Protein 9NL4 (pdb70)

Structure (mmCIF, N/CA/C/O backbone):
data_9NL4
#
_entry.id   9NL4
#
_cell.length_a   1.00
_cell.length_b   1.00
_cell.length_c   1.00
_cell.angle_alpha   90.00
_cell.angle_beta   90.00
_cell.angle_gamma   90.00
#
_symmetry.space_group_name_H-M   'P 1'
#
loop_
_entity.id
_entity.type
_entity.pdbx_description
1 polymer 'R2 retrotransposon protein'
2 polymer 'Bottom strand of target rDNA'
3 polymer 'complementary DNA'
4 polymer "3'UTR RNA"
5 polymer 'Top strand for target rDNA'
6 non-polymer 'ZINC ION'
#
loop_
_atom_site.group_PDB
_atom_site.id
_atom_site.type_symbol
_atom_site.label_atom_id
_atom_site.label_alt_id
_atom_site.label_comp_id
_atom_site.label_asym_id
_atom_site.label_entity_id
_atom_site.label_seq_id
_atom_site.pdbx_PDB_ins_code
_atom_site.Cartn_x
_atom_site.Cartn_y
_atom_site.Cartn_z
_atom_site.occupancy
_atom_site.B_iso_or_equiv
_atom_site.auth_seq_id
_atom_site.auth_comp_id
_atom_site.auth_asym_id
_atom_site.auth_atom_id
_atom_site.pdbx_PDB_model_num
ATOM 1 N N . GLN A 1 1 ? 127.999 148.298 100.294 1.00 312.60 1 GLN A N 1
ATOM 2 C CA . GLN A 1 1 ? 129.411 147.843 100.159 1.00 312.60 1 GLN A CA 1
ATOM 3 C C . GLN A 1 1 ? 130.274 148.340 101.303 1.00 312.60 1 GLN A C 1
ATOM 4 O O . GLN A 1 1 ? 130.076 149.439 101.820 1.00 312.60 1 GLN A O 1
ATOM 10 N N . LYS A 1 2 ? 131.251 147.522 101.683 1.00 320.02 2 LYS A N 1
ATOM 11 C CA . LYS A 1 2 ? 132.203 147.913 102.710 1.00 320.02 2 LYS A CA 1
ATOM 12 C C . LYS A 1 2 ? 133.116 148.987 102.138 1.00 320.02 2 LYS A C 1
ATOM 13 O O . LYS A 1 2 ? 134.142 148.672 101.525 1.00 320.02 2 LYS A O 1
ATOM 19 N N . THR A 1 3 ? 132.742 150.254 102.315 1.00 311.57 3 THR A N 1
ATOM 20 C CA . THR A 1 3 ? 133.485 151.364 101.733 1.00 311.57 3 THR A CA 1
ATOM 21 C C . THR A 1 3 ? 134.981 151.164 101.913 1.00 311.57 3 THR A C 1
ATOM 22 O O . THR A 1 3 ? 135.468 150.997 103.035 1.00 311.57 3 THR A O 1
ATOM 26 N N . ILE A 1 4 ? 135.711 151.172 100.801 1.00 297.76 4 ILE A N 1
ATOM 27 C CA . ILE A 1 4 ? 137.132 150.859 100.834 1.00 297.76 4 ILE A CA 1
ATOM 28 C C . ILE A 1 4 ? 137.894 152.065 101.354 1.00 297.76 4 ILE A C 1
ATOM 29 O O . ILE A 1 4 ? 137.961 153.108 100.694 1.00 297.76 4 ILE A O 1
ATOM 34 N N . ILE A 1 5 ? 138.478 151.927 102.539 1.00 290.35 5 ILE A N 1
ATOM 35 C CA . ILE A 1 5 ? 139.284 152.995 103.108 1.00 290.35 5 ILE A CA 1
ATOM 36 C C . ILE A 1 5 ? 140.737 152.557 103.051 1.00 290.35 5 ILE A C 1
ATOM 37 O O . ILE A 1 5 ? 141.253 151.933 103.984 1.00 290.35 5 ILE A O 1
ATOM 42 N N . GLN A 1 6 ? 141.400 152.885 101.950 1.00 287.75 6 GLN A N 1
ATOM 43 C CA . GLN A 1 6 ? 142.762 152.438 101.702 1.00 287.75 6 GLN A CA 1
ATOM 44 C C . GLN A 1 6 ? 143.751 153.219 102.556 1.00 287.75 6 GLN A C 1
ATOM 45 O O . GLN A 1 6 ? 144.299 154.238 102.125 1.00 287.75 6 GLN A O 1
ATOM 51 N N . LEU A 1 7 ? 143.983 152.749 103.771 1.00 283.97 7 LEU A N 1
ATOM 52 C CA . LEU A 1 7 ? 144.910 153.438 104.654 1.00 283.97 7 LEU A CA 1
ATOM 53 C C . LEU A 1 7 ? 146.300 153.427 104.028 1.00 283.97 7 LEU A C 1
ATOM 54 O O . LEU A 1 7 ? 146.656 152.463 103.342 1.00 283.97 7 LEU A O 1
ATOM 59 N N . PRO A 1 8 ? 147.108 154.470 104.231 1.00 284.75 8 PRO A N 1
ATOM 60 C CA . PRO A 1 8 ? 146.866 155.637 105.085 1.00 284.75 8 PRO A CA 1
ATOM 61 C C . PRO A 1 8 ? 145.822 156.568 104.494 1.00 284.75 8 PRO A C 1
ATOM 62 O O . PRO A 1 8 ? 145.751 156.733 103.282 1.00 284.75 8 PRO A O 1
ATOM 66 N N . ASN A 1 9 ? 144.985 157.179 105.336 1.00 285.87 9 ASN A N 1
ATOM 67 C CA . ASN A 1 9 ? 143.976 158.099 104.826 1.00 285.87 9 ASN A CA 1
ATOM 68 C C . ASN A 1 9 ? 143.815 159.333 105.711 1.00 285.87 9 ASN A C 1
ATOM 69 O O . ASN A 1 9 ? 142.765 159.982 105.640 1.00 285.87 9 ASN A O 1
ATOM 74 N N . ASP A 1 10 ? 144.809 159.671 106.538 1.00 259.98 10 ASP A N 1
ATOM 75 C CA . ASP A 1 10 ? 144.813 160.842 107.416 1.00 259.98 10 ASP A CA 1
ATOM 76 C C . ASP A 1 10 ? 143.410 161.224 107.881 1.00 259.98 10 ASP A C 1
ATOM 77 O O . ASP A 1 10 ? 142.738 160.420 108.533 1.00 259.98 10 ASP A O 1
ATOM 82 N N . ASN A 1 11 ? 142.967 162.448 107.588 1.00 273.99 11 ASN A N 1
ATOM 83 C CA . ASN A 1 11 ? 141.580 162.826 107.799 1.00 273.99 11 ASN A CA 1
ATOM 84 C C . ASN A 1 11 ? 140.840 162.722 106.479 1.00 273.99 11 ASN A C 1
ATOM 85 O O . ASN A 1 11 ? 140.934 163.645 105.657 1.00 273.99 11 ASN A O 1
ATOM 90 N N . PRO A 1 12 ? 140.096 161.654 106.227 1.00 289.92 12 PRO A N 1
ATOM 91 C CA . PRO A 1 12 ? 139.332 161.580 104.981 1.00 289.92 12 PRO A CA 1
ATOM 92 C C . PRO A 1 12 ? 137.923 162.115 105.166 1.00 289.92 12 PRO A C 1
ATOM 93 O O . PRO A 1 12 ? 137.471 162.298 106.300 1.00 289.92 12 PRO A O 1
ATOM 97 N N . ALA A 1 13 ? 137.224 162.370 104.064 1.00 311.71 13 ALA A N 1
ATOM 98 C CA . ALA A 1 13 ? 135.833 162.820 104.103 1.00 311.71 13 ALA A CA 1
ATOM 99 C C . ALA A 1 13 ? 134.930 161.599 104.218 1.00 311.71 13 ALA A C 1
ATOM 100 O O . ALA A 1 13 ? 134.840 160.778 103.305 1.00 311.71 13 ALA A O 1
ATOM 102 N N . CYS A 1 14 ? 134.252 161.472 105.361 1.00 311.12 14 CYS A N 1
ATOM 103 C CA . CYS A 1 14 ? 133.409 160.307 105.595 1.00 311.12 14 CYS A CA 1
ATOM 104 C C . CYS A 1 14 ? 132.411 160.147 104.457 1.00 311.12 14 CYS A C 1
ATOM 105 O O . CYS A 1 14 ? 131.437 160.903 104.386 1.00 311.12 14 CYS A O 1
ATOM 108 N N . PRO A 1 15 ? 132.577 159.147 103.589 1.00 290.89 15 PRO A N 1
ATOM 109 C CA . PRO A 1 15 ? 131.735 159.080 102.385 1.00 290.89 15 PRO A CA 1
ATOM 110 C C . PRO A 1 15 ? 130.256 159.018 102.683 1.00 290.89 15 PRO A C 1
ATOM 111 O O . PRO A 1 15 ? 129.455 159.444 101.843 1.00 290.89 15 PRO A O 1
ATOM 115 N N . PHE A 1 16 ? 129.863 158.507 103.833 1.00 303.36 16 PHE A N 1
ATOM 116 C CA . PHE A 1 16 ? 128.448 158.507 104.170 1.00 303.36 16 PHE A CA 1
ATOM 117 C C . PHE A 1 16 ? 127.895 159.877 104.260 1.00 303.36 16 PHE A C 1
ATOM 118 O O . PHE A 1 16 ? 126.681 160.068 104.139 1.00 303.36 16 PHE A O 1
ATOM 126 N N . CYS A 1 17 ? 128.773 160.847 104.487 1.00 309.26 17 CYS A N 1
ATOM 127 C CA . CYS A 1 17 ? 128.392 162.250 104.449 1.00 309.26 17 CYS A CA 1
ATOM 128 C C . CYS A 1 17 ? 129.437 163.090 103.731 1.00 309.26 17 CYS A C 1
ATOM 129 O O . CYS A 1 17 ? 129.228 164.286 103.505 1.00 309.26 17 CYS A O 1
ATOM 132 N N . GLY A 1 18 ? 130.556 162.478 103.358 1.00 309.58 18 GLY A N 1
ATOM 133 C CA . GLY A 1 18 ? 131.658 163.231 102.801 1.00 309.58 18 GLY A CA 1
ATOM 134 C C . GLY A 1 18 ? 132.238 164.259 103.739 1.00 309.58 18 GLY A C 1
ATOM 135 O O . GLY A 1 18 ? 132.721 165.297 103.278 1.00 309.58 18 GLY A O 1
ATOM 136 N N . ASP A 1 19 ? 132.210 164.008 105.043 1.00 314.40 19 ASP A N 1
ATOM 137 C CA . ASP A 1 19 ? 132.657 164.976 106.034 1.00 314.40 19 ASP A CA 1
ATOM 138 C C . ASP A 1 19 ? 134.052 164.609 106.521 1.00 314.40 19 ASP A C 1
ATOM 139 O O . ASP A 1 19 ? 134.289 163.470 106.938 1.00 314.40 19 ASP A O 1
ATOM 144 N N . HIS A 1 20 ? 134.969 165.572 106.460 1.00 306.37 20 HIS A N 1
ATOM 145 C CA . HIS A 1 20 ? 136.310 165.390 106.997 1.00 306.37 20 HIS A CA 1
ATOM 146 C C . HIS A 1 20 ? 136.273 165.432 108.517 1.00 306.37 20 HIS A C 1
ATOM 147 O O . HIS A 1 20 ? 136.334 166.508 109.120 1.00 306.37 20 HIS A O 1
ATOM 154 N N . VAL A 1 21 ? 136.175 164.264 109.141 1.00 289.65 21 VAL A N 1
ATOM 155 C CA . VAL A 1 21 ? 136.043 164.174 110.588 1.00 289.65 21 VAL A CA 1
ATOM 156 C C . VAL A 1 21 ? 137.422 164.264 111.223 1.00 289.65 21 VAL A C 1
ATOM 157 O O . VAL A 1 21 ? 137.668 165.125 112.075 1.00 289.65 21 VAL A O 1
ATOM 161 N N . GLY A 1 22 ? 138.330 163.384 110.815 1.00 280.83 22 GLY A N 1
ATOM 162 C CA . GLY A 1 22 ? 139.668 163.396 111.384 1.00 280.83 22 GLY A CA 1
ATOM 163 C C . GLY A 1 22 ? 140.386 162.088 111.149 1.00 280.83 22 GLY A C 1
ATOM 164 O O . GLY A 1 22 ? 140.069 161.344 110.213 1.00 280.83 22 GLY A O 1
ATOM 165 N N . LYS A 1 23 ? 141.340 161.808 112.027 1.00 249.21 23 LYS A N 1
ATOM 166 C CA . LYS A 1 23 ? 142.153 160.605 111.953 1.00 249.21 23 LYS A CA 1
ATOM 167 C C . LYS A 1 23 ? 141.255 159.392 111.761 1.00 249.21 23 LYS A C 1
ATOM 168 O O . LYS A 1 23 ? 140.071 159.430 112.119 1.00 249.21 23 LYS A O 1
ATOM 174 N N . PRO A 1 24 ? 141.774 158.309 111.201 1.00 268.96 24 PRO A N 1
ATOM 175 C CA . PRO A 1 24 ? 140.925 157.144 110.923 1.00 268.96 24 PRO A CA 1
ATOM 176 C C . PRO A 1 24 ? 140.110 156.736 112.134 1.00 268.96 24 PRO A C 1
ATOM 177 O O . PRO A 1 24 ? 138.974 156.281 111.999 1.00 268.96 24 PRO A O 1
ATOM 181 N N . SER A 1 25 ? 140.685 156.887 113.326 1.00 261.55 25 SER A N 1
ATOM 182 C CA . SER A 1 25 ? 139.909 156.666 114.538 1.00 261.55 25 SER A CA 1
ATOM 183 C C . SER A 1 25 ? 138.735 157.632 114.598 1.00 261.55 25 SER A C 1
ATOM 184 O O . SER A 1 25 ? 137.628 157.265 115.010 1.00 261.55 25 SER A O 1
ATOM 187 N N . ALA A 1 26 ? 138.962 158.880 114.190 1.00 275.73 26 ALA A N 1
ATOM 188 C CA . ALA A 1 26 ? 137.870 159.843 114.134 1.00 275.73 26 ALA A CA 1
ATOM 189 C C . ALA A 1 26 ? 136.825 159.418 113.113 1.00 275.73 26 ALA A C 1
ATOM 190 O O . ALA A 1 26 ? 135.619 159.556 113.349 1.00 275.73 26 ALA A O 1
ATOM 192 N N . LEU A 1 27 ? 137.271 158.907 111.965 1.00 286.41 27 LEU A N 1
ATOM 193 C CA . LEU A 1 27 ? 136.333 158.381 110.981 1.00 286.41 27 LEU A CA 1
ATOM 194 C C . LEU A 1 27 ? 135.499 157.261 111.582 1.00 286.41 27 LEU A C 1
ATOM 195 O O . LEU A 1 27 ? 134.286 157.165 111.347 1.00 286.41 27 LEU A O 1
ATOM 200 N N . ASN A 1 28 ? 136.146 156.385 112.346 1.00 275.21 28 ASN A N 1
ATOM 201 C CA . ASN A 1 28 ? 135.413 155.363 113.069 1.00 275.21 28 ASN A CA 1
ATOM 202 C C . ASN A 1 28 ? 134.343 156.012 113.927 1.00 275.21 28 ASN A C 1
ATOM 203 O O . ASN A 1 28 ? 133.151 155.837 113.682 1.00 275.21 28 ASN A O 1
ATOM 208 N N . VAL A 1 29 ? 134.756 156.864 114.856 1.00 283.75 29 VAL A N 1
ATOM 209 C CA . VAL A 1 29 ? 133.830 157.560 115.743 1.00 283.75 29 VAL A CA 1
ATOM 210 C C . VAL A 1 29 ? 132.623 158.029 114.943 1.00 283.75 29 VAL A C 1
ATOM 211 O O . VAL A 1 29 ? 131.473 157.767 115.316 1.00 283.75 29 VAL A O 1
ATOM 215 N N . HIS A 1 30 ? 132.884 158.708 113.826 1.00 299.02 30 HIS A N 1
ATOM 216 C CA . HIS A 1 30 ? 131.818 159.170 112.947 1.00 299.02 30 HIS A CA 1
ATOM 217 C C . HIS A 1 30 ? 130.859 158.050 112.583 1.00 299.02 30 HIS A C 1
ATOM 218 O O . HIS A 1 30 ? 129.669 158.082 112.918 1.00 299.02 30 HIS A O 1
ATOM 225 N N . LEU A 1 31 ? 131.378 157.044 111.888 1.00 297.23 31 LEU A N 1
ATOM 226 C CA . LEU A 1 31 ? 130.511 156.013 111.335 1.00 297.23 31 LEU A CA 1
ATOM 227 C C . LEU A 1 31 ? 129.788 155.268 112.450 1.00 297.23 31 LEU A C 1
ATOM 228 O O . LEU A 1 31 ? 128.595 154.960 112.349 1.00 297.23 31 LEU A O 1
ATOM 233 N N . LYS A 1 32 ? 130.500 154.987 113.532 1.00 279.07 32 LYS A N 1
ATOM 234 C CA . LYS A 1 32 ? 129.961 154.289 114.684 1.00 279.07 32 LYS A CA 1
ATOM 235 C C . LYS A 1 32 ? 128.763 155.040 115.240 1.00 279.07 32 LYS A C 1
ATOM 236 O O . LYS A 1 32 ? 127.689 154.459 115.421 1.00 279.07 32 LYS A O 1
ATOM 242 N N . ARG A 1 33 ? 128.930 156.338 115.489 1.00 273.15 33 ARG A N 1
ATOM 243 C CA . ARG A 1 33 ? 127.894 157.092 116.178 1.00 273.15 33 ARG A CA 1
ATOM 244 C C . ARG A 1 33 ? 126.770 157.471 115.231 1.00 273.15 33 ARG A C 1
ATOM 245 O O . ARG A 1 33 ? 125.639 157.003 115.389 1.00 273.15 33 ARG A O 1
ATOM 253 N N . ASN A 1 34 ? 127.066 158.301 114.231 1.00 278.17 34 ASN A N 1
ATOM 254 C CA . ASN A 1 34 ? 125.982 158.857 113.432 1.00 278.17 34 ASN A CA 1
ATOM 255 C C . ASN A 1 34 ? 125.696 157.995 112.211 1.00 278.17 34 ASN A C 1
ATOM 256 O O . ASN A 1 34 ? 124.568 157.526 112.024 1.00 278.17 34 ASN A O 1
ATOM 261 N N . HIS A 1 35 ? 126.701 157.762 111.381 1.00 302.53 35 HIS A N 1
ATOM 262 C CA . HIS A 1 35 ? 126.512 157.052 110.121 1.00 302.53 35 HIS A CA 1
ATOM 263 C C . HIS A 1 35 ? 126.923 155.590 110.264 1.00 302.53 35 HIS A C 1
ATOM 264 O O . HIS A 1 35 ? 127.845 155.096 109.620 1.00 302.53 35 HIS A O 1
ATOM 271 N N . GLY A 1 36 ? 126.202 154.904 111.147 1.00 283.54 36 GLY A N 1
ATOM 272 C CA . GLY A 1 36 ? 126.377 153.478 111.294 1.00 283.54 36 GLY A CA 1
ATOM 273 C C . GLY A 1 36 ? 125.525 152.699 110.313 1.00 283.54 36 GLY A C 1
ATOM 274 O O . GLY A 1 36 ? 124.896 153.251 109.410 1.00 283.54 36 GLY A O 1
ATOM 275 N N . GLY A 1 37 ? 125.515 151.382 110.491 1.00 283.01 37 GLY A N 1
ATOM 276 C CA . GLY A 1 37 ? 124.733 150.520 109.630 1.00 283.01 37 GLY A CA 1
ATOM 277 C C . GLY A 1 37 ? 125.370 150.331 108.270 1.00 283.01 37 GLY A C 1
ATOM 278 O O . GLY A 1 37 ? 125.565 149.199 107.821 1.00 283.01 37 GLY A O 1
ATOM 279 N N . ARG A 1 38 ? 125.704 151.433 107.607 1.00 301.58 38 ARG A N 1
ATOM 280 C CA . ARG A 1 38 ? 126.334 151.370 106.298 1.00 301.58 38 ARG A CA 1
ATOM 281 C C . ARG A 1 38 ? 127.641 150.596 106.356 1.00 301.58 38 ARG A C 1
ATOM 282 O O . ARG A 1 38 ? 128.373 150.654 107.350 1.00 301.58 38 ARG A O 1
ATOM 290 N N . GLU A 1 39 ? 127.923 149.861 105.287 1.00 337.20 39 GLU A N 1
ATOM 291 C CA . GLU A 1 39 ? 129.082 148.984 105.246 1.00 337.20 39 GLU A CA 1
ATOM 292 C C . GLU A 1 39 ? 130.361 149.779 105.013 1.00 337.20 39 GLU A C 1
ATOM 293 O O . GLU A 1 39 ? 130.396 150.733 104.231 1.00 337.20 39 GLU A O 1
ATOM 299 N N . VAL A 1 40 ? 131.424 149.367 105.697 1.00 325.69 40 VAL A N 1
ATOM 300 C CA . VAL A 1 40 ? 132.703 150.066 105.637 1.00 325.69 40 VAL A CA 1
ATOM 301 C C . VAL A 1 40 ? 133.794 149.113 106.093 1.00 325.69 40 VAL A C 1
ATOM 302 O O . VAL A 1 40 ? 133.683 148.482 107.146 1.00 325.69 40 VAL A O 1
ATOM 306 N N . GLU A 1 41 ? 134.863 149.031 105.306 1.00 309.13 41 GLU A N 1
ATOM 307 C CA . GLU A 1 41 ? 136.020 148.217 105.663 1.00 309.13 41 GLU A CA 1
ATOM 308 C C . GLU A 1 41 ? 137.275 149.001 105.318 1.00 309.13 41 GLU A C 1
ATOM 309 O O . GLU A 1 41 ? 137.441 149.447 104.179 1.00 309.13 41 GLU A O 1
ATOM 315 N N . PHE A 1 42 ? 138.150 149.172 106.301 1.00 295.31 42 PHE A N 1
ATOM 316 C CA . PHE A 1 42 ? 139.444 149.782 106.046 1.00 295.31 42 PHE A CA 1
ATOM 317 C C . PHE A 1 42 ? 140.293 148.839 105.202 1.00 295.31 42 PHE A C 1
ATOM 318 O O . PHE A 1 42 ? 140.361 147.639 105.476 1.00 295.31 42 PHE A O 1
ATOM 326 N N . GLN A 1 43 ? 140.928 149.380 104.168 1.00 295.75 43 GLN A N 1
ATOM 327 C CA . GLN A 1 43 ? 141.726 148.608 103.232 1.00 295.75 43 GLN A CA 1
ATOM 328 C C . GLN A 1 43 ? 143.214 148.865 103.450 1.00 295.75 43 GLN A C 1
ATOM 329 O O . GLN A 1 43 ? 143.630 149.969 103.809 1.00 295.75 43 GLN A O 1
ATOM 335 N N . CYS A 1 44 ? 144.016 147.822 103.241 1.00 310.09 44 CYS A N 1
ATOM 336 C CA . CYS A 1 44 ? 145.473 147.918 103.346 1.00 310.09 44 CYS A CA 1
ATOM 337 C C . CYS A 1 44 ? 146.068 148.094 101.953 1.00 310.09 44 CYS A C 1
ATOM 338 O O . CYS A 1 44 ? 146.522 147.147 101.318 1.00 310.09 44 CYS A O 1
ATOM 341 N N . SER A 1 45 ? 146.065 149.350 101.504 1.00 276.91 45 SER A N 1
ATOM 342 C CA . SER A 1 45 ? 146.339 149.690 100.116 1.00 276.91 45 SER A CA 1
ATOM 343 C C . SER A 1 45 ? 147.446 148.803 99.566 1.00 276.91 45 SER A C 1
ATOM 344 O O . SER A 1 45 ? 147.252 148.131 98.550 1.00 276.91 45 SER A O 1
ATOM 347 N N . MET A 1 46 ? 148.579 148.729 100.263 1.00 281.29 46 MET A N 1
ATOM 348 C CA . MET A 1 46 ? 149.721 147.997 99.731 1.00 281.29 46 MET A CA 1
ATOM 349 C C . MET A 1 46 ? 149.342 146.560 99.381 1.00 281.29 46 MET A C 1
ATOM 350 O O . MET A 1 46 ? 149.389 146.186 98.206 1.00 281.29 46 MET A O 1
ATOM 355 N N . CYS A 1 47 ? 148.932 145.756 100.369 1.00 303.90 47 CYS A N 1
ATOM 356 C CA . CYS A 1 47 ? 148.383 144.430 100.098 1.00 303.90 47 CYS A CA 1
ATOM 357 C C . CYS A 1 47 ? 146.886 144.477 99.817 1.00 303.90 47 CYS A C 1
ATOM 358 O O . CYS A 1 47 ? 146.291 143.437 99.517 1.00 303.90 47 CYS A O 1
ATOM 361 N N . ASN A 1 48 ? 146.264 145.654 99.891 1.00 294.81 48 ASN A N 1
ATOM 362 C CA . ASN A 1 48 ? 144.830 145.815 99.683 1.00 294.81 48 ASN A CA 1
ATOM 363 C C . ASN A 1 48 ? 144.004 144.964 100.635 1.00 294.81 48 ASN A C 1
ATOM 364 O O . ASN A 1 48 ? 142.791 144.834 100.453 1.00 294.81 48 ASN A O 1
ATOM 369 N N . LYS A 1 49 ? 144.627 144.382 101.656 1.00 300.20 49 LYS A N 1
ATOM 370 C CA . LYS A 1 49 ? 143.869 143.625 102.639 1.00 300.20 49 LYS A CA 1
ATOM 371 C C . LYS A 1 49 ? 142.911 144.586 103.324 1.00 300.20 49 LYS A C 1
ATOM 372 O O . LYS A 1 49 ? 143.268 145.733 103.600 1.00 300.20 49 LYS A O 1
ATOM 378 N N . ALA A 1 50 ? 141.689 144.138 103.572 1.00 310.00 50 ALA A N 1
ATOM 379 C CA . ALA A 1 50 ? 140.677 144.981 104.182 1.00 310.00 50 ALA A CA 1
ATOM 380 C C . ALA A 1 50 ? 140.243 144.402 105.522 1.00 310.00 50 ALA A C 1
ATOM 381 O O . ALA A 1 50 ? 140.246 143.185 105.722 1.00 310.00 50 ALA A O 1
ATOM 383 N N . ASP A 1 51 ? 139.878 145.294 106.445 1.00 300.68 51 ASP A N 1
ATOM 384 C CA . ASP A 1 51 ? 139.427 144.894 107.771 1.00 300.68 51 ASP A CA 1
ATOM 385 C C . ASP A 1 51 ? 138.497 145.955 108.328 1.00 300.68 51 ASP A C 1
ATOM 386 O O . ASP A 1 51 ? 138.838 147.143 108.262 1.00 300.68 51 ASP A O 1
ATOM 391 N N . PRO A 1 52 ? 137.337 145.586 108.882 1.00 282.67 52 PRO A N 1
ATOM 392 C CA . PRO A 1 52 ? 136.521 146.579 109.590 1.00 282.67 52 PRO A CA 1
ATOM 393 C C . PRO A 1 52 ? 137.206 147.176 110.807 1.00 282.67 52 PRO A C 1
ATOM 394 O O . PRO A 1 52 ? 136.684 148.140 111.377 1.00 282.67 52 PRO A O 1
ATOM 398 N N . LYS A 1 53 ? 138.347 146.638 111.227 1.00 260.03 53 LYS A N 1
ATOM 399 C CA . LYS A 1 53 ? 139.090 147.136 112.378 1.00 260.03 53 LYS A CA 1
ATOM 400 C C . LYS A 1 53 ? 140.225 148.012 111.869 1.00 260.03 53 LYS A C 1
ATOM 401 O O . LYS A 1 53 ? 141.200 147.508 111.304 1.00 260.03 53 LYS A O 1
ATOM 407 N N . ALA A 1 54 ? 140.101 149.322 112.079 1.00 251.47 54 ALA A N 1
ATOM 408 C CA . ALA A 1 54 ? 141.154 150.241 111.667 1.00 251.47 54 ALA A CA 1
ATOM 409 C C . ALA A 1 54 ? 142.487 149.840 112.280 1.00 251.47 54 ALA A C 1
ATOM 410 O O . ALA A 1 54 ? 143.493 149.681 111.581 1.00 251.47 54 ALA A O 1
ATOM 412 N N . HIS A 1 55 ? 142.496 149.659 113.599 1.00 216.92 55 HIS A N 1
ATOM 413 C CA . HIS A 1 55 ? 143.692 149.239 114.317 1.00 216.92 55 HIS A CA 1
ATOM 414 C C . HIS A 1 55 ? 144.473 148.183 113.545 1.00 216.92 55 HIS A C 1
ATOM 415 O O . HIS A 1 55 ? 145.686 148.300 113.352 1.00 216.92 55 HIS A O 1
ATOM 422 N N . SER A 1 56 ? 143.780 147.155 113.065 1.00 255.66 56 SER A N 1
ATOM 423 C CA . SER A 1 56 ? 144.450 146.081 112.343 1.00 255.66 56 SER A CA 1
ATOM 424 C C . SER A 1 56 ? 145.154 146.601 111.094 1.00 255.66 56 SER A C 1
ATOM 425 O O . SER A 1 56 ? 146.280 146.193 110.772 1.00 255.66 56 SER A O 1
ATOM 428 N N . ILE A 1 57 ? 144.491 147.484 110.356 1.00 283.24 57 ILE A N 1
ATOM 429 C CA . ILE A 1 57 ? 145.111 148.016 109.152 1.00 283.24 57 ILE A CA 1
ATOM 430 C C . ILE A 1 57 ? 146.316 148.862 109.516 1.00 283.24 57 ILE A C 1
ATOM 431 O O . ILE A 1 57 ? 147.348 148.838 108.836 1.00 283.24 57 ILE A O 1
ATOM 436 N N . LEU A 1 58 ? 146.200 149.635 110.591 1.00 251.72 58 LEU A N 1
ATOM 437 C CA . LEU A 1 58 ? 147.355 150.347 111.106 1.00 251.72 58 LEU A CA 1
ATOM 438 C C . LEU A 1 58 ? 148.473 149.376 111.416 1.00 251.72 58 LEU A C 1
ATOM 439 O O . LEU A 1 58 ? 149.648 149.739 111.329 1.00 251.72 58 LEU A O 1
ATOM 444 N N . CYS A 1 59 ? 148.122 148.149 111.789 1.00 250.19 59 CYS A N 1
ATOM 445 C CA . CYS A 1 59 ? 149.137 147.169 112.157 1.00 250.19 59 CYS A CA 1
ATOM 446 C C . CYS A 1 59 ? 149.864 146.610 110.941 1.00 250.19 59 CYS A C 1
ATOM 447 O O . CYS A 1 59 ? 151.099 146.533 110.945 1.00 250.19 59 CYS A O 1
ATOM 450 N N . HIS A 1 60 ? 149.130 146.244 109.884 1.00 283.67 60 HIS A N 1
ATOM 451 C CA . HIS A 1 60 ? 149.754 146.267 108.564 1.00 283.67 60 HIS A CA 1
ATOM 452 C C . HIS A 1 60 ? 150.737 147.418 108.414 1.00 283.67 60 HIS A C 1
ATOM 453 O O . HIS A 1 60 ? 151.935 147.181 108.213 1.00 283.67 60 HIS A O 1
ATOM 460 N N . ILE A 1 61 ? 150.262 148.659 108.517 1.00 264.23 61 ILE A N 1
ATOM 461 C CA . ILE A 1 61 ? 150.993 149.794 107.950 1.00 264.23 61 ILE A CA 1
ATOM 462 C C . ILE A 1 61 ? 152.497 149.598 108.122 1.00 264.23 61 ILE A C 1
ATOM 463 O O . ILE A 1 61 ? 153.227 149.637 107.120 1.00 264.23 61 ILE A O 1
ATOM 468 N N . PRO A 1 62 ? 153.025 149.374 109.326 1.00 242.51 62 PRO A N 1
ATOM 469 C CA . PRO A 1 62 ? 154.433 148.968 109.413 1.00 242.51 62 PRO A CA 1
ATOM 470 C C . PRO A 1 62 ? 154.648 147.543 108.940 1.00 242.51 62 PRO A C 1
ATOM 471 O O . PRO A 1 62 ? 155.494 147.277 108.082 1.00 242.51 62 PRO A O 1
ATOM 475 N N . LYS A 1 63 ? 153.866 146.622 109.505 1.00 237.26 63 LYS A N 1
ATOM 476 C CA . LYS A 1 63 ? 154.105 145.198 109.307 1.00 237.26 63 LYS A CA 1
ATOM 477 C C . LYS A 1 63 ? 154.058 144.835 107.830 1.00 237.26 63 LYS A C 1
ATOM 478 O O . LYS A 1 63 ? 154.966 144.181 107.307 1.00 237.26 63 LYS A O 1
ATOM 484 N N . CYS A 1 64 ? 153.006 145.274 107.138 1.00 266.14 64 CYS A N 1
ATOM 485 C CA . CYS A 1 64 ? 152.721 144.829 105.777 1.00 266.14 64 CYS A CA 1
ATOM 486 C C . CYS A 1 64 ? 153.898 145.051 104.827 1.00 266.14 64 CYS A C 1
ATOM 487 O O . CYS A 1 64 ? 154.439 146.157 104.715 1.00 266.14 64 CYS A O 1
ATOM 490 N N . LYS A 1 65 ? 154.259 143.993 104.109 1.00 257.80 65 LYS A N 1
ATOM 491 C CA . LYS A 1 65 ? 155.462 143.904 103.286 1.00 257.80 65 LYS A CA 1
ATOM 492 C C . LYS A 1 65 ? 155.135 144.025 101.805 1.00 257.80 65 LYS A C 1
ATOM 493 O O . LYS A 1 65 ? 155.655 143.265 100.982 1.00 257.80 65 LYS A O 1
ATOM 499 N N . GLY A 1 66 ? 154.227 144.919 101.447 1.00 287.75 66 GLY A N 1
ATOM 500 C CA . GLY A 1 66 ? 153.879 145.143 100.063 1.00 287.75 66 GLY A CA 1
ATOM 501 C C . GLY A 1 66 ? 152.585 144.465 99.665 1.00 287.75 66 GLY A C 1
ATOM 502 O O . GLY A 1 66 ? 151.614 144.396 100.423 1.00 287.75 66 GLY A O 1
ATOM 503 N N . LYS A 1 67 ? 152.572 143.979 98.423 1.00 306.11 67 LYS A N 1
ATOM 504 C CA . LYS A 1 67 ? 151.436 143.228 97.894 1.00 306.11 67 LYS A CA 1
ATOM 505 C C . LYS A 1 67 ? 151.636 141.733 98.148 1.00 306.11 67 LYS A C 1
ATOM 506 O O . LYS A 1 67 ? 152.045 140.964 97.279 1.00 306.11 67 LYS A O 1
ATOM 512 N N . VAL A 1 68 ? 151.325 141.329 99.375 1.00 330.17 68 VAL A N 1
ATOM 513 C CA . VAL A 1 68 ? 151.498 139.943 99.787 1.00 330.17 68 VAL A CA 1
ATOM 514 C C . VAL A 1 68 ? 150.246 139.169 99.408 1.00 330.17 68 VAL A C 1
ATOM 515 O O . VAL A 1 68 ? 149.365 138.941 100.244 1.00 330.17 68 VAL A O 1
ATOM 519 N N . THR A 1 69 ? 150.160 138.759 98.145 1.00 332.20 69 THR A N 1
ATOM 520 C CA . THR A 1 69 ? 148.999 138.019 97.669 1.00 332.20 69 THR A CA 1
ATOM 521 C C . THR A 1 69 ? 149.412 136.843 96.795 1.00 332.20 69 THR A C 1
ATOM 522 O O . THR A 1 69 ? 148.660 135.874 96.651 1.00 332.20 69 THR A O 1
ATOM 526 N N . GLU A 1 70 ? 150.603 136.923 96.208 1.00 324.93 70 GLU A N 1
ATOM 527 C CA . GLU A 1 70 ? 151.091 135.877 95.320 1.00 324.93 70 GLU A CA 1
ATOM 528 C C . GLU A 1 70 ? 151.070 134.519 96.010 1.00 324.93 70 GLU A C 1
ATOM 529 O O . GLU A 1 70 ? 151.500 134.380 97.157 1.00 324.93 70 GLU A O 1
ATOM 535 N N . GLU A 1 71 ? 150.551 133.512 95.294 1.00 305.70 71 GLU A N 1
ATOM 536 C CA . GLU A 1 71 ? 150.355 132.168 95.824 1.00 305.70 71 GLU A CA 1
ATOM 537 C C . GLU A 1 71 ? 151.484 131.255 95.372 1.00 305.70 71 GLU A C 1
ATOM 538 O O . GLU A 1 71 ? 151.804 131.233 94.175 1.00 305.70 71 GLU A O 1
ATOM 544 N N . PRO A 1 72 ? 152.112 130.488 96.265 1.00 301.36 72 PRO A N 1
ATOM 545 C CA . PRO A 1 72 ? 153.235 129.643 95.843 1.00 301.36 72 PRO A CA 1
ATOM 546 C C . PRO A 1 72 ? 152.814 128.599 94.818 1.00 301.36 72 PRO A C 1
ATOM 547 O O . PRO A 1 72 ? 151.682 128.113 94.807 1.00 301.36 72 PRO A O 1
ATOM 551 N N . THR A 1 73 ? 153.762 128.247 93.950 1.00 248.20 73 THR A N 1
ATOM 552 C CA . THR A 1 73 ? 153.512 127.278 92.890 1.00 248.20 73 THR A CA 1
ATOM 553 C C . THR A 1 73 ? 153.863 125.860 93.324 1.00 248.20 73 THR A C 1
ATOM 554 O O . THR A 1 73 ? 154.110 125.605 94.506 1.00 248.20 73 THR A O 1
ATOM 558 N N . GLY A 1 74 ? 153.891 124.937 92.366 1.00 233.32 74 GLY A N 1
ATOM 559 C CA . GLY A 1 74 ? 154.154 123.538 92.637 1.00 233.32 74 GLY A CA 1
ATOM 560 C C . GLY A 1 74 ? 153.662 122.682 91.489 1.00 233.32 74 GLY A C 1
ATOM 561 O O . GLY A 1 74 ? 153.414 123.203 90.398 1.00 233.32 74 GLY A O 1
ATOM 562 N N . ASP A 1 75 ? 153.526 121.376 91.701 1.00 224.31 75 ASP A N 1
ATOM 563 C CA . ASP A 1 75 ? 153.000 120.486 90.678 1.00 224.31 75 ASP A CA 1
ATOM 564 C C . ASP A 1 75 ? 152.022 119.455 91.236 1.00 224.31 75 ASP A C 1
ATOM 565 O O . ASP A 1 75 ? 151.960 118.331 90.727 1.00 224.31 75 ASP A O 1
ATOM 570 N N . TRP A 1 76 ? 151.265 119.811 92.277 1.00 227.97 76 TRP A N 1
ATOM 571 C CA . TRP A 1 76 ? 150.136 119.012 92.765 1.00 227.97 76 TRP A CA 1
ATOM 572 C C . TRP A 1 76 ? 149.077 120.006 93.246 1.00 227.97 76 TRP A C 1
ATOM 573 O O . TRP A 1 76 ? 149.120 120.478 94.384 1.00 227.97 76 TRP A O 1
ATOM 584 N N . ALA A 1 77 ? 148.128 120.329 92.369 1.00 244.41 77 ALA A N 1
ATOM 585 C CA . ALA A 1 77 ? 147.021 121.201 92.743 1.00 244.41 77 ALA A CA 1
ATOM 586 C C . ALA A 1 77 ? 145.823 120.365 93.171 1.00 244.41 77 ALA A C 1
ATOM 587 O O . ALA A 1 77 ? 145.215 119.673 92.350 1.00 244.41 77 ALA A O 1
ATOM 589 N N . CYS A 1 78 ? 145.467 120.444 94.454 1.00 259.28 78 CYS A N 1
ATOM 590 C CA . CYS A 1 78 ? 144.451 119.543 94.984 1.00 259.28 78 CYS A CA 1
ATOM 591 C C . CYS A 1 78 ? 143.130 119.776 94.270 1.00 259.28 78 CYS A C 1
ATOM 592 O O . CYS A 1 78 ? 142.593 120.889 94.270 1.00 259.28 78 CYS A O 1
ATOM 595 N N . GLU A 1 79 ? 142.597 118.703 93.688 1.00 248.84 79 GLU A N 1
ATOM 596 C CA . GLU A 1 79 ? 141.559 118.773 92.671 1.00 248.84 79 GLU A CA 1
ATOM 597 C C . GLU A 1 79 ? 140.507 119.830 92.962 1.00 248.84 79 GLU A C 1
ATOM 598 O O . GLU A 1 79 ? 140.288 120.737 92.155 1.00 248.84 79 GLU A O 1
ATOM 604 N N . THR A 1 80 ? 139.855 119.720 94.113 1.00 240.13 80 THR A N 1
ATOM 605 C CA . THR A 1 80 ? 138.703 120.556 94.417 1.00 240.13 80 THR A CA 1
ATOM 606 C C . THR A 1 80 ? 139.024 122.041 94.319 1.00 240.13 80 THR A C 1
ATOM 607 O O . THR A 1 80 ? 138.469 122.739 93.465 1.00 240.13 80 THR A O 1
ATOM 611 N N . CYS A 1 81 ? 139.907 122.540 95.179 1.00 256.46 81 CYS A N 1
ATOM 612 C CA . CYS A 1 81 ? 140.292 123.944 95.116 1.00 256.46 81 CYS A CA 1
ATOM 613 C C . CYS A 1 81 ? 141.626 124.156 94.417 1.00 256.46 81 CYS A C 1
ATOM 614 O O . CYS A 1 81 ? 142.142 125.278 94.429 1.00 256.46 81 CYS A O 1
ATOM 617 N N . ASN A 1 82 ? 142.193 123.113 93.815 1.00 246.30 82 ASN A N 1
ATOM 618 C CA . ASN A 1 82 ? 143.367 123.250 92.957 1.00 246.30 82 ASN A CA 1
ATOM 619 C C . ASN A 1 82 ? 144.511 123.943 93.687 1.00 246.30 82 ASN A C 1
ATOM 620 O O . ASN A 1 82 ? 145.272 124.712 93.099 1.00 246.30 82 ASN A O 1
ATOM 625 N N . LYS A 1 83 ? 144.640 123.668 94.980 1.00 264.22 83 LYS A N 1
ATOM 626 C CA . LYS A 1 83 ? 145.725 124.260 95.745 1.00 264.22 83 LYS A CA 1
ATOM 627 C C . LYS A 1 83 ? 147.049 123.622 95.353 1.00 264.22 83 LYS A C 1
ATOM 628 O O . LYS A 1 83 ? 147.338 122.489 95.746 1.00 264.22 83 LYS A O 1
ATOM 634 N N . GLN A 1 84 ? 147.854 124.337 94.574 1.00 247.55 84 GLN A N 1
ATOM 635 C CA . GLN A 1 84 ? 149.115 123.785 94.104 1.00 247.55 84 GLN A CA 1
ATOM 636 C C . GLN A 1 84 ? 150.029 123.456 95.277 1.00 247.55 84 GLN A C 1
ATOM 637 O O . GLN A 1 84 ? 150.071 124.179 96.275 1.00 247.55 84 GLN A O 1
ATOM 643 N N . PHE A 1 85 ? 150.757 122.347 95.156 1.00 243.01 85 PHE A N 1
ATOM 644 C CA . PHE A 1 85 ? 151.614 121.850 96.222 1.00 243.01 85 PHE A CA 1
ATOM 645 C C . PHE A 1 85 ? 152.939 121.373 95.655 1.00 243.01 85 PHE A C 1
ATOM 646 O O . PHE A 1 85 ? 153.038 121.039 94.471 1.00 243.01 85 PHE A O 1
ATOM 654 N N . ASN A 1 86 ? 153.953 121.340 96.516 1.00 215.53 86 ASN A N 1
ATOM 655 C CA . ASN A 1 86 ? 155.285 120.899 96.128 1.00 215.53 86 ASN A CA 1
ATOM 656 C C . ASN A 1 86 ? 155.263 119.454 95.656 1.00 215.53 86 ASN A C 1
ATOM 657 O O . ASN A 1 86 ? 155.847 119.118 94.622 1.00 215.53 86 ASN A O 1
ATOM 662 N N . THR A 1 87 ? 154.590 118.593 96.412 1.00 219.34 87 THR A N 1
ATOM 663 C CA . THR A 1 87 ? 154.668 117.156 96.212 1.00 219.34 87 THR A CA 1
ATOM 664 C C . THR A 1 87 ? 153.318 116.554 96.574 1.00 219.34 87 THR A C 1
ATOM 665 O O . THR A 1 87 ? 152.426 117.241 97.080 1.00 219.34 87 THR A O 1
ATOM 669 N N . LYS A 1 88 ? 153.168 115.255 96.310 1.00 205.64 88 LYS A N 1
ATOM 670 C CA . LYS A 1 88 ? 152.006 114.535 96.813 1.00 205.64 88 LYS A CA 1
ATOM 671 C C . LYS A 1 88 ? 151.799 114.825 98.290 1.00 205.64 88 LYS A C 1
ATOM 672 O O . LYS A 1 88 ? 150.664 114.837 98.780 1.00 205.64 88 LYS A O 1
ATOM 678 N N . SER A 1 89 ? 152.892 115.034 99.019 1.00 226.14 89 SER A N 1
ATOM 679 C CA . SER A 1 89 ? 152.816 115.374 100.429 1.00 226.14 89 SER A CA 1
ATOM 680 C C . SER A 1 89 ? 151.755 116.440 100.657 1.00 226.14 89 SER A C 1
ATOM 681 O O . SER A 1 89 ? 150.750 116.188 101.327 1.00 226.14 89 SER A O 1
ATOM 684 N N . GLY A 1 90 ? 151.949 117.621 100.077 1.00 232.31 90 GLY A N 1
ATOM 685 C CA . GLY A 1 90 ? 150.988 118.685 100.258 1.00 232.31 90 GLY A CA 1
ATOM 686 C C . GLY A 1 90 ? 149.621 118.290 99.746 1.00 232.31 90 GLY A C 1
ATOM 687 O O . GLY A 1 90 ? 148.599 118.613 100.355 1.00 232.31 90 GLY A O 1
ATOM 688 N N . LEU A 1 91 ? 149.597 117.563 98.633 1.00 243.16 91 LEU A N 1
ATOM 689 C CA . LEU A 1 91 ? 148.349 117.261 97.949 1.00 243.16 91 LEU A CA 1
ATOM 690 C C . LEU A 1 91 ? 147.408 116.424 98.804 1.00 243.16 91 LEU A C 1
ATOM 691 O O . LEU A 1 91 ? 146.326 116.877 99.202 1.00 243.16 91 LEU A O 1
ATOM 696 N N . SER A 1 92 ? 147.804 115.189 99.096 1.00 214.90 92 SER A N 1
ATOM 697 C CA . SER A 1 92 ? 146.873 114.343 99.817 1.00 214.90 92 SER A CA 1
ATOM 698 C C . SER A 1 92 ? 146.796 114.725 101.284 1.00 214.90 92 SER A C 1
ATOM 699 O O . SER A 1 92 ? 145.902 114.254 101.981 1.00 214.90 92 SER A O 1
ATOM 702 N N . GLN A 1 93 ? 147.674 115.606 101.757 1.00 206.99 93 GLN A N 1
ATOM 703 C CA . GLN A 1 93 ? 147.476 116.225 103.062 1.00 206.99 93 GLN A CA 1
ATOM 704 C C . GLN A 1 93 ? 146.334 117.235 103.007 1.00 206.99 93 GLN A C 1
ATOM 705 O O . GLN A 1 93 ? 145.515 117.328 103.932 1.00 206.99 93 GLN A O 1
ATOM 711 N N . HIS A 1 94 ? 146.271 118.005 101.920 1.00 235.27 94 HIS A N 1
ATOM 712 C CA . HIS A 1 94 ? 145.126 118.872 101.688 1.00 235.27 94 HIS A CA 1
ATOM 713 C C . HIS A 1 94 ? 143.857 118.044 101.625 1.00 235.27 94 HIS A C 1
ATOM 714 O O . HIS A 1 94 ? 142.809 118.435 102.145 1.00 235.27 94 HIS A O 1
ATOM 721 N N . LYS A 1 95 ? 143.939 116.891 100.980 1.00 233.94 95 LYS A N 1
ATOM 722 C CA . LYS A 1 95 ? 142.846 115.931 101.062 1.00 233.94 95 LYS A CA 1
ATOM 723 C C . LYS A 1 95 ? 142.552 115.617 102.523 1.00 233.94 95 LYS A C 1
ATOM 724 O O . LYS A 1 95 ? 141.460 115.895 103.024 1.00 233.94 95 LYS A O 1
ATOM 730 N N . ARG A 1 96 ? 143.546 115.067 103.212 1.00 202.99 96 ARG A N 1
ATOM 731 C CA . ARG A 1 96 ? 143.456 114.675 104.608 1.00 202.99 96 ARG A CA 1
ATOM 732 C C . ARG A 1 96 ? 142.608 115.635 105.416 1.00 202.99 96 ARG A C 1
ATOM 733 O O . ARG A 1 96 ? 141.677 115.219 106.110 1.00 202.99 96 ARG A O 1
ATOM 741 N N . ILE A 1 97 ? 142.921 116.920 105.334 1.00 211.71 97 ILE A N 1
ATOM 742 C CA . ILE A 1 97 ? 142.286 117.871 106.236 1.00 211.71 97 ILE A CA 1
ATOM 743 C C . ILE A 1 97 ? 141.237 118.687 105.499 1.00 211.71 97 ILE A C 1
ATOM 744 O O . ILE A 1 97 ? 140.041 118.586 105.787 1.00 211.71 97 ILE A O 1
ATOM 749 N N . ALA A 1 98 ? 141.677 119.481 104.527 1.00 223.32 98 ALA A N 1
ATOM 750 C CA . ALA A 1 98 ? 140.774 120.409 103.861 1.00 223.32 98 ALA A CA 1
ATOM 751 C C . ALA A 1 98 ? 139.677 119.672 103.108 1.00 223.32 98 ALA A C 1
ATOM 752 O O . ALA A 1 98 ? 138.509 120.076 103.132 1.00 223.32 98 ALA A O 1
ATOM 754 N N . HIS A 1 99 ? 140.033 118.585 102.428 1.00 233.24 99 HIS A N 1
ATOM 755 C CA . HIS A 1 99 ? 139.128 117.886 101.522 1.00 233.24 99 HIS A CA 1
ATOM 756 C C . HIS A 1 99 ? 139.118 116.406 101.889 1.00 233.24 99 HIS A C 1
ATOM 757 O O . HIS A 1 99 ? 139.638 115.562 101.147 1.00 233.24 99 HIS A O 1
ATOM 764 N N . PRO A 1 100 ? 138.523 116.058 103.034 1.00 214.65 100 PRO A N 1
ATOM 765 C CA . PRO A 1 100 ? 138.696 114.714 103.591 1.00 214.65 100 PRO A CA 1
ATOM 766 C C . PRO A 1 100 ? 137.695 113.671 103.128 1.00 214.65 100 PRO A C 1
ATOM 767 O O . PRO A 1 100 ? 137.939 112.480 103.350 1.00 214.65 100 PRO A O 1
ATOM 771 N N . ALA A 1 101 ? 136.581 114.062 102.514 1.00 206.41 101 ALA A N 1
ATOM 772 C CA . ALA A 1 101 ? 135.649 113.069 101.996 1.00 206.41 101 ALA A CA 1
ATOM 773 C C . ALA A 1 101 ? 136.281 112.300 100.844 1.00 206.41 101 ALA A C 1
ATOM 774 O O . ALA A 1 101 ? 136.430 111.071 100.891 1.00 206.41 101 ALA A O 1
ATOM 776 N N . ILE A 1 102 ? 136.664 113.023 99.793 1.00 218.81 102 ILE A N 1
ATOM 777 C CA . ILE A 1 102 ? 137.411 112.403 98.708 1.00 218.81 102 ILE A CA 1
ATOM 778 C C . ILE A 1 102 ? 138.628 111.687 99.263 1.00 218.81 102 ILE A C 1
ATOM 779 O O . ILE A 1 102 ? 139.087 110.687 98.705 1.00 218.81 102 ILE A O 1
ATOM 784 N N . ARG A 1 103 ? 139.182 112.194 100.362 1.00 215.94 103 ARG A N 1
ATOM 785 C CA . ARG A 1 103 ? 140.342 111.541 100.948 1.00 215.94 103 ARG A CA 1
ATOM 786 C C . ARG A 1 103 ? 139.984 110.164 101.470 1.00 215.94 103 ARG A C 1
ATOM 787 O O . ARG A 1 103 ? 140.733 109.205 101.283 1.00 215.94 103 ARG A O 1
ATOM 795 N N . ASN A 1 104 ? 138.850 110.051 102.155 1.00 224.70 104 ASN A N 1
ATOM 796 C CA . ASN A 1 104 ? 138.394 108.738 102.585 1.00 224.70 104 ASN A CA 1
ATOM 797 C C . ASN A 1 104 ? 138.160 107.851 101.379 1.00 224.70 104 ASN A C 1
ATOM 798 O O . ASN A 1 104 ? 138.449 106.651 101.402 1.00 224.70 104 ASN A O 1
ATOM 803 N N . GLN A 1 105 ? 137.621 108.432 100.312 1.00 221.94 105 GLN A N 1
ATOM 804 C CA . GLN A 1 105 ? 137.364 107.644 99.115 1.00 221.94 105 GLN A CA 1
ATOM 805 C C . GLN A 1 105 ? 138.663 107.077 98.564 1.00 221.94 105 GLN A C 1
ATOM 806 O O . GLN A 1 105 ? 138.744 105.898 98.211 1.00 221.94 105 GLN A O 1
ATOM 812 N N . GLU A 1 106 ? 139.699 107.909 98.502 1.00 218.21 106 GLU A N 1
ATOM 813 C CA . GLU A 1 106 ? 141.007 107.455 98.047 1.00 218.21 106 GLU A CA 1
ATOM 814 C C . GLU A 1 106 ? 141.579 106.417 98.997 1.00 218.21 106 GLU A C 1
ATOM 815 O O . GLU A 1 106 ? 142.165 105.415 98.574 1.00 218.21 106 GLU A O 1
ATOM 821 N N . ARG A 1 107 ? 141.452 106.670 100.297 1.00 209.81 107 ARG A N 1
ATOM 822 C CA . ARG A 1 107 ? 141.947 105.734 101.291 1.00 209.81 107 ARG A CA 1
ATOM 823 C C . ARG A 1 107 ? 141.360 104.364 101.028 1.00 209.81 107 ARG A C 1
ATOM 824 O O . ARG A 1 107 ? 142.077 103.365 100.961 1.00 209.81 107 ARG A O 1
ATOM 832 N N . ILE A 1 108 ? 140.043 104.314 100.856 1.00 223.83 108 ILE A N 1
ATOM 833 C CA . ILE A 1 108 ? 139.376 103.040 100.620 1.00 223.83 108 ILE A CA 1
ATOM 834 C C . ILE A 1 108 ? 139.843 102.445 99.301 1.00 223.83 108 ILE A C 1
ATOM 835 O O . ILE A 1 108 ? 140.207 101.267 99.223 1.00 223.83 108 ILE A O 1
ATOM 840 N N . ALA A 1 109 ? 139.857 103.259 98.246 1.00 210.93 109 ALA A N 1
ATOM 841 C CA . ALA A 1 109 ? 140.195 102.754 96.923 1.00 210.93 109 ALA A CA 1
ATOM 842 C C . ALA A 1 109 ? 141.557 102.082 96.934 1.00 210.93 109 ALA A C 1
ATOM 843 O O . ALA A 1 109 ? 141.703 100.922 96.538 1.00 210.93 109 ALA A O 1
ATOM 845 N N . ALA A 1 110 ? 142.568 102.799 97.414 1.00 204.93 110 ALA A N 1
ATOM 846 C CA . ALA A 1 110 ? 143.887 102.197 97.543 1.00 204.93 110 ALA A CA 1
ATOM 847 C C . ALA A 1 110 ? 143.862 101.058 98.549 1.00 204.93 110 ALA A C 1
ATOM 848 O O . ALA A 1 110 ? 144.683 100.137 98.478 1.00 204.93 110 ALA A O 1
ATOM 850 N N . SER A 1 111 ? 142.917 101.099 99.489 1.00 228.56 111 SER A N 1
ATOM 851 C CA . SER A 1 111 ? 142.861 100.097 100.541 1.00 228.56 111 SER A CA 1
ATOM 852 C C . SER A 1 111 ? 142.689 98.713 99.946 1.00 228.56 111 SER A C 1
ATOM 853 O O . SER A 1 111 ? 143.358 97.762 100.361 1.00 228.56 111 SER A O 1
ATOM 856 N N . GLN A 1 112 ? 141.794 98.586 98.967 1.00 237.58 112 GLN A N 1
ATOM 857 C CA . GLN A 1 112 ? 141.580 97.288 98.351 1.00 237.58 112 GLN A CA 1
ATOM 858 C C . GLN A 1 112 ? 142.935 96.827 97.851 1.00 237.58 112 GLN A C 1
ATOM 859 O O . GLN A 1 112 ? 143.435 97.349 96.848 1.00 237.58 112 GLN A O 1
ATOM 865 N N . PRO A 1 113 ? 143.571 95.871 98.523 1.00 249.43 113 PRO A N 1
ATOM 866 C CA . PRO A 1 113 ? 144.965 95.585 98.169 1.00 249.43 113 PRO A CA 1
ATOM 867 C C . PRO A 1 113 ? 145.090 95.044 96.759 1.00 249.43 113 PRO A C 1
ATOM 868 O O . PRO A 1 113 ? 145.871 95.572 95.957 1.00 249.43 113 PRO A O 1
ATOM 872 N N . LYS A 1 114 ? 144.329 93.994 96.437 1.00 258.39 114 LYS A N 1
ATOM 873 C CA . LYS A 1 114 ? 144.372 93.307 95.152 1.00 258.39 114 LYS A CA 1
ATOM 874 C C . LYS A 1 114 ? 145.794 93.288 94.587 1.00 258.39 114 LYS A C 1
ATOM 875 O O . LYS A 1 114 ? 146.001 93.684 93.434 1.00 258.39 114 LYS A O 1
ATOM 881 N N . PRO A 1 115 ? 146.815 92.863 95.364 1.00 281.03 115 PRO A N 1
ATOM 882 C CA . PRO A 1 115 ? 148.187 93.000 94.868 1.00 281.03 115 PRO A CA 1
ATOM 883 C C . PRO A 1 115 ? 148.633 91.792 94.071 1.00 281.03 115 PRO A C 1
ATOM 884 O O . PRO A 1 115 ? 149.506 91.874 93.200 1.00 281.03 115 PRO A O 1
ATOM 888 N N . ASN A 1 116 ? 147.986 90.663 94.333 1.00 284.60 116 ASN A N 1
ATOM 889 C CA . ASN A 1 116 ? 148.697 89.399 94.523 1.00 284.60 116 ASN A CA 1
ATOM 890 C C . ASN A 1 116 ? 149.376 88.989 93.223 1.00 284.60 116 ASN A C 1
ATOM 891 O O . ASN A 1 116 ? 148.796 88.342 92.351 1.00 284.60 116 ASN A O 1
ATOM 896 N N . SER A 1 117 ? 150.634 89.402 93.107 1.00 268.03 117 SER A N 1
ATOM 897 C CA . SER A 1 117 ? 151.630 88.742 92.283 1.00 268.03 117 SER A CA 1
ATOM 898 C C . SER A 1 117 ? 152.732 88.120 93.137 1.00 268.03 117 SER A C 1
ATOM 899 O O . SER A 1 117 ? 153.851 87.915 92.657 1.00 268.03 117 SER A O 1
ATOM 902 N N . GLN A 1 118 ? 152.424 87.835 94.405 1.00 229.96 118 GLN A N 1
ATOM 903 C CA . GLN A 1 118 ? 153.317 87.058 95.256 1.00 229.96 118 GLN A CA 1
ATOM 904 C C . GLN A 1 118 ? 153.680 85.738 94.598 1.00 229.96 118 GLN A C 1
ATOM 905 O O . GLN A 1 118 ? 154.775 85.204 94.813 1.00 229.96 118 GLN A O 1
ATOM 911 N N . ARG A 1 119 ? 152.769 85.200 93.786 1.00 252.43 119 ARG A N 1
ATOM 912 C CA . ARG A 1 119 ? 152.988 83.944 93.080 1.00 252.43 119 ARG A CA 1
ATOM 913 C C . ARG A 1 119 ? 154.319 83.983 92.339 1.00 252.43 119 ARG A C 1
ATOM 914 O O . ARG A 1 119 ? 154.909 82.936 92.052 1.00 252.43 119 ARG A O 1
ATOM 922 N N . GLY A 1 120 ? 154.799 85.185 92.028 1.00 298.05 120 GLY A N 1
ATOM 923 C CA . GLY A 1 120 ? 156.082 85.358 91.386 1.00 298.05 120 GLY A CA 1
ATOM 924 C C . GLY A 1 120 ? 156.060 85.248 89.881 1.00 298.05 120 GLY A C 1
ATOM 925 O O . GLY A 1 120 ? 157.123 85.059 89.280 1.00 298.05 120 GLY A O 1
ATOM 926 N N . LYS A 1 121 ? 154.885 85.348 89.255 1.00 315.86 121 LYS A N 1
ATOM 927 C CA . LYS A 1 121 ? 154.694 85.269 87.809 1.00 315.86 121 LYS A CA 1
ATOM 928 C C . LYS A 1 121 ? 154.953 83.871 87.268 1.00 315.86 121 LYS A C 1
ATOM 929 O O . LYS A 1 121 ? 154.846 83.652 86.054 1.00 315.86 121 LYS A O 1
ATOM 935 N N . HIS A 1 122 ? 155.277 82.914 88.137 1.00 307.94 122 HIS A N 1
ATOM 936 C CA . HIS A 1 122 ? 155.467 81.536 87.712 1.00 307.94 122 HIS A CA 1
ATOM 937 C C . HIS A 1 122 ? 154.169 80.896 87.245 1.00 307.94 122 HIS A C 1
ATOM 938 O O . HIS A 1 122 ? 154.214 79.818 86.641 1.00 307.94 122 HIS A O 1
ATOM 945 N N . ASN A 1 123 ? 153.027 81.534 87.500 1.00 374.94 123 ASN A N 1
ATOM 946 C CA . ASN A 1 123 ? 151.746 80.979 87.091 1.00 374.94 123 ASN A CA 1
ATOM 947 C C . ASN A 1 123 ? 151.781 80.584 85.621 1.00 374.94 123 ASN A C 1
ATOM 948 O O . ASN A 1 123 ? 152.524 81.155 84.818 1.00 374.94 123 ASN A O 1
ATOM 953 N N . SER A 1 124 ? 150.969 79.588 85.275 1.00 623.40 124 SER A N 1
ATOM 954 C CA . SER A 1 124 ? 150.875 79.108 83.902 1.00 623.40 124 SER A CA 1
ATOM 955 C C . SER A 1 124 ? 149.408 78.940 83.518 1.00 623.40 124 SER A C 1
ATOM 956 O O . SER A 1 124 ? 148.530 79.545 84.141 1.00 623.40 124 SER A O 1
ATOM 959 N N . CYS A 1 125 ? 149.131 78.133 82.492 1.00 782.67 125 CYS A N 1
ATOM 960 C CA . CYS A 1 125 ? 147.818 78.076 81.861 1.00 782.67 125 CYS A CA 1
ATOM 961 C C . CYS A 1 125 ? 146.969 76.896 82.335 1.00 782.67 125 CYS A C 1
ATOM 962 O O . CYS A 1 125 ? 146.166 76.372 81.555 1.00 782.67 125 CYS A O 1
ATOM 965 N N . TRP A 1 126 ? 147.115 76.470 83.586 1.00 902.05 126 TRP A N 1
ATOM 966 C CA . TRP A 1 126 ? 146.329 75.345 84.075 1.00 902.05 126 TRP A CA 1
ATOM 967 C C . TRP A 1 126 ? 144.865 75.732 84.252 1.00 902.05 126 TRP A C 1
ATOM 968 O O . TRP A 1 126 ? 144.525 76.897 84.472 1.00 902.05 126 TRP A O 1
ATOM 979 N N . THR A 1 127 ? 143.995 74.728 84.152 1.00 970.33 127 THR A N 1
ATOM 980 C CA . THR A 1 127 ? 142.560 74.896 84.321 1.00 970.33 127 THR A CA 1
ATOM 981 C C . THR A 1 127 ? 142.105 74.163 85.576 1.00 970.33 127 THR A C 1
ATOM 982 O O . THR A 1 127 ? 142.501 73.018 85.816 1.00 970.33 127 THR A O 1
ATOM 986 N N . VAL A 1 128 ? 141.265 74.831 86.370 1.00 991.87 128 VAL A N 1
ATOM 987 C CA . VAL A 1 128 ? 140.835 74.262 87.645 1.00 991.87 128 VAL A CA 1
ATOM 988 C C . VAL A 1 128 ? 140.105 72.944 87.424 1.00 991.87 128 VAL A C 1
ATOM 989 O O . VAL A 1 128 ? 140.217 72.015 88.232 1.00 991.87 128 VAL A O 1
ATOM 993 N N . GLU A 1 129 ? 139.331 72.846 86.341 1.00 1003.1 129 GLU A N 1
ATOM 994 C CA . GLU A 1 129 ? 138.633 71.597 86.053 1.00 1003.1 129 GLU A CA 1
ATOM 995 C C . GLU A 1 129 ? 139.621 70.457 85.831 1.00 1003.1 129 GLU A C 1
ATOM 996 O O . GLU A 1 129 ? 139.445 69.357 86.372 1.00 1003.1 129 GLU A O 1
ATOM 1002 N N . GLU A 1 130 ? 140.673 70.704 85.048 1.00 970.72 130 GLU A N 1
ATOM 1003 C CA . GLU A 1 130 ? 141.694 69.681 84.854 1.00 970.72 130 GLU A CA 1
ATOM 1004 C C . GLU A 1 130 ? 142.379 69.343 86.168 1.00 970.72 130 GLU A C 1
ATOM 1005 O O . GLU A 1 130 ? 142.686 68.177 86.432 1.00 970.72 130 GLU A O 1
ATOM 1011 N N . GLU A 1 131 ? 142.633 70.350 87.004 1.00 976.58 131 GLU A N 1
ATOM 1012 C CA . GLU A 1 131 ? 143.270 70.100 88.292 1.00 976.58 131 GLU A CA 1
ATOM 1013 C C . GLU A 1 131 ? 142.412 69.183 89.155 1.00 976.58 131 GLU A C 1
ATOM 1014 O O . GLU A 1 131 ? 142.911 68.220 89.748 1.00 976.58 131 GLU A O 1
ATOM 1020 N N . GLN A 1 132 ? 141.111 69.468 89.232 1.00 1001.8 132 GLN A N 1
ATOM 1021 C CA . GLN A 1 132 ? 140.217 68.655 90.048 1.00 1001.8 132 GLN A CA 1
ATOM 1022 C C . GLN A 1 132 ? 140.096 67.240 89.496 1.00 1001.8 132 GLN A C 1
ATOM 1023 O O . GLN A 1 132 ? 140.101 66.267 90.261 1.00 1001.8 132 GLN A O 1
ATOM 1029 N N . LEU A 1 133 ? 139.969 67.103 88.173 1.00 983.64 133 LEU A N 1
ATOM 1030 C CA . LEU A 1 133 ? 139.892 65.769 87.584 1.00 983.64 133 LEU A CA 1
ATOM 1031 C C . LEU A 1 133 ? 141.178 64.989 87.820 1.00 983.64 133 LEU A C 1
ATOM 1032 O O . LEU A 1 133 ? 141.140 63.786 88.099 1.00 983.64 133 LEU A O 1
ATOM 1037 N N . LEU A 1 134 ? 142.328 65.657 87.709 1.00 957.86 134 LEU A N 1
ATOM 1038 C CA . LEU A 1 134 ? 143.597 65.001 87.995 1.00 957.86 134 LEU A CA 1
ATOM 1039 C C . LEU A 1 134 ? 143.663 64.559 89.449 1.00 957.86 134 LEU A C 1
ATOM 1040 O O . LEU A 1 134 ? 144.124 63.452 89.747 1.00 957.86 134 LEU A O 1
ATOM 1045 N N . ALA A 1 135 ? 143.210 65.410 90.369 1.00 985.48 135 ALA A N 1
ATOM 1046 C CA . ALA A 1 135 ? 143.203 65.040 91.779 1.00 985.48 135 ALA A CA 1
ATOM 1047 C C . ALA A 1 135 ? 142.333 63.811 92.013 1.00 985.48 135 ALA A C 1
ATOM 1048 O O . ALA A 1 135 ? 142.741 62.862 92.697 1.00 985.48 135 ALA A O 1
ATOM 1050 N N . ALA A 1 136 ? 141.131 63.805 91.434 1.00 979.17 136 ALA A N 1
ATOM 1051 C CA . ALA A 1 136 ? 140.229 62.673 91.615 1.00 979.17 136 ALA A CA 1
ATOM 1052 C C . ALA A 1 136 ? 140.821 61.397 91.030 1.00 979.17 136 ALA A C 1
ATOM 1053 O O . ALA A 1 136 ? 140.787 60.337 91.666 1.00 979.17 136 ALA A O 1
ATOM 1055 N N . PHE A 1 137 ? 141.377 61.478 89.820 1.00 948.95 137 PHE A N 1
ATOM 1056 C CA . PHE A 1 137 ? 141.951 60.293 89.195 1.00 948.95 137 PHE A CA 1
ATOM 1057 C C . PHE A 1 137 ? 143.146 59.779 89.987 1.00 948.95 137 PHE A C 1
ATOM 1058 O O . PHE A 1 137 ? 143.306 58.565 90.159 1.00 948.95 137 PHE A O 1
ATOM 1066 N N . ASN A 1 138 ? 143.996 60.683 90.478 1.00 960.44 138 ASN A N 1
ATOM 1067 C CA . ASN A 1 138 ? 145.138 60.258 91.278 1.00 960.44 138 ASN A CA 1
ATOM 1068 C C . ASN A 1 138 ? 144.674 59.581 92.559 1.00 960.44 138 ASN A C 1
ATOM 1069 O O . ASN A 1 138 ? 145.269 58.589 92.996 1.00 960.44 138 ASN A O 1
ATOM 1074 N N . ASN A 1 139 ? 143.614 60.106 93.180 1.00 974.90 139 ASN A N 1
ATOM 1075 C CA . ASN A 1 139 ? 142.985 59.382 94.278 1.00 974.90 139 ASN A CA 1
ATOM 1076 C C . ASN A 1 139 ? 142.555 57.993 93.822 1.00 974.90 139 ASN A C 1
ATOM 1077 O O . ASN A 1 139 ? 142.678 57.016 94.569 1.00 974.90 139 ASN A O 1
ATOM 1082 N N . MET A 1 140 ? 142.046 57.891 92.593 1.00 952.34 140 MET A N 1
ATOM 1083 C CA . MET A 1 140 ? 141.724 56.594 92.010 1.00 952.34 140 MET A CA 1
ATOM 1084 C C . MET A 1 140 ? 142.969 55.844 91.548 1.00 952.34 140 MET A C 1
ATOM 1085 O O . MET A 1 140 ? 142.952 54.610 91.484 1.00 952.34 140 MET A O 1
ATOM 1090 N N . PHE A 1 141 ? 144.043 56.560 91.222 1.00 920.53 141 PHE A N 1
ATOM 1091 C CA . PHE A 1 141 ? 145.240 55.976 90.618 1.00 920.53 141 PHE A CA 1
ATOM 1092 C C . PHE A 1 141 ? 146.424 55.996 91.574 1.00 920.53 141 PHE A C 1
ATOM 1093 O O . PHE A 1 141 ? 147.559 56.265 91.170 1.00 920.53 141 PHE A O 1
ATOM 1101 N N . TRP A 1 142 ? 146.185 55.720 92.852 1.00 904.07 142 TRP A N 1
ATOM 1102 C CA . TRP A 1 142 ? 147.238 55.725 93.863 1.00 904.07 142 TRP A CA 1
ATOM 1103 C C . TRP A 1 142 ? 148.192 54.564 93.613 1.00 904.07 142 TRP A C 1
ATOM 1104 O O . TRP A 1 142 ? 147.963 53.445 94.076 1.00 904.07 142 TRP A O 1
ATOM 1115 N N . GLY A 1 143 ? 149.273 54.832 92.880 1.00 860.00 143 GLY A N 1
ATOM 1116 C CA . GLY A 1 143 ? 150.339 53.868 92.667 1.00 860.00 143 GLY A CA 1
ATOM 1117 C C . GLY A 1 143 ? 149.884 52.459 92.344 1.00 860.00 143 GLY A C 1
ATOM 1118 O O . GLY A 1 143 ? 150.490 51.486 92.803 1.00 860.00 143 GLY A O 1
ATOM 1119 N N . LYS A 1 144 ? 148.832 52.333 91.541 1.00 840.31 144 LYS A N 1
ATOM 1120 C CA . LYS A 1 144 ? 148.256 51.044 91.183 1.00 840.31 144 LYS A CA 1
ATOM 1121 C C . LYS A 1 144 ? 148.496 50.798 89.702 1.00 840.31 144 LYS A C 1
ATOM 1122 O O . LYS A 1 144 ? 148.238 51.681 88.878 1.00 840.31 144 LYS A O 1
ATOM 1128 N N . LYS A 1 145 ? 148.948 49.587 89.368 1.00 812.75 145 LYS A N 1
ATOM 1129 C CA . LYS A 1 145 ? 149.486 49.299 88.041 1.00 812.75 145 LYS A CA 1
ATOM 1130 C C . LYS A 1 145 ? 148.639 49.936 86.950 1.00 812.75 145 LYS A C 1
ATOM 1131 O O . LYS A 1 145 ? 147.415 50.034 87.068 1.00 812.75 145 LYS A O 1
ATOM 1137 N N . ASN A 1 146 ? 149.311 50.376 85.887 1.00 835.83 146 ASN A N 1
ATOM 1138 C CA . ASN A 1 146 ? 148.686 51.159 84.824 1.00 835.83 146 ASN A CA 1
ATOM 1139 C C . ASN A 1 146 ? 148.165 52.481 85.390 1.00 835.83 146 ASN A C 1
ATOM 1140 O O . ASN A 1 146 ? 146.976 52.800 85.325 1.00 835.83 146 ASN A O 1
ATOM 1145 N N . ILE A 1 147 ? 149.096 53.252 85.951 1.00 854.59 147 ILE A N 1
ATOM 1146 C CA . ILE A 1 147 ? 148.729 54.419 86.744 1.00 854.59 147 ILE A CA 1
ATOM 1147 C C . ILE A 1 147 ? 148.405 55.647 85.899 1.00 854.59 147 ILE A C 1
ATOM 1148 O O . ILE A 1 147 ? 147.581 56.472 86.320 1.00 854.59 147 ILE A O 1
ATOM 1153 N N . ASN A 1 148 ? 149.022 55.799 84.726 1.00 873.76 148 ASN A N 1
ATOM 1154 C CA . ASN A 1 148 ? 148.799 56.979 83.894 1.00 873.76 148 ASN A CA 1
ATOM 1155 C C . ASN A 1 148 ? 147.586 56.817 82.985 1.00 873.76 148 ASN A C 1
ATOM 1156 O O . ASN A 1 148 ? 146.604 57.549 83.133 1.00 873.76 148 ASN A O 1
ATOM 1161 N N . ILE A 1 149 ? 147.630 55.845 82.070 1.00 854.05 149 ILE A N 1
ATOM 1162 C CA . ILE A 1 149 ? 146.555 55.568 81.117 1.00 854.05 149 ILE A CA 1
ATOM 1163 C C . ILE A 1 149 ? 145.743 56.824 80.825 1.00 854.05 149 ILE A C 1
ATOM 1164 O O . ILE A 1 149 ? 145.946 57.488 79.802 1.00 854.05 149 ILE A O 1
ATOM 1169 N N . LEU A 1 150 ? 144.814 57.154 81.725 1.00 874.70 150 LEU A N 1
ATOM 1170 C CA . LEU A 1 150 ? 143.923 58.286 81.497 1.00 874.70 150 LEU A CA 1
ATOM 1171 C C . LEU A 1 150 ? 144.669 59.609 81.635 1.00 874.70 150 LEU A C 1
ATOM 1172 O O . LEU A 1 150 ? 144.421 60.556 80.883 1.00 874.70 150 LEU A O 1
ATOM 1177 N N . ILE A 1 151 ? 145.586 59.694 82.602 1.00 908.54 151 ILE A N 1
ATOM 1178 C CA . ILE A 1 151 ? 146.188 60.979 82.956 1.00 908.54 151 ILE A CA 1
ATOM 1179 C C . ILE A 1 151 ? 146.904 61.591 81.760 1.00 908.54 151 ILE A C 1
ATOM 1180 O O . ILE A 1 151 ? 146.857 62.808 81.542 1.00 908.54 151 ILE A O 1
ATOM 1185 N N . SER A 1 152 ? 147.583 60.760 80.968 1.00 892.60 152 SER A N 1
ATOM 1186 C CA . SER A 1 152 ? 148.433 61.283 79.901 1.00 892.60 152 SER A CA 1
ATOM 1187 C C . SER A 1 152 ? 147.624 62.033 78.850 1.00 892.60 152 SER A C 1
ATOM 1188 O O . SER A 1 152 ? 148.049 63.091 78.370 1.00 892.60 152 SER A O 1
ATOM 1191 N N . ASP A 1 153 ? 146.460 61.506 78.476 1.00 883.64 153 ASP A N 1
ATOM 1192 C CA . ASP A 1 153 ? 145.692 62.021 77.347 1.00 883.64 153 ASP A CA 1
ATOM 1193 C C . ASP A 1 153 ? 144.442 62.789 77.748 1.00 883.64 153 ASP A C 1
ATOM 1194 O O . ASP A 1 153 ? 144.172 63.850 77.183 1.00 883.64 153 ASP A O 1
ATOM 1199 N N . HIS A 1 154 ? 143.673 62.281 78.714 1.00 883.18 154 HIS A N 1
ATOM 1200 C CA . HIS A 1 154 ? 142.392 62.893 79.053 1.00 883.18 154 HIS A CA 1
ATOM 1201 C C . HIS A 1 154 ? 142.552 64.353 79.457 1.00 883.18 154 HIS A C 1
ATOM 1202 O O . HIS A 1 154 ? 141.637 65.161 79.263 1.00 883.18 154 HIS A O 1
ATOM 1209 N N . ILE A 1 155 ? 143.704 64.713 80.020 1.00 922.56 155 ILE A N 1
ATOM 1210 C CA . ILE A 1 155 ? 144.035 66.122 80.188 1.00 922.56 155 ILE A CA 1
ATOM 1211 C C . ILE A 1 155 ? 144.650 66.579 78.875 1.00 922.56 155 ILE A C 1
ATOM 1212 O O . ILE A 1 155 ? 145.874 66.552 78.700 1.00 922.56 155 ILE A O 1
ATOM 1217 N N . HIS A 1 156 ? 143.798 66.987 77.941 1.00 941.93 156 HIS A N 1
ATOM 1218 C CA . HIS A 1 156 ? 144.255 67.338 76.605 1.00 941.93 156 HIS A CA 1
ATOM 1219 C C . HIS A 1 156 ? 145.185 68.544 76.647 1.00 941.93 156 HIS A C 1
ATOM 1220 O O . HIS A 1 156 ? 145.041 69.436 77.488 1.00 941.93 156 HIS A O 1
ATOM 1227 N N . MET A 1 157 ? 146.152 68.559 75.730 1.00 935.25 157 MET A N 1
ATOM 1228 C CA . MET A 1 157 ? 147.148 69.622 75.641 1.00 935.25 157 MET A CA 1
ATOM 1229 C C . MET A 1 157 ? 147.918 69.713 76.960 1.00 935.25 157 MET A C 1
ATOM 1230 O O . MET A 1 157 ? 147.915 70.724 77.656 1.00 935.25 157 MET A O 1
ATOM 1235 N N . LYS A 1 158 ? 148.554 68.598 77.312 1.00 914.61 158 LYS A N 1
ATOM 1236 C CA . LYS A 1 158 ? 149.347 68.518 78.531 1.00 914.61 158 LYS A CA 1
ATOM 1237 C C . LYS A 1 158 ? 150.324 67.361 78.394 1.00 914.61 158 LYS A C 1
ATOM 1238 O O . LYS A 1 158 ? 150.215 66.535 77.484 1.00 914.61 158 LYS A O 1
ATOM 1244 N N . THR A 1 159 ? 151.285 67.315 79.315 1.00 905.32 159 THR A N 1
ATOM 1245 C CA . THR A 1 159 ? 152.303 66.275 79.344 1.00 905.32 159 THR A CA 1
ATOM 1246 C C . THR A 1 159 ? 152.471 65.763 80.767 1.00 905.32 159 THR A C 1
ATOM 1247 O O . THR A 1 159 ? 152.150 66.457 81.736 1.00 905.32 159 THR A O 1
ATOM 1251 N N . ALA A 1 160 ? 152.979 64.532 80.886 1.00 898.16 160 ALA A N 1
ATOM 1252 C CA . ALA A 1 160 ? 153.238 63.971 82.208 1.00 898.16 160 ALA A CA 1
ATOM 1253 C C . ALA A 1 160 ? 154.161 64.871 83.017 1.00 898.16 160 ALA A C 1
ATOM 1254 O O . ALA A 1 160 ? 154.032 64.954 84.243 1.00 898.16 160 ALA A O 1
ATOM 1256 N N . LYS A 1 161 ? 155.094 65.552 82.349 1.00 882.68 161 LYS A N 1
ATOM 1257 C CA . LYS A 1 161 ? 155.922 66.539 83.031 1.00 882.68 161 LYS A CA 1
ATOM 1258 C C . LYS A 1 161 ? 155.073 67.683 83.573 1.00 882.68 161 LYS A C 1
ATOM 1259 O O . LYS A 1 161 ? 155.313 68.175 84.682 1.00 882.68 161 LYS A O 1
ATOM 1265 N N . GLN A 1 162 ? 154.076 68.122 82.804 1.00 904.75 162 GLN A N 1
ATOM 1266 C CA . GLN A 1 162 ? 153.176 69.162 83.291 1.00 904.75 162 GLN A CA 1
ATOM 1267 C C . GLN A 1 162 ? 152.352 68.665 84.476 1.00 904.75 162 GLN A C 1
ATOM 1268 O O . GLN A 1 162 ? 152.125 69.406 85.441 1.00 904.75 162 GLN A O 1
ATOM 1274 N N . ILE A 1 163 ? 151.885 67.416 84.418 1.00 923.39 163 ILE A N 1
ATOM 1275 C CA . ILE A 1 163 ? 151.177 66.843 85.559 1.00 923.39 163 ILE A CA 1
ATOM 1276 C C . ILE A 1 163 ? 152.082 66.834 86.782 1.00 923.39 163 ILE A C 1
ATOM 1277 O O . ILE A 1 163 ? 151.638 67.096 87.907 1.00 923.39 163 ILE A O 1
ATOM 1282 N N . SER A 1 164 ? 153.367 66.528 86.583 1.00 904.03 164 SER A N 1
ATOM 1283 C CA . SER A 1 164 ? 154.322 66.584 87.685 1.00 904.03 164 SER A CA 1
ATOM 1284 C C . SER A 1 164 ? 154.449 68.002 88.228 1.00 904.03 164 SER A C 1
ATOM 1285 O O . SER A 1 164 ? 154.516 68.205 89.444 1.00 904.03 164 SER A O 1
ATOM 1288 N N . GLU A 1 165 ? 154.487 68.996 87.339 1.00 900.20 165 GLU A N 1
ATOM 1289 C CA . GLU A 1 165 ? 154.519 70.387 87.784 1.00 900.20 165 GLU A CA 1
ATOM 1290 C C . GLU A 1 165 ? 153.320 70.704 88.669 1.00 900.20 165 GLU A C 1
ATOM 1291 O O . GLU A 1 165 ? 153.467 71.234 89.778 1.00 900.20 165 GLU A O 1
ATOM 1297 N N . LYS A 1 166 ? 152.119 70.376 88.192 1.00 935.53 166 LYS A N 1
ATOM 1298 C CA . LYS A 1 166 ? 150.916 70.692 88.956 1.00 935.53 166 LYS A CA 1
ATOM 1299 C C . LYS A 1 166 ? 150.896 69.965 90.293 1.00 935.53 166 LYS A C 1
ATOM 1300 O O . LYS A 1 166 ? 150.541 70.562 91.316 1.00 935.53 166 LYS A O 1
ATOM 1306 N N . ARG A 1 167 ? 151.273 68.686 90.308 1.00 933.14 167 ARG A N 1
ATOM 1307 C CA . ARG A 1 167 ? 151.366 67.958 91.568 1.00 933.14 167 ARG A CA 1
ATOM 1308 C C . ARG A 1 167 ? 152.376 68.612 92.501 1.00 933.14 167 ARG A C 1
ATOM 1309 O O . ARG A 1 167 ? 152.186 68.629 93.722 1.00 933.14 167 ARG A O 1
ATOM 1317 N N . ARG A 1 168 ? 153.464 69.145 91.943 1.00 898.88 168 ARG A N 1
ATOM 1318 C CA . ARG A 1 168 ? 154.428 69.877 92.753 1.00 898.88 168 ARG A CA 1
ATOM 1319 C C . ARG A 1 168 ? 153.835 71.173 93.278 1.00 898.88 168 ARG A C 1
ATOM 1320 O O . ARG A 1 168 ? 154.302 71.706 94.291 1.00 898.88 168 ARG A O 1
ATOM 1328 N N . LEU A 1 169 ? 152.813 71.701 92.603 1.00 921.46 169 LEU A N 1
ATOM 1329 C CA . LEU A 1 169 ? 152.088 72.837 93.164 1.00 921.46 169 LEU A CA 1
ATOM 1330 C C . LEU A 1 169 ? 151.217 72.398 94.331 1.00 921.46 169 LEU A C 1
ATOM 1331 O O . LEU A 1 169 ? 151.039 73.146 95.299 1.00 921.46 169 LEU A O 1
ATOM 1336 N N . LEU A 1 170 ? 150.659 71.187 94.253 1.00 968.03 170 LEU A N 1
ATOM 1337 C CA . LEU A 1 170 ? 149.742 70.664 95.270 1.00 968.03 170 LEU A CA 1
ATOM 1338 C C . LEU A 1 170 ? 149.956 69.153 95.375 1.00 968.03 170 LEU A C 1
ATOM 1339 O O . LEU A 1 170 ? 149.418 68.382 94.576 1.00 968.03 170 LEU A O 1
ATOM 1344 N N . GLY A 1 171 ? 150.747 68.739 96.364 1.00 946.43 171 GLY A N 1
ATOM 1345 C CA . GLY A 1 171 ? 150.937 67.337 96.677 1.00 946.43 171 GLY A CA 1
ATOM 1346 C C . GLY A 1 171 ? 152.279 66.762 96.278 1.00 946.43 171 GLY A C 1
ATOM 1347 O O . GLY A 1 171 ? 152.587 65.633 96.682 1.00 946.43 171 GLY A O 1
ATOM 1348 N N . LEU A 1 172 ? 153.088 67.487 95.507 1.00 911.44 172 LEU A N 1
ATOM 1349 C CA . LEU A 1 172 ? 154.402 66.988 95.118 1.00 911.44 172 LEU A CA 1
ATOM 1350 C C . LEU A 1 172 ? 154.267 65.644 94.416 1.00 911.44 172 LEU A C 1
ATOM 1351 O O . LEU A 1 172 ? 154.025 65.587 93.206 1.00 911.44 172 LEU A O 1
ATOM 1356 N N . ASN A 1 173 ? 154.433 64.555 95.167 1.00 909.64 173 ASN A N 1
ATOM 1357 C CA . ASN A 1 173 ? 154.302 63.225 94.591 1.00 909.64 173 ASN A CA 1
ATOM 1358 C C . ASN A 1 173 ? 152.855 62.872 94.269 1.00 909.64 173 ASN A C 1
ATOM 1359 O O . ASN A 1 173 ? 152.612 61.876 93.579 1.00 909.64 173 ASN A O 1
ATOM 1364 N N . LYS A 1 174 ? 151.895 63.659 94.746 1.00 943.86 174 LYS A N 1
ATOM 1365 C CA . LYS A 1 174 ? 150.483 63.344 94.575 1.00 943.86 174 LYS A CA 1
ATOM 1366 C C . LYS A 1 174 ? 149.698 64.652 94.498 1.00 943.86 174 LYS A C 1
ATOM 1367 O O . LYS A 1 174 ? 150.257 65.718 94.220 1.00 943.86 174 LYS A O 1
ATOM 1373 N N . ASN A 1 175 ? 148.388 64.555 94.716 1.00 979.28 175 ASN A N 1
ATOM 1374 C CA . ASN A 1 175 ? 147.500 65.710 94.723 1.00 979.28 175 ASN A CA 1
ATOM 1375 C C . ASN A 1 175 ? 147.401 66.298 96.135 1.00 979.28 175 ASN A C 1
ATOM 1376 O O . ASN A 1 175 ? 148.159 65.949 97.043 1.00 979.28 175 ASN A O 1
ATOM 1381 N N . ALA A 1 176 ? 146.445 67.213 96.319 1.00 998.66 176 ALA A N 1
ATOM 1382 C CA . ALA A 1 176 ? 146.216 67.827 97.624 1.00 998.66 176 ALA A CA 1
ATOM 1383 C C . ALA A 1 176 ? 144.733 68.109 97.845 1.00 998.66 176 ALA A C 1
ATOM 1384 O O . ALA A 1 176 ? 143.887 67.632 97.081 1.00 998.66 176 ALA A O 1
ATOM 1386 N N . THR A 1 177 ? 144.407 68.882 98.879 1.00 1007.0 177 THR A N 1
ATOM 1387 C CA . THR A 1 177 ? 143.019 69.157 99.247 1.00 1007.0 177 THR A CA 1
ATOM 1388 C C . THR A 1 177 ? 142.978 70.457 100.048 1.00 1007.0 177 THR A C 1
ATOM 1389 O O . THR A 1 177 ? 144.017 71.014 100.419 1.00 1007.0 177 THR A O 1
ATOM 1393 N N . VAL A 1 178 ? 141.759 70.941 100.306 1.00 1007.0 178 VAL A N 1
ATOM 1394 C CA . VAL A 1 178 ? 141.540 72.184 101.045 1.00 1007.0 178 VAL A CA 1
ATOM 1395 C C . VAL A 1 178 ? 140.274 72.066 101.893 1.00 1007.0 178 VAL A C 1
ATOM 1396 O O . VAL A 1 178 ? 139.592 71.036 101.862 1.00 1007.0 178 VAL A O 1
ATOM 1400 N N . THR A 1 179 ? 139.951 73.116 102.654 1.00 1002.5 179 THR A N 1
ATOM 1401 C CA . THR A 1 179 ? 138.817 73.093 103.575 1.00 1002.5 179 THR A CA 1
ATOM 1402 C C . THR A 1 179 ? 138.232 74.499 103.697 1.00 1002.5 179 THR A C 1
ATOM 1403 O O . THR A 1 179 ? 138.778 75.468 103.161 1.00 1002.5 179 THR A O 1
ATOM 1407 N N . THR A 1 180 ? 137.114 74.605 104.419 1.00 954.16 180 THR A N 1
ATOM 1408 C CA . THR A 1 180 ? 136.379 75.866 104.561 1.00 954.16 180 THR A CA 1
ATOM 1409 C C . THR A 1 180 ? 135.568 75.831 105.858 1.00 954.16 180 THR A C 1
ATOM 1410 O O . THR A 1 180 ? 135.410 74.778 106.483 1.00 954.16 180 THR A O 1
ATOM 1414 N N . THR A 1 181 ? 135.049 76.999 106.262 1.00 880.72 181 THR A N 1
ATOM 1415 C CA . THR A 1 181 ? 134.221 77.134 107.462 1.00 880.72 181 THR A CA 1
ATOM 1416 C C . THR A 1 181 ? 133.139 78.196 107.261 1.00 880.72 181 THR A C 1
ATOM 1417 O O . THR A 1 181 ? 133.021 78.756 106.166 1.00 880.72 181 THR A O 1
ATOM 1421 N N . ASN A 1 182 ? 132.345 78.486 108.297 1.00 768.73 182 ASN A N 1
ATOM 1422 C CA . ASN A 1 182 ? 131.267 79.463 108.176 1.00 768.73 182 ASN A CA 1
ATOM 1423 C C . ASN A 1 182 ? 130.736 79.819 109.562 1.00 768.73 182 ASN A C 1
ATOM 1424 O O . ASN A 1 182 ? 130.576 78.929 110.405 1.00 768.73 182 ASN A O 1
ATOM 1429 N N . PRO A 1 183 ? 130.455 81.123 109.834 1.00 658.67 183 PRO A N 1
ATOM 1430 C CA . PRO A 1 183 ? 129.874 81.518 111.130 1.00 658.67 183 PRO A CA 1
ATOM 1431 C C . PRO A 1 183 ? 128.349 81.577 111.147 1.00 658.67 183 PRO A C 1
ATOM 1432 O O . PRO A 1 183 ? 127.699 81.241 110.152 1.00 658.67 183 PRO A O 1
ATOM 1436 N N . LEU A 1 184 ? 127.763 82.008 112.283 1.00 523.34 184 LEU A N 1
ATOM 1437 C CA . LEU A 1 184 ? 126.316 82.191 112.410 1.00 523.34 184 LEU A CA 1
ATOM 1438 C C . LEU A 1 184 ? 125.967 83.324 113.377 1.00 523.34 184 LEU A C 1
ATOM 1439 O O . LEU A 1 184 ? 126.780 83.674 114.243 1.00 523.34 184 LEU A O 1
ATOM 1444 N N . PRO A 1 185 ? 124.761 83.925 113.262 1.00 391.02 185 PRO A N 1
ATOM 1445 C CA . PRO A 1 185 ? 124.357 84.989 114.198 1.00 391.02 185 PRO A CA 1
ATOM 1446 C C . PRO A 1 185 ? 123.677 84.465 115.459 1.00 391.02 185 PRO A C 1
ATOM 1447 O O . PRO A 1 185 ? 123.573 83.249 115.650 1.00 391.02 185 PRO A O 1
ATOM 1451 N N . VAL A 1 186 ? 123.205 85.372 116.323 1.00 319.49 186 VAL A N 1
ATOM 1452 C CA . VAL A 1 186 ? 122.626 85.006 117.613 1.00 319.49 186 VAL A CA 1
ATOM 1453 C C . VAL A 1 186 ? 121.291 85.718 117.806 1.00 319.49 186 VAL A C 1
ATOM 1454 O O . VAL A 1 186 ? 121.127 86.890 117.459 1.00 319.49 186 VAL A O 1
ATOM 1458 N N . SER A 1 187 ? 120.325 84.981 118.366 1.00 292.55 187 SER A N 1
ATOM 1459 C CA . SER A 1 187 ? 118.968 85.468 118.603 1.00 292.55 187 SER A CA 1
ATOM 1460 C C . SER A 1 187 ? 118.282 84.609 119.666 1.00 292.55 187 SER A C 1
ATOM 1461 O O . SER A 1 187 ? 118.954 83.912 120.433 1.00 292.55 187 SER A O 1
ATOM 1464 N N . SER A 1 188 ? 116.951 84.656 119.724 1.00 295.14 188 SER A N 1
ATOM 1465 C CA . SER A 1 188 ? 116.151 83.781 120.588 1.00 295.14 188 SER A CA 1
ATOM 1466 C C . SER A 1 188 ? 116.305 84.125 122.072 1.00 295.14 188 SER A C 1
ATOM 1467 O O . SER A 1 188 ? 116.744 83.314 122.890 1.00 295.14 188 SER A O 1
ATOM 1470 N N . THR A 1 189 ? 115.928 85.358 122.407 1.00 296.57 189 THR A N 1
ATOM 1471 C CA . THR A 1 189 ? 115.756 85.804 123.790 1.00 296.57 189 THR A CA 1
ATOM 1472 C C . THR A 1 189 ? 114.276 86.015 124.089 1.00 296.57 189 THR A C 1
ATOM 1473 O O . THR A 1 189 ? 113.887 86.889 124.868 1.00 296.57 189 THR A O 1
ATOM 1477 N N . CYS A 1 190 ? 113.428 85.190 123.479 1.00 282.36 190 CYS A N 1
ATOM 1478 C CA . CYS A 1 190 ? 111.983 85.409 123.458 1.00 282.36 190 CYS A CA 1
ATOM 1479 C C . CYS A 1 190 ? 111.266 84.191 124.019 1.00 282.36 190 CYS A C 1
ATOM 1480 O O . CYS A 1 190 ? 110.308 83.680 123.438 1.00 282.36 190 CYS A O 1
ATOM 1483 N N . HIS A 1 191 ? 111.726 83.711 125.169 1.00 290.15 191 HIS A N 1
ATOM 1484 C CA . HIS A 1 191 ? 111.250 82.450 125.715 1.00 290.15 191 HIS A CA 1
ATOM 1485 C C . HIS A 1 191 ? 111.301 82.516 127.236 1.00 290.15 191 HIS A C 1
ATOM 1486 O O . HIS A 1 191 ? 111.785 83.486 127.825 1.00 290.15 191 HIS A O 1
ATOM 1493 N N . LEU A 1 192 ? 110.803 81.460 127.871 1.00 288.35 192 LEU A N 1
ATOM 1494 C CA . LEU A 1 192 ? 110.965 81.237 129.305 1.00 288.35 192 LEU A CA 1
ATOM 1495 C C . LEU A 1 192 ? 110.362 82.385 130.122 1.00 288.35 192 LEU A C 1
ATOM 1496 O O . LEU A 1 192 ? 111.054 83.160 130.781 1.00 288.35 192 LEU A O 1
ATOM 1501 N N . LYS A 1 193 ? 109.036 82.474 130.042 1.00 263.70 193 LYS A N 1
ATOM 1502 C CA . LYS A 1 193 ? 108.292 83.342 130.945 1.00 263.70 193 LYS A CA 1
ATOM 1503 C C . LYS A 1 193 ? 108.477 82.867 132.383 1.00 263.70 193 LYS A C 1
ATOM 1504 O O . LYS A 1 193 ? 108.364 81.674 132.678 1.00 263.70 193 LYS A O 1
ATOM 1510 N N . ILE A 1 194 ? 108.746 83.811 133.283 1.00 287.75 194 ILE A N 1
ATOM 1511 C CA . ILE A 1 194 ? 109.169 83.478 134.638 1.00 287.75 194 ILE A CA 1
ATOM 1512 C C . ILE A 1 194 ? 108.073 83.684 135.678 1.00 287.75 194 ILE A C 1
ATOM 1513 O O . ILE A 1 194 ? 108.096 83.001 136.714 1.00 287.75 194 ILE A O 1
ATOM 1518 N N . ARG A 1 195 ? 107.125 84.584 135.449 1.00 277.09 195 ARG A N 1
ATOM 1519 C CA . ARG A 1 195 ? 106.196 84.951 136.508 1.00 277.09 195 ARG A CA 1
ATOM 1520 C C . ARG A 1 195 ? 105.343 83.761 136.918 1.00 277.09 195 ARG A C 1
ATOM 1521 O O . ARG A 1 195 ? 104.630 83.179 136.096 1.00 277.09 195 ARG A O 1
ATOM 1529 N N . THR A 1 196 ? 105.427 83.404 138.198 1.00 302.99 196 THR A N 1
ATOM 1530 C CA . THR A 1 196 ? 104.623 82.344 138.791 1.00 302.99 196 THR A CA 1
ATOM 1531 C C . THR A 1 196 ? 103.750 82.857 139.924 1.00 302.99 196 THR A C 1
ATOM 1532 O O . THR A 1 196 ? 102.554 82.549 139.968 1.00 302.99 196 THR A O 1
ATOM 1536 N N . ASP A 1 197 ? 104.318 83.631 140.843 1.00 312.48 197 ASP A N 1
ATOM 1537 C CA . ASP A 1 197 ? 103.579 84.187 141.967 1.00 312.48 197 ASP A CA 1
ATOM 1538 C C . ASP A 1 197 ? 104.216 85.523 142.329 1.00 312.48 197 ASP A C 1
ATOM 1539 O O . ASP A 1 197 ? 104.970 86.102 141.542 1.00 312.48 197 ASP A O 1
ATOM 1544 N N . SER A 1 198 ? 103.911 86.014 143.523 1.00 304.58 198 SER A N 1
ATOM 1545 C CA . SER A 1 198 ? 104.462 87.286 143.962 1.00 304.58 198 SER A CA 1
ATOM 1546 C C . SER A 1 198 ? 105.988 87.222 143.936 1.00 304.58 198 SER A C 1
ATOM 1547 O O . SER A 1 198 ? 106.571 86.281 144.493 1.00 304.58 198 SER A O 1
ATOM 1550 N N . PRO A 1 199 ? 106.674 88.189 143.302 1.00 280.55 199 PRO A N 1
ATOM 1551 C CA . PRO A 1 199 ? 108.143 88.182 143.340 1.00 280.55 199 PRO A CA 1
ATOM 1552 C C . PRO A 1 199 ? 108.672 88.154 144.763 1.00 280.55 199 PRO A C 1
ATOM 1553 O O . PRO A 1 199 ? 109.447 87.268 145.135 1.00 280.55 199 PRO A O 1
ATOM 1557 N N . ASN A 1 200 ? 108.258 89.128 145.564 1.00 308.44 200 ASN A N 1
ATOM 1558 C CA . ASN A 1 200 ? 108.490 89.125 146.998 1.00 308.44 200 ASN A CA 1
ATOM 1559 C C . ASN A 1 200 ? 107.244 88.622 147.714 1.00 308.44 200 ASN A C 1
ATOM 1560 O O . ASN A 1 200 ? 106.137 88.640 147.168 1.00 308.44 200 ASN A O 1
ATOM 1565 N N . THR A 1 201 ? 107.441 88.153 148.944 1.00 332.95 201 THR A N 1
ATOM 1566 C CA . THR A 1 201 ? 106.331 87.729 149.784 1.00 332.95 201 THR A CA 1
ATOM 1567 C C . THR A 1 201 ? 105.177 88.710 149.660 1.00 332.95 201 THR A C 1
ATOM 1568 O O . THR A 1 201 ? 105.374 89.927 149.672 1.00 332.95 201 THR A O 1
ATOM 1572 N N . THR A 1 202 ? 103.968 88.168 149.517 1.00 316.08 202 THR A N 1
ATOM 1573 C CA . THR A 1 202 ? 102.802 89.014 149.295 1.00 316.08 202 THR A CA 1
ATOM 1574 C C . THR A 1 202 ? 102.654 90.052 150.399 1.00 316.08 202 THR A C 1
ATOM 1575 O O . THR A 1 202 ? 102.348 91.219 150.130 1.00 316.08 202 THR A O 1
ATOM 1579 N N . THR A 1 203 ? 102.880 89.646 151.649 1.00 329.00 203 THR A N 1
ATOM 1580 C CA . THR A 1 203 ? 102.746 90.530 152.799 1.00 329.00 203 THR A CA 1
ATOM 1581 C C . THR A 1 203 ? 104.094 90.888 153.409 1.00 329.00 203 THR A C 1
ATOM 1582 O O . THR A 1 203 ? 104.147 91.346 154.555 1.00 329.00 203 THR A O 1
ATOM 1586 N N . GLY A 1 204 ? 105.187 90.687 152.671 1.00 321.77 204 GLY A N 1
ATOM 1587 C CA . GLY A 1 204 ? 106.497 90.951 153.243 1.00 321.77 204 GLY A CA 1
ATOM 1588 C C . GLY A 1 204 ? 106.593 92.345 153.825 1.00 321.77 204 GLY A C 1
ATOM 1589 O O . GLY A 1 204 ? 106.984 92.527 154.980 1.00 321.77 204 GLY A O 1
ATOM 1590 N N . LEU A 1 205 ? 106.214 93.349 153.038 1.00 296.95 205 LEU A N 1
ATOM 1591 C CA . LEU A 1 205 ? 106.122 94.698 153.570 1.00 296.95 205 LEU A CA 1
ATOM 1592 C C . LEU A 1 205 ? 104.877 94.873 154.421 1.00 296.95 205 LEU A C 1
ATOM 1593 O O . LEU A 1 205 ? 104.899 95.629 155.395 1.00 296.95 205 LEU A O 1
ATOM 1598 N N . LYS A 1 206 ? 103.788 94.187 154.072 1.00 317.15 206 LYS A N 1
ATOM 1599 C CA . LYS A 1 206 ? 102.571 94.309 154.862 1.00 317.15 206 LYS A CA 1
ATOM 1600 C C . LYS A 1 206 ? 102.783 93.776 156.270 1.00 317.15 206 LYS A C 1
ATOM 1601 O O . LYS A 1 206 ? 102.323 94.379 157.243 1.00 317.15 206 LYS A O 1
ATOM 1607 N N . ASP A 1 207 ? 103.475 92.647 156.399 1.00 314.23 207 ASP A N 1
ATOM 1608 C CA . ASP A 1 207 ? 103.750 92.100 157.721 1.00 314.23 207 ASP A CA 1
ATOM 1609 C C . ASP A 1 207 ? 104.625 93.045 158.530 1.00 314.23 207 ASP A C 1
ATOM 1610 O O . ASP A 1 207 ? 104.383 93.266 159.723 1.00 314.23 207 ASP A O 1
ATOM 1615 N N . THR A 1 208 ? 105.651 93.612 157.893 1.00 316.58 208 THR A N 1
ATOM 1616 C CA . THR A 1 208 ? 106.500 94.582 158.576 1.00 316.58 208 THR A CA 1
ATOM 1617 C C . THR A 1 208 ? 105.686 95.774 159.046 1.00 316.58 208 THR A C 1
ATOM 1618 O O . THR A 1 208 ? 105.866 96.259 160.168 1.00 316.58 208 THR A O 1
ATOM 1622 N N . TYR A 1 209 ? 104.795 96.270 158.192 1.00 313.32 209 TYR A N 1
ATOM 1623 C CA . TYR A 1 209 ? 103.978 97.416 158.559 1.00 313.32 209 TYR A CA 1
ATOM 1624 C C . TYR A 1 209 ? 103.041 97.071 159.706 1.00 313.32 209 TYR A C 1
ATOM 1625 O O . TYR A 1 209 ? 102.845 97.877 160.619 1.00 313.32 209 TYR A O 1
ATOM 1634 N N . MET A 1 210 ? 102.454 95.874 159.678 1.00 328.59 210 MET A N 1
ATOM 1635 C CA . MET A 1 210 ? 101.606 95.447 160.784 1.00 328.59 210 MET A CA 1
ATOM 1636 C C . MET A 1 210 ? 102.391 95.417 162.086 1.00 328.59 210 MET A C 1
ATOM 1637 O O . MET A 1 210 ? 101.932 95.926 163.115 1.00 328.59 210 MET A O 1
ATOM 1642 N N . CYS A 1 211 ? 103.589 94.838 162.053 1.00 334.21 211 CYS A N 1
ATOM 1643 C CA . CYS A 1 211 ? 104.409 94.781 163.255 1.00 334.21 211 CYS A CA 1
ATOM 1644 C C . CYS A 1 211 ? 104.747 96.182 163.744 1.00 334.21 211 CYS A C 1
ATOM 1645 O O . CYS A 1 211 ? 104.671 96.472 164.944 1.00 334.21 211 CYS A O 1
ATOM 1648 N N . LYS A 1 212 ? 105.124 97.068 162.823 1.00 310.23 212 LYS A N 1
ATOM 1649 C CA . LYS A 1 212 ? 105.514 98.417 163.213 1.00 310.23 212 LYS A CA 1
ATOM 1650 C C . LYS A 1 212 ? 104.343 99.188 163.801 1.00 310.23 212 LYS A C 1
ATOM 1651 O O . LYS A 1 212 ? 104.509 99.924 164.778 1.00 310.23 212 LYS A O 1
ATOM 1657 N N . ILE A 1 213 ? 103.153 99.045 163.222 1.00 335.19 213 ILE A N 1
ATOM 1658 C CA . ILE A 1 213 ? 102.000 99.745 163.773 1.00 335.19 213 ILE A CA 1
ATOM 1659 C C . ILE A 1 213 ? 101.640 99.172 165.133 1.00 335.19 213 ILE A C 1
ATOM 1660 O O . ILE A 1 213 ? 101.232 99.906 166.038 1.00 335.19 213 ILE A O 1
ATOM 1665 N N . ASN A 1 214 ? 101.780 97.857 165.305 1.00 335.37 214 ASN A N 1
ATOM 1666 C CA . ASN A 1 214 ? 101.558 97.274 166.622 1.00 335.37 214 ASN A CA 1
ATOM 1667 C C . ASN A 1 214 ? 102.522 97.867 167.638 1.00 335.37 214 ASN A C 1
ATOM 1668 O O . ASN A 1 214 ? 102.122 98.248 168.746 1.00 335.37 214 ASN A O 1
ATOM 1673 N N . GLU A 1 215 ? 103.796 97.975 167.263 1.00 366.10 215 GLU A N 1
ATOM 1674 C CA . GLU A 1 215 ? 104.777 98.579 168.153 1.00 366.10 215 GLU A CA 1
ATOM 1675 C C . GLU A 1 215 ? 104.409 100.018 168.473 1.00 366.10 215 GLU A C 1
ATOM 1676 O O . GLU A 1 215 ? 104.503 100.447 169.626 1.00 366.10 215 GLU A O 1
ATOM 1682 N N . ASN A 1 216 ? 104.002 100.784 167.462 1.00 362.53 216 ASN A N 1
ATOM 1683 C CA . ASN A 1 216 ? 103.662 102.182 167.693 1.00 362.53 216 ASN A CA 1
ATOM 1684 C C . ASN A 1 216 ? 102.481 102.304 168.646 1.00 362.53 216 ASN A C 1
ATOM 1685 O O . ASN A 1 216 ? 102.521 103.095 169.594 1.00 362.53 216 ASN A O 1
ATOM 1690 N N . ILE A 1 217 ? 101.427 101.521 168.420 1.00 366.42 217 ILE A N 1
ATOM 1691 C CA . ILE A 1 217 ? 100.245 101.625 169.268 1.00 366.42 217 ILE A CA 1
ATOM 1692 C C . ILE A 1 217 ? 100.578 101.211 170.693 1.00 366.42 217 ILE A C 1
ATOM 1693 O O . ILE A 1 217 ? 100.098 101.818 171.657 1.00 366.42 217 ILE A O 1
ATOM 1698 N N . VAL A 1 218 ? 101.402 100.176 170.855 1.00 378.04 218 VAL A N 1
ATOM 1699 C CA . VAL A 1 218 ? 101.780 99.749 172.198 1.00 378.04 218 VAL A CA 1
ATOM 1700 C C . VAL A 1 218 ? 102.617 100.825 172.878 1.00 378.04 218 VAL A C 1
ATOM 1701 O O . VAL A 1 218 ? 102.407 101.154 174.052 1.00 378.04 218 VAL A O 1
ATOM 1705 N N . ASN A 1 219 ? 103.572 101.393 172.148 1.00 389.19 219 ASN A N 1
ATOM 1706 C CA . ASN A 1 219 ? 104.520 102.355 172.689 1.00 389.19 219 ASN A CA 1
ATOM 1707 C C . ASN A 1 219 ? 104.177 103.793 172.336 1.00 389.19 219 ASN A C 1
ATOM 1708 O O . ASN A 1 219 ? 104.891 104.706 172.762 1.00 389.19 219 ASN A O 1
ATOM 1713 N N . GLN A 1 220 ? 103.108 104.022 171.578 1.00 377.78 220 GLN A N 1
ATOM 1714 C CA . GLN A 1 220 ? 102.720 105.369 171.168 1.00 377.78 220 GLN A CA 1
ATOM 1715 C C . GLN A 1 220 ? 103.873 106.069 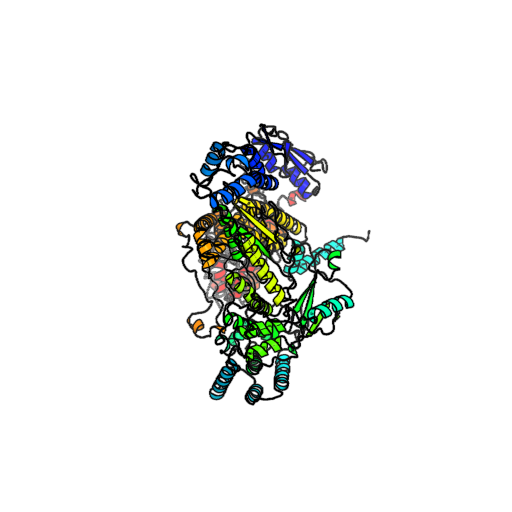170.455 1.00 377.78 220 GLN A C 1
ATOM 1716 O O . GLN A 1 220 ? 104.245 107.200 170.773 1.00 377.78 220 GLN A O 1
ATOM 1722 N N . GLY A 1 221 ? 104.440 105.379 169.471 1.00 359.63 221 GLY A N 1
ATOM 1723 C CA . GLY A 1 221 ? 105.534 105.927 168.703 1.00 359.63 221 GLY A CA 1
ATOM 1724 C C . GLY A 1 221 ? 105.098 107.137 167.901 1.00 359.63 221 GLY A C 1
ATOM 1725 O O . GLY A 1 221 ? 103.918 107.467 167.781 1.00 359.63 221 GLY A O 1
ATOM 1726 N N . GLN A 1 222 ? 106.091 107.813 167.335 1.00 333.74 222 GLN A N 1
ATOM 1727 C CA . GLN A 1 222 ? 105.872 109.063 166.622 1.00 333.74 222 GLN A CA 1
ATOM 1728 C C . GLN A 1 222 ? 105.393 108.858 165.190 1.00 333.74 222 GLN A C 1
ATOM 1729 O O . GLN A 1 222 ? 105.088 109.843 164.509 1.00 333.74 222 GLN A O 1
ATOM 1735 N N . ILE A 1 223 ? 105.317 107.615 164.717 1.00 318.47 223 ILE A N 1
ATOM 1736 C CA . ILE A 1 223 ? 104.810 107.356 163.377 1.00 318.47 223 ILE A CA 1
ATOM 1737 C C . ILE A 1 223 ? 103.367 107.831 163.291 1.00 318.47 223 ILE A C 1
ATOM 1738 O O . ILE A 1 223 ? 102.551 107.556 164.180 1.00 318.47 223 ILE A O 1
ATOM 1743 N N . LYS A 1 224 ? 103.044 108.541 162.215 1.00 309.55 224 LYS A N 1
ATOM 1744 C CA . LYS A 1 224 ? 101.764 109.218 162.071 1.00 309.55 224 LYS A CA 1
ATOM 1745 C C . LYS A 1 224 ? 100.901 108.513 161.035 1.00 309.55 224 LYS A C 1
ATOM 1746 O O . LYS A 1 224 ? 101.380 108.158 159.953 1.00 309.55 224 LYS A O 1
ATOM 1752 N N . PHE A 1 225 ? 99.628 108.327 161.372 1.00 320.23 225 PHE A N 1
ATOM 1753 C CA . PHE A 1 225 ? 98.639 107.730 160.486 1.00 320.23 225 PHE A CA 1
ATOM 1754 C C . PHE A 1 225 ? 97.283 107.812 161.166 1.00 320.23 225 PHE A C 1
ATOM 1755 O O . PHE A 1 225 ? 97.193 107.752 162.395 1.00 320.23 225 PHE A O 1
ATOM 1763 N N . ASP A 1 226 ? 96.234 107.942 160.362 1.00 311.15 226 ASP A N 1
ATOM 1764 C CA . ASP A 1 226 ? 94.886 107.898 160.907 1.00 311.15 226 ASP A CA 1
ATOM 1765 C C . ASP A 1 226 ? 94.633 106.544 161.556 1.00 311.15 226 ASP A C 1
ATOM 1766 O O . ASP A 1 226 ? 94.936 105.496 160.978 1.00 311.15 226 ASP A O 1
ATOM 1771 N N . SER A 1 227 ? 94.078 106.571 162.767 1.00 309.65 227 SER A N 1
ATOM 1772 C CA . SER A 1 227 ? 93.913 105.342 163.534 1.00 309.65 227 SER A CA 1
ATOM 1773 C C . SER A 1 227 ? 92.881 104.422 162.897 1.00 309.65 227 SER A C 1
ATOM 1774 O O . SER A 1 227 ? 93.145 103.238 162.667 1.00 309.65 227 SER A O 1
ATOM 1777 N N . GLU A 1 228 ? 91.692 104.952 162.609 1.00 312.06 228 GLU A N 1
ATOM 1778 C CA . GLU A 1 228 ? 90.580 104.090 162.225 1.00 312.06 228 GLU A CA 1
ATOM 1779 C C . GLU A 1 228 ? 90.824 103.420 160.882 1.00 312.06 228 GLU A C 1
ATOM 1780 O O . GLU A 1 228 ? 90.472 102.250 160.693 1.00 312.06 228 GLU A O 1
ATOM 1786 N N . VAL A 1 229 ? 91.396 104.148 159.925 1.00 323.27 229 VAL A N 1
ATOM 1787 C CA . VAL A 1 229 ? 91.622 103.562 158.610 1.00 323.27 229 VAL A CA 1
ATOM 1788 C C . VAL A 1 229 ? 92.547 102.361 158.729 1.00 323.27 229 VAL A C 1
ATOM 1789 O O . VAL A 1 229 ? 92.279 101.288 158.175 1.00 323.27 229 VAL A O 1
ATOM 1793 N N . ILE A 1 230 ? 93.646 102.520 159.466 1.00 324.63 230 ILE A N 1
ATOM 1794 C CA . ILE A 1 230 ? 94.582 101.419 159.636 1.00 324.63 230 ILE A CA 1
ATOM 1795 C C . ILE A 1 230 ? 93.940 100.302 160.443 1.00 324.63 230 ILE A C 1
ATOM 1796 O O . ILE A 1 230 ? 94.197 99.119 160.196 1.00 324.63 230 ILE A O 1
ATOM 1801 N N . SER A 1 231 ? 93.098 100.650 161.415 1.00 314.49 231 SER A N 1
ATOM 1802 C CA . SER A 1 231 ? 92.390 99.634 162.182 1.00 314.49 231 SER A CA 1
ATOM 1803 C C . SER A 1 231 ? 91.542 98.761 161.269 1.00 314.49 231 SER A C 1
ATOM 1804 O O . SER A 1 231 ? 91.578 97.528 161.350 1.00 314.49 231 SER A O 1
ATOM 1807 N N . ALA A 1 232 ? 90.771 99.392 160.387 1.00 326.52 232 ALA A N 1
ATOM 1808 C CA . ALA A 1 232 ? 89.955 98.636 159.447 1.00 326.52 232 ALA A CA 1
ATOM 1809 C C . ALA A 1 232 ? 90.824 97.815 158.503 1.00 326.52 232 ALA A C 1
ATOM 1810 O O . ALA A 1 232 ? 90.540 96.638 158.249 1.00 326.52 232 ALA A O 1
ATOM 1812 N N . TRP A 1 233 ? 91.898 98.416 157.982 1.00 319.54 233 TRP A N 1
ATOM 1813 C CA . TRP A 1 233 ? 92.759 97.703 157.045 1.00 319.54 233 TRP A CA 1
ATOM 1814 C C . TRP A 1 233 ? 93.328 96.448 157.687 1.00 319.54 233 TRP A C 1
ATOM 1815 O O . TRP A 1 233 ? 93.341 95.375 157.074 1.00 319.54 233 TRP A O 1
ATOM 1826 N N . MET A 1 234 ? 93.797 96.564 158.929 1.00 333.11 234 MET A N 1
ATOM 1827 C CA . MET A 1 234 ? 94.185 95.381 159.682 1.00 333.11 234 MET A CA 1
ATOM 1828 C C . MET A 1 234 ? 93.000 94.444 159.845 1.00 333.11 234 MET A C 1
ATOM 1829 O O . MET A 1 234 ? 93.151 93.219 159.788 1.00 333.11 234 MET A O 1
ATOM 1834 N N . ALA A 1 235 ? 91.813 95.002 160.044 1.00 311.10 235 ALA A N 1
ATOM 1835 C CA . ALA A 1 235 ? 90.599 94.216 160.197 1.00 311.10 235 ALA A CA 1
ATOM 1836 C C . ALA A 1 235 ? 90.132 93.608 158.897 1.00 311.10 235 ALA A C 1
ATOM 1837 O O . ALA A 1 235 ? 89.036 93.035 158.865 1.00 311.10 235 ALA A O 1
ATOM 1839 N N . GLY A 1 236 ? 90.910 93.704 157.825 1.00 328.24 236 GLY A N 1
ATOM 1840 C CA . GLY A 1 236 ? 90.508 93.115 156.562 1.00 328.24 236 GLY A CA 1
ATOM 1841 C C . GLY A 1 236 ? 89.230 93.703 156.011 1.00 328.24 236 GLY A C 1
ATOM 1842 O O . GLY A 1 236 ? 88.354 92.958 155.556 1.00 328.24 236 GLY A O 1
ATOM 1843 N N . ASP A 1 237 ? 89.096 95.026 156.049 1.00 375.59 237 ASP A N 1
ATOM 1844 C CA . ASP A 1 237 ? 87.885 95.669 155.558 1.00 375.59 237 ASP A CA 1
ATOM 1845 C C . ASP A 1 237 ? 87.732 95.479 154.054 1.00 375.59 237 ASP A C 1
ATOM 1846 O O . ASP A 1 237 ? 88.716 95.351 153.321 1.00 375.59 237 ASP A O 1
ATOM 1851 N N . SER A 1 238 ? 86.477 95.457 153.601 1.00 374.56 238 SER A N 1
ATOM 1852 C CA . SER A 1 238 ? 86.191 95.326 152.178 1.00 374.56 238 SER A CA 1
ATOM 1853 C C . SER A 1 238 ? 86.193 96.669 151.456 1.00 374.56 238 SER A C 1
ATOM 1854 O O . SER A 1 238 ? 86.801 96.789 150.387 1.00 374.56 238 SER A O 1
ATOM 1857 N N . ASN A 1 239 ? 85.536 97.684 152.014 1.00 352.32 239 ASN A N 1
ATOM 1858 C CA . ASN A 1 239 ? 85.380 98.981 151.355 1.00 352.32 239 ASN A CA 1
ATOM 1859 C C . ASN A 1 239 ? 86.470 99.953 151.775 1.00 352.32 239 ASN A C 1
ATOM 1860 O O . ASN A 1 239 ? 86.245 101.164 151.856 1.00 352.32 239 ASN A O 1
ATOM 1865 N N . ILE A 1 240 ? 87.667 99.432 152.051 1.00 340.54 240 ILE A N 1
ATOM 1866 C CA . ILE A 1 240 ? 88.755 100.271 152.539 1.00 340.54 240 ILE A CA 1
ATOM 1867 C C . ILE A 1 240 ? 88.991 101.441 151.600 1.00 340.54 240 ILE A C 1
ATOM 1868 O O . ILE A 1 240 ? 89.368 102.535 152.039 1.00 340.54 240 ILE A O 1
ATOM 1873 N N . ARG A 1 241 ? 88.775 101.240 150.302 1.00 309.78 241 ARG A N 1
ATOM 1874 C CA . ARG A 1 241 ? 88.925 102.340 149.360 1.00 309.78 241 ARG A CA 1
ATOM 1875 C C . ARG A 1 241 ? 88.010 103.495 149.736 1.00 309.78 241 ARG A C 1
ATOM 1876 O O . ARG A 1 241 ? 88.422 104.659 149.724 1.00 309.78 241 ARG A O 1
ATOM 1884 N N . SER A 1 242 ? 86.764 103.190 150.097 1.00 331.12 242 SER A N 1
ATOM 1885 C CA . SER A 1 242 ? 85.823 104.247 150.446 1.00 331.12 242 SER A CA 1
ATOM 1886 C C . SER A 1 242 ? 86.330 105.070 151.622 1.00 331.12 242 SER A C 1
ATOM 1887 O O . SER A 1 242 ? 86.422 106.303 151.542 1.00 331.12 242 SER A O 1
ATOM 1890 N N . LEU A 1 243 ? 86.670 104.404 152.721 1.00 334.32 243 LEU A N 1
ATOM 1891 C CA . LEU A 1 243 ? 87.069 105.127 153.918 1.00 334.32 243 LEU A CA 1
ATOM 1892 C C . LEU A 1 243 ? 88.361 105.893 153.686 1.00 334.32 243 LEU A C 1
ATOM 1893 O O . LEU A 1 243 ? 88.496 107.049 154.112 1.00 334.32 243 LEU A O 1
ATOM 1898 N N . VAL A 1 244 ? 89.327 105.260 153.019 1.00 321.24 244 VAL A N 1
ATOM 1899 C CA . VAL A 1 244 ? 90.606 105.917 152.800 1.00 321.24 244 VAL A CA 1
ATOM 1900 C C . VAL A 1 244 ? 90.414 107.131 151.911 1.00 321.24 244 VAL A C 1
ATOM 1901 O O . VAL A 1 244 ? 91.064 108.163 152.109 1.00 321.24 244 VAL A O 1
ATOM 1905 N N . GLU A 1 245 ? 89.506 107.047 150.939 1.00 325.21 245 GLU A N 1
ATOM 1906 C CA . GLU A 1 245 ? 89.210 108.210 150.118 1.00 325.21 245 GLU A CA 1
ATOM 1907 C C . GLU A 1 245 ? 88.561 109.308 150.948 1.00 325.21 245 GLU A C 1
ATOM 1908 O O . GLU A 1 245 ? 88.822 110.494 150.732 1.00 325.21 245 GLU A O 1
ATOM 1914 N N . SER A 1 246 ? 87.700 108.934 151.895 1.00 330.44 246 SER A N 1
ATOM 1915 C CA . SER A 1 246 ? 87.072 109.946 152.741 1.00 330.44 246 SER A CA 1
ATOM 1916 C C . SER A 1 246 ? 88.117 110.701 153.553 1.00 330.44 246 SER A C 1
ATOM 1917 O O . SER A 1 246 ? 88.116 111.940 153.602 1.00 330.44 246 SER A O 1
ATOM 1920 N N . THR A 1 247 ? 89.020 109.966 154.203 1.00 344.82 247 THR A N 1
ATOM 1921 C CA . THR A 1 247 ? 90.084 110.626 154.958 1.00 344.82 247 THR A CA 1
ATOM 1922 C C . THR A 1 247 ? 90.967 111.463 154.046 1.00 344.82 247 THR A C 1
ATOM 1923 O O . THR A 1 247 ? 91.362 112.580 154.408 1.00 344.82 247 THR A O 1
ATOM 1927 N N . SER A 1 248 ? 91.323 110.932 152.875 1.00 320.35 248 SER A N 1
ATOM 1928 C CA . SER A 1 248 ? 92.034 111.743 151.898 1.00 320.35 248 SER A CA 1
ATOM 1929 C C . SER A 1 248 ? 91.318 113.069 151.713 1.00 320.35 248 SER A C 1
ATOM 1930 O O . SER A 1 248 ? 91.806 114.114 152.146 1.00 320.35 248 SER A O 1
ATOM 1933 N N . LEU A 1 249 ? 90.100 113.023 151.180 1.00 328.29 249 LEU A N 1
ATOM 1934 C CA . LEU A 1 249 ? 89.306 114.219 150.939 1.00 328.29 249 LEU A CA 1
ATOM 1935 C C . LEU A 1 249 ? 89.377 115.181 152.115 1.00 328.29 249 LEU A C 1
ATOM 1936 O O . LEU A 1 249 ? 89.617 116.374 151.924 1.00 328.29 249 LEU A O 1
ATOM 1941 N N . ASP A 1 250 ? 89.194 114.678 153.334 1.00 334.19 250 ASP A N 1
ATOM 1942 C CA . ASP A 1 250 ? 89.212 115.566 154.493 1.00 334.19 250 ASP A CA 1
ATOM 1943 C C . ASP A 1 250 ? 90.561 116.272 154.627 1.00 334.19 250 ASP A C 1
ATOM 1944 O O . ASP A 1 250 ? 90.632 117.506 154.737 1.00 334.19 250 ASP A O 1
ATOM 1949 N N . ILE A 1 251 ? 91.649 115.503 154.596 1.00 323.76 251 ILE A N 1
ATOM 1950 C CA . ILE A 1 251 ? 92.969 116.091 154.817 1.00 323.76 251 ILE A CA 1
ATOM 1951 C C . ILE A 1 251 ? 93.335 117.027 153.675 1.00 323.76 251 ILE A C 1
ATOM 1952 O O . ILE A 1 251 ? 93.875 118.118 153.891 1.00 323.76 251 ILE A O 1
ATOM 1957 N N . LEU A 1 252 ? 93.054 116.616 152.444 1.00 328.00 252 LEU A N 1
ATOM 1958 C CA . LEU A 1 252 ? 93.318 117.480 151.307 1.00 328.00 252 LEU A CA 1
ATOM 1959 C C . LEU A 1 252 ? 92.544 118.782 151.437 1.00 328.00 252 LEU A C 1
ATOM 1960 O O . LEU A 1 252 ? 93.090 119.865 151.195 1.00 328.00 252 LEU A O 1
ATOM 1965 N N . SER A 1 253 ? 91.274 118.699 151.841 1.00 340.22 253 SER A N 1
ATOM 1966 C CA . SER A 1 253 ? 90.515 119.904 152.141 1.00 340.22 253 SER A CA 1
ATOM 1967 C C . SER A 1 253 ? 91.279 120.780 153.116 1.00 340.22 253 SER A C 1
ATOM 1968 O O . SER A 1 253 ? 91.347 122.003 152.946 1.00 340.22 253 SER A O 1
ATOM 1971 N N . THR A 1 254 ? 91.873 120.168 154.139 1.00 323.59 254 THR A N 1
ATOM 1972 C CA . THR A 1 254 ? 92.757 120.938 155.006 1.00 323.59 254 THR A CA 1
ATOM 1973 C C . THR A 1 254 ? 93.853 121.615 154.190 1.00 323.59 254 THR A C 1
ATOM 1974 O O . THR A 1 254 ? 94.165 122.790 154.410 1.00 323.59 254 THR A O 1
ATOM 1978 N N . PHE A 1 255 ? 94.443 120.895 153.234 1.00 304.07 255 PHE A N 1
ATOM 1979 C CA . PHE A 1 255 ? 95.448 121.510 152.368 1.00 304.07 255 PHE A CA 1
ATOM 1980 C C . PHE A 1 255 ? 94.839 122.330 151.241 1.00 304.07 255 PHE A C 1
ATOM 1981 O O . PHE A 1 255 ? 95.534 123.167 150.655 1.00 304.07 255 PHE A O 1
ATOM 1989 N N . LEU A 1 256 ? 93.570 122.111 150.905 1.00 335.27 256 LEU A N 1
ATOM 1990 C CA . LEU A 1 256 ? 92.911 122.928 149.887 1.00 335.27 256 LEU A CA 1
ATOM 1991 C C . LEU A 1 256 ? 92.442 124.242 150.511 1.00 335.27 256 LEU A C 1
ATOM 1992 O O . LEU A 1 256 ? 91.256 124.565 150.562 1.00 335.27 256 LEU A O 1
ATOM 1997 N N . MET A 1 257 ? 93.420 125.002 150.998 1.00 336.78 257 MET A N 1
ATOM 1998 C CA . MET A 1 257 ? 93.157 126.312 151.572 1.00 336.78 257 MET A CA 1
ATOM 1999 C C . MET A 1 257 ? 92.448 127.189 150.553 1.00 336.78 257 MET A C 1
ATOM 2000 O O . MET A 1 257 ? 92.451 126.886 149.355 1.00 336.78 257 MET A O 1
ATOM 2005 N N . GLU A 1 258 ? 91.843 128.281 151.013 1.00 396.61 258 GLU A N 1
ATOM 2006 C CA . GLU A 1 258 ? 91.403 129.325 150.099 1.00 396.61 258 GLU A CA 1
ATOM 2007 C C . GLU A 1 258 ? 92.634 130.085 149.626 1.00 396.61 258 GLU A C 1
ATOM 2008 O O . GLU A 1 258 ? 92.868 131.219 150.056 1.00 396.61 258 GLU A O 1
ATOM 2014 N N . THR A 1 259 ? 93.429 129.456 148.750 1.00 402.18 259 THR A N 1
ATOM 2015 C CA . THR A 1 259 ? 94.724 129.976 148.324 1.00 402.18 259 THR A CA 1
ATOM 2016 C C . THR A 1 259 ? 94.631 131.482 148.117 1.00 402.18 259 THR A C 1
ATOM 2017 O O . THR A 1 259 ? 93.642 131.967 147.551 1.00 402.18 259 THR A O 1
ATOM 2021 N N . PRO A 1 260 ? 95.619 132.252 148.567 1.00 445.78 260 PRO A N 1
ATOM 2022 C CA . PRO A 1 260 ? 95.489 133.713 148.517 1.00 445.78 260 PRO A CA 1
ATOM 2023 C C . PRO A 1 260 ? 95.118 134.186 147.122 1.00 445.78 260 PRO A C 1
ATOM 2024 O O . PRO A 1 260 ? 95.721 133.782 146.125 1.00 445.78 260 PRO A O 1
ATOM 2028 N N . LYS A 1 261 ? 94.109 135.048 147.055 1.00 462.48 261 LYS A N 1
ATOM 2029 C CA . LYS A 1 261 ? 93.699 135.586 145.772 1.00 462.48 261 LYS A CA 1
ATOM 2030 C C . LYS A 1 261 ? 94.865 136.368 145.170 1.00 462.48 261 LYS A C 1
ATOM 2031 O O . LYS A 1 261 ? 95.733 136.854 145.901 1.00 462.48 261 LYS A O 1
ATOM 2037 N N . PRO A 1 262 ? 94.926 136.484 143.838 1.00 488.93 262 PRO A N 1
ATOM 2038 C CA . PRO A 1 262 ? 96.098 137.112 143.212 1.00 488.93 262 PRO A CA 1
ATOM 2039 C C . PRO A 1 262 ? 96.507 138.414 143.884 1.00 488.93 262 PRO A C 1
ATOM 2040 O O . PRO A 1 262 ? 95.772 139.406 143.845 1.00 488.93 262 PRO A O 1
ATOM 2044 N N . ARG A 1 263 ? 97.686 138.412 144.504 1.00 489.70 263 ARG A N 1
ATOM 2045 C CA . ARG A 1 263 ? 98.241 139.588 145.161 1.00 489.70 263 ARG A CA 1
ATOM 2046 C C . ARG A 1 263 ? 99.397 140.199 144.381 1.00 489.70 263 ARG A C 1
ATOM 2047 O O . ARG A 1 263 ? 100.058 141.112 144.886 1.00 489.70 263 ARG A O 1
ATOM 2055 N N . LYS A 1 264 ? 99.656 139.723 143.163 1.00 479.55 264 LYS A N 1
ATOM 2056 C CA . LYS A 1 264 ? 100.787 140.204 142.381 1.00 479.55 264 LYS A CA 1
ATOM 2057 C C . LYS A 1 264 ? 100.711 141.714 142.183 1.00 479.55 264 LYS A C 1
ATOM 2058 O O . LYS A 1 264 ? 99.744 142.230 141.615 1.00 479.55 264 LYS A O 1
ATOM 2064 N N . LYS A 1 265 ? 101.728 142.424 142.664 1.00 490.96 265 LYS A N 1
ATOM 2065 C CA . LYS A 1 265 ? 101.799 143.876 142.545 1.00 490.96 265 LYS A CA 1
ATOM 2066 C C . LYS A 1 265 ? 103.209 144.305 142.158 1.00 490.96 265 LYS A C 1
ATOM 2067 O O . LYS A 1 265 ? 104.185 143.910 142.799 1.00 490.96 265 LYS A O 1
ATOM 2073 N N . LYS A 1 280 ? 102.571 162.528 111.046 1.00 679.18 280 LYS A N 1
ATOM 2074 C CA . LYS A 1 280 ? 101.142 162.506 111.329 1.00 679.18 280 LYS A CA 1
ATOM 2075 C C . LYS A 1 280 ? 100.901 161.762 112.644 1.00 679.18 280 LYS A C 1
ATOM 2076 O O . LYS A 1 280 ? 101.847 161.294 113.278 1.00 679.18 280 LYS A O 1
ATOM 2082 N N . TRP A 1 281 ? 99.632 161.672 113.052 1.00 664.76 281 TRP A N 1
ATOM 2083 C CA . TRP A 1 281 ? 99.276 160.973 114.284 1.00 664.76 281 TRP A CA 1
ATOM 2084 C C . TRP A 1 281 ? 99.963 159.618 114.404 1.00 664.76 281 TRP A C 1
ATOM 2085 O O . TRP A 1 281 ? 100.231 159.156 115.519 1.00 664.76 281 TRP A O 1
ATOM 2096 N N . MET A 1 282 ? 100.253 158.966 113.280 1.00 561.46 282 MET A N 1
ATOM 2097 C CA . MET A 1 282 ? 100.855 157.632 113.282 1.00 561.46 282 MET A CA 1
ATOM 2098 C C . MET A 1 282 ? 102.331 157.758 113.648 1.00 561.46 282 MET A C 1
ATOM 2099 O O . MET A 1 282 ? 103.187 158.021 112.802 1.00 561.46 282 MET A O 1
ATOM 2104 N N . GLU A 1 283 ? 102.629 157.562 114.931 1.00 498.90 283 GLU A N 1
ATOM 2105 C CA . GLU A 1 283 ? 103.993 157.577 115.447 1.00 498.90 283 GLU A CA 1
ATOM 2106 C C . GLU A 1 283 ? 104.353 156.183 115.942 1.00 498.90 283 GLU A C 1
ATOM 2107 O O . GLU A 1 283 ? 103.553 155.536 116.627 1.00 498.90 283 GLU A O 1
ATOM 2113 N N . LYS A 1 284 ? 105.556 155.728 115.596 1.00 428.99 284 LYS A N 1
ATOM 2114 C CA . LYS A 1 284 ? 106.068 154.457 116.087 1.00 428.99 284 LYS A CA 1
ATOM 2115 C C . LYS A 1 284 ? 106.513 154.533 117.538 1.00 428.99 284 LYS A C 1
ATOM 2116 O O . LYS A 1 284 ? 106.936 153.513 118.094 1.00 428.99 284 LYS A O 1
ATOM 2122 N N . ARG A 1 285 ? 106.430 155.714 118.156 1.00 387.15 285 ARG A N 1
ATOM 2123 C CA . ARG A 1 285 ? 106.814 155.856 119.555 1.00 387.15 285 ARG A CA 1
ATOM 2124 C C . ARG A 1 285 ? 106.047 154.890 120.443 1.00 387.15 285 ARG A C 1
ATOM 2125 O O . ARG A 1 285 ? 106.579 154.422 121.453 1.00 387.15 285 ARG A O 1
ATOM 2133 N N . ALA A 1 286 ? 104.794 154.590 120.097 1.00 363.34 286 ALA A N 1
ATOM 2134 C CA . ALA A 1 286 ? 104.011 153.669 120.912 1.00 363.34 286 ALA A CA 1
ATOM 2135 C C . ALA A 1 286 ? 104.635 152.279 120.928 1.00 363.34 286 ALA A C 1
ATOM 2136 O O . ALA A 1 286 ? 104.726 151.645 121.985 1.00 363.34 286 ALA A O 1
ATOM 2138 N N . VAL A 1 287 ? 105.078 151.791 119.767 1.00 337.00 287 VAL A N 1
ATOM 2139 C CA . VAL A 1 287 ? 105.679 150.461 119.703 1.00 337.00 287 VAL A CA 1
ATOM 2140 C C . VAL A 1 287 ? 106.957 150.413 120.528 1.00 337.00 287 VAL A C 1
ATOM 2141 O O . VAL A 1 287 ? 107.185 149.472 121.299 1.00 337.00 287 VAL A O 1
ATOM 2145 N N . LYS A 1 288 ? 107.815 151.424 120.377 1.00 339.18 288 LYS A N 1
ATOM 2146 C CA . LYS A 1 288 ? 109.068 151.449 121.124 1.00 339.18 288 LYS A CA 1
ATOM 2147 C C . LYS A 1 288 ? 108.813 151.555 122.621 1.00 339.18 288 LYS A C 1
ATOM 2148 O O . LYS A 1 288 ? 109.480 150.890 123.421 1.00 339.18 288 LYS A O 1
ATOM 2154 N N . LYS A 1 289 ? 107.863 152.402 123.020 1.00 325.92 289 LYS A N 1
ATOM 2155 C CA . LYS A 1 289 ? 107.538 152.541 124.434 1.00 325.92 289 LYS A CA 1
ATOM 2156 C C . LYS A 1 289 ? 106.998 151.241 125.004 1.00 325.92 289 LYS A C 1
ATOM 2157 O O . LYS A 1 289 ? 107.344 150.860 126.125 1.00 325.92 289 LYS A O 1
ATOM 2163 N N . GLY A 1 290 ? 106.135 150.552 124.257 1.00 291.75 290 GLY A N 1
ATOM 2164 C CA . GLY A 1 290 ? 105.637 149.272 124.725 1.00 291.75 290 GLY A CA 1
ATOM 2165 C C . GLY A 1 290 ? 106.741 148.245 124.852 1.00 291.75 290 GLY A C 1
ATOM 2166 O O . GLY A 1 290 ? 106.785 147.482 125.817 1.00 291.75 290 GLY A O 1
ATOM 2167 N N . PHE A 1 291 ? 107.650 148.212 123.877 1.00 267.95 291 PHE A N 1
ATOM 2168 C CA . PHE A 1 291 ? 108.798 147.318 123.963 1.00 267.95 291 PHE A CA 1
ATOM 2169 C C . PHE A 1 291 ? 109.628 147.611 125.204 1.00 267.95 291 PHE A C 1
ATOM 2170 O O . PHE A 1 291 ? 109.975 146.698 125.967 1.00 267.95 291 PHE A O 1
ATOM 2178 N N . TYR A 1 292 ? 109.958 148.883 125.417 1.00 239.94 292 TYR A N 1
ATOM 2179 C CA . TYR A 1 292 ? 110.755 149.264 126.574 1.00 239.94 292 TYR A CA 1
ATOM 2180 C C . TYR A 1 292 ? 110.035 148.920 127.866 1.00 239.94 292 TYR A C 1
ATOM 2181 O O . TYR A 1 292 ? 110.641 148.394 128.802 1.00 239.94 292 TYR A O 1
ATOM 2190 N N . LYS A 1 293 ? 108.741 149.218 127.937 1.00 238.21 293 LYS A N 1
ATOM 2191 C CA . LYS A 1 293 ? 107.960 148.876 129.115 1.00 238.21 293 LYS A CA 1
ATOM 2192 C C . LYS A 1 293 ? 108.006 147.380 129.375 1.00 238.21 293 LYS A C 1
ATOM 2193 O O . LYS A 1 293 ? 108.261 146.941 130.501 1.00 238.21 293 LYS A O 1
ATOM 2199 N N . ARG A 1 294 ? 107.751 146.581 128.341 1.00 249.13 294 ARG A N 1
ATOM 2200 C CA . ARG A 1 294 ? 107.734 145.137 128.513 1.00 249.13 294 ARG A CA 1
ATOM 2201 C C . ARG A 1 294 ? 109.070 144.655 129.046 1.00 249.13 294 ARG A C 1
ATOM 2202 O O . ARG A 1 294 ? 109.131 143.883 130.010 1.00 249.13 294 ARG A O 1
ATOM 2210 N N . TYR A 1 295 ? 110.156 145.110 128.426 1.00 236.25 295 TYR A N 1
ATOM 2211 C CA . TYR A 1 295 ? 111.472 144.624 128.811 1.00 236.25 295 TYR A CA 1
ATOM 2212 C C . TYR A 1 295 ? 111.836 145.078 130.217 1.00 236.25 295 TYR A C 1
ATOM 2213 O O . TYR A 1 295 ? 112.338 144.283 131.022 1.00 236.25 295 TYR A O 1
ATOM 2222 N N . GLN A 1 296 ? 111.573 146.343 130.541 1.00 224.06 296 GLN A N 1
ATOM 2223 C CA . GLN A 1 296 ? 111.873 146.835 131.877 1.00 224.06 296 GLN A CA 1
ATOM 2224 C C . GLN A 1 296 ? 111.073 146.079 132.920 1.00 224.06 296 GLN A C 1
ATOM 2225 O O . GLN A 1 296 ? 111.597 145.727 133.981 1.00 224.06 296 GLN A O 1
ATOM 2231 N N . HIS A 1 297 ? 109.800 145.819 132.635 1.00 223.93 297 HIS A N 1
ATOM 2232 C CA . HIS A 1 297 ? 108.969 145.091 133.579 1.00 223.93 297 HIS A CA 1
ATOM 2233 C C . HIS A 1 297 ? 109.500 143.681 133.787 1.00 223.93 297 HIS A C 1
ATOM 2234 O O . HIS A 1 297 ? 109.700 143.240 134.925 1.00 223.93 297 HIS A O 1
ATOM 2241 N N . LEU A 1 298 ? 109.758 142.963 132.692 1.00 232.34 298 LEU A N 1
ATOM 2242 C CA . LEU A 1 298 ? 110.285 141.612 132.825 1.00 232.34 298 LEU A CA 1
ATOM 2243 C C . LEU A 1 298 ? 111.593 141.603 133.594 1.00 232.34 298 LEU A C 1
ATOM 2244 O O . LEU A 1 298 ? 111.849 140.674 134.365 1.00 232.34 298 LEU A O 1
ATOM 2249 N N . PHE A 1 299 ? 112.440 142.610 133.392 1.00 227.77 299 PHE A N 1
ATOM 2250 C CA . PHE A 1 299 ? 113.649 142.700 134.199 1.00 227.77 299 PHE A CA 1
ATOM 2251 C C . PHE A 1 299 ? 113.299 142.898 135.664 1.00 227.77 299 PHE A C 1
ATOM 2252 O O . PHE A 1 299 ? 113.872 142.250 136.547 1.00 227.77 299 PHE A O 1
ATOM 2260 N N . GLU A 1 300 ? 112.358 143.794 135.938 1.00 224.54 300 GLU A N 1
ATOM 2261 C CA . GLU A 1 300 ? 111.873 143.963 137.298 1.00 224.54 300 GLU A CA 1
ATOM 2262 C C . GLU A 1 300 ? 111.262 142.671 137.810 1.00 224.54 300 GLU A C 1
ATOM 2263 O O . GLU A 1 300 ? 111.585 142.204 138.907 1.00 224.54 300 GLU A O 1
ATOM 2269 N N . THR A 1 301 ? 110.378 142.076 137.020 1.00 237.91 301 THR A N 1
ATOM 2270 C CA . THR A 1 301 ? 109.816 140.770 137.325 1.00 237.91 301 THR A CA 1
ATOM 2271 C C . THR A 1 301 ? 110.805 139.698 136.875 1.00 237.91 301 THR A C 1
ATOM 2272 O O . THR A 1 301 ? 111.991 139.965 136.663 1.00 237.91 301 THR A O 1
ATOM 2276 N N . ASP A 1 302 ? 110.338 138.457 136.766 1.00 235.53 302 ASP A N 1
ATOM 2277 C CA . ASP A 1 302 ? 111.186 137.389 136.258 1.00 235.53 302 ASP A CA 1
ATOM 2278 C C . ASP A 1 302 ? 111.785 137.780 134.914 1.00 235.53 302 ASP A C 1
ATOM 2279 O O . ASP A 1 302 ? 111.075 138.189 133.992 1.00 235.53 302 ASP A O 1
ATOM 2284 N N . ARG A 1 303 ? 113.101 137.658 134.815 1.00 217.31 303 ARG A N 1
ATOM 2285 C CA . ARG A 1 303 ? 113.823 137.985 133.599 1.00 217.31 303 ARG A CA 1
ATOM 2286 C C . ARG A 1 303 ? 114.341 136.752 132.882 1.00 217.31 303 ARG A C 1
ATOM 2287 O O . ARG A 1 303 ? 114.855 136.872 131.766 1.00 217.31 303 ARG A O 1
ATOM 2295 N N . CYS A 1 304 ? 114.209 135.570 133.486 1.00 207.81 304 CYS A N 1
ATOM 2296 C CA . CYS A 1 304 ? 114.442 134.345 132.734 1.00 207.81 304 CYS A CA 1
ATOM 2297 C C . CYS A 1 304 ? 113.633 134.356 131.449 1.00 207.81 304 CYS A C 1
ATOM 2298 O O . CYS A 1 304 ? 114.155 134.053 130.371 1.00 207.81 304 CYS A O 1
ATOM 2301 N N . LYS A 1 305 ? 112.356 134.723 131.543 1.00 224.65 305 LYS A N 1
ATOM 2302 C CA . LYS A 1 305 ? 111.554 134.895 130.341 1.00 224.65 305 LYS A CA 1
ATOM 2303 C C . LYS A 1 305 ? 112.148 135.970 129.445 1.00 224.65 305 LYS A C 1
ATOM 2304 O O . LYS A 1 305 ? 112.238 135.797 128.226 1.00 224.65 305 LYS A O 1
ATOM 2310 N N . LEU A 1 306 ? 112.561 137.087 130.035 1.00 228.98 306 LEU A N 1
ATOM 2311 C CA . LEU A 1 306 ? 113.187 138.140 129.250 1.00 228.98 306 LEU A CA 1
ATOM 2312 C C . LEU A 1 306 ? 114.462 137.643 128.589 1.00 228.98 306 LEU A C 1
ATOM 2313 O O . LEU A 1 306 ? 114.707 137.910 127.406 1.00 228.98 306 LEU A O 1
ATOM 2318 N N . ALA A 1 307 ? 115.291 136.924 129.343 1.00 217.22 307 ALA A N 1
ATOM 2319 C CA . ALA A 1 307 ? 116.538 136.424 128.784 1.00 217.22 307 ALA A CA 1
ATOM 2320 C C . ALA A 1 307 ? 116.269 135.487 127.621 1.00 217.22 307 ALA A C 1
ATOM 2321 O O . ALA A 1 307 ? 116.947 135.549 126.591 1.00 217.22 307 ALA A O 1
ATOM 2323 N N . SER A 1 308 ? 115.296 134.592 127.774 1.00 226.23 308 SER A N 1
ATOM 2324 C CA . SER A 1 308 ? 114.934 133.714 126.671 1.00 226.23 308 SER A CA 1
ATOM 2325 C C . SER A 1 308 ? 114.482 134.529 125.471 1.00 226.23 308 SER A C 1
ATOM 2326 O O . SER A 1 308 ? 114.957 134.325 124.350 1.00 226.23 308 SER A O 1
ATOM 2329 N N . ILE A 1 309 ? 113.589 135.489 125.699 1.00 223.06 309 ILE A N 1
ATOM 2330 C CA . ILE A 1 309 ? 113.067 136.289 124.600 1.00 223.06 309 ILE A CA 1
ATOM 2331 C C . ILE A 1 309 ? 114.210 136.935 123.839 1.00 223.06 309 ILE A C 1
ATOM 2332 O O . ILE A 1 309 ? 114.222 136.967 122.605 1.00 223.06 309 ILE A O 1
ATOM 2337 N N . ILE A 1 310 ? 115.190 137.456 124.566 1.00 207.09 310 ILE A N 1
ATOM 2338 C CA . ILE A 1 310 ? 116.266 138.195 123.920 1.00 207.09 310 ILE A CA 1
ATOM 2339 C C . ILE A 1 310 ? 117.228 137.238 123.237 1.00 207.09 310 ILE A C 1
ATOM 2340 O O . ILE A 1 310 ? 117.385 137.251 122.011 1.00 207.09 310 ILE A O 1
ATOM 2345 N N . LEU A 1 311 ? 117.871 136.378 124.022 1.00 209.25 311 LEU A N 1
ATOM 2346 C CA . LEU A 1 311 ? 118.924 135.524 123.490 1.00 209.25 311 LEU A CA 1
ATOM 2347 C C . LEU A 1 311 ? 118.387 134.612 122.402 1.00 209.25 311 LEU A C 1
ATOM 2348 O O . LEU A 1 311 ? 119.006 134.454 121.344 1.00 209.25 311 LEU A O 1
ATOM 2353 N N . ASP A 1 312 ? 117.234 133.991 122.647 1.00 232.37 312 ASP A N 1
ATOM 2354 C CA . ASP A 1 312 ? 116.629 133.147 121.629 1.00 232.37 312 ASP A CA 1
ATOM 2355 C C . ASP A 1 312 ? 115.875 133.978 120.603 1.00 232.37 312 ASP A C 1
ATOM 2356 O O . ASP A 1 312 ? 115.585 133.491 119.506 1.00 232.37 312 ASP A O 1
ATOM 2361 N N . GLY A 1 313 ? 115.570 135.229 120.925 1.00 207.05 313 GLY A N 1
ATOM 2362 C CA . GLY A 1 313 ? 114.759 136.033 120.034 1.00 207.05 313 GLY A CA 1
ATOM 2363 C C . GLY A 1 313 ? 113.364 135.481 119.853 1.00 207.05 313 GLY A C 1
ATOM 2364 O O . GLY A 1 313 ? 112.833 135.506 118.737 1.00 207.05 313 GLY A O 1
ATOM 2365 N N . THR A 1 314 ? 112.753 134.980 120.921 1.00 228.17 314 THR A N 1
ATOM 2366 C CA . THR A 1 314 ? 111.489 134.262 120.818 1.00 228.17 314 THR A CA 1
ATOM 2367 C C . THR A 1 314 ? 110.480 134.824 121.815 1.00 228.17 314 THR A C 1
ATOM 2368 O O . THR A 1 314 ? 110.719 135.820 122.509 1.00 228.17 314 THR A O 1
ATOM 2372 N N . GLU A 1 315 ? 109.330 134.165 121.892 1.00 230.40 315 GLU A N 1
ATOM 2373 C CA . GLU A 1 315 ? 108.206 134.582 122.719 1.00 230.40 315 GLU A CA 1
ATOM 2374 C C . GLU A 1 315 ? 107.457 133.321 123.133 1.00 230.40 315 GLU A C 1
ATOM 2375 O O . GLU A 1 315 ? 107.992 132.212 123.038 1.00 230.40 315 GLU A O 1
ATOM 2381 N N . ARG A 1 316 ? 106.218 133.482 123.590 1.00 231.24 316 ARG A N 1
ATOM 2382 C CA . ARG A 1 316 ? 105.368 132.358 123.958 1.00 231.24 316 ARG A CA 1
ATOM 2383 C C . ARG A 1 316 ? 104.281 132.191 122.905 1.00 231.24 316 ARG A C 1
ATOM 2384 O O . ARG A 1 316 ? 103.743 133.178 122.395 1.00 231.24 316 ARG A O 1
ATOM 2392 N N . LEU A 1 317 ? 103.964 130.940 122.582 1.00 242.46 317 LEU A N 1
ATOM 2393 C CA . LEU A 1 317 ? 103.095 130.617 121.462 1.00 242.46 317 LEU A CA 1
ATOM 2394 C C . LEU A 1 317 ? 101.937 129.739 121.917 1.00 242.46 317 LEU A C 1
ATOM 2395 O O . LEU A 1 317 ? 102.087 128.869 122.778 1.00 242.46 317 LEU A O 1
ATOM 2400 N N . GLN A 1 318 ? 100.771 129.981 121.315 1.00 233.91 318 GLN A N 1
ATOM 2401 C CA . GLN A 1 318 ? 99.564 129.229 121.651 1.00 233.91 318 GLN A CA 1
ATOM 2402 C C . GLN A 1 318 ? 98.747 129.093 120.367 1.00 233.91 318 GLN A C 1
ATOM 2403 O O . GLN A 1 318 ? 98.009 130.013 120.006 1.00 233.91 318 GLN A O 1
ATOM 2409 N N . CYS A 1 319 ? 98.881 127.954 119.698 1.00 257.40 319 CYS A N 1
ATOM 2410 C CA . CYS A 1 319 ? 98.158 127.744 118.456 1.00 257.40 319 CYS A CA 1
ATOM 2411 C C . CYS A 1 319 ? 96.677 127.494 118.733 1.00 257.40 319 CYS A C 1
ATOM 2412 O O . CYS A 1 319 ? 96.271 127.145 119.844 1.00 257.40 319 CYS A O 1
ATOM 2415 N N . GLN A 1 320 ? 95.865 127.679 117.690 1.00 264.95 320 GLN A N 1
ATOM 2416 C CA . GLN A 1 320 ? 94.416 127.531 117.777 1.00 264.95 320 GLN A CA 1
ATOM 2417 C C . GLN A 1 320 ? 93.921 126.331 116.980 1.00 264.95 320 GLN A C 1
ATOM 2418 O O . GLN A 1 320 ? 92.835 126.384 116.395 1.00 264.95 320 GLN A O 1
ATOM 2424 N N . ILE A 1 321 ? 94.692 125.250 116.950 1.00 266.39 321 ILE A N 1
ATOM 2425 C CA . ILE A 1 321 ? 94.341 124.081 116.151 1.00 266.39 321 ILE A CA 1
ATOM 2426 C C . ILE A 1 321 ? 93.010 123.554 116.673 1.00 266.39 321 ILE A C 1
ATOM 2427 O O . ILE A 1 321 ? 92.788 123.551 117.891 1.00 266.39 321 ILE A O 1
ATOM 2432 N N . PRO A 1 322 ? 92.091 123.124 115.800 1.00 230.31 322 PRO A N 1
ATOM 2433 C CA . PRO A 1 322 ? 90.783 122.664 116.280 1.00 230.31 322 PRO A CA 1
ATOM 2434 C C . PRO A 1 322 ? 90.887 121.728 117.465 1.00 230.31 322 PRO A C 1
ATOM 2435 O O . PRO A 1 322 ? 91.450 120.633 117.370 1.00 230.31 322 PRO A O 1
ATOM 2439 N N . LEU A 1 323 ? 90.328 122.164 118.590 1.00 217.60 323 LEU A N 1
ATOM 2440 C CA . LEU A 1 323 ? 90.315 121.338 119.787 1.00 217.60 323 LEU A CA 1
ATOM 2441 C C . LEU A 1 323 ? 89.793 119.946 119.474 1.00 217.60 323 LEU A C 1
ATOM 2442 O O . LEU A 1 323 ? 90.252 118.953 120.043 1.00 217.60 323 LEU A O 1
ATOM 2447 N N . THR A 1 324 ? 88.829 119.859 118.559 1.00 211.51 324 THR A N 1
ATOM 2448 C CA . THR A 1 324 ? 88.303 118.569 118.140 1.00 211.51 324 THR A CA 1
ATOM 2449 C C . THR A 1 324 ? 89.430 117.654 117.685 1.00 211.51 324 THR A C 1
ATOM 2450 O O . THR A 1 324 ? 89.553 116.508 118.137 1.00 211.51 324 THR A O 1
ATOM 2454 N N . GLU A 1 325 ? 90.266 118.163 116.784 1.00 246.68 325 GLU A N 1
ATOM 2455 C CA . GLU A 1 325 ? 91.390 117.381 116.293 1.00 246.68 325 GLU A CA 1
ATOM 2456 C C . GLU A 1 325 ? 92.307 116.989 117.441 1.00 246.68 325 GLU A C 1
ATOM 2457 O O . GLU A 1 325 ? 92.442 115.806 117.767 1.00 246.68 325 GLU A O 1
ATOM 2463 N N . ILE A 1 326 ? 92.882 117.986 118.112 1.00 255.09 326 ILE A N 1
ATOM 2464 C CA . ILE A 1 326 ? 93.853 117.778 119.180 1.00 255.09 326 ILE A CA 1
ATOM 2465 C C . ILE A 1 326 ? 93.333 116.663 120.071 1.00 255.09 326 ILE A C 1
ATOM 2466 O O . ILE A 1 326 ? 94.060 115.720 120.423 1.00 255.09 326 ILE A O 1
ATOM 2471 N N . LEU A 1 327 ? 92.057 116.776 120.436 1.00 252.47 327 LEU A N 1
ATOM 2472 C CA . LEU A 1 327 ? 91.418 115.744 121.230 1.00 252.47 327 LEU A CA 1
ATOM 2473 C C . LEU A 1 327 ? 91.549 114.402 120.538 1.00 252.47 327 LEU A C 1
ATOM 2474 O O . LEU A 1 327 ? 92.304 113.541 120.983 1.00 252.47 327 LEU A O 1
ATOM 2479 N N . GLU A 1 328 ? 90.909 114.250 119.380 1.00 247.66 328 GLU A N 1
ATOM 2480 C CA . GLU A 1 328 ? 90.949 112.973 118.681 1.00 247.66 328 GLU A CA 1
ATOM 2481 C C . GLU A 1 328 ? 92.346 112.362 118.738 1.00 247.66 328 GLU A C 1
ATOM 2482 O O . GLU A 1 328 ? 92.523 111.202 119.126 1.00 247.66 328 GLU A O 1
ATOM 2488 N N . THR A 1 329 ? 93.349 113.154 118.367 1.00 240.81 329 THR A N 1
ATOM 2489 C CA . THR A 1 329 ? 94.730 112.690 118.402 1.00 240.81 329 THR A CA 1
ATOM 2490 C C . THR A 1 329 ? 95.071 112.087 119.756 1.00 240.81 329 THR A C 1
ATOM 2491 O O . THR A 1 329 ? 95.379 110.895 119.868 1.00 240.81 329 THR A O 1
ATOM 2495 N N . TYR A 1 330 ? 95.008 112.899 120.806 1.00 254.68 330 TYR A N 1
ATOM 2496 C CA . TYR A 1 330 ? 95.516 112.425 122.088 1.00 254.68 330 TYR A CA 1
ATOM 2497 C C . TYR A 1 330 ? 94.611 111.370 122.709 1.00 254.68 330 TYR A C 1
ATOM 2498 O O . TYR A 1 330 ? 95.094 110.479 123.409 1.00 254.68 330 TYR A O 1
ATOM 2507 N N . LYS A 1 331 ? 93.306 111.457 122.481 1.00 242.38 331 LYS A N 1
ATOM 2508 C CA . LYS A 1 331 ? 92.397 110.412 122.930 1.00 242.38 331 LYS A CA 1
ATOM 2509 C C . LYS A 1 331 ? 92.764 109.075 122.317 1.00 242.38 331 LYS A C 1
ATOM 2510 O O . LYS A 1 331 ? 92.895 108.069 123.023 1.00 242.38 331 LYS A O 1
ATOM 2516 N N . SER A 1 332 ? 92.952 109.046 121.002 1.00 238.55 332 SER A N 1
ATOM 2517 C CA . SER A 1 332 ? 93.342 107.838 120.296 1.00 238.55 332 SER A CA 1
ATOM 2518 C C . SER A 1 332 ? 94.767 107.426 120.608 1.00 238.55 332 SER A C 1
ATOM 2519 O O . SER A 1 332 ? 95.167 106.299 120.300 1.00 238.55 332 SER A O 1
ATOM 2522 N N . LYS A 1 333 ? 95.552 108.315 121.205 1.00 245.13 333 LYS A N 1
ATOM 2523 C CA . LYS A 1 333 ? 96.926 107.973 121.535 1.00 245.13 333 LYS A CA 1
ATOM 2524 C C . LYS A 1 333 ? 97.024 107.380 122.935 1.00 245.13 333 LYS A C 1
ATOM 2525 O O . LYS A 1 333 ? 97.453 106.235 123.102 1.00 245.13 333 LYS A O 1
ATOM 2531 N N . TRP A 1 334 ? 96.612 108.147 123.943 1.00 252.87 334 TRP A N 1
ATOM 2532 C CA . TRP A 1 334 ? 96.708 107.688 125.325 1.00 252.87 334 TRP A CA 1
ATOM 2533 C C . TRP A 1 334 ? 95.938 106.394 125.538 1.00 252.87 334 TRP A C 1
ATOM 2534 O O . TRP A 1 334 ? 96.470 105.425 126.093 1.00 252.87 334 TRP A O 1
ATOM 2545 N N . GLU A 1 335 ? 94.675 106.363 125.111 1.00 253.25 335 GLU A N 1
ATOM 2546 C CA . GLU A 1 335 ? 93.825 105.213 125.393 1.00 253.25 335 GLU A CA 1
ATOM 2547 C C . GLU A 1 335 ? 94.210 104.019 124.531 1.00 253.25 335 GLU A C 1
ATOM 2548 O O . GLU A 1 335 ? 94.081 102.864 124.954 1.00 253.25 335 GLU A O 1
ATOM 2554 N N . THR A 1 336 ? 94.685 104.275 123.313 1.00 259.80 336 THR A N 1
ATOM 2555 C CA . THR A 1 336 ? 95.084 103.196 122.421 1.00 259.80 336 THR A CA 1
ATOM 2556 C C . THR A 1 336 ? 96.081 102.282 123.115 1.00 259.80 336 THR A C 1
ATOM 2557 O O . THR A 1 336 ? 97.051 102.756 123.712 1.00 259.80 336 THR A O 1
ATOM 2561 N N . LEU A 1 337 ? 95.854 100.979 123.037 1.00 245.61 337 LEU A N 1
ATOM 2562 C CA . LEU A 1 337 ? 96.675 99.990 123.713 1.00 245.61 337 LEU A CA 1
ATOM 2563 C C . LEU A 1 337 ? 97.187 98.962 122.713 1.00 245.61 337 LEU A C 1
ATOM 2564 O O . LEU A 1 337 ? 96.756 98.906 121.559 1.00 245.61 337 LEU A O 1
ATOM 2569 N N . THR A 1 338 ? 98.124 98.138 123.178 1.00 221.92 338 THR A N 1
ATOM 2570 C CA . THR A 1 338 ? 98.680 97.063 122.388 1.00 221.92 338 THR A CA 1
ATOM 2571 C C . THR A 1 338 ? 98.800 95.849 123.295 1.00 221.92 338 THR A C 1
ATOM 2572 O O . THR A 1 338 ? 99.158 96.001 124.471 1.00 221.92 338 THR A O 1
ATOM 2576 N N . PRO A 1 339 ? 98.524 94.650 122.793 1.00 218.21 339 PRO A N 1
ATOM 2577 C CA . PRO A 1 339 ? 98.568 93.472 123.663 1.00 218.21 339 PRO A CA 1
ATOM 2578 C C . PRO A 1 339 ? 99.989 93.086 124.016 1.00 218.21 339 PRO A C 1
ATOM 2579 O O . PRO A 1 339 ? 100.748 92.641 123.150 1.00 218.21 339 PRO A O 1
ATOM 2583 N N . PHE A 1 340 ? 100.364 93.250 125.279 1.00 231.12 340 PHE A N 1
ATOM 2584 C CA . PHE A 1 340 ? 101.699 92.849 125.691 1.00 231.12 340 PHE A CA 1
ATOM 2585 C C . PHE A 1 340 ? 101.798 91.343 125.852 1.00 231.12 340 PHE A C 1
ATOM 2586 O O . PHE A 1 340 ? 101.138 90.748 126.708 1.00 231.12 340 PHE A O 1
ATOM 2594 N N . GLU A 1 341 ? 102.631 90.725 125.020 1.00 236.66 341 GLU A N 1
ATOM 2595 C CA . GLU A 1 341 ? 102.815 89.284 125.068 1.00 236.66 341 GLU A CA 1
ATOM 2596 C C . GLU A 1 341 ? 103.733 88.849 126.200 1.00 236.66 341 GLU A C 1
ATOM 2597 O O . GLU A 1 341 ? 103.555 87.752 126.739 1.00 236.66 341 GLU A O 1
ATOM 2603 N N . GLY A 1 342 ? 104.696 89.674 126.575 1.00 237.27 342 GLY A N 1
ATOM 2604 C CA . GLY A 1 342 ? 105.731 89.297 127.515 1.00 237.27 342 GLY A CA 1
ATOM 2605 C C . GLY A 1 342 ? 107.086 89.787 127.053 1.00 237.27 342 GLY A C 1
ATOM 2606 O O . GLY A 1 342 ? 107.238 90.359 125.970 1.00 237.27 342 GLY A O 1
ATOM 2607 N N . LEU A 1 343 ? 108.087 89.567 127.903 1.00 235.76 343 LEU A N 1
ATOM 2608 C CA . LEU A 1 343 ? 109.453 89.946 127.568 1.00 235.76 343 LEU A CA 1
ATOM 2609 C C . LEU A 1 343 ? 110.293 88.713 127.274 1.00 235.76 343 LEU A C 1
ATOM 2610 O O . LEU A 1 343 ? 111.525 88.780 127.280 1.00 235.76 343 LEU A O 1
ATOM 2615 N N . GLY A 1 344 ? 109.640 87.588 127.004 1.00 256.30 344 GLY A N 1
ATOM 2616 C CA . GLY A 1 344 ? 110.356 86.356 126.756 1.00 256.30 344 GLY A CA 1
ATOM 2617 C C . GLY A 1 344 ? 111.449 86.125 127.775 1.00 256.30 344 GLY A C 1
ATOM 2618 O O . GLY A 1 344 ? 111.184 86.112 128.980 1.00 256.30 344 GLY A O 1
ATOM 2619 N N . GLN A 1 345 ? 112.686 85.949 127.312 1.00 270.11 345 GLN A N 1
ATOM 2620 C CA . GLN A 1 345 ? 113.814 85.731 128.206 1.00 270.11 345 GLN A CA 1
ATOM 2621 C C . GLN A 1 345 ? 114.433 87.019 128.723 1.00 270.11 345 GLN A C 1
ATOM 2622 O O . GLN A 1 345 ? 115.309 86.955 129.590 1.00 270.11 345 GLN A O 1
ATOM 2628 N N . PHE A 1 346 ? 114.010 88.175 128.221 1.00 245.02 346 PHE A N 1
ATOM 2629 C CA . PHE A 1 346 ? 114.655 89.425 128.593 1.00 245.02 346 PHE A CA 1
ATOM 2630 C C . PHE A 1 346 ? 114.657 89.582 130.106 1.00 245.02 346 PHE A C 1
ATOM 2631 O O . PHE A 1 346 ? 113.594 89.673 130.727 1.00 245.02 346 PHE A O 1
ATOM 2639 N N . LYS A 1 347 ? 115.839 89.607 130.705 1.00 231.71 347 LYS A N 1
ATOM 2640 C CA . LYS A 1 347 ? 116.004 89.755 132.142 1.00 231.71 347 LYS A CA 1
ATOM 2641 C C . LYS A 1 347 ? 116.861 90.979 132.435 1.00 231.71 347 LYS A C 1
ATOM 2642 O O . LYS A 1 347 ? 117.724 91.369 131.646 1.00 231.71 347 LYS A O 1
ATOM 2648 N N . SER A 1 348 ? 116.620 91.579 133.597 1.00 231.73 348 SER A N 1
ATOM 2649 C CA . SER A 1 348 ? 117.239 92.849 133.939 1.00 231.73 348 SER A CA 1
ATOM 2650 C C . SER A 1 348 ? 118.183 92.655 135.110 1.00 231.73 348 SER A C 1
ATOM 2651 O O . SER A 1 348 ? 117.954 91.819 135.987 1.00 231.73 348 SER A O 1
ATOM 2654 N N . HIS A 1 349 ? 119.243 93.465 135.105 1.00 220.94 349 HIS A N 1
ATOM 2655 C CA . HIS A 1 349 ? 120.273 93.502 136.134 1.00 220.94 349 HIS A CA 1
ATOM 2656 C C . HIS A 1 349 ? 120.173 92.309 137.075 1.00 220.94 349 HIS A C 1
ATOM 2657 O O . HIS A 1 349 ? 120.854 91.299 136.878 1.00 220.94 349 HIS A O 1
ATOM 2664 N N . ALA A 1 350 ? 119.323 92.410 138.094 1.00 227.14 350 ALA A N 1
ATOM 2665 C CA . ALA A 1 350 ? 119.156 91.332 139.057 1.00 227.14 350 ALA A CA 1
ATOM 2666 C C . ALA A 1 350 ? 117.864 91.525 139.838 1.00 227.14 350 ALA A C 1
ATOM 2667 O O . ALA A 1 350 ? 117.038 92.371 139.480 1.00 227.14 350 ALA A O 1
ATOM 2669 N N . VAL A 1 351 ? 117.675 90.746 140.900 1.00 245.57 351 VAL A N 1
ATOM 2670 C CA . VAL A 1 351 ? 116.528 90.917 141.783 1.00 245.57 351 VAL A CA 1
ATOM 2671 C C . VAL A 1 351 ? 116.648 92.281 142.446 1.00 245.57 351 VAL A C 1
ATOM 2672 O O . VAL A 1 351 ? 117.719 92.898 142.427 1.00 245.57 351 VAL A O 1
ATOM 2676 N N . ALA A 1 352 ? 115.555 92.765 143.031 1.00 260.21 352 ALA A N 1
ATOM 2677 C CA . ALA A 1 352 ? 115.543 94.027 143.757 1.00 260.21 352 ALA A CA 1
ATOM 2678 C C . ALA A 1 352 ? 115.250 93.755 145.225 1.00 260.21 352 ALA A C 1
ATOM 2679 O O . ALA A 1 352 ? 114.312 93.019 145.550 1.00 260.21 352 ALA A O 1
ATOM 2681 N N . ASP A 1 353 ? 116.057 94.341 146.105 1.00 268.19 353 ASP A N 1
ATOM 2682 C CA . ASP A 1 353 ? 115.839 94.184 147.535 1.00 268.19 353 ASP A CA 1
ATOM 2683 C C . ASP A 1 353 ? 114.559 94.886 147.966 1.00 268.19 353 ASP A C 1
ATOM 2684 O O . ASP A 1 353 ? 114.178 95.925 147.422 1.00 268.19 353 ASP A O 1
ATOM 2689 N N . ASN A 1 354 ? 113.896 94.307 148.963 1.00 268.11 354 ASN A N 1
ATOM 2690 C CA . ASN A 1 354 ? 112.684 94.877 149.522 1.00 268.11 354 ASN A CA 1
ATOM 2691 C C . ASN A 1 354 ? 112.884 95.474 150.902 1.00 268.11 354 ASN A C 1
ATOM 2692 O O . ASN A 1 354 ? 112.003 96.199 151.378 1.00 268.11 354 ASN A O 1
ATOM 2697 N N . THR A 1 355 ? 114.015 95.203 151.552 1.00 266.22 355 THR A N 1
ATOM 2698 C CA . THR A 1 355 ? 114.262 95.782 152.863 1.00 266.22 355 THR A CA 1
ATOM 2699 C C . THR A 1 355 ? 114.212 97.301 152.821 1.00 266.22 355 THR A C 1
ATOM 2700 O O . THR A 1 355 ? 113.826 97.935 153.809 1.00 266.22 355 THR A O 1
ATOM 2704 N N . ALA A 1 356 ? 114.579 97.899 151.687 1.00 258.71 356 ALA A N 1
ATOM 2705 C CA . ALA A 1 356 ? 114.577 99.353 151.591 1.00 258.71 356 ALA A CA 1
ATOM 2706 C C . ALA A 1 356 ? 113.191 99.921 151.848 1.00 258.71 356 ALA A C 1
ATOM 2707 O O . ALA A 1 356 ? 113.059 101.091 152.228 1.00 258.71 356 ALA A O 1
ATOM 2709 N N . PHE A 1 357 ? 112.150 99.116 151.654 1.00 261.80 357 PHE A N 1
ATOM 2710 C CA . PHE A 1 357 ? 110.790 99.572 151.894 1.00 261.80 357 PHE A CA 1
ATOM 2711 C C . PHE A 1 357 ? 110.286 99.190 153.270 1.00 261.80 357 PHE A C 1
ATOM 2712 O O . PHE A 1 357 ? 109.335 99.804 153.766 1.00 261.80 357 PHE A O 1
ATOM 2720 N N . GLU A 1 358 ? 110.900 98.186 153.896 1.00 277.15 358 GLU A N 1
ATOM 2721 C CA . GLU A 1 358 ? 110.461 97.747 155.211 1.00 277.15 358 GLU A CA 1
ATOM 2722 C C . GLU A 1 358 ? 110.323 98.940 156.145 1.00 277.15 358 GLU A C 1
ATOM 2723 O O . GLU A 1 358 ? 109.405 99.005 156.967 1.00 277.15 358 GLU A O 1
ATOM 2729 N N . ILE A 1 359 ? 111.231 99.902 156.011 1.00 272.37 359 ILE A N 1
ATOM 2730 C CA . ILE A 1 359 ? 111.195 101.131 156.793 1.00 272.37 359 ILE A CA 1
ATOM 2731 C C . ILE A 1 359 ? 109.887 101.860 156.526 1.00 272.37 359 ILE A C 1
ATOM 2732 O O . ILE A 1 359 ? 109.402 101.890 155.390 1.00 272.37 359 ILE A O 1
ATOM 2737 N N . LEU A 1 360 ? 109.306 102.447 157.567 1.00 281.08 360 LEU A N 1
ATOM 2738 C CA . LEU A 1 360 ? 108.074 103.202 157.414 1.00 281.08 360 LEU A CA 1
ATOM 2739 C C . LEU A 1 360 ? 108.368 104.692 157.258 1.00 281.08 360 LEU A C 1
ATOM 2740 O O . LEU A 1 360 ? 109.428 105.193 157.642 1.00 281.08 360 LEU A O 1
ATOM 2745 N N . LEU A 1 361 ? 107.400 105.401 156.685 1.00 271.62 361 LEU A N 1
ATOM 2746 C CA . LEU A 1 361 ? 107.561 106.819 156.395 1.00 271.62 361 LEU A CA 1
ATOM 2747 C C . LEU A 1 361 ? 107.802 107.615 157.671 1.00 271.62 361 LEU A C 1
ATOM 2748 O O . LEU A 1 361 ? 107.243 107.311 158.728 1.00 271.62 361 LEU A O 1
ATOM 2753 N N . SER A 1 362 ? 108.638 108.644 157.562 1.00 261.34 362 SER A N 1
ATOM 2754 C CA . SER A 1 362 ? 108.917 109.559 158.660 1.00 261.34 362 SER A CA 1
ATOM 2755 C C . SER A 1 362 ? 108.646 110.979 158.193 1.00 261.34 362 SER A C 1
ATOM 2756 O O . SER A 1 362 ? 109.117 111.383 157.125 1.00 261.34 362 SER A O 1
ATOM 2759 N N . ALA A 1 363 ? 107.904 111.739 159.000 1.00 271.72 363 ALA A N 1
ATOM 2760 C CA . ALA A 1 363 ? 107.619 113.123 158.644 1.00 271.72 363 ALA A CA 1
ATOM 2761 C C . ALA A 1 363 ? 108.913 113.880 158.399 1.00 271.72 363 ALA A C 1
ATOM 2762 O O . ALA A 1 363 ? 108.963 114.805 157.584 1.00 271.72 363 ALA A O 1
ATOM 2764 N N . LYS A 1 364 ? 109.978 113.491 159.098 1.00 254.31 364 LYS A N 1
ATOM 2765 C CA . LYS A 1 364 ? 111.285 114.075 158.830 1.00 254.31 364 LYS A CA 1
ATOM 2766 C C . LYS A 1 364 ? 111.678 113.845 157.381 1.00 254.31 364 LYS A C 1
ATOM 2767 O O . LYS A 1 364 ? 112.106 114.766 156.677 1.00 254.31 364 LYS A O 1
ATOM 2773 N N . GLU A 1 365 ? 111.525 112.607 156.918 1.00 257.21 365 GLU A N 1
ATOM 2774 C CA . GLU A 1 365 ? 111.876 112.280 155.546 1.00 257.21 365 GLU A CA 1
ATOM 2775 C C . GLU A 1 365 ? 111.012 113.064 154.570 1.00 257.21 365 GLU A C 1
ATOM 2776 O O . GLU A 1 365 ? 111.491 113.532 153.531 1.00 257.21 365 GLU A O 1
ATOM 2782 N N . ILE A 1 366 ? 109.724 113.202 154.882 1.00 255.91 366 ILE A N 1
ATOM 2783 C CA . ILE A 1 366 ? 108.820 113.908 153.980 1.00 255.91 366 ILE A CA 1
ATOM 2784 C C . ILE A 1 366 ? 109.226 115.370 153.883 1.00 255.91 366 ILE A C 1
ATOM 2785 O O . ILE A 1 366 ? 109.298 115.946 152.794 1.00 255.91 366 ILE A O 1
ATOM 2790 N N . MET A 1 367 ? 109.489 115.991 155.031 1.00 254.60 367 MET A N 1
ATOM 2791 C CA . MET A 1 367 ? 109.991 117.358 155.037 1.00 254.60 367 MET A CA 1
ATOM 2792 C C . MET A 1 367 ? 111.234 117.466 154.172 1.00 254.60 367 MET A C 1
ATOM 2793 O O . MET A 1 367 ? 111.333 118.338 153.301 1.00 254.60 367 MET A O 1
ATOM 2798 N N . LYS A 1 368 ? 112.199 116.579 154.411 1.00 249.37 368 LYS A N 1
ATOM 2799 C CA . LYS A 1 368 ? 113.399 116.538 153.590 1.00 249.37 368 LYS A CA 1
ATOM 2800 C C . LYS A 1 368 ? 113.031 116.597 152.116 1.00 249.37 368 LYS A C 1
ATOM 2801 O O . LYS A 1 368 ? 113.360 117.557 151.413 1.00 249.37 368 LYS A O 1
ATOM 2807 N N . ASN A 1 369 ? 112.292 115.594 151.651 1.00 256.29 369 ASN A N 1
ATOM 2808 C CA . ASN A 1 369 ? 111.928 115.533 150.242 1.00 256.29 369 ASN A CA 1
ATOM 2809 C C . ASN A 1 369 ? 111.311 116.844 149.785 1.00 256.29 369 ASN A C 1
ATOM 2810 O O . ASN A 1 369 ? 111.626 117.353 148.703 1.00 256.29 369 ASN A O 1
ATOM 2815 N N . ILE A 1 370 ? 110.448 117.420 150.611 1.00 243.76 370 ILE A N 1
ATOM 2816 C CA . ILE A 1 370 ? 109.783 118.668 150.279 1.00 243.76 370 ILE A CA 1
ATOM 2817 C C . ILE A 1 370 ? 110.848 119.710 149.988 1.00 243.76 370 ILE A C 1
ATOM 2818 O O . ILE A 1 370 ? 110.717 120.505 149.053 1.00 243.76 370 ILE A O 1
ATOM 2823 N N . LYS A 1 371 ? 111.913 119.708 150.786 1.00 255.82 371 LYS A N 1
ATOM 2824 C CA . LYS A 1 371 ? 112.974 120.686 150.586 1.00 255.82 371 LYS A CA 1
ATOM 2825 C C . LYS A 1 371 ? 113.550 120.575 149.181 1.00 255.82 371 LYS A C 1
ATOM 2826 O O . LYS A 1 371 ? 113.858 121.584 148.539 1.00 255.82 371 LYS A O 1
ATOM 2832 N N . GLU A 1 372 ? 113.695 119.347 148.683 1.00 249.72 372 GLU A N 1
ATOM 2833 C CA . GLU A 1 372 ? 114.281 119.110 147.363 1.00 249.72 372 GLU A CA 1
ATOM 2834 C C . GLU A 1 372 ? 113.188 119.153 146.291 1.00 249.72 372 GLU A C 1
ATOM 2835 O O . GLU A 1 372 ? 112.983 118.220 145.512 1.00 249.72 372 GLU A O 1
ATOM 2841 N N . MET A 1 373 ? 112.483 120.279 146.253 1.00 248.68 373 MET A N 1
ATOM 2842 C CA . MET A 1 373 ? 111.368 120.459 145.331 1.00 248.68 373 MET A CA 1
ATOM 2843 C C . MET A 1 373 ? 111.492 121.781 144.599 1.00 248.68 373 MET A C 1
ATOM 2844 O O . MET A 1 373 ? 112.041 122.741 145.143 1.00 248.68 373 MET A O 1
ATOM 2849 N N . ASN A 1 374 ? 111.000 121.823 143.364 1.00 237.02 374 ASN A N 1
ATOM 2850 C CA . ASN A 1 374 ? 110.831 123.111 142.712 1.00 237.02 374 ASN A CA 1
ATOM 2851 C C . ASN A 1 374 ? 109.638 123.826 143.316 1.00 237.02 374 ASN A C 1
ATOM 2852 O O . ASN A 1 374 ? 108.494 123.583 142.922 1.00 237.02 374 ASN A O 1
ATOM 2857 N N . LYS A 1 375 ? 109.896 124.728 144.260 1.00 245.03 375 LYS A N 1
ATOM 2858 C CA . LYS A 1 375 ? 108.800 125.476 144.855 1.00 245.03 375 LYS A CA 1
ATOM 2859 C C . LYS A 1 375 ? 108.054 126.261 143.793 1.00 245.03 375 LYS A C 1
ATOM 2860 O O . LYS A 1 375 ? 106.821 126.322 143.803 1.00 245.03 375 LYS A O 1
ATOM 2866 N N . ASN A 1 376 ? 108.786 126.862 142.860 1.00 223.69 376 ASN A N 1
ATOM 2867 C CA . ASN A 1 376 ? 108.177 127.669 141.812 1.00 223.69 376 ASN A CA 1
ATOM 2868 C C . ASN A 1 376 ? 107.683 126.728 140.720 1.00 223.69 376 ASN A C 1
ATOM 2869 O O . ASN A 1 376 ? 108.284 126.574 139.655 1.00 223.69 376 ASN A O 1
ATOM 2874 N N . SER A 1 377 ? 106.561 126.074 141.009 1.00 234.81 377 SER A N 1
ATOM 2875 C CA . SER A 1 377 ? 105.940 125.128 140.095 1.00 234.81 377 SER A CA 1
ATOM 2876 C C . SER A 1 377 ? 104.446 125.395 140.044 1.00 234.81 377 SER A C 1
ATOM 2877 O O . SER A 1 377 ? 103.826 125.694 141.069 1.00 234.81 377 SER A O 1
ATOM 2880 N N . ALA A 1 378 ? 103.871 125.281 138.855 1.00 234.28 378 ALA A N 1
ATOM 2881 C CA . ALA A 1 378 ? 102.455 125.544 138.672 1.00 234.28 378 ALA A CA 1
ATOM 2882 C C . ALA A 1 378 ? 101.627 124.495 139.415 1.00 234.28 378 ALA A C 1
ATOM 2883 O O . ALA A 1 378 ? 101.809 123.294 139.177 1.00 234.28 378 ALA A O 1
ATOM 2885 N N . PRO A 1 379 ? 100.718 124.896 140.303 1.00 233.17 379 PRO A N 1
ATOM 2886 C CA . PRO A 1 379 ? 99.956 123.900 141.058 1.00 233.17 379 PRO A CA 1
ATOM 2887 C C . PRO A 1 379 ? 99.023 123.117 140.152 1.00 233.17 379 PRO A C 1
ATOM 2888 O O . PRO A 1 379 ? 98.530 123.621 139.142 1.00 233.17 379 PRO A O 1
ATOM 2892 N N . GLY A 1 380 ? 98.776 121.870 140.534 1.00 239.67 380 GLY A N 1
ATOM 2893 C CA . GLY A 1 380 ? 97.938 120.992 139.758 1.00 239.67 380 GLY A CA 1
ATOM 2894 C C . GLY A 1 380 ? 96.492 121.435 139.774 1.00 239.67 380 GLY A C 1
ATOM 2895 O O . GLY A 1 380 ? 96.165 122.560 140.166 1.00 239.67 380 GLY A O 1
ATOM 2896 N N . PRO A 1 381 ? 95.592 120.550 139.347 1.00 234.39 381 PRO A N 1
ATOM 2897 C CA . PRO A 1 381 ? 94.162 120.894 139.382 1.00 234.39 381 PRO A CA 1
ATOM 2898 C C . PRO A 1 381 ? 93.705 121.331 140.758 1.00 234.39 381 PRO A C 1
ATOM 2899 O O . PRO A 1 381 ? 92.837 122.204 140.880 1.00 234.39 381 PRO A O 1
ATOM 2903 N N . ASP A 1 382 ? 94.281 120.746 141.807 1.00 249.88 382 ASP A N 1
ATOM 2904 C CA . ASP A 1 382 ? 93.966 121.175 143.160 1.00 249.88 382 ASP A CA 1
ATOM 2905 C C . ASP A 1 382 ? 94.295 122.639 143.378 1.00 249.88 382 ASP A C 1
ATOM 2906 O O . ASP A 1 382 ? 93.746 123.258 144.294 1.00 249.88 382 ASP A O 1
ATOM 2911 N N . LYS A 1 383 ? 95.184 123.201 142.564 1.00 237.73 383 LYS A N 1
ATOM 2912 C CA . LYS A 1 383 ? 95.611 124.586 142.694 1.00 237.73 383 LYS A CA 1
ATOM 2913 C C . LYS A 1 383 ? 96.348 124.831 144.004 1.00 237.73 383 LYS A C 1
ATOM 2914 O O . LYS A 1 383 ? 96.491 125.978 144.435 1.00 237.73 383 LYS A O 1
ATOM 2920 N N . VAL A 1 384 ? 96.828 123.767 144.641 1.00 257.48 384 VAL A N 1
ATOM 2921 C CA . VAL A 1 384 ? 97.572 123.855 145.891 1.00 257.48 384 VAL A CA 1
ATOM 2922 C C . VAL A 1 384 ? 99.055 123.773 145.572 1.00 257.48 384 VAL A C 1
ATOM 2923 O O . VAL A 1 384 ? 99.485 122.934 144.772 1.00 257.48 384 VAL A O 1
ATOM 2927 N N . SER A 1 385 ? 99.838 124.650 146.190 1.00 256.71 385 SER A N 1
ATOM 2928 C CA . SER A 1 385 ? 101.270 124.719 145.960 1.00 256.71 385 SER A CA 1
ATOM 2929 C C . SER A 1 385 ? 102.039 124.170 147.152 1.00 256.71 385 SER A C 1
ATOM 2930 O O . SER A 1 385 ? 101.524 124.074 148.270 1.00 256.71 385 SER A O 1
ATOM 2933 N N . LEU A 1 386 ? 103.300 123.821 146.891 1.00 254.82 386 LEU A N 1
ATOM 2934 C CA . LEU A 1 386 ? 104.198 123.437 147.972 1.00 254.82 386 LEU A CA 1
ATOM 2935 C C . LEU A 1 386 ? 104.253 124.521 149.033 1.00 254.82 386 LEU A C 1
ATOM 2936 O O . LEU A 1 386 ? 104.263 124.228 150.231 1.00 254.82 386 LEU A O 1
ATOM 2941 N N . ARG A 1 387 ? 104.300 125.784 148.612 1.00 251.50 387 ARG A N 1
ATOM 2942 C CA . ARG A 1 387 ? 104.178 126.873 149.570 1.00 251.50 387 ARG A CA 1
ATOM 2943 C C . ARG A 1 387 ? 102.879 126.746 150.349 1.00 251.50 387 ARG A C 1
ATOM 2944 O O . ARG A 1 387 ? 102.876 126.719 151.585 1.00 251.50 387 ARG A O 1
ATOM 2952 N N . ASP A 1 388 ? 101.762 126.632 149.631 1.00 269.36 388 ASP A N 1
ATOM 2953 C CA . ASP A 1 388 ? 100.472 126.463 150.285 1.00 269.36 388 ASP A CA 1
ATOM 2954 C C . ASP A 1 388 ? 100.508 125.258 151.205 1.00 269.36 388 ASP A C 1
ATOM 2955 O O . ASP A 1 388 ? 100.067 125.312 152.357 1.00 269.36 388 ASP A O 1
ATOM 2960 N N . LEU A 1 389 ? 101.048 124.154 150.699 1.00 263.90 389 LEU A N 1
ATOM 2961 C CA . LEU A 1 389 ? 101.076 122.912 151.448 1.00 263.90 389 LEU A CA 1
ATOM 2962 C C . LEU A 1 389 ? 101.793 123.102 152.778 1.00 263.90 389 LEU A C 1
ATOM 2963 O O . LEU A 1 389 ? 101.272 122.755 153.843 1.00 263.90 389 LEU A O 1
ATOM 2968 N N . LEU A 1 390 ? 102.991 123.681 152.728 1.00 255.45 390 LEU A N 1
ATOM 2969 C CA . LEU A 1 390 ? 103.745 123.921 153.950 1.00 255.45 390 LEU A CA 1
ATOM 2970 C C . LEU A 1 390 ? 102.971 124.837 154.883 1.00 255.45 390 LEU A C 1
ATOM 2971 O O . LEU A 1 390 ? 102.916 124.606 156.097 1.00 255.45 390 LEU A O 1
ATOM 2976 N N . LEU A 1 391 ? 102.361 125.886 154.329 1.00 261.59 391 LEU A N 1
ATOM 2977 C CA . LEU A 1 391 ? 101.507 126.755 155.128 1.00 261.59 391 LEU A CA 1
ATOM 2978 C C . LEU A 1 391 ? 100.474 125.945 155.893 1.00 261.59 391 LEU A C 1
ATOM 2979 O O . LEU A 1 391 ? 100.219 126.194 157.075 1.00 261.59 391 LEU A O 1
ATOM 2984 N N . ALA A 1 392 ? 99.869 124.961 155.231 1.00 285.12 392 ALA A N 1
ATOM 2985 C CA . ALA A 1 392 ? 98.898 124.112 155.908 1.00 285.12 392 ALA A CA 1
ATOM 2986 C C . ALA A 1 392 ? 99.544 123.391 157.082 1.00 285.12 392 ALA A C 1
ATOM 2987 O O . ALA A 1 392 ? 99.173 123.603 158.242 1.00 285.12 392 ALA A O 1
ATOM 2989 N N . ASP A 1 393 ? 100.525 122.534 156.798 1.00 278.37 393 ASP A N 1
ATOM 2990 C CA . ASP A 1 393 ? 101.276 121.805 157.819 1.00 278.37 393 ASP A CA 1
ATOM 2991 C C . ASP A 1 393 ? 102.761 122.058 157.613 1.00 278.37 393 ASP A C 1
ATOM 2992 O O . ASP A 1 393 ? 103.410 121.375 156.806 1.00 278.37 393 ASP A O 1
ATOM 2997 N N . PRO A 1 394 ? 103.348 123.027 158.317 1.00 261.49 394 PRO A N 1
ATOM 2998 C CA . PRO A 1 394 ? 104.807 123.148 158.312 1.00 261.49 394 PRO A CA 1
ATOM 2999 C C . PRO A 1 394 ? 105.504 122.053 159.096 1.00 261.49 394 PRO A C 1
ATOM 3000 O O . PRO A 1 394 ? 106.737 122.049 159.161 1.00 261.49 394 PRO A O 1
ATOM 3004 N N . GLU A 1 395 ? 104.749 121.131 159.690 1.00 263.43 395 GLU A N 1
ATOM 3005 C CA . GLU A 1 395 ? 105.318 120.061 160.490 1.00 263.43 395 GLU A CA 1
ATOM 3006 C C . GLU A 1 395 ? 105.256 118.708 159.799 1.00 263.43 395 GLU A C 1
ATOM 3007 O O . GLU A 1 395 ?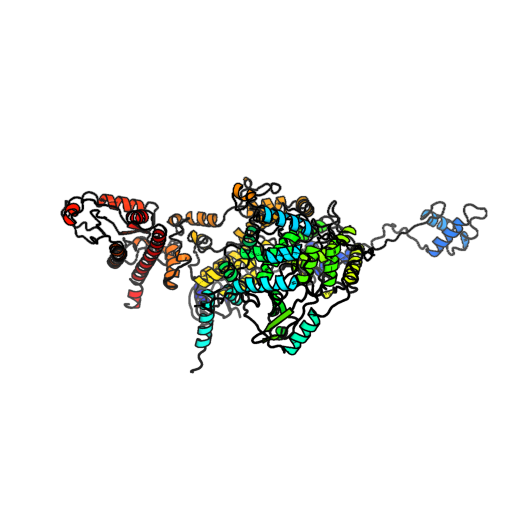 105.816 117.739 160.319 1.00 263.43 395 GLU A O 1
ATOM 3013 N N . CYS A 1 396 ? 104.594 118.618 158.647 1.00 270.07 396 CYS A N 1
ATOM 3014 C CA . CYS A 1 396 ? 104.384 117.356 157.945 1.00 270.07 396 CYS A CA 1
ATOM 3015 C C . CYS A 1 396 ? 103.763 116.301 158.845 1.00 270.07 396 CYS A C 1
ATOM 3016 O O . CYS A 1 396 ? 103.915 115.101 158.601 1.00 270.07 396 CYS A O 1
ATOM 3019 N N . ASN A 1 397 ? 103.053 116.725 159.883 1.00 277.51 397 ASN A N 1
ATOM 3020 C CA . ASN A 1 397 ? 102.477 115.774 160.816 1.00 277.51 397 ASN A CA 1
ATOM 3021 C C . ASN A 1 397 ? 101.301 115.065 160.167 1.00 277.51 397 ASN A C 1
ATOM 3022 O O . ASN A 1 397 ? 101.336 113.851 159.938 1.00 277.51 397 ASN A O 1
ATOM 3027 N N . ALA A 1 398 ? 100.260 115.825 159.835 1.00 279.65 398 ALA A N 1
ATOM 3028 C CA . ALA A 1 398 ? 99.139 115.235 159.120 1.00 279.65 398 ALA A CA 1
ATOM 3029 C C . ALA A 1 398 ? 99.580 114.691 157.774 1.00 279.65 398 ALA A C 1
ATOM 3030 O O . ALA A 1 398 ? 98.951 113.771 157.232 1.00 279.65 398 ALA A O 1
ATOM 3032 N N . LEU A 1 399 ? 100.656 115.245 157.217 1.00 277.08 399 LEU A N 1
ATOM 3033 C CA . LEU A 1 399 ? 101.168 114.739 155.953 1.00 277.08 399 LEU A CA 1
ATOM 3034 C C . LEU A 1 399 ? 101.622 113.295 156.097 1.00 277.08 399 LEU A C 1
ATOM 3035 O O . LEU A 1 399 ? 101.193 112.412 155.344 1.00 277.08 399 LEU A O 1
ATOM 3040 N N . GLU A 1 400 ? 102.486 113.033 157.078 1.00 280.13 400 GLU A N 1
ATOM 3041 C CA . GLU A 1 400 ? 102.887 111.661 157.341 1.00 280.13 400 GLU A CA 1
ATOM 3042 C C . GLU A 1 400 ? 101.669 110.830 157.698 1.00 280.13 400 GLU A C 1
ATOM 3043 O O . GLU A 1 400 ? 101.565 109.658 157.328 1.00 280.13 400 GLU A O 1
ATOM 3049 N N . LYS A 1 401 ? 100.725 111.436 158.417 1.00 288.72 401 LYS A N 1
ATOM 3050 C CA . LYS A 1 401 ? 99.510 110.731 158.788 1.00 288.72 401 LYS A CA 1
ATOM 3051 C C . LYS A 1 401 ? 98.844 110.111 157.566 1.00 288.72 401 LYS A C 1
ATOM 3052 O O . LYS A 1 401 ? 98.729 108.886 157.465 1.00 288.72 401 LYS A O 1
ATOM 3058 N N . LEU A 1 402 ? 98.422 110.938 156.608 1.00 287.47 402 LEU A N 1
ATOM 3059 C CA . LEU A 1 402 ? 97.645 110.372 155.506 1.00 287.47 402 LEU A CA 1
ATOM 3060 C C . LEU A 1 402 ? 98.538 109.594 154.552 1.00 287.47 402 LEU A C 1
ATOM 3061 O O . LEU A 1 402 ? 98.079 108.641 153.908 1.00 287.47 402 LEU A O 1
ATOM 3066 N N . PHE A 1 403 ? 99.807 109.982 154.429 1.00 270.10 403 PHE A N 1
ATOM 3067 C CA . PHE A 1 403 ? 100.710 109.227 153.574 1.00 270.10 403 PHE A CA 1
ATOM 3068 C C . PHE A 1 403 ? 100.832 107.795 154.068 1.00 270.10 403 PHE A C 1
ATOM 3069 O O . PHE A 1 403 ? 100.698 106.841 153.294 1.00 270.10 403 PHE A O 1
ATOM 3077 N N . ASN A 1 404 ? 101.074 107.625 155.369 1.00 284.50 404 ASN A N 1
ATOM 3078 C CA . ASN A 1 404 ? 101.085 106.293 155.950 1.00 284.50 404 ASN A CA 1
ATOM 3079 C C . ASN A 1 404 ? 99.725 105.638 155.800 1.00 284.50 404 ASN A C 1
ATOM 3080 O O . ASN A 1 404 ? 99.627 104.451 155.482 1.00 284.50 404 ASN A O 1
ATOM 3085 N N . THR A 1 405 ? 98.660 106.396 156.032 1.00 289.21 405 THR A N 1
ATOM 3086 C CA . THR A 1 405 ? 97.326 105.863 155.825 1.00 289.21 405 THR A CA 1
ATOM 3087 C C . THR A 1 405 ? 97.314 105.095 154.514 1.00 289.21 405 THR A C 1
ATOM 3088 O O . THR A 1 405 ? 97.097 103.878 154.494 1.00 289.21 405 THR A O 1
ATOM 3092 N N . TRP A 1 406 ? 97.619 105.786 153.422 1.00 269.89 406 TRP A N 1
ATOM 3093 C CA . TRP A 1 406 ? 97.536 105.125 152.129 1.00 269.89 406 TRP A CA 1
ATOM 3094 C C . TRP A 1 406 ? 98.534 103.981 152.069 1.00 269.89 406 TRP A C 1
ATOM 3095 O O . TRP A 1 406 ? 98.145 102.825 151.885 1.00 269.89 406 TRP A O 1
ATOM 3106 N N . LEU A 1 407 ? 99.817 104.292 152.241 1.00 280.19 407 LEU A N 1
ATOM 3107 C CA . LEU A 1 407 ? 100.881 103.305 152.117 1.00 280.19 407 LEU A CA 1
ATOM 3108 C C . LEU A 1 407 ? 100.509 101.996 152.791 1.00 280.19 407 LEU A C 1
ATOM 3109 O O . LEU A 1 407 ? 100.450 100.946 152.144 1.00 280.19 407 LEU A O 1
ATOM 3114 N N . ILE A 1 408 ? 100.252 102.055 154.094 1.00 289.77 408 ILE A N 1
ATOM 3115 C CA . ILE A 1 408 ? 99.898 100.854 154.838 1.00 289.77 408 ILE A CA 1
ATOM 3116 C C . ILE A 1 408 ? 98.661 100.213 154.229 1.00 289.77 408 ILE A C 1
ATOM 3117 O O . ILE A 1 408 ? 98.621 99.002 153.987 1.00 289.77 408 ILE A O 1
ATOM 3122 N N . THR A 1 409 ? 97.631 101.017 153.966 1.00 296.57 409 THR A N 1
ATOM 3123 C CA . THR A 1 409 ? 96.445 100.469 153.322 1.00 296.57 409 THR A CA 1
ATOM 3124 C C . THR A 1 409 ? 96.777 99.953 151.932 1.00 296.57 409 THR A C 1
ATOM 3125 O O . THR A 1 409 ? 96.411 98.832 151.565 1.00 296.57 409 THR A O 1
ATOM 3129 N N . GLY A 1 410 ? 97.492 100.755 151.153 1.00 282.23 410 GLY A N 1
ATOM 3130 C CA . GLY A 1 410 ? 97.775 100.420 149.776 1.00 282.23 410 GLY A CA 1
ATOM 3131 C C . GLY A 1 410 ? 96.729 100.866 148.784 1.00 282.23 410 GLY A C 1
ATOM 3132 O O . GLY A 1 410 ? 96.718 100.363 147.655 1.00 282.23 410 GLY A O 1
ATOM 3133 N N . ILE A 1 411 ? 95.846 101.786 149.161 1.00 287.90 411 ILE A N 1
ATOM 3134 C CA . ILE A 1 411 ? 94.776 102.251 148.287 1.00 287.90 411 ILE A CA 1
ATOM 3135 C C . ILE A 1 411 ? 94.920 103.757 148.136 1.00 287.90 411 ILE A C 1
ATOM 3136 O O . ILE A 1 411 ? 94.364 104.527 148.929 1.00 287.90 411 ILE A O 1
ATOM 3141 N N . ILE A 1 412 ? 95.649 104.175 147.114 1.00 269.25 412 ILE A N 1
ATOM 3142 C CA . ILE A 1 412 ? 95.806 105.600 146.829 1.00 269.25 412 ILE A CA 1
ATOM 3143 C C . ILE A 1 412 ? 94.447 106.170 146.431 1.00 269.25 412 ILE A C 1
ATOM 3144 O O . ILE A 1 412 ? 93.705 105.509 145.692 1.00 269.25 412 ILE A O 1
ATOM 3149 N N . PRO A 1 413 ? 94.078 107.358 146.900 1.00 272.96 413 PRO A N 1
ATOM 3150 C CA . PRO A 1 413 ? 92.774 107.912 146.525 1.00 272.96 413 PRO A CA 1
ATOM 3151 C C . PRO A 1 413 ? 92.681 108.180 145.038 1.00 272.96 413 PRO A C 1
ATOM 3152 O O . PRO A 1 413 ? 93.628 108.681 144.427 1.00 272.96 413 PRO A O 1
ATOM 3156 N N . ASN A 1 414 ? 91.537 107.850 144.448 1.00 285.64 414 ASN A N 1
ATOM 3157 C CA . ASN A 1 414 ? 91.330 108.102 143.034 1.00 285.64 414 ASN A CA 1
ATOM 3158 C C . ASN A 1 414 ? 90.972 109.555 142.756 1.00 285.64 414 ASN A C 1
ATOM 3159 O O . ASN A 1 414 ? 91.124 110.013 141.619 1.00 285.64 414 ASN A O 1
ATOM 3164 N N . SER A 1 415 ? 90.512 110.293 143.768 1.00 255.13 415 SER A N 1
ATOM 3165 C CA . SER A 1 415 ? 90.126 111.681 143.549 1.00 255.13 415 SER A CA 1
ATOM 3166 C C . SER A 1 415 ? 91.315 112.517 143.102 1.00 255.13 415 SER A C 1
ATOM 3167 O O . SER A 1 415 ? 91.207 113.317 142.166 1.00 255.13 415 SER A O 1
ATOM 3170 N N . ILE A 1 416 ? 92.462 112.343 143.760 1.00 256.30 416 ILE A N 1
ATOM 3171 C CA . ILE A 1 416 ? 93.653 113.115 143.420 1.00 256.30 416 ILE A CA 1
ATOM 3172 C C . ILE A 1 416 ? 94.192 112.781 142.040 1.00 256.30 416 ILE A C 1
ATOM 3173 O O . ILE A 1 416 ? 95.063 113.498 141.534 1.00 256.30 416 ILE A O 1
ATOM 3178 N N . LYS A 1 417 ? 93.684 111.723 141.407 1.00 268.61 417 LYS A N 1
ATOM 3179 C CA . LYS A 1 417 ? 94.270 111.254 140.157 1.00 268.61 417 LYS A CA 1
ATOM 3180 C C . LYS A 1 417 ? 94.186 112.308 139.064 1.00 268.61 417 LYS A C 1
ATOM 3181 O O . LYS A 1 417 ? 95.124 112.465 138.275 1.00 268.61 417 LYS A O 1
ATOM 3187 N N . GLU A 1 418 ? 93.074 113.031 138.990 1.00 259.17 418 GLU A N 1
ATOM 3188 C CA . GLU A 1 418 ? 92.885 113.975 137.901 1.00 259.17 418 GLU A CA 1
ATOM 3189 C C . GLU A 1 418 ? 94.077 114.916 137.815 1.00 259.17 418 GLU A C 1
ATOM 3190 O O . GLU A 1 418 ? 94.535 115.453 138.826 1.00 259.17 418 GLU A O 1
ATOM 3196 N N . CYS A 1 419 ? 94.585 115.103 136.599 1.00 267.19 419 CYS A N 1
ATOM 3197 C CA . CYS A 1 419 ? 95.745 115.948 136.363 1.00 267.19 419 CY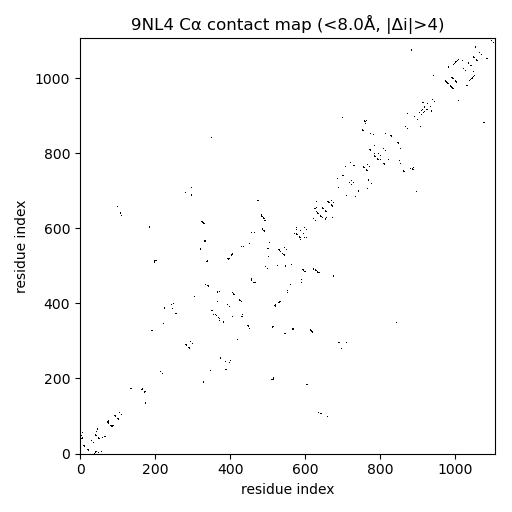S A CA 1
ATOM 3198 C C . CYS A 1 419 ? 95.514 116.755 135.093 1.00 267.19 419 CYS A C 1
ATOM 3199 O O . CYS A 1 419 ? 94.587 116.492 134.322 1.00 267.19 419 CYS A O 1
ATOM 3202 N N . ARG A 1 420 ? 96.373 117.744 134.876 1.00 247.35 420 ARG A N 1
ATOM 3203 C CA . ARG A 1 420 ? 96.251 118.668 133.762 1.00 247.35 420 ARG A CA 1
ATOM 3204 C C . ARG A 1 420 ? 97.359 118.408 132.752 1.00 247.35 420 ARG A C 1
ATOM 3205 O O . ARG A 1 420 ? 98.498 118.106 133.118 1.00 247.35 420 ARG A O 1
ATOM 3213 N N . SER A 1 421 ? 97.014 118.531 131.476 1.00 256.08 421 SER A N 1
ATOM 3214 C CA . SER A 1 421 ? 97.938 118.278 130.383 1.00 256.08 421 SER A CA 1
ATOM 3215 C C . SER A 1 421 ? 98.201 119.559 129.604 1.00 256.08 421 SER A C 1
ATOM 3216 O O . SER A 1 421 ? 97.322 120.410 129.447 1.00 256.08 421 SER A O 1
ATOM 3219 N N . LEU A 1 422 ? 99.431 119.683 129.109 1.00 259.74 422 LEU A N 1
ATOM 3220 C CA . LEU A 1 422 ? 99.888 120.905 128.458 1.00 259.74 422 LEU A CA 1
ATOM 3221 C C . LEU A 1 422 ? 100.648 120.555 127.191 1.00 259.74 422 LEU A C 1
ATOM 3222 O O . LEU A 1 422 ? 101.425 119.596 127.174 1.00 259.74 422 LEU A O 1
ATOM 3227 N N . LEU A 1 423 ? 100.433 121.343 126.143 1.00 254.43 423 LEU A N 1
ATOM 3228 C CA . LEU A 1 423 ? 101.151 121.173 124.890 1.00 254.43 423 LEU A CA 1
ATOM 3229 C C . LEU A 1 423 ? 102.258 122.210 124.772 1.00 254.43 423 LEU A C 1
ATOM 3230 O O . LEU A 1 423 ? 102.028 123.405 124.978 1.00 254.43 423 LEU A O 1
ATOM 3235 N N . ILE A 1 424 ? 103.456 121.752 124.422 1.00 246.11 424 ILE A N 1
ATOM 3236 C CA . ILE A 1 424 ? 104.644 122.600 124.373 1.00 246.11 424 ILE A CA 1
ATOM 3237 C C . ILE A 1 424 ? 104.926 122.926 122.909 1.00 246.11 424 ILE A C 1
ATOM 3238 O O . ILE A 1 424 ? 105.314 122.024 122.153 1.00 246.11 424 ILE A O 1
ATOM 3243 N N . PRO A 1 425 ? 104.828 124.180 122.489 1.00 254.32 425 PRO A N 1
ATOM 3244 C CA . PRO A 1 425 ? 105.009 124.480 121.065 1.00 254.32 425 PRO A CA 1
ATOM 3245 C C . PRO A 1 425 ? 106.441 124.225 120.635 1.00 254.32 425 PRO A C 1
ATOM 3246 O O . PRO A 1 425 ? 107.260 125.145 120.559 1.00 254.32 425 PRO A O 1
ATOM 3250 N N . LYS A 1 426 ? 106.741 122.954 120.362 1.00 253.46 426 LYS A N 1
ATOM 3251 C CA . LYS A 1 426 ? 108.119 122.523 120.149 1.00 253.46 426 LYS A CA 1
ATOM 3252 C C . LYS A 1 426 ? 108.824 123.393 119.115 1.00 253.46 426 LYS A C 1
ATOM 3253 O O . LYS A 1 426 ? 109.927 123.896 119.355 1.00 253.46 426 LYS A O 1
ATOM 3259 N N . THR A 1 427 ? 108.203 123.582 117.955 1.00 290.98 427 THR A N 1
ATOM 3260 C CA . THR A 1 427 ? 108.847 124.311 116.874 1.00 290.98 427 THR A CA 1
ATOM 3261 C C . THR A 1 427 ? 108.716 125.815 117.078 1.00 290.98 427 THR A C 1
ATOM 3262 O O . THR A 1 427 ? 108.010 126.295 117.968 1.00 290.98 427 THR A O 1
ATOM 3266 N N . ALA A 1 428 ? 109.416 126.562 116.228 1.00 279.96 428 ALA A N 1
ATOM 3267 C CA . ALA A 1 428 ? 109.401 128.018 116.261 1.00 279.96 428 ALA A CA 1
ATOM 3268 C C . ALA A 1 428 ? 108.558 128.616 115.143 1.00 279.96 428 ALA A C 1
ATOM 3269 O O . ALA A 1 428 ? 107.808 129.569 115.373 1.00 279.96 428 ALA A O 1
ATOM 3271 N N . ASP A 1 429 ? 108.661 128.075 113.937 1.00 300.14 429 ASP A N 1
ATOM 3272 C CA . ASP A 1 429 ? 107.903 128.591 112.811 1.00 300.14 429 ASP A CA 1
ATOM 3273 C C . ASP A 1 429 ? 106.406 128.381 113.029 1.00 300.14 429 ASP A C 1
ATOM 3274 O O . ASP A 1 429 ? 105.984 127.257 113.337 1.00 300.14 429 ASP A O 1
ATOM 3279 N N . PRO A 1 430 ? 105.578 129.416 112.868 1.00 308.71 430 PRO A N 1
ATOM 3280 C CA . PRO A 1 430 ? 104.132 129.204 113.039 1.00 308.71 430 PRO A CA 1
ATOM 3281 C C . PRO A 1 430 ? 103.574 128.147 112.106 1.00 308.71 430 PRO A C 1
ATOM 3282 O O . PRO A 1 430 ? 102.742 127.327 112.517 1.00 308.71 430 PRO A O 1
ATOM 3286 N N . GLU A 1 431 ? 104.020 128.140 110.851 1.00 302.46 431 GLU A N 1
ATOM 3287 C CA . GLU A 1 431 ? 103.459 127.199 109.893 1.00 302.46 431 GLU A CA 1
ATOM 3288 C C . GLU A 1 431 ? 103.797 125.773 110.293 1.00 302.46 431 GLU A C 1
ATOM 3289 O O . GLU A 1 431 ? 102.957 124.872 110.191 1.00 302.46 431 GLU A O 1
ATOM 3295 N N . ALA A 1 432 ? 105.023 125.552 110.765 1.00 305.70 432 ALA A N 1
ATOM 3296 C CA . ALA A 1 432 ? 105.341 124.281 111.396 1.00 305.70 432 ALA A CA 1
ATOM 3297 C C . ALA A 1 432 ? 104.488 124.059 112.633 1.00 305.70 432 ALA A C 1
ATOM 3298 O O . ALA A 1 432 ? 104.007 122.945 112.863 1.00 305.70 432 ALA A O 1
ATOM 3300 N N . LEU A 1 433 ? 104.274 125.108 113.426 1.00 288.24 433 LEU A N 1
ATOM 3301 C CA . LEU A 1 433 ? 103.485 124.966 114.641 1.00 288.24 433 LEU A CA 1
ATOM 3302 C C . LEU A 1 433 ? 102.086 124.449 114.348 1.00 288.24 433 LEU A C 1
ATOM 3303 O O . LEU A 1 433 ? 101.478 123.807 115.211 1.00 288.24 433 LEU A O 1
ATOM 3308 N N . LYS A 1 434 ? 101.565 124.711 113.146 1.00 291.15 434 LYS A N 1
ATOM 3309 C CA . LYS A 1 434 ? 100.210 124.276 112.819 1.00 291.15 434 LYS A CA 1
ATOM 3310 C C . LYS A 1 434 ? 100.036 122.777 113.019 1.00 291.15 434 LYS A C 1
ATOM 3311 O O . LYS A 1 434 ? 98.950 122.326 113.398 1.00 291.15 434 LYS A O 1
ATOM 3317 N N . GLU A 1 435 ? 101.081 121.993 112.776 1.00 277.11 435 GLU A N 1
ATOM 3318 C CA . GLU A 1 435 ? 100.988 120.559 112.992 1.00 277.11 435 GLU A CA 1
ATOM 3319 C C . GLU A 1 435 ? 100.800 120.252 114.470 1.00 277.11 435 GLU A C 1
ATOM 3320 O O . GLU A 1 435 ? 100.975 121.112 115.338 1.00 277.11 435 GLU A O 1
ATOM 3326 N N . LEU A 1 436 ? 100.447 119.003 114.750 1.00 264.14 436 LEU A N 1
ATOM 3327 C CA . LEU A 1 436 ? 100.406 118.509 116.116 1.00 264.14 436 LEU A CA 1
ATOM 3328 C C . LEU A 1 436 ? 101.706 117.843 116.540 1.00 264.14 436 LEU A C 1
ATOM 3329 O O . LEU A 1 436 ? 101.873 117.544 117.726 1.00 264.14 436 LEU A O 1
ATOM 3334 N N . GLY A 1 437 ? 102.628 117.615 115.611 1.00 263.80 437 GLY A N 1
ATOM 3335 C CA . GLY A 1 437 ? 103.916 117.046 115.934 1.00 263.80 437 GLY A CA 1
ATOM 3336 C C . GLY A 1 437 ? 104.870 117.986 116.626 1.00 263.80 437 GLY A C 1
ATOM 3337 O O . GLY A 1 437 ? 105.942 117.557 117.059 1.00 263.80 437 GLY A O 1
ATOM 3338 N N . ASN A 1 438 ? 104.515 119.263 116.746 1.00 274.98 438 ASN A N 1
ATOM 3339 C CA . ASN A 1 438 ? 105.347 120.252 117.425 1.00 274.98 438 ASN A CA 1
ATOM 3340 C C . ASN A 1 438 ? 104.807 120.590 118.805 1.00 274.98 438 ASN A C 1
ATOM 3341 O O . ASN A 1 438 ? 104.868 121.742 119.246 1.00 274.98 438 ASN A O 1
ATOM 3346 N N . TRP A 1 439 ? 104.269 119.597 119.511 1.00 258.52 439 TRP A N 1
ATOM 3347 C CA . TRP A 1 439 ? 103.705 119.802 120.833 1.00 258.52 439 TRP A CA 1
ATOM 3348 C C . TRP A 1 439 ? 104.027 118.601 121.723 1.00 258.52 439 TRP A C 1
ATOM 3349 O O . TRP A 1 439 ? 103.328 117.591 121.751 1.00 258.52 439 TRP A O 1
ATOM 3360 N N . ARG A 1 440 ? 105.102 118.718 122.487 1.00 238.11 440 ARG A N 1
ATOM 3361 C CA . ARG A 1 440 ? 105.374 117.725 123.508 1.00 238.11 440 ARG A CA 1
ATOM 3362 C C . ARG A 1 440 ? 104.347 117.883 124.628 1.00 238.11 440 ARG A C 1
ATOM 3363 O O . ARG A 1 440 ? 104.237 118.971 125.210 1.00 238.11 440 ARG A O 1
ATOM 3371 N N . PRO A 1 441 ? 103.572 116.852 124.942 1.00 253.43 441 PRO A N 1
ATOM 3372 C CA . PRO A 1 441 ? 102.488 117.027 125.913 1.00 253.43 441 PRO A CA 1
ATOM 3373 C C . PRO A 1 441 ? 102.959 116.909 127.352 1.00 253.43 441 PRO A C 1
ATOM 3374 O O . PRO A 1 441 ? 103.356 115.821 127.779 1.00 253.43 441 PRO A O 1
ATOM 3378 N N . LEU A 1 442 ? 102.913 117.998 128.111 1.00 260.37 442 LEU A N 1
ATOM 3379 C CA . LEU A 1 442 ? 103.241 117.940 129.527 1.00 260.37 442 LEU A CA 1
ATOM 3380 C C . LEU A 1 442 ? 101.992 117.675 130.351 1.00 260.37 442 LEU A C 1
ATOM 3381 O O . LEU A 1 442 ? 100.943 118.288 130.145 1.00 260.37 442 LEU A O 1
ATOM 3386 N N . THR A 1 443 ? 102.124 116.758 131.306 1.00 252.51 443 THR A N 1
ATOM 3387 C CA . THR A 1 443 ? 101.029 116.365 132.183 1.00 252.51 443 THR A CA 1
ATOM 3388 C C . THR A 1 443 ? 101.409 116.738 133.606 1.00 252.51 443 THR A C 1
ATOM 3389 O O . THR A 1 443 ? 102.441 116.291 134.114 1.00 252.51 443 THR A O 1
ATOM 3393 N N . ILE A 1 444 ? 100.580 117.554 134.246 1.00 251.65 444 ILE A N 1
ATOM 3394 C CA . ILE A 1 444 ? 100.821 118.015 135.607 1.00 251.65 444 ILE A CA 1
ATOM 3395 C C . ILE A 1 444 ? 99.643 117.586 136.467 1.00 251.65 444 ILE A C 1
ATOM 3396 O O . ILE A 1 444 ? 98.485 117.866 136.132 1.00 251.65 444 ILE A O 1
ATOM 3401 N N . GLY A 1 445 ? 99.937 116.897 137.570 1.00 245.16 445 GLY A N 1
ATOM 3402 C CA . GLY A 1 445 ? 98.923 116.455 138.499 1.00 245.16 445 GLY A CA 1
ATOM 3403 C C . GLY A 1 445 ? 99.043 117.136 139.853 1.00 245.16 445 GLY A C 1
ATOM 3404 O O . GLY A 1 445 ? 99.791 118.090 140.048 1.00 245.16 445 GLY A O 1
ATOM 3405 N N . SER A 1 446 ? 98.272 116.615 140.803 1.00 241.02 446 SER A N 1
ATOM 3406 C CA . SER A 1 446 ? 98.278 117.178 142.143 1.00 241.02 446 SER A CA 1
ATOM 3407 C C . SER A 1 446 ? 99.686 117.171 142.712 1.00 241.02 446 SER A C 1
ATOM 3408 O O . SER A 1 446 ? 100.369 116.143 142.725 1.00 241.02 446 SER A O 1
ATOM 3411 N N . ILE A 1 447 ? 100.111 118.331 143.206 1.00 249.29 447 ILE A N 1
ATOM 3412 C CA . ILE A 1 447 ? 101.445 118.434 143.777 1.00 249.29 447 ILE A CA 1
ATOM 3413 C C . ILE A 1 447 ? 101.602 117.454 144.927 1.00 249.29 447 ILE A C 1
ATOM 3414 O O . ILE A 1 447 ? 102.682 116.890 145.134 1.00 249.29 447 ILE A O 1
ATOM 3419 N N . VAL A 1 448 ? 100.532 117.226 145.687 1.00 243.02 448 VAL A N 1
ATOM 3420 C CA . VAL A 1 448 ? 100.569 116.208 146.730 1.00 243.02 448 VAL A CA 1
ATOM 3421 C C . VAL A 1 448 ? 100.953 114.868 146.127 1.00 243.02 448 VAL A C 1
ATOM 3422 O O . VAL A 1 448 ? 101.841 114.158 146.625 1.00 243.02 448 VAL A O 1
ATOM 3426 N N . LEU A 1 449 ? 100.278 114.504 145.041 1.00 246.59 449 LEU A N 1
ATOM 3427 C CA . LEU A 1 449 ? 100.606 113.271 144.351 1.00 246.59 449 LEU A CA 1
ATOM 3428 C C . LEU A 1 449 ? 102.056 113.280 143.912 1.00 246.59 449 LEU A C 1
ATOM 3429 O O . LEU A 1 449 ? 102.756 112.272 144.032 1.00 246.59 449 LEU A O 1
ATOM 3434 N N . ARG A 1 450 ? 102.523 114.417 143.406 1.00 250.08 450 ARG A N 1
ATOM 3435 C CA . ARG A 1 450 ? 103.897 114.510 142.938 1.00 250.08 450 ARG A CA 1
ATOM 3436 C C . ARG A 1 450 ? 104.874 114.188 144.057 1.00 250.08 450 ARG A C 1
ATOM 3437 O O . ARG A 1 450 ? 105.814 113.406 143.876 1.00 250.08 450 ARG A O 1
ATOM 3445 N N . LEU A 1 451 ? 104.673 114.799 145.224 1.00 247.59 451 LEU A N 1
ATOM 3446 C CA . LEU A 1 451 ? 105.584 114.576 146.339 1.00 247.59 451 LEU A CA 1
ATOM 3447 C C . LEU A 1 451 ? 105.551 113.127 146.788 1.00 247.59 451 LEU A C 1
ATOM 3448 O O . LEU A 1 451 ? 106.602 112.508 147.008 1.00 247.59 451 LEU A O 1
ATOM 3453 N N . PHE A 1 452 ? 104.353 112.569 146.938 1.00 242.14 452 PHE A N 1
ATOM 3454 C CA . PHE A 1 452 ? 104.272 111.180 147.355 1.00 242.14 452 PHE A CA 1
ATOM 3455 C C . PHE A 1 452 ? 104.994 110.293 146.358 1.00 242.14 452 PHE A C 1
ATOM 3456 O O . PHE A 1 452 ? 105.735 109.372 146.734 1.00 242.14 452 PHE A O 1
ATOM 3464 N N . SER A 1 453 ? 104.793 110.575 145.075 1.00 232.36 453 SER A N 1
ATOM 3465 C CA . SER A 1 453 ? 105.432 109.800 144.032 1.00 232.36 453 SER A CA 1
ATOM 3466 C C . SER A 1 453 ? 106.937 109.886 144.136 1.00 232.36 453 SER A C 1
ATOM 3467 O O . SER A 1 453 ? 107.617 108.868 144.029 1.00 232.36 453 SER A O 1
ATOM 3470 N N . ARG A 1 454 ? 107.476 111.085 144.334 1.00 239.01 454 ARG A N 1
ATOM 3471 C CA . ARG A 1 454 ? 108.925 111.196 144.411 1.00 239.01 454 ARG A CA 1
ATOM 3472 C C . ARG A 1 454 ? 109.451 110.434 145.616 1.00 239.01 454 ARG A C 1
ATOM 3473 O O . ARG A 1 454 ? 110.527 109.829 145.554 1.00 239.01 454 ARG A O 1
ATOM 3481 N N . ILE A 1 455 ? 108.720 110.461 146.729 1.00 236.81 455 ILE A N 1
ATOM 3482 C CA . ILE A 1 455 ? 109.166 109.726 147.907 1.00 236.81 455 ILE A CA 1
ATOM 3483 C C . ILE A 1 455 ? 109.272 108.244 147.588 1.00 236.81 455 ILE A C 1
ATOM 3484 O O . ILE A 1 455 ? 110.323 107.606 147.778 1.00 236.81 455 ILE A O 1
ATOM 3489 N N . ILE A 1 456 ? 108.187 107.681 147.065 1.00 228.71 456 ILE A N 1
ATOM 3490 C CA . ILE A 1 456 ? 108.205 106.265 146.734 1.00 228.71 456 ILE A CA 1
ATOM 3491 C C . ILE A 1 456 ? 109.269 105.992 145.692 1.00 228.71 456 ILE A C 1
ATOM 3492 O O . ILE A 1 456 ? 109.886 104.923 145.681 1.00 228.71 456 ILE A O 1
ATOM 3497 N N . THR A 1 457 ? 109.494 106.950 144.800 1.00 239.46 457 THR A N 1
ATOM 3498 C CA . THR A 1 457 ? 110.469 106.783 143.738 1.00 239.46 457 THR A CA 1
ATOM 3499 C C . THR A 1 457 ? 111.867 106.662 144.306 1.00 239.46 457 THR A C 1
ATOM 3500 O O . THR A 1 457 ? 112.661 105.841 143.844 1.00 239.46 457 THR A O 1
ATOM 3504 N N . ASN A 1 458 ? 112.197 107.494 145.287 1.00 243.57 458 ASN A N 1
ATOM 3505 C CA . ASN A 1 458 ? 113.489 107.366 145.944 1.00 243.57 458 ASN A CA 1
ATOM 3506 C C . ASN A 1 458 ? 113.610 106.005 146.604 1.00 243.57 458 ASN A C 1
ATOM 3507 O O . ASN A 1 458 ? 114.637 105.318 146.476 1.00 243.57 458 ASN A O 1
ATOM 3512 N N . ARG A 1 459 ? 112.557 105.591 147.307 1.00 248.60 459 ARG A N 1
ATOM 3513 C CA . ARG A 1 459 ? 112.609 104.277 147.931 1.00 248.60 459 ARG A CA 1
ATOM 3514 C C . ARG A 1 459 ? 112.905 103.204 146.896 1.00 248.60 459 ARG A C 1
ATOM 3515 O O . ARG A 1 459 ? 113.800 102.372 147.081 1.00 248.60 459 ARG A O 1
ATOM 3523 N N . LEU A 1 460 ? 112.183 103.231 145.782 1.00 246.30 460 LEU A N 1
ATOM 3524 C CA . LEU A 1 460 ? 112.379 102.225 144.750 1.00 246.30 460 LEU A CA 1
ATOM 3525 C C . LEU A 1 460 ? 113.775 102.295 144.160 1.00 246.30 460 LEU A C 1
ATOM 3526 O O . LEU A 1 460 ? 114.471 101.277 144.075 1.00 246.30 460 LEU A O 1
ATOM 3531 N N . ALA A 1 461 ? 114.204 103.487 143.760 1.00 263.84 461 ALA A N 1
ATOM 3532 C CA . ALA A 1 461 ? 115.523 103.637 143.169 1.00 263.84 461 ALA A CA 1
ATOM 3533 C C . ALA A 1 461 ? 116.576 102.998 144.052 1.00 263.84 461 ALA A C 1
ATOM 3534 O O . ALA A 1 461 ? 117.465 102.293 143.560 1.00 263.84 461 ALA A O 1
ATOM 3536 N N . LYS A 1 462 ? 116.489 103.214 145.364 1.00 259.77 462 LYS A N 1
ATOM 3537 C CA . LYS A 1 462 ? 117.388 102.465 146.231 1.00 259.77 462 LYS A CA 1
ATOM 3538 C C . LYS A 1 462 ? 117.124 100.972 146.119 1.00 259.77 462 LYS A C 1
ATOM 3539 O O . LYS A 1 462 ? 118.068 100.176 146.081 1.00 259.77 462 LYS A O 1
ATOM 3545 N N . ALA A 1 463 ? 115.855 100.579 146.055 1.00 248.49 463 ALA A N 1
ATOM 3546 C CA . ALA A 1 463 ? 115.528 99.160 146.065 1.00 248.49 463 ALA A CA 1
ATOM 3547 C C . ALA A 1 463 ? 116.025 98.458 144.809 1.00 248.49 463 ALA A C 1
ATOM 3548 O O . ALA A 1 463 ? 116.710 97.433 144.896 1.00 248.49 463 ALA A O 1
ATOM 3550 N N . CYS A 1 464 ? 115.705 98.995 143.637 1.00 238.73 464 CYS A N 1
ATOM 3551 C CA . CYS A 1 464 ? 115.972 98.310 142.377 1.00 238.73 464 CYS A CA 1
ATOM 3552 C C . CYS A 1 464 ? 117.274 98.817 141.774 1.00 238.73 464 CYS A C 1
ATOM 3553 O O . CYS A 1 464 ? 117.385 100.012 141.460 1.00 238.73 464 CYS A O 1
ATOM 3556 N N . PRO A 1 465 ? 118.291 97.971 141.604 1.00 236.26 465 PRO A N 1
ATOM 3557 C CA . PRO A 1 465 ? 119.542 98.438 140.991 1.00 236.26 465 PRO A CA 1
ATOM 3558 C C . PRO A 1 465 ? 119.487 98.355 139.473 1.00 236.26 465 PRO A C 1
ATOM 3559 O O . PRO A 1 465 ? 119.176 97.306 138.903 1.00 236.26 465 PRO A O 1
ATOM 3563 N N . ILE A 1 466 ? 119.793 99.466 138.824 1.00 250.88 466 ILE A N 1
ATOM 3564 C CA . ILE A 1 466 ? 119.873 99.524 137.375 1.00 250.88 466 ILE A CA 1
ATOM 3565 C C . ILE A 1 466 ? 121.287 99.154 136.947 1.00 250.88 466 ILE A C 1
ATOM 3566 O O . ILE A 1 466 ? 122.229 99.179 137.742 1.00 250.88 466 ILE A O 1
ATOM 3571 N N . ASN A 1 467 ? 121.445 98.804 135.674 1.00 222.96 467 ASN A N 1
ATOM 3572 C CA . ASN A 1 467 ? 122.780 98.592 135.140 1.00 222.96 467 ASN A CA 1
ATOM 3573 C C . ASN A 1 467 ? 123.584 99.880 135.176 1.00 222.96 467 ASN A C 1
ATOM 3574 O O . ASN A 1 467 ? 123.052 100.975 134.974 1.00 222.96 467 ASN A O 1
ATOM 3579 N N . ALA A 1 468 ? 124.886 99.736 135.414 1.00 214.14 468 ALA A N 1
ATOM 3580 C CA . ALA A 1 468 ? 125.762 100.898 135.411 1.00 214.14 468 ALA A CA 1
ATOM 3581 C C . ALA A 1 468 ? 125.665 101.660 134.101 1.00 214.14 468 ALA A C 1
ATOM 3582 O O . ALA A 1 468 ? 125.761 102.892 134.088 1.00 214.14 468 ALA A O 1
ATOM 3584 N N . ARG A 1 469 ? 125.460 100.953 132.993 1.00 215.60 469 ARG A N 1
ATOM 3585 C CA . ARG A 1 469 ? 125.573 101.592 131.693 1.00 215.60 469 ARG A CA 1
ATOM 3586 C C . ARG A 1 469 ? 124.526 102.673 131.483 1.00 215.60 469 ARG A C 1
ATOM 3587 O O . ARG A 1 469 ? 124.747 103.578 130.672 1.00 215.60 469 ARG A O 1
ATOM 3595 N N . GLN A 1 470 ? 123.405 102.616 132.190 1.00 214.96 470 GLN A N 1
ATOM 3596 C CA . GLN A 1 470 ? 122.405 103.671 132.086 1.00 214.96 470 GLN A CA 1
ATOM 3597 C C . GLN A 1 470 ? 122.895 104.851 132.907 1.00 214.96 470 GLN A C 1
ATOM 3598 O O . GLN A 1 470 ? 122.940 104.795 134.136 1.00 214.96 470 GLN A O 1
ATOM 3604 N N . ARG A 1 471 ? 123.286 105.916 132.223 1.00 210.69 471 ARG A N 1
ATOM 3605 C CA . ARG A 1 471 ? 123.789 107.117 132.868 1.00 210.69 471 ARG A CA 1
ATOM 3606 C C . ARG A 1 471 ? 122.737 108.204 133.008 1.00 210.69 471 ARG A C 1
ATOM 3607 O O . ARG A 1 471 ? 123.075 109.324 133.401 1.00 210.69 471 ARG A O 1
ATOM 3615 N N . GLY A 1 472 ? 121.478 107.909 132.694 1.00 205.05 472 GLY A N 1
ATOM 3616 C CA . GLY A 1 472 ? 120.422 108.899 132.741 1.00 205.05 472 GLY A CA 1
ATOM 3617 C C . GLY A 1 472 ? 119.647 108.811 134.042 1.00 205.05 472 GLY A C 1
ATOM 3618 O O . GLY A 1 472 ? 119.343 107.720 134.526 1.00 205.05 472 GLY A O 1
ATOM 3619 N N . PHE A 1 473 ? 119.340 109.978 134.605 1.00 210.92 473 PHE A N 1
ATOM 3620 C CA . PHE A 1 473 ? 118.458 110.074 135.763 1.00 210.92 473 PHE A CA 1
ATOM 3621 C C . PHE A 1 473 ? 119.048 109.351 136.968 1.00 210.92 473 PHE A C 1
ATOM 3622 O O . PHE A 1 473 ? 118.376 108.555 137.623 1.00 210.92 473 PHE A O 1
ATOM 3630 N N . ILE A 1 474 ? 120.314 109.615 137.254 1.00 198.29 474 ILE A N 1
ATOM 3631 C CA . ILE A 1 474 ? 121.012 109.027 138.379 1.00 198.29 474 ILE A CA 1
ATOM 3632 C C . ILE A 1 474 ? 121.985 110.056 138.940 1.00 198.29 474 ILE A C 1
ATOM 3633 O O . ILE A 1 474 ? 122.091 111.180 138.445 1.00 198.29 474 ILE A O 1
ATOM 3638 N N . ALA A 1 475 ? 122.694 109.662 139.997 1.00 197.74 475 ALA A N 1
ATOM 3639 C CA . ALA A 1 475 ? 123.578 110.596 140.682 1.00 197.74 475 ALA A CA 1
ATOM 3640 C C . ALA A 1 475 ? 124.810 110.936 139.855 1.00 197.74 475 ALA A C 1
ATOM 3641 O O . ALA A 1 475 ? 125.340 112.044 139.970 1.00 197.74 475 ALA A O 1
ATOM 3643 N N . THR A 1 476 ? 125.289 110.009 139.031 1.00 218.97 476 THR A N 1
ATOM 3644 C CA . THR A 1 476 ? 126.527 110.238 138.306 1.00 218.97 476 THR A CA 1
ATOM 3645 C C . THR A 1 476 ? 126.347 111.342 137.267 1.00 218.97 476 THR A C 1
ATOM 3646 O O . THR A 1 476 ? 125.225 111.664 136.873 1.00 218.97 476 THR A O 1
ATOM 3650 N N . PRO A 1 477 ? 127.444 111.946 136.816 1.00 203.52 477 PRO A N 1
ATOM 3651 C CA . PRO A 1 477 ? 127.326 113.087 135.901 1.00 203.52 477 PRO A CA 1
ATOM 3652 C C . PRO A 1 477 ? 127.169 112.706 134.433 1.00 203.52 477 PRO A C 1
ATOM 3653 O O . PRO A 1 477 ? 127.720 113.375 133.553 1.00 203.52 477 PRO A O 1
ATOM 3657 N N . GLY A 1 478 ? 126.428 111.638 134.160 1.00 200.89 478 GLY A N 1
ATOM 3658 C CA . GLY A 1 478 ? 125.754 111.482 132.885 1.00 200.89 478 GLY A CA 1
ATOM 3659 C C . GLY A 1 478 ? 126.495 111.917 131.637 1.00 200.89 478 GLY A C 1
ATOM 3660 O O . GLY A 1 478 ? 127.514 111.339 131.236 1.00 200.89 478 GLY A O 1
ATOM 3661 N N . CYS A 1 479 ? 125.943 112.958 131.012 1.00 213.19 479 CYS A N 1
ATOM 3662 C CA . CYS A 1 479 ? 126.347 113.335 129.665 1.00 213.19 479 CYS A CA 1
ATOM 3663 C C . CYS A 1 479 ? 127.854 113.473 129.546 1.00 213.19 479 CYS A C 1
ATOM 3664 O O . CYS A 1 479 ? 128.442 113.030 128.558 1.00 213.19 479 CYS A O 1
ATOM 3667 N N . SER A 1 480 ? 128.497 114.117 130.519 1.00 207.31 480 SER A N 1
ATOM 3668 C CA . SER A 1 480 ? 129.943 114.282 130.433 1.00 207.31 480 SER A CA 1
ATOM 3669 C C . SER A 1 480 ? 130.630 112.928 130.374 1.00 207.31 480 SER A C 1
ATOM 3670 O O . SER A 1 480 ? 131.507 112.695 129.533 1.00 207.31 480 SER A O 1
ATOM 3673 N N . GLU A 1 481 ? 130.234 112.016 131.258 1.00 201.62 481 GLU A N 1
ATOM 3674 C CA . GLU A 1 481 ? 130.814 110.683 131.238 1.00 201.62 481 GLU A CA 1
ATOM 3675 C C . GLU A 1 481 ? 130.626 110.040 129.876 1.00 201.62 481 GLU A C 1
ATOM 3676 O O . GLU A 1 481 ? 131.584 109.556 129.265 1.00 201.62 481 GLU A O 1
ATOM 3682 N N . ASN A 1 482 ? 129.393 110.038 129.376 1.00 205.36 482 ASN A N 1
ATOM 3683 C CA . ASN A 1 482 ? 129.133 109.357 128.115 1.00 205.36 482 ASN A CA 1
ATOM 3684 C C . ASN A 1 482 ? 129.944 109.965 126.985 1.00 205.36 482 ASN A C 1
ATOM 3685 O O . ASN A 1 482 ? 130.561 109.245 126.195 1.00 205.36 482 ASN A O 1
ATOM 3690 N N . LEU A 1 483 ? 129.956 111.290 126.894 1.00 209.10 483 LEU A N 1
ATOM 3691 C CA . LEU A 1 483 ? 130.645 111.950 125.797 1.00 209.10 483 LEU A CA 1
ATOM 3692 C C . LEU A 1 483 ? 132.133 111.665 125.846 1.00 209.10 483 LEU A C 1
ATOM 3693 O O . LEU A 1 483 ? 132.747 111.308 124.833 1.00 209.10 483 LEU A O 1
ATOM 3698 N N . LYS A 1 484 ? 132.739 111.841 127.018 1.00 208.32 484 LYS A N 1
ATOM 3699 C CA . LYS A 1 484 ? 134.168 111.607 127.125 1.00 208.32 484 LYS A CA 1
ATOM 3700 C C . LYS A 1 484 ? 134.491 110.161 126.799 1.00 208.32 484 LYS A C 1
ATOM 3701 O O . LYS A 1 484 ? 135.472 109.876 126.103 1.00 208.32 484 LYS A O 1
ATOM 3707 N N . ILE A 1 485 ? 133.672 109.232 127.286 1.00 203.29 485 ILE A N 1
ATOM 3708 C CA . ILE A 1 485 ? 133.907 107.829 126.987 1.00 203.29 485 ILE A CA 1
ATOM 3709 C C . ILE A 1 485 ? 133.844 107.593 125.491 1.00 203.29 485 ILE A C 1
ATOM 3710 O O . ILE A 1 485 ? 134.689 106.898 124.925 1.00 203.29 485 ILE A O 1
ATOM 3715 N N . LEU A 1 486 ? 132.841 108.154 124.828 1.00 202.13 486 LEU A N 1
ATOM 3716 C CA . LEU A 1 486 ? 132.703 107.932 123.398 1.00 202.13 486 LEU A CA 1
ATOM 3717 C C . LEU A 1 486 ? 133.920 108.457 122.653 1.00 202.13 486 LEU A C 1
ATOM 3718 O O . LEU A 1 486 ? 134.519 107.752 121.829 1.00 202.13 486 LEU A O 1
ATOM 3723 N N . HIS A 1 487 ? 134.297 109.702 122.934 1.00 201.30 487 HIS A N 1
ATOM 3724 C CA . HIS A 1 487 ? 135.466 110.284 122.289 1.00 201.30 487 HIS A CA 1
ATOM 3725 C C . HIS A 1 487 ? 136.693 109.419 122.498 1.00 201.30 487 HIS A C 1
ATOM 3726 O O . HIS A 1 487 ? 137.400 109.072 121.543 1.00 201.30 487 HIS A O 1
ATOM 3733 N N . THR A 1 488 ? 136.976 109.090 123.754 1.00 197.68 488 THR A N 1
ATOM 3734 C CA . THR A 1 488 ? 138.082 108.196 124.042 1.00 197.68 488 THR A CA 1
ATOM 3735 C C . THR A 1 488 ? 137.998 106.962 123.169 1.00 197.68 488 THR A C 1
ATOM 3736 O O . THR A 1 488 ? 138.829 106.766 122.285 1.00 197.68 488 THR A O 1
ATOM 3740 N N . ILE A 1 489 ? 136.940 106.179 123.332 1.00 190.82 489 ILE A N 1
ATOM 3741 C CA . ILE A 1 489 ? 136.761 104.942 122.588 1.00 190.82 489 ILE A CA 1
ATOM 3742 C C . ILE A 1 489 ? 137.165 105.144 121.141 1.00 190.82 489 ILE A C 1
ATOM 3743 O O . ILE A 1 489 ? 137.920 104.345 120.584 1.00 190.82 489 ILE A O 1
ATOM 3748 N N . VAL A 1 490 ? 136.674 106.215 120.523 1.00 197.67 490 VAL A N 1
ATOM 3749 C CA . VAL A 1 490 ? 136.972 106.431 119.109 1.00 197.67 490 VAL A CA 1
ATOM 3750 C C . VAL A 1 490 ? 138.473 106.591 118.906 1.00 197.67 490 VAL A C 1
ATOM 3751 O O . VAL A 1 490 ? 139.085 105.936 118.051 1.00 197.67 490 VAL A O 1
ATOM 3755 N N . LYS A 1 491 ? 139.087 107.475 119.690 1.00 203.78 491 LYS A N 1
ATOM 3756 C CA . LYS A 1 491 ? 140.510 107.742 119.514 1.00 203.78 491 LYS A CA 1
ATOM 3757 C C . LYS A 1 491 ? 141.320 106.480 119.768 1.00 203.78 491 LYS A C 1
ATOM 3758 O O . LYS A 1 491 ? 142.246 106.142 119.023 1.00 203.78 491 LYS A O 1
ATOM 3764 N N . GLN A 1 492 ? 140.971 105.779 120.840 1.00 195.99 492 GLN A N 1
ATOM 3765 C CA . GLN A 1 492 ? 141.624 104.544 121.229 1.00 195.99 492 GLN A CA 1
ATOM 3766 C C . GLN A 1 492 ? 141.568 103.544 120.091 1.00 195.99 492 GLN A C 1
ATOM 3767 O O . GLN A 1 492 ? 142.576 102.937 119.726 1.00 195.99 492 GLN A O 1
ATOM 3773 N N . ALA A 1 493 ? 140.380 103.362 119.522 1.00 186.57 493 ALA A N 1
ATOM 3774 C CA . ALA A 1 493 ? 140.221 102.429 118.420 1.00 186.57 493 ALA A CA 1
ATOM 3775 C C . ALA A 1 493 ? 141.115 102.820 117.255 1.00 186.57 493 ALA A C 1
ATOM 3776 O O . ALA A 1 493 ? 141.884 102.003 116.738 1.00 186.57 493 ALA A O 1
ATOM 3778 N N . LYS A 1 494 ? 141.045 104.086 116.844 1.00 191.63 494 LYS A N 1
ATOM 3779 C CA . LYS A 1 494 ? 141.843 104.517 115.704 1.00 191.63 494 LYS A CA 1
ATOM 3780 C C . LYS A 1 494 ? 143.315 104.231 115.946 1.00 191.63 494 LYS A C 1
ATOM 3781 O O . LYS A 1 494 ? 144.017 103.715 115.070 1.00 191.63 494 LYS A O 1
ATOM 3787 N N . THR A 1 495 ? 143.795 104.546 117.144 1.00 187.24 495 THR A N 1
ATOM 3788 C CA . THR A 1 495 ? 145.192 104.289 117.466 1.00 187.24 495 THR A CA 1
ATOM 3789 C C . THR A 1 495 ? 145.504 102.802 117.423 1.00 187.24 495 THR A C 1
ATOM 3790 O O . THR A 1 495 ? 146.527 102.387 116.869 1.00 187.24 495 THR A O 1
ATOM 3794 N N . SER A 1 496 ? 144.630 101.987 117.996 1.00 179.41 496 SER A N 1
ATOM 3795 C CA . SER A 1 496 ? 144.874 100.563 118.156 1.00 179.41 496 SER A CA 1
ATOM 3796 C C . SER A 1 496 ? 144.849 99.804 116.842 1.00 179.41 496 SER A C 1
ATOM 3797 O O . SER A 1 496 ? 145.235 98.631 116.817 1.00 179.41 496 SER A O 1
ATOM 3800 N N . LYS A 1 497 ? 144.412 100.430 115.756 1.00 178.41 497 LYS A N 1
ATOM 3801 C CA . LYS A 1 497 ? 144.381 99.777 114.455 1.00 178.41 497 LYS A CA 1
ATOM 3802 C C . LYS A 1 497 ? 143.486 98.542 114.501 1.00 178.41 497 LYS A C 1
ATOM 3803 O O . LYS A 1 497 ? 143.913 97.414 114.255 1.00 178.41 497 LYS A O 1
ATOM 3809 N N . LYS A 1 498 ? 142.222 98.777 114.839 1.00 187.95 498 LYS A N 1
ATOM 3810 C CA . LYS A 1 498 ? 141.244 97.709 114.951 1.00 187.95 498 LYS A CA 1
ATOM 3811 C C . LYS A 1 498 ? 139.896 98.207 114.463 1.00 187.95 498 LYS A C 1
ATOM 3812 O O . LYS A 1 498 ? 139.444 99.290 114.841 1.00 187.95 498 LYS A O 1
ATOM 3818 N N . SER A 1 499 ? 139.242 97.397 113.642 1.00 185.62 499 SER A N 1
ATOM 3819 C CA . SER A 1 499 ? 137.940 97.782 113.133 1.00 185.62 499 SER A CA 1
ATOM 3820 C C . SER A 1 499 ? 136.945 97.908 114.277 1.00 185.62 499 SER A C 1
ATOM 3821 O O . SER A 1 499 ? 137.104 97.311 115.344 1.00 185.62 499 SER A O 1
ATOM 3824 N N . LEU A 1 500 ? 135.913 98.711 114.046 1.00 203.25 500 LEU A N 1
ATOM 3825 C CA . LEU A 1 500 ? 134.883 98.906 115.052 1.00 203.25 500 LEU A CA 1
ATOM 3826 C C . LEU A 1 500 ? 133.651 99.503 114.396 1.00 203.25 500 LEU A C 1
ATOM 3827 O O . LEU A 1 500 ? 133.761 100.305 113.466 1.00 203.25 500 LEU A O 1
ATOM 3832 N N . GLY A 1 501 ? 132.486 99.097 114.885 1.00 212.96 501 GLY A N 1
ATOM 3833 C CA . GLY A 1 501 ? 131.217 99.595 114.388 1.00 212.96 501 GLY A CA 1
ATOM 3834 C C . GLY A 1 501 ? 130.500 100.408 115.451 1.00 212.96 501 GLY A C 1
ATOM 3835 O O . GLY A 1 501 ? 130.546 100.081 116.636 1.00 212.96 501 GLY A O 1
ATOM 3836 N N . VAL A 1 502 ? 129.837 101.469 115.005 1.00 228.21 502 VAL A N 1
ATOM 3837 C CA . VAL A 1 502 ? 129.096 102.370 115.875 1.00 228.21 502 VAL A CA 1
ATOM 3838 C C . VAL A 1 502 ? 127.698 102.512 115.301 1.00 228.21 502 VAL A C 1
ATOM 3839 O O . VAL A 1 502 ? 127.540 102.815 114.112 1.00 228.21 502 VAL A O 1
ATOM 3843 N N . VAL A 1 503 ? 126.688 102.308 116.136 1.00 222.34 503 VAL A N 1
ATOM 3844 C CA . VAL A 1 503 ? 125.297 102.389 115.717 1.00 222.34 503 VAL A CA 1
ATOM 3845 C C . VAL A 1 503 ? 124.541 103.220 116.740 1.00 222.34 503 VAL A C 1
ATOM 3846 O O . VAL A 1 503 ? 124.354 102.793 117.885 1.00 222.34 503 VAL A O 1
ATOM 3850 N N . PHE A 1 504 ? 124.100 104.402 116.329 1.00 221.96 504 PHE A N 1
ATOM 3851 C CA . PHE A 1 504 ? 123.176 105.180 117.135 1.00 221.96 504 PHE A CA 1
ATOM 3852 C C . PHE A 1 504 ? 121.773 104.628 116.964 1.00 221.96 504 PHE A C 1
ATOM 3853 O O . PHE A 1 504 ? 121.384 104.215 115.870 1.00 221.96 504 PHE A O 1
ATOM 3861 N N . VAL A 1 505 ? 121.018 104.615 118.054 1.00 210.62 505 VAL A N 1
ATOM 3862 C CA . VAL A 1 505 ? 119.660 104.095 118.060 1.00 210.62 505 VAL A CA 1
ATOM 3863 C C . VAL A 1 505 ? 118.757 105.115 118.729 1.00 210.62 505 VAL A C 1
ATOM 3864 O O . VAL A 1 505 ? 119.202 105.878 119.592 1.00 210.62 505 VAL A O 1
ATOM 3868 N N . ASP A 1 506 ? 117.488 105.128 118.332 1.00 224.27 506 ASP A N 1
ATOM 3869 C CA . ASP A 1 506 ? 116.518 106.023 118.955 1.00 224.27 506 ASP A CA 1
ATOM 3870 C C . ASP A 1 506 ? 115.124 105.507 118.621 1.00 224.27 506 ASP A C 1
ATOM 3871 O O . ASP A 1 506 ? 114.746 105.449 117.448 1.00 224.27 506 ASP A O 1
ATOM 3876 N N . ILE A 1 507 ? 114.371 105.144 119.654 1.00 216.93 507 ILE A N 1
ATOM 3877 C CA . ILE A 1 507 ? 112.997 104.695 119.482 1.00 216.93 507 ILE A CA 1
ATOM 3878 C C . ILE A 1 507 ? 112.071 105.874 119.726 1.00 216.93 507 ILE A C 1
ATOM 3879 O O . ILE A 1 507 ? 112.380 106.766 120.521 1.00 216.93 507 ILE A O 1
ATOM 3884 N N . ALA A 1 508 ? 110.929 105.883 119.053 1.00 229.24 508 ALA A N 1
ATOM 3885 C CA . ALA A 1 508 ? 109.946 106.940 119.213 1.00 229.24 508 ALA A CA 1
ATOM 3886 C C . ALA A 1 508 ? 109.040 106.640 120.400 1.00 229.24 508 ALA A C 1
ATOM 3887 O O . ALA A 1 508 ? 108.936 105.504 120.866 1.00 229.24 508 ALA A O 1
ATOM 3889 N N . LYS A 1 509 ? 108.385 107.686 120.892 1.00 249.98 509 LYS A N 1
ATOM 3890 C CA . LYS A 1 509 ? 107.402 107.560 121.963 1.00 249.98 509 LYS A CA 1
ATOM 3891 C C . LYS A 1 509 ? 107.977 106.757 123.122 1.00 249.98 509 LYS A C 1
ATOM 3892 O O . LYS A 1 509 ? 107.338 105.862 123.678 1.00 249.98 509 LYS A O 1
ATOM 3898 N N . ALA A 1 510 ? 109.212 107.098 123.489 1.00 233.71 510 ALA A N 1
ATOM 3899 C CA . ALA A 1 510 ? 109.924 106.351 124.514 1.00 233.71 510 ALA A CA 1
ATOM 3900 C C . ALA A 1 510 ? 109.072 106.191 125.763 1.00 233.71 510 ALA A C 1
ATOM 3901 O O . ALA A 1 510 ? 108.919 105.089 126.297 1.00 233.71 510 ALA A O 1
ATOM 3903 N N . PHE A 1 511 ? 108.493 107.292 126.230 1.00 241.75 511 PHE A N 1
ATOM 3904 C CA . PHE A 1 511 ? 107.709 107.302 127.454 1.00 241.75 511 PHE A CA 1
ATOM 3905 C C . PHE A 1 511 ? 106.219 107.192 127.181 1.00 241.75 511 PHE A C 1
ATOM 3906 O O . PHE A 1 511 ? 105.422 107.152 128.124 1.00 241.75 511 PHE A O 1
ATOM 3914 N N . ASP A 1 512 ? 105.828 107.121 125.913 1.00 261.72 512 ASP A N 1
ATOM 3915 C CA . ASP A 1 512 ? 104.432 107.289 125.545 1.00 261.72 512 ASP A CA 1
ATOM 3916 C C . ASP A 1 512 ? 103.852 105.986 125.029 1.00 261.72 512 ASP A C 1
ATOM 3917 O O . ASP A 1 512 ? 102.759 105.577 125.430 1.00 261.72 512 ASP A O 1
ATOM 3922 N N . SER A 1 513 ? 104.571 105.338 124.120 1.00 254.23 513 SER A N 1
ATOM 3923 C CA . SER A 1 513 ? 104.129 104.061 123.588 1.00 254.23 513 SER A CA 1
ATOM 3924 C C . SER A 1 513 ? 104.050 102.983 124.655 1.00 254.23 513 SER A C 1
ATOM 3925 O O . SER A 1 513 ? 103.372 101.971 124.448 1.00 254.23 513 SER A O 1
ATOM 3928 N N . VAL A 1 514 ? 104.741 103.173 125.773 1.00 257.18 514 VAL A N 1
ATOM 3929 C CA . VAL A 1 514 ? 104.785 102.199 126.854 1.00 257.18 514 VAL A CA 1
ATOM 3930 C C . VAL A 1 514 ? 103.370 101.838 127.296 1.00 257.18 514 VAL A C 1
ATOM 3931 O O . VAL A 1 514 ? 102.576 102.711 127.665 1.00 257.18 514 VAL A O 1
ATOM 3935 N N . SER A 1 515 ? 103.063 100.539 127.288 1.00 227.36 515 SER A N 1
ATOM 3936 C CA . SER A 1 515 ? 101.774 100.020 127.735 1.00 227.36 515 SER A CA 1
ATOM 3937 C C . SER A 1 515 ? 101.845 99.629 129.206 1.00 227.36 515 SER A C 1
ATOM 3938 O O . SER A 1 515 ? 102.705 98.843 129.613 1.00 227.36 515 SER A O 1
ATOM 3941 N N . HIS A 1 516 ? 100.897 100.111 129.994 1.00 212.71 516 HIS A N 1
ATOM 3942 C CA . HIS A 1 516 ? 100.961 99.902 131.435 1.00 212.71 516 HIS A CA 1
ATOM 3943 C C . HIS A 1 516 ? 101.125 98.423 131.769 1.00 212.71 516 HIS A C 1
ATOM 3944 O O . HIS A 1 516 ? 101.843 98.052 132.705 1.00 212.71 516 HIS A O 1
ATOM 3951 N N . ASP A 1 517 ? 100.503 97.562 130.969 1.00 223.21 517 ASP A N 1
ATOM 3952 C CA . ASP A 1 517 ? 100.501 96.136 131.268 1.00 223.21 517 ASP A CA 1
ATOM 3953 C C . ASP A 1 517 ? 101.914 95.573 131.243 1.00 223.21 517 ASP A C 1
ATOM 3954 O O . ASP A 1 517 ? 102.276 94.725 132.067 1.00 223.21 517 ASP A O 1
ATOM 3959 N N . HIS A 1 518 ? 102.722 96.010 130.282 1.00 225.27 518 HIS A N 1
ATOM 3960 C CA . HIS A 1 518 ? 104.051 95.439 130.145 1.00 225.27 518 HIS A CA 1
ATOM 3961 C C . HIS A 1 518 ? 104.925 95.805 131.331 1.00 225.27 518 HIS A C 1
ATOM 3962 O O . HIS A 1 518 ? 105.712 94.989 131.810 1.00 225.27 518 HIS A O 1
ATOM 3969 N N . ILE A 1 519 ? 104.812 97.037 131.812 1.00 226.19 519 ILE A N 1
ATOM 3970 C CA . ILE A 1 519 ? 105.580 97.422 132.989 1.00 226.19 519 ILE A CA 1
ATOM 3971 C C . ILE A 1 519 ? 105.080 96.665 134.210 1.00 226.19 519 ILE A C 1
ATOM 3972 O O . ILE A 1 519 ? 105.864 96.257 135.077 1.00 226.19 519 ILE A O 1
ATOM 3977 N N . MET A 1 520 ? 103.763 96.470 134.303 1.00 228.03 520 MET A N 1
ATOM 3978 C CA . MET A 1 520 ? 103.246 95.591 135.339 1.00 228.03 520 MET A CA 1
ATOM 3979 C C . MET A 1 520 ? 104.067 94.317 135.299 1.00 228.03 520 MET A C 1
ATOM 3980 O O . MET A 1 520 ? 104.759 93.984 136.264 1.00 228.03 520 MET A O 1
ATOM 3985 N N . TRP A 1 521 ? 104.048 93.650 134.148 1.00 229.60 521 TRP A N 1
ATOM 3986 C CA . TRP A 1 521 ? 104.789 92.403 133.995 1.00 229.60 521 TRP A CA 1
ATOM 3987 C C . TRP A 1 521 ? 106.233 92.548 134.449 1.00 229.60 521 TRP A C 1
ATOM 3988 O O . TRP A 1 521 ? 106.725 91.759 135.260 1.00 229.60 521 TRP A O 1
ATOM 3999 N N . VAL A 1 522 ? 106.919 93.567 133.949 1.00 219.13 522 VAL A N 1
ATOM 4000 C CA . VAL A 1 522 ? 108.347 93.721 134.183 1.00 219.13 522 VAL A CA 1
ATOM 4001 C C . VAL A 1 522 ? 108.585 93.716 135.679 1.00 219.13 522 VAL A C 1
ATOM 4002 O O . VAL A 1 522 ? 109.438 92.983 136.190 1.00 219.13 522 VAL A O 1
ATOM 4006 N N . LEU A 1 523 ? 107.812 94.526 136.392 1.00 229.42 523 LEU A N 1
ATOM 4007 C CA . LEU A 1 523 ? 107.978 94.602 137.833 1.00 229.42 523 LEU A CA 1
ATOM 4008 C C . LEU A 1 523 ? 107.737 93.251 138.485 1.00 229.42 523 LEU A C 1
ATOM 4009 O O . LEU A 1 523 ? 108.271 92.968 139.563 1.00 229.42 523 LEU A O 1
ATOM 4014 N N . GLN A 1 524 ? 106.954 92.392 137.835 1.00 242.38 524 GLN A N 1
ATOM 4015 C CA . GLN A 1 524 ? 106.527 91.162 138.487 1.00 242.38 524 GLN A CA 1
ATOM 4016 C C . GLN A 1 524 ? 107.717 90.277 138.823 1.00 242.38 524 GLN A C 1
ATOM 4017 O O . GLN A 1 524 ? 107.727 89.598 139.852 1.00 242.38 524 GLN A O 1
ATOM 4023 N N . GLU A 1 525 ? 108.724 90.254 137.956 1.00 238.86 525 GLU A N 1
ATOM 4024 C CA . GLU A 1 525 ? 109.864 89.374 138.187 1.00 238.86 525 GLU A CA 1
ATOM 4025 C C . GLU A 1 525 ? 111.008 90.073 138.902 1.00 238.86 525 GLU A C 1
ATOM 4026 O O . GLU A 1 525 ? 111.886 89.401 139.453 1.00 238.86 525 GLU A O 1
ATOM 4032 N N . ARG A 1 526 ? 111.022 91.406 138.913 1.00 239.59 526 ARG A N 1
ATOM 4033 C CA . ARG A 1 526 ? 112.148 92.121 139.501 1.00 239.59 526 ARG A CA 1
ATOM 4034 C C . ARG A 1 526 ? 112.344 91.752 140.965 1.00 239.59 526 ARG A C 1
ATOM 4035 O O . ARG A 1 526 ? 113.478 91.641 141.442 1.00 239.59 526 ARG A O 1
ATOM 4043 N N . GLY A 1 527 ? 111.250 91.554 141.694 1.00 244.05 527 GLY A N 1
ATOM 4044 C CA . GLY A 1 527 ? 111.332 91.429 143.135 1.00 244.05 527 GLY A CA 1
ATOM 4045 C C . GLY A 1 527 ? 110.648 92.588 143.829 1.00 244.05 527 GLY A C 1
ATOM 4046 O O . GLY A 1 527 ? 111.231 93.669 143.942 1.00 244.05 527 GLY A O 1
ATOM 4047 N N . LEU A 1 528 ? 109.418 92.390 144.300 1.00 260.30 528 LEU A N 1
ATOM 4048 C CA . LEU A 1 528 ? 108.687 93.465 144.959 1.00 260.30 528 LEU A CA 1
ATOM 4049 C C . LEU A 1 528 ? 107.499 92.901 145.716 1.00 260.30 528 LEU A C 1
ATOM 4050 O O . LEU A 1 528 ? 106.789 92.029 145.209 1.00 260.30 528 LEU A O 1
ATOM 4055 N N . ASP A 1 529 ? 107.281 93.413 146.920 1.00 278.66 529 ASP A N 1
ATOM 4056 C CA . ASP A 1 529 ? 106.116 93.023 147.697 1.00 278.66 529 ASP A CA 1
ATOM 4057 C C . ASP A 1 529 ? 104.843 93.407 146.966 1.00 278.66 529 ASP A C 1
ATOM 4058 O O . ASP A 1 529 ? 104.734 94.508 146.417 1.00 278.66 529 ASP A O 1
ATOM 4063 N N . GLN A 1 530 ? 103.869 92.500 146.980 1.00 251.31 530 GLN A N 1
ATOM 4064 C CA . GLN A 1 530 ? 102.618 92.750 146.281 1.00 251.31 530 GLN A CA 1
ATOM 4065 C C . GLN A 1 530 ? 101.981 94.046 146.747 1.00 251.31 530 GLN A C 1
ATOM 4066 O O . GLN A 1 530 ? 101.254 94.698 145.993 1.00 251.31 530 GLN A O 1
ATOM 4072 N N . HIS A 1 531 ? 102.219 94.423 148.000 1.00 271.10 531 HIS A N 1
ATOM 4073 C CA . HIS A 1 531 ? 101.674 95.673 148.503 1.00 271.10 531 HIS A CA 1
ATOM 4074 C C . HIS A 1 531 ? 102.051 96.787 147.542 1.00 271.10 531 HIS A C 1
ATOM 4075 O O . HIS A 1 531 ? 101.181 97.384 146.903 1.00 271.10 531 HIS A O 1
ATOM 4082 N N . ILE A 1 532 ? 103.353 97.032 147.389 1.00 250.40 532 ILE A N 1
ATOM 4083 C CA . ILE A 1 532 ? 103.797 98.134 146.543 1.00 250.40 532 ILE A CA 1
ATOM 4084 C C . ILE A 1 532 ? 103.400 97.888 145.099 1.00 250.40 532 ILE A C 1
ATOM 4085 O O . ILE A 1 532 ? 103.155 98.828 144.338 1.00 250.40 532 ILE A O 1
ATOM 4090 N N . VAL A 1 533 ? 103.357 96.627 144.690 1.00 234.40 533 VAL A N 1
ATOM 4091 C CA . VAL A 1 533 ? 102.951 96.290 143.334 1.00 234.40 533 VAL A CA 1
ATOM 4092 C C . VAL A 1 533 ? 101.585 96.905 143.070 1.00 234.40 533 VAL A C 1
ATOM 4093 O O . VAL A 1 533 ? 101.413 97.739 142.169 1.00 234.40 533 VAL A O 1
ATOM 4097 N N . ASN A 1 534 ? 100.608 96.488 143.868 1.00 233.47 534 ASN A N 1
ATOM 4098 C CA . ASN A 1 534 ? 99.254 96.995 143.721 1.00 233.47 534 ASN A CA 1
ATOM 4099 C C . ASN A 1 534 ? 99.217 98.500 143.906 1.00 233.47 534 ASN A C 1
ATOM 4100 O O . ASN A 1 534 ? 98.434 99.195 143.254 1.00 233.47 534 ASN A O 1
ATOM 4105 N N . ILE A 1 535 ? 100.052 99.020 144.804 1.00 244.01 535 ILE A N 1
ATOM 4106 C CA . ILE A 1 535 ? 100.082 100.460 145.031 1.00 244.01 535 ILE A CA 1
ATOM 4107 C C . ILE A 1 535 ? 100.411 101.185 143.738 1.00 244.01 535 ILE A C 1
ATOM 4108 O O . ILE A 1 535 ? 99.722 102.128 143.337 1.00 244.01 535 ILE A O 1
ATOM 4113 N N . ILE A 1 536 ? 101.473 100.752 143.068 1.00 226.22 536 ILE A N 1
ATOM 4114 C CA . ILE A 1 536 ? 101.872 101.395 141.824 1.00 226.22 536 ILE A CA 1
ATOM 4115 C C . ILE A 1 536 ? 100.792 101.213 140.775 1.00 226.22 536 ILE A C 1
ATOM 4116 O O . ILE A 1 536 ? 100.471 102.142 140.022 1.00 226.22 536 ILE A O 1
ATOM 4121 N N . GLU A 1 537 ? 100.222 100.012 140.696 1.00 221.58 537 GLU A N 1
ATOM 4122 C CA . GLU A 1 537 ? 99.134 99.795 139.754 1.00 221.58 537 GLU A CA 1
ATOM 4123 C C . GLU A 1 537 ? 98.049 100.842 139.957 1.00 221.58 537 GLU A C 1
ATOM 4124 O O . GLU A 1 537 ? 97.632 101.528 139.018 1.00 221.58 537 GLU A O 1
ATOM 4130 N N . ASP A 1 538 ? 97.603 100.991 141.201 1.00 241.24 538 ASP A N 1
ATOM 4131 C CA . ASP A 1 538 ? 96.568 101.964 141.513 1.00 241.24 538 ASP A CA 1
ATOM 4132 C C . ASP A 1 538 ? 97.019 103.358 141.120 1.00 241.24 538 ASP A C 1
ATOM 4133 O O . ASP A 1 538 ? 96.262 104.133 140.524 1.00 241.24 538 ASP A O 1
ATOM 4138 N N . SER A 1 539 ? 98.269 103.684 141.437 1.00 230.06 539 SER A N 1
ATOM 4139 C CA . SER A 1 539 ? 98.832 104.964 141.039 1.00 230.06 539 SER A CA 1
ATOM 4140 C C . SER A 1 539 ? 98.630 105.200 139.556 1.00 230.06 539 SER A C 1
ATOM 4141 O O . SER A 1 539 ? 98.308 106.315 139.133 1.00 230.06 539 SER A O 1
ATOM 4144 N N . TYR A 1 540 ? 98.803 104.158 138.753 1.00 230.62 540 TYR A N 1
ATOM 4145 C CA . TYR A 1 540 ? 98.614 104.249 137.316 1.00 230.62 540 TYR A CA 1
ATOM 4146 C C . TYR A 1 540 ? 97.281 103.668 136.883 1.00 230.62 540 TYR A C 1
ATOM 4147 O O . TYR A 1 540 ? 97.083 103.404 135.693 1.00 230.62 540 TYR A O 1
ATOM 4156 N N . LYS A 1 541 ? 96.361 103.478 137.820 1.00 240.08 541 LYS A N 1
ATOM 4157 C CA . LYS A 1 541 ? 95.023 102.997 137.530 1.00 240.08 541 LYS A CA 1
ATOM 4158 C C . LYS A 1 541 ? 94.034 104.150 137.626 1.00 240.08 541 LYS A C 1
ATOM 4159 O O . LYS A 1 541 ? 94.128 104.988 138.526 1.00 240.08 541 LYS A O 1
ATOM 4165 N N . LYS A 1 542 ? 93.100 104.202 136.678 1.00 255.22 542 LYS A N 1
ATOM 4166 C CA . LYS A 1 542 ? 92.130 105.289 136.594 1.00 255.22 542 LYS A CA 1
ATOM 4167 C C . LYS A 1 542 ? 92.843 106.642 136.582 1.00 255.22 542 LYS A C 1
ATOM 4168 O O . LYS A 1 542 ? 92.814 107.420 137.538 1.00 255.22 542 LYS A O 1
ATOM 4174 N N . ILE A 1 543 ? 93.506 106.881 135.457 1.00 240.89 543 ILE A N 1
ATOM 4175 C CA . ILE A 1 543 ? 94.320 108.069 135.241 1.00 240.89 543 ILE A CA 1
ATOM 4176 C C . ILE A 1 543 ? 93.630 108.979 134.236 1.00 240.89 543 ILE A C 1
ATOM 4177 O O . ILE A 1 543 ? 93.811 108.831 133.023 1.00 240.89 543 ILE A O 1
ATOM 4182 N N . HIS A 1 544 ? 92.840 109.924 134.726 1.00 251.18 544 HIS A N 1
ATOM 4183 C CA . HIS A 1 544 ? 92.167 110.890 133.874 1.00 251.18 544 HIS A CA 1
ATOM 4184 C C . HIS A 1 544 ? 92.889 112.227 133.915 1.00 251.18 544 HIS A C 1
ATOM 4185 O O . HIS A 1 544 ? 93.542 112.582 134.899 1.00 251.18 544 HIS A O 1
ATOM 4192 N N . THR A 1 545 ? 92.769 112.965 132.818 1.00 268.66 545 THR A N 1
ATOM 4193 C CA . THR A 1 545 ? 93.357 114.291 132.717 1.00 268.66 545 THR A CA 1
ATOM 4194 C C . THR A 1 545 ? 92.565 115.079 131.684 1.00 268.66 545 THR A C 1
ATOM 4195 O O . THR A 1 545 ? 91.790 114.518 130.904 1.00 268.66 545 THR A O 1
ATOM 4199 N N . ARG A 1 546 ? 92.752 116.395 131.699 1.00 258.22 546 ARG A N 1
ATOM 4200 C CA . ARG A 1 546 ? 92.068 117.284 130.772 1.00 258.22 546 ARG A CA 1
ATOM 4201 C C . ARG A 1 546 ? 93.114 118.161 130.106 1.00 258.22 546 ARG A C 1
ATOM 4202 O O . ARG A 1 546 ? 94.068 118.590 130.761 1.00 258.22 546 ARG A O 1
ATOM 4210 N N . MET A 1 547 ? 92.940 118.421 128.814 1.00 260.27 547 MET A N 1
ATOM 4211 C CA . MET A 1 547 ? 93.961 119.133 128.059 1.00 260.27 547 MET A CA 1
ATOM 4212 C C . MET A 1 547 ? 93.783 120.640 128.140 1.00 260.27 547 MET A C 1
ATOM 4213 O O . MET A 1 547 ? 93.051 121.226 127.338 1.00 260.27 547 MET A O 1
ATOM 4218 N N . GLU A 1 548 ? 94.475 121.277 129.080 1.00 264.97 548 GLU A N 1
ATOM 4219 C CA . GLU A 1 548 ? 94.389 122.724 129.222 1.00 264.97 548 GLU A CA 1
ATOM 4220 C C . GLU A 1 548 ? 94.847 123.408 127.943 1.00 264.97 548 GLU A C 1
ATOM 4221 O O . GLU A 1 548 ? 95.948 123.145 127.447 1.00 264.97 548 GLU A O 1
ATOM 4227 N N . VAL A 1 549 ? 93.998 124.283 127.411 1.00 269.18 549 VAL A N 1
ATOM 4228 C CA . VAL A 1 549 ? 94.295 125.041 126.202 1.00 269.18 549 VAL A CA 1
ATOM 4229 C C . VAL A 1 549 ? 93.528 126.352 126.254 1.00 269.18 549 VAL A C 1
ATOM 4230 O O . VAL A 1 549 ? 92.296 126.350 126.346 1.00 269.18 549 VAL A O 1
ATOM 4234 N N . GLY A 1 550 ? 94.249 127.468 126.178 1.00 258.29 550 GLY A N 1
ATOM 4235 C CA . GLY A 1 550 ? 93.615 128.769 126.129 1.00 258.29 550 GLY A CA 1
ATOM 4236 C C . GLY A 1 550 ? 92.510 128.900 127.153 1.00 258.29 550 GLY A C 1
ATOM 4237 O O . GLY A 1 550 ? 92.762 128.891 128.361 1.00 258.29 550 GLY A O 1
ATOM 4238 N N . THR A 1 551 ? 91.278 129.014 126.673 1.00 254.72 551 THR A N 1
ATOM 4239 C CA . THR A 1 551 ? 90.092 129.100 127.512 1.00 254.72 551 THR A CA 1
ATOM 4240 C C . THR A 1 551 ? 89.306 127.798 127.474 1.00 254.72 551 THR A C 1
ATOM 4241 O O . THR A 1 551 ? 88.074 127.797 127.494 1.00 254.72 551 THR A O 1
ATOM 4245 N N . GLU A 1 552 ? 90.006 126.666 127.408 1.00 266.85 552 GLU A N 1
ATOM 4246 C CA . GLU A 1 552 ? 89.313 125.387 127.345 1.00 266.85 552 GLU A CA 1
ATOM 4247 C C . GLU A 1 552 ? 90.225 124.226 127.720 1.00 266.85 552 GLU A C 1
ATOM 4248 O O . GLU A 1 552 ? 91.386 124.174 127.304 1.00 266.85 552 GLU A O 1
ATOM 4254 N N . ARG A 1 553 ? 89.700 123.289 128.504 1.00 256.81 553 ARG A N 1
ATOM 4255 C CA . ARG A 1 553 ? 90.384 122.045 128.845 1.00 256.81 553 ARG A CA 1
ATOM 4256 C C . ARG A 1 553 ? 89.474 120.895 128.434 1.00 256.81 553 ARG A C 1
ATOM 4257 O O . ARG A 1 553 ? 88.326 120.807 128.877 1.00 256.81 553 ARG A O 1
ATOM 4265 N N . THR A 1 554 ? 89.986 120.014 127.595 1.00 245.05 554 THR A N 1
ATOM 4266 C CA . THR A 1 554 ? 89.171 118.950 127.030 1.00 245.05 554 THR A CA 1
ATOM 4267 C C . THR A 1 554 ? 88.596 118.089 128.144 1.00 245.05 554 THR A C 1
ATOM 4268 O O . THR A 1 554 ? 89.235 117.941 129.187 1.00 245.05 554 THR A O 1
ATOM 4272 N N . PRO A 1 555 ? 87.408 117.519 127.972 1.00 227.98 555 PRO A N 1
ATOM 4273 C CA . PRO A 1 555 ? 86.877 116.583 128.968 1.00 227.98 555 PRO A CA 1
ATOM 4274 C C . PRO A 1 555 ? 87.869 115.468 129.249 1.00 227.98 555 PRO A C 1
ATOM 4275 O O . PRO A 1 555 ? 88.879 115.334 128.544 1.00 227.98 555 PRO A O 1
ATOM 4279 N N . PRO A 1 556 ? 87.619 114.647 130.265 1.00 249.09 556 PRO A N 1
ATOM 4280 C CA . PRO A 1 556 ? 88.644 113.710 130.738 1.00 249.09 556 PRO A CA 1
ATOM 4281 C C . PRO A 1 556 ? 89.094 112.728 129.667 1.00 249.09 556 PRO A C 1
ATOM 4282 O O . PRO A 1 556 ? 88.335 112.324 128.786 1.00 249.09 556 PRO A O 1
ATOM 4286 N N . ILE A 1 557 ? 90.366 112.346 129.772 1.00 261.80 557 ILE A N 1
ATOM 4287 C CA . ILE A 1 557 ? 90.980 111.352 128.899 1.00 261.80 557 ILE A CA 1
ATOM 4288 C C . ILE A 1 557 ? 91.670 110.329 129.787 1.00 261.80 557 ILE A C 1
ATOM 4289 O O . ILE A 1 557 ? 92.501 110.695 130.625 1.00 261.80 557 ILE A O 1
ATOM 4294 N N . GLU A 1 558 ? 91.343 109.057 129.604 1.00 254.56 558 GLU A N 1
ATOM 4295 C CA . GLU A 1 558 ? 91.859 108.019 130.490 1.00 254.56 558 GLU A CA 1
ATOM 4296 C C . GLU A 1 558 ? 93.188 107.516 129.946 1.00 254.56 558 GLU A C 1
ATOM 4297 O O . GLU A 1 558 ? 93.243 106.860 128.906 1.00 254.56 558 GLU A O 1
ATOM 4303 N N . ILE A 1 559 ? 94.270 107.810 130.660 1.00 249.58 559 ILE A N 1
ATOM 4304 C CA . ILE A 1 559 ? 95.602 107.399 130.235 1.00 249.58 559 ILE A CA 1
ATOM 4305 C C . ILE A 1 559 ? 95.748 105.896 130.406 1.00 249.58 559 ILE A C 1
ATOM 4306 O O . ILE A 1 559 ? 95.713 105.380 131.528 1.00 249.58 559 ILE A O 1
ATOM 4311 N N . LYS A 1 560 ? 95.921 105.185 129.296 1.00 243.40 560 LYS A N 1
ATOM 4312 C CA . LYS A 1 560 ? 96.096 103.745 129.324 1.00 243.40 560 LYS A CA 1
ATOM 4313 C C . LYS A 1 560 ? 97.456 103.305 128.811 1.00 243.40 560 LYS A C 1
ATOM 4314 O O . LYS A 1 560 ? 97.858 102.166 129.072 1.00 243.40 560 LYS A O 1
ATOM 4320 N N . VAL A 1 561 ? 98.175 104.171 128.102 1.00 248.08 561 VAL A N 1
ATOM 4321 C CA . VAL A 1 561 ? 99.497 103.871 127.574 1.00 248.08 561 VAL A CA 1
ATOM 4322 C C . VAL A 1 561 ? 100.335 105.133 127.675 1.00 248.08 561 VAL A C 1
ATOM 4323 O O . VAL A 1 561 ? 99.837 106.246 127.487 1.00 248.08 561 VAL A O 1
ATOM 4327 N N . GLY A 1 562 ? 101.615 104.958 127.975 1.00 257.82 562 GLY A N 1
ATOM 4328 C CA . GLY A 1 562 ? 102.482 106.096 128.181 1.00 257.82 562 GLY A CA 1
ATOM 4329 C C . GLY A 1 562 ? 102.543 106.483 129.641 1.00 257.82 562 GLY A C 1
ATOM 4330 O O . GLY A 1 562 ? 101.514 106.798 130.246 1.00 257.82 562 GLY A O 1
ATOM 4331 N N . VAL A 1 563 ? 103.733 106.453 130.224 1.00 247.92 563 VAL A N 1
ATOM 4332 C CA . VAL A 1 563 ? 103.905 106.852 131.615 1.00 247.92 563 VAL A CA 1
ATOM 4333 C C . VAL A 1 563 ? 103.523 108.315 131.767 1.00 247.92 563 VAL A C 1
ATOM 4334 O O . VAL A 1 563 ? 103.752 109.130 130.868 1.00 247.92 563 VAL A O 1
ATOM 4338 N N . LYS A 1 564 ? 102.919 108.648 132.904 1.00 240.16 564 LYS A N 1
ATOM 4339 C CA . LYS A 1 564 ? 102.466 110.009 133.145 1.00 240.16 564 LYS A CA 1
ATOM 4340 C C . LYS A 1 564 ? 103.624 110.980 132.975 1.00 240.16 564 LYS A C 1
ATOM 4341 O O . LYS A 1 564 ? 104.577 110.966 133.761 1.00 240.16 564 LYS A O 1
ATOM 4347 N N . GLN A 1 565 ? 103.547 111.835 131.959 1.00 234.20 565 GLN A N 1
ATOM 4348 C CA . GLN A 1 565 ? 104.627 112.772 131.687 1.00 234.20 565 GLN A CA 1
ATOM 4349 C C . GLN A 1 565 ? 104.650 113.865 132.742 1.00 234.20 565 GLN A C 1
ATOM 4350 O O . GLN A 1 565 ? 103.824 114.781 132.716 1.00 234.20 565 GLN A O 1
ATOM 4356 N N . GLY A 1 566 ? 105.599 113.773 133.667 1.00 226.17 566 GLY A N 1
ATOM 4357 C CA . GLY A 1 566 ? 105.701 114.719 134.757 1.00 226.17 566 GLY A CA 1
ATOM 4358 C C . GLY A 1 566 ? 105.853 114.004 136.079 1.00 226.17 566 GLY A C 1
ATOM 4359 O O . GLY A 1 566 ? 106.524 114.495 136.991 1.00 226.17 566 GLY A O 1
ATOM 4360 N N . ASP A 1 567 ? 105.242 112.830 136.190 1.00 229.70 567 ASP A N 1
ATOM 4361 C CA . ASP A 1 567 ? 105.327 112.066 137.422 1.00 229.70 567 ASP A CA 1
ATOM 4362 C C . ASP A 1 567 ? 106.771 111.654 137.671 1.00 229.70 567 ASP A C 1
ATOM 4363 O O . ASP A 1 567 ? 107.442 111.169 136.751 1.00 229.70 567 ASP A O 1
ATOM 4368 N N . PRO A 1 568 ? 107.283 111.811 138.890 1.00 233.82 568 PRO A N 1
ATOM 4369 C CA . PRO A 1 568 ? 108.690 111.474 139.143 1.00 233.82 568 PRO A CA 1
ATOM 4370 C C . PRO A 1 568 ? 109.004 110.019 138.839 1.00 233.82 568 PRO A C 1
ATOM 4371 O O . PRO A 1 568 ? 110.159 109.665 138.585 1.00 233.82 568 PRO A O 1
ATOM 4375 N N . MET A 1 569 ? 107.986 109.159 138.885 1.00 223.30 569 MET A N 1
ATOM 4376 C CA . MET A 1 569 ? 108.213 107.740 138.636 1.00 223.30 569 MET A CA 1
ATOM 4377 C C . MET A 1 569 ? 108.652 107.479 137.205 1.00 223.30 569 MET A C 1
ATOM 4378 O O . MET A 1 569 ? 109.517 106.631 136.965 1.00 223.30 569 MET A O 1
ATOM 4383 N N . SER A 1 570 ? 108.073 108.192 136.247 1.00 221.94 570 SER A N 1
ATOM 4384 C CA . SER A 1 570 ? 108.209 107.819 134.847 1.00 221.94 570 SER A CA 1
ATOM 4385 C C . SER A 1 570 ? 109.666 107.536 134.497 1.00 221.94 570 SER A C 1
ATOM 4386 O O . SER A 1 570 ? 109.949 106.521 133.851 1.00 221.94 570 SER A O 1
ATOM 4389 N N . PRO A 1 571 ? 110.613 108.380 134.896 1.00 217.35 571 PRO A N 1
ATOM 4390 C CA . PRO A 1 571 ? 112.019 108.070 134.613 1.00 217.35 571 PRO A CA 1
ATOM 4391 C C . PRO A 1 571 ? 112.418 106.690 135.103 1.00 217.35 571 PRO A C 1
ATOM 4392 O O . PRO A 1 571 ? 112.942 105.863 134.346 1.00 217.35 571 PRO A O 1
ATOM 4396 N N . LEU A 1 572 ? 112.181 106.445 136.387 1.00 217.03 572 LEU A N 1
ATOM 4397 C CA . LEU A 1 572 ? 112.601 105.201 137.006 1.00 217.03 572 LEU A CA 1
ATOM 4398 C C . LEU A 1 572 ? 111.939 104.021 136.320 1.00 217.03 572 LEU A C 1
ATOM 4399 O O . LEU A 1 572 ? 112.596 103.030 135.992 1.00 217.03 572 LEU A O 1
ATOM 4404 N N . LEU A 1 573 ? 110.632 104.125 136.102 1.00 211.43 573 LEU A N 1
ATOM 4405 C CA . LEU A 1 573 ? 109.886 103.025 135.511 1.00 211.43 573 LEU A CA 1
ATOM 4406 C C . LEU A 1 573 ? 110.401 102.721 134.116 1.00 211.43 573 LEU A C 1
ATOM 4407 O O . LEU A 1 573 ? 110.573 101.557 133.735 1.00 211.43 573 LEU A O 1
ATOM 4412 N N . PHE A 1 574 ? 110.644 103.769 133.333 1.00 229.38 574 PHE A N 1
ATOM 4413 C CA . PHE A 1 574 ? 111.138 103.582 131.979 1.00 229.38 574 PHE A CA 1
ATOM 4414 C C . PHE A 1 574 ? 112.493 102.892 131.999 1.00 229.38 574 PHE A C 1
ATOM 4415 O O . PHE A 1 574 ? 112.724 101.914 131.278 1.00 229.38 574 PHE A O 1
ATOM 4423 N N . ASN A 1 575 ? 113.403 103.387 132.836 1.00 225.94 575 ASN A N 1
ATOM 4424 C CA . ASN A 1 575 ? 114.703 102.743 132.953 1.00 225.94 575 ASN A CA 1
ATOM 4425 C C . ASN A 1 575 ? 114.542 101.281 133.324 1.00 225.94 575 ASN A C 1
ATOM 4426 O O . ASN A 1 575 ? 115.249 100.411 132.803 1.00 225.94 575 ASN A O 1
ATOM 4431 N N . LEU A 1 576 ? 113.614 100.995 134.231 1.00 218.81 576 LEU A N 1
ATOM 4432 C CA . LEU A 1 576 ? 113.391 99.627 134.666 1.00 218.81 576 LEU A CA 1
ATOM 4433 C C . LEU A 1 576 ? 112.978 98.755 133.492 1.00 218.81 576 LEU A C 1
ATOM 4434 O O . LEU A 1 576 ? 113.530 97.672 133.270 1.00 218.81 576 LEU A O 1
ATOM 4439 N N . ALA A 1 577 ? 112.012 99.232 132.712 1.00 222.83 577 ALA A N 1
ATOM 4440 C CA . ALA A 1 577 ? 111.548 98.454 131.571 1.00 222.83 577 ALA A CA 1
ATOM 4441 C C . ALA A 1 577 ? 112.637 98.303 130.523 1.00 222.83 577 ALA A C 1
ATOM 4442 O O . ALA A 1 577 ? 112.607 97.357 129.729 1.00 222.83 577 ALA A O 1
ATOM 4444 N N . ILE A 1 578 ? 113.599 99.221 130.498 1.00 224.31 578 ILE A N 1
ATOM 4445 C CA . ILE A 1 578 ? 114.620 99.176 129.458 1.00 224.31 578 ILE A CA 1
ATOM 4446 C C . ILE A 1 578 ? 115.793 98.299 129.873 1.00 224.31 578 ILE A C 1
ATOM 4447 O O . ILE A 1 578 ? 116.535 97.797 129.022 1.00 224.31 578 ILE A O 1
ATOM 4452 N N . ASP A 1 579 ? 115.975 98.095 131.171 1.00 233.24 579 ASP A N 1
ATOM 4453 C CA . ASP A 1 579 ? 117.121 97.335 131.658 1.00 233.24 579 ASP A CA 1
ATOM 4454 C C . ASP A 1 579 ? 117.286 96.012 130.919 1.00 233.24 579 ASP A C 1
ATOM 4455 O O . ASP A 1 579 ? 118.403 95.673 130.501 1.00 233.24 579 ASP A O 1
ATOM 4460 N N . PRO A 1 580 ? 116.212 95.245 130.726 1.00 224.94 580 PRO A N 1
ATOM 4461 C CA . PRO A 1 580 ? 116.373 93.909 130.146 1.00 224.94 580 PRO A CA 1
ATOM 4462 C C . PRO A 1 580 ? 117.137 93.939 128.838 1.00 224.94 580 PRO A C 1
ATOM 4463 O O . PRO A 1 580 ? 117.939 93.044 128.555 1.00 224.94 580 PRO A O 1
ATOM 4467 N N . LEU A 1 581 ? 116.885 94.960 128.027 1.00 232.07 581 LEU A N 1
ATOM 4468 C CA . LEU A 1 581 ? 117.630 95.121 126.791 1.00 232.07 581 LEU A CA 1
ATOM 4469 C C . LEU A 1 581 ? 119.120 95.176 127.060 1.00 232.07 581 LEU A C 1
ATOM 4470 O O . LEU A 1 581 ? 119.896 94.439 126.448 1.00 232.07 581 LEU A O 1
ATOM 4475 N N . ILE A 1 582 ? 119.522 96.061 127.962 1.00 231.51 582 ILE A N 1
ATOM 4476 C CA . ILE A 1 582 ? 120.932 96.283 128.234 1.00 231.51 582 ILE A CA 1
ATOM 4477 C C . ILE A 1 582 ? 121.524 94.959 128.673 1.00 231.51 582 ILE A C 1
ATOM 4478 O O . ILE A 1 582 ? 122.598 94.547 128.209 1.00 231.51 582 ILE A O 1
ATOM 4483 N N . THR A 1 583 ? 120.819 94.290 129.583 1.00 228.69 583 THR A N 1
ATOM 4484 C CA . THR A 1 583 ? 121.277 92.992 130.044 1.00 228.69 583 THR A CA 1
ATOM 4485 C C . THR A 1 583 ? 121.539 92.087 128.860 1.00 228.69 583 THR A C 1
ATOM 4486 O O . THR A 1 583 ? 122.682 91.714 128.600 1.00 228.69 583 THR A O 1
ATOM 4490 N N . ALA A 1 584 ? 120.498 91.791 128.086 1.00 232.53 584 ALA A N 1
ATOM 4491 C CA . ALA A 1 584 ? 120.636 90.852 126.981 1.00 232.53 584 ALA A CA 1
ATOM 4492 C C . ALA A 1 584 ? 121.822 91.219 126.102 1.00 232.53 584 ALA A C 1
ATOM 4493 O O . ALA A 1 584 ? 122.626 90.359 125.722 1.00 232.53 584 ALA A O 1
ATOM 4495 N N . LEU A 1 585 ? 121.952 92.503 125.775 1.00 233.17 585 LEU A N 1
ATOM 4496 C CA . LEU A 1 585 ? 123.070 92.931 124.946 1.00 233.17 585 LEU A CA 1
ATOM 4497 C C . LEU A 1 585 ? 124.389 92.507 125.565 1.00 233.17 585 LEU A C 1
ATOM 4498 O O . LEU A 1 585 ? 125.254 91.941 124.890 1.00 233.17 585 LEU A O 1
ATOM 4503 N N . GLU A 1 586 ? 124.559 92.759 126.860 1.00 229.00 586 GLU A N 1
ATOM 4504 C CA . GLU A 1 586 ? 125.793 92.322 127.497 1.00 229.00 586 GLU A CA 1
ATOM 4505 C C . GLU A 1 586 ? 125.906 90.806 127.485 1.00 229.00 586 GLU A C 1
ATOM 4506 O O . GLU A 1 586 ? 127.009 90.263 127.362 1.00 229.00 586 GLU A O 1
ATOM 4512 N N . LYS A 1 587 ? 124.776 90.109 127.597 1.00 241.23 587 LYS A N 1
ATOM 4513 C CA . LYS A 1 587 ? 124.795 88.656 127.490 1.00 241.23 587 LYS A CA 1
ATOM 4514 C C . LYS A 1 587 ? 125.393 88.224 126.165 1.00 241.23 587 LYS A C 1
ATOM 4515 O O . LYS A 1 587 ? 126.051 87.183 126.089 1.00 241.23 587 LYS A O 1
ATOM 4521 N N . ALA A 1 588 ? 125.160 89.000 125.107 1.00 233.73 588 ALA A N 1
ATOM 4522 C CA . ALA A 1 588 ? 125.816 88.712 123.840 1.00 233.73 588 ALA A CA 1
ATOM 4523 C C . ALA A 1 588 ? 127.329 88.770 123.967 1.00 233.73 588 ALA A C 1
ATOM 4524 O O . ALA A 1 588 ? 128.024 88.005 123.292 1.00 233.73 588 ALA A O 1
ATOM 4526 N N . ASN A 1 589 ? 127.842 89.647 124.830 1.00 221.30 589 ASN A N 1
ATOM 4527 C CA . ASN A 1 589 ? 129.274 89.837 125.028 1.00 221.30 589 ASN A CA 1
ATOM 4528 C C . ASN A 1 589 ? 130.023 89.754 123.706 1.00 221.30 589 ASN A C 1
ATOM 4529 O O . ASN A 1 589 ? 130.935 88.938 123.551 1.00 221.30 589 ASN A O 1
ATOM 4534 N N . THR A 1 590 ? 129.631 90.588 122.746 1.00 204.27 590 THR A N 1
ATOM 4535 C CA . THR A 1 590 ? 130.324 90.676 121.470 1.00 204.27 590 THR A CA 1
ATOM 4536 C C . THR A 1 590 ? 130.698 92.116 121.157 1.00 204.27 590 THR A C 1
ATOM 4537 O O . THR A 1 590 ? 130.995 92.452 120.005 1.00 204.27 590 THR A O 1
ATOM 4541 N N . GLY A 1 591 ? 130.704 92.977 122.174 1.00 203.48 591 GLY A N 1
ATOM 4542 C CA . GLY A 1 591 ? 131.008 94.376 121.998 1.00 203.48 591 GLY A CA 1
ATOM 4543 C C . GLY A 1 591 ? 132.500 94.616 121.855 1.00 203.48 591 GLY A C 1
ATOM 4544 O O . GLY A 1 591 ? 133.321 93.705 121.901 1.00 203.48 591 GLY A O 1
ATOM 4545 N N . PHE A 1 592 ? 132.842 95.888 121.671 1.00 195.06 592 PHE A N 1
ATOM 4546 C CA . PHE A 1 592 ? 134.237 96.255 121.494 1.00 195.06 592 PHE A CA 1
ATOM 4547 C C . PHE A 1 592 ? 135.049 95.784 122.691 1.00 195.06 592 PHE A C 1
ATOM 4548 O O . PHE A 1 592 ? 134.758 96.144 123.835 1.00 195.06 592 PHE A O 1
ATOM 4556 N N . SER A 1 593 ? 136.068 94.966 122.429 1.00 204.14 593 SER A N 1
ATOM 4557 C CA . SER A 1 593 ? 136.856 94.342 123.487 1.00 204.14 593 SER A CA 1
ATOM 4558 C C . SER A 1 593 ? 137.952 95.302 123.945 1.00 204.14 593 SER A C 1
ATOM 4559 O O . SER A 1 593 ? 139.150 95.079 123.761 1.00 204.14 593 SER A O 1
ATOM 4562 N N . TYR A 1 594 ? 137.518 96.396 124.561 1.00 212.27 594 TYR A N 1
ATOM 4563 C CA . TYR A 1 594 ? 138.473 97.310 125.164 1.00 212.27 594 TYR A CA 1
ATOM 4564 C C . TYR A 1 594 ? 139.211 96.609 126.293 1.00 212.27 594 TYR A C 1
ATOM 4565 O O . TYR A 1 594 ? 138.623 96.317 127.338 1.00 212.27 594 TYR A O 1
ATOM 4574 N N . GLY A 1 595 ? 140.497 96.343 126.098 1.00 199.64 595 GLY A N 1
ATOM 4575 C CA . GLY A 1 595 ? 141.195 95.565 127.095 1.00 199.64 595 GLY A CA 1
ATOM 4576 C C . GLY A 1 595 ? 140.479 94.248 127.321 1.00 199.64 595 GLY A C 1
ATOM 4577 O O . GLY A 1 595 ? 140.134 93.521 126.386 1.00 199.64 595 GLY A O 1
ATOM 4578 N N . LYS A 1 596 ? 140.238 93.941 128.592 1.00 195.57 596 LYS A N 1
ATOM 4579 C CA . LYS A 1 596 ? 139.477 92.742 128.919 1.00 195.57 596 LYS A CA 1
ATOM 4580 C C . LYS A 1 596 ? 138.002 92.928 128.601 1.00 195.57 596 LYS A C 1
ATOM 4581 O O . LYS A 1 596 ? 137.361 92.044 128.025 1.00 195.57 596 LYS A O 1
ATOM 4587 N N . ASN A 1 597 ? 137.446 94.079 128.964 1.00 203.38 597 ASN A N 1
ATOM 4588 C CA . ASN A 1 597 ? 136.008 94.269 128.854 1.00 203.38 597 ASN A CA 1
ATOM 4589 C C . ASN A 1 597 ? 135.575 94.313 127.393 1.00 203.38 597 ASN A C 1
ATOM 4590 O O . ASN A 1 597 ? 136.261 94.883 126.540 1.00 203.38 597 ASN A O 1
ATOM 4595 N N . LYS A 1 598 ? 134.460 93.656 127.101 1.00 206.60 598 LYS A N 1
ATOM 4596 C CA . LYS A 1 598 ? 133.809 93.760 125.798 1.00 206.60 598 LYS A CA 1
ATOM 4597 C C . LYS A 1 598 ? 132.618 94.710 125.876 1.00 206.60 598 LYS A C 1
ATOM 4598 O O . LYS A 1 598 ? 131.464 94.315 125.721 1.00 206.60 598 LYS A O 1
ATOM 4604 N N . ILE A 1 599 ? 132.911 95.981 126.133 1.00 211.90 599 ILE A N 1
ATOM 4605 C CA . ILE A 1 599 ? 131.856 96.980 126.235 1.00 211.90 599 ILE A CA 1
ATOM 4606 C C . ILE A 1 599 ? 130.981 96.879 124.998 1.00 211.90 599 ILE A C 1
ATOM 4607 O O . ILE A 1 599 ? 131.480 96.851 123.867 1.00 211.90 599 ILE A O 1
ATOM 4612 N N . THR A 1 600 ? 129.672 96.815 125.209 1.00 223.74 600 THR A N 1
ATOM 4613 C CA . THR A 1 600 ? 128.735 96.604 124.117 1.00 223.74 600 THR A CA 1
ATOM 4614 C C . THR A 1 600 ? 128.072 97.904 123.684 1.00 223.74 600 THR A C 1
ATOM 4615 O O . THR A 1 600 ? 128.063 98.236 122.495 1.00 223.74 600 THR A O 1
ATOM 4619 N N . SER A 1 601 ? 127.517 98.650 124.633 1.00 216.02 601 SER A N 1
ATOM 4620 C CA . SER A 1 601 ? 126.792 99.862 124.297 1.00 216.02 601 SER A CA 1
ATOM 4621 C C . SER A 1 601 ? 126.699 100.748 125.524 1.00 216.02 601 SER A C 1
ATOM 4622 O O . SER A 1 601 ? 126.758 100.277 126.662 1.00 216.02 601 SER A O 1
ATOM 4625 N N . LEU A 1 602 ? 126.550 102.040 125.271 1.00 209.12 602 LEU A N 1
ATOM 4626 C CA . LEU A 1 602 ? 126.269 103.013 126.308 1.00 209.12 602 LEU A CA 1
ATOM 4627 C C . LEU A 1 602 ? 124.768 103.250 126.379 1.00 209.12 602 LEU A C 1
ATOM 4628 O O . LEU A 1 602 ? 124.000 102.816 125.518 1.00 209.12 602 LEU A O 1
ATOM 4633 N N . ALA A 1 603 ? 124.345 103.959 127.418 1.00 215.70 603 ALA A N 1
ATOM 4634 C CA . ALA A 1 603 ? 122.930 104.208 127.619 1.00 215.70 603 ALA A CA 1
ATOM 4635 C C . ALA A 1 603 ? 122.747 105.503 128.388 1.00 215.70 603 ALA A C 1
ATOM 4636 O O . ALA A 1 603 ? 123.473 105.788 129.343 1.00 215.70 603 ALA A O 1
ATOM 4638 N N . PHE A 1 604 ? 121.752 106.276 127.966 1.00 216.33 604 PHE A N 1
ATOM 4639 C CA . PHE A 1 604 ? 121.340 107.467 128.695 1.00 216.33 604 PHE A CA 1
ATOM 4640 C C . PHE A 1 604 ? 119.848 107.635 128.495 1.00 216.33 604 PHE A C 1
ATOM 4641 O O . PHE A 1 604 ? 119.390 107.808 127.362 1.00 216.33 604 PHE A O 1
ATOM 4649 N N . ALA A 1 605 ? 119.100 107.591 129.592 1.00 231.03 605 ALA A N 1
ATOM 4650 C CA . ALA A 1 605 ? 117.650 107.649 129.512 1.00 231.03 605 ALA A CA 1
ATOM 4651 C C . ALA A 1 605 ? 117.169 106.670 128.449 1.00 231.03 605 ALA A C 1
ATOM 4652 O O . ALA A 1 605 ? 117.274 105.454 128.635 1.00 231.03 605 ALA A O 1
ATOM 4654 N N . ASP A 1 606 ? 116.671 107.179 127.324 1.00 247.91 606 ASP A N 1
ATOM 4655 C CA . ASP A 1 606 ? 116.233 106.339 126.217 1.00 247.91 606 ASP A CA 1
ATOM 4656 C C . ASP A 1 606 ? 117.312 106.157 125.164 1.00 247.91 606 ASP A C 1
ATOM 4657 O O . ASP A 1 606 ? 117.469 105.060 124.623 1.00 247.91 606 ASP A O 1
ATOM 4662 N N . ASP A 1 607 ? 118.059 107.210 124.869 1.00 234.79 607 ASP A N 1
ATOM 4663 C CA . ASP A 1 607 ? 119.047 107.157 123.806 1.00 234.79 607 ASP A CA 1
ATOM 4664 C C . ASP A 1 607 ? 120.143 106.164 124.146 1.00 234.79 607 ASP A C 1
ATOM 4665 O O . ASP A 1 607 ? 120.560 106.054 125.302 1.00 234.79 607 ASP A O 1
ATOM 4670 N N . LEU A 1 608 ? 120.602 105.433 123.136 1.00 211.40 608 LEU A N 1
ATOM 4671 C CA . LEU A 1 608 ? 121.639 104.436 123.317 1.00 211.40 608 LEU A CA 1
ATOM 4672 C C . LEU A 1 608 ? 122.352 104.193 121.999 1.00 211.40 608 LEU A C 1
ATOM 4673 O O . LEU A 1 608 ? 121.892 104.597 120.929 1.00 211.40 608 LEU A O 1
ATOM 4678 N N . VAL A 1 609 ? 123.483 103.504 122.097 1.00 210.70 609 VAL A N 1
ATOM 4679 C CA . VAL A 1 609 ? 124.317 103.209 120.942 1.00 210.70 609 VAL A CA 1
ATOM 4680 C C . VAL A 1 609 ? 124.609 101.719 120.932 1.00 210.70 609 VAL A C 1
ATOM 4681 O O . VAL A 1 609 ? 124.079 100.969 121.757 1.00 210.70 609 VAL A O 1
ATOM 4685 N N . MET A 1 610 ? 125.448 101.279 120.001 1.00 219.50 610 MET A N 1
ATOM 4686 C CA . MET A 1 610 ? 125.854 99.879 119.950 1.00 219.50 610 MET A CA 1
ATOM 4687 C C . MET A 1 610 ? 127.282 99.828 119.442 1.00 219.50 610 MET A C 1
ATOM 4688 O O . MET A 1 610 ? 127.587 100.412 118.398 1.00 219.50 610 MET A O 1
ATOM 4693 N N . LEU A 1 611 ? 128.153 99.148 120.184 1.00 217.04 611 LEU A N 1
ATOM 4694 C CA . LEU A 1 611 ? 129.590 99.126 119.918 1.00 217.04 611 LEU A CA 1
ATOM 4695 C C . LEU A 1 611 ? 130.040 97.678 119.778 1.00 217.04 611 LEU A C 1
ATOM 4696 O O . LEU A 1 611 ? 130.464 97.056 120.755 1.00 217.04 611 LEU A O 1
ATOM 4701 N N . SER A 1 612 ? 129.960 97.149 118.561 1.00 212.96 612 SER A N 1
ATOM 4702 C CA . SER A 1 612 ? 130.457 95.809 118.284 1.00 212.96 612 SER A CA 1
ATOM 4703 C C . SER A 1 612 ? 131.877 95.890 117.748 1.00 212.96 612 SER A C 1
ATOM 4704 O O . SER A 1 612 ? 132.494 96.960 117.766 1.00 212.96 612 SER A O 1
ATOM 4707 N N . ASP A 1 613 ? 132.394 94.782 117.274 1.00 191.89 613 ASP A N 1
ATOM 4708 C CA . ASP A 1 613 ? 133.731 94.752 116.702 1.00 191.89 613 ASP A CA 1
ATOM 4709 C C . ASP A 1 613 ? 133.732 94.426 115.220 1.00 191.89 613 ASP A C 1
ATOM 4710 O O . ASP A 1 613 ? 134.662 94.818 114.514 1.00 191.89 613 ASP A O 1
ATOM 4715 N N . THR A 1 614 ? 132.721 93.718 114.733 1.00 202.88 614 THR A N 1
ATOM 4716 C CA . THR A 1 614 ? 132.643 93.320 113.337 1.00 202.88 614 THR A CA 1
ATOM 4717 C C . THR A 1 614 ? 131.266 93.653 112.792 1.00 202.88 614 THR A C 1
ATOM 4718 O O . THR A 1 614 ? 130.279 93.638 113.536 1.00 202.88 614 THR A O 1
ATOM 4722 N N . TRP A 1 615 ? 131.203 93.932 111.491 1.00 207.85 615 TRP A N 1
ATOM 4723 C CA . TRP A 1 615 ? 129.933 94.263 110.862 1.00 207.85 615 TRP A CA 1
ATOM 4724 C C . TRP A 1 615 ? 128.901 93.201 111.204 1.00 207.85 615 TRP A C 1
ATOM 4725 O O . TRP A 1 615 ? 127.743 93.503 111.510 1.00 207.85 615 TRP A O 1
ATOM 4736 N N . GLU A 1 616 ? 129.328 91.940 111.170 1.00 221.03 616 GLU A N 1
ATOM 4737 C CA . GLU A 1 616 ? 128.427 90.836 111.471 1.00 221.03 616 GLU A CA 1
ATOM 4738 C C . GLU A 1 616 ? 128.079 90.798 112.952 1.00 221.03 616 GLU A C 1
ATOM 4739 O O . GLU A 1 616 ? 126.955 90.451 113.328 1.00 221.03 616 GLU A O 1
ATOM 4745 N N . GLY A 1 617 ? 129.035 91.135 113.814 1.00 218.91 617 GLY A N 1
ATOM 4746 C CA . GLY A 1 617 ? 128.702 91.266 115.222 1.00 218.91 617 GLY A CA 1
ATOM 4747 C C . GLY A 1 617 ? 127.617 92.298 115.437 1.00 218.91 617 GLY A C 1
ATOM 4748 O O . GLY A 1 617 ? 126.666 92.086 116.197 1.00 218.91 617 GLY A O 1
ATOM 4749 N N . MET A 1 618 ? 127.735 93.427 114.746 1.00 223.22 618 MET A N 1
ATOM 4750 C CA . MET A 1 618 ? 126.702 94.447 114.807 1.00 223.22 618 MET A CA 1
ATOM 4751 C C . MET A 1 618 ? 125.382 93.908 114.279 1.00 223.22 618 MET A C 1
ATOM 4752 O O . MET A 1 618 ? 124.309 94.239 114.788 1.00 223.22 618 MET A O 1
ATOM 4757 N N . ASN A 1 619 ? 125.443 93.078 113.241 1.00 229.95 619 ASN A N 1
ATOM 4758 C CA . ASN A 1 619 ? 124.228 92.470 112.719 1.00 229.95 619 ASN A CA 1
ATOM 4759 C C . ASN A 1 619 ? 123.552 91.628 113.796 1.00 229.95 619 ASN A C 1
ATOM 4760 O O . ASN A 1 619 ? 122.334 91.702 113.995 1.00 229.95 619 ASN A O 1
ATOM 4765 N N . LYS A 1 620 ? 124.347 90.815 114.491 1.00 254.14 620 LYS A N 1
ATOM 4766 C CA . LYS A 1 620 ? 123.838 90.050 115.625 1.00 254.14 620 LYS A CA 1
ATOM 4767 C C . LYS A 1 620 ? 123.137 90.972 116.607 1.00 254.14 620 LYS A C 1
ATOM 4768 O O . LYS A 1 620 ? 122.008 90.714 117.050 1.00 254.14 620 LYS A O 1
ATOM 4774 N N . ASN A 1 621 ? 123.819 92.056 116.962 1.00 219.89 621 ASN A N 1
ATOM 4775 C CA . ASN A 1 621 ? 123.257 93.026 117.888 1.00 219.89 621 ASN A CA 1
ATOM 4776 C C . ASN A 1 621 ? 121.899 93.489 117.395 1.00 219.89 621 ASN A C 1
ATOM 4777 O O . ASN A 1 621 ? 120.939 93.615 118.163 1.00 219.89 621 ASN A O 1
ATOM 4782 N N . ILE A 1 622 ? 121.810 93.742 116.095 1.00 222.16 622 ILE A N 1
ATOM 4783 C CA . ILE A 1 622 ? 120.586 94.274 115.515 1.00 222.16 622 ILE A CA 1
ATOM 4784 C C . ILE A 1 622 ? 119.470 93.254 115.614 1.00 222.16 622 ILE A C 1
ATOM 4785 O O . ILE A 1 622 ? 118.315 93.596 115.877 1.00 222.16 622 ILE A O 1
ATOM 4790 N N . GLN A 1 623 ? 119.785 91.987 115.359 1.00 225.32 623 GLN A N 1
ATOM 4791 C CA . GLN A 1 623 ? 118.756 90.964 115.494 1.00 225.32 623 GLN A CA 1
ATOM 4792 C C . GLN A 1 623 ? 118.248 90.930 116.924 1.00 225.32 623 GLN A C 1
ATOM 4793 O O . GLN A 1 623 ? 117.041 90.823 117.171 1.00 225.32 623 GLN A O 1
ATOM 4799 N N . ILE A 1 624 ? 119.160 91.046 117.883 1.00 223.91 624 ILE A N 1
ATOM 4800 C CA . ILE A 1 624 ? 118.742 91.088 119.281 1.00 223.91 624 ILE A CA 1
ATOM 4801 C C . ILE A 1 624 ? 117.785 92.253 119.498 1.00 223.91 624 ILE A C 1
ATOM 4802 O O . ILE A 1 624 ? 116.724 92.114 120.119 1.00 223.91 624 ILE A O 1
ATOM 4807 N N . LEU A 1 625 ? 118.149 93.421 118.976 1.00 211.96 625 LEU A N 1
ATOM 4808 C CA . LEU A 1 625 ? 117.328 94.613 119.147 1.00 211.96 625 LEU A CA 1
ATOM 4809 C C . LEU A 1 625 ? 115.949 94.426 118.537 1.00 211.96 625 LEU A C 1
ATOM 4810 O O . LEU A 1 625 ? 114.930 94.825 119.110 1.00 211.96 625 LEU A O 1
ATOM 4815 N N . GLU A 1 626 ? 115.917 93.860 117.341 1.00 208.57 626 GLU A N 1
ATOM 4816 C CA . GLU A 1 626 ? 114.675 93.661 116.621 1.00 208.57 626 GLU A CA 1
ATOM 4817 C C . GLU A 1 626 ? 113.786 92.753 117.448 1.00 208.57 626 GLU A C 1
ATOM 4818 O O . GLU A 1 626 ? 112.591 93.012 117.603 1.00 208.57 626 GLU A O 1
ATOM 4824 N N . THR A 1 627 ? 114.376 91.695 118.000 1.00 220.43 627 THR A N 1
ATOM 4825 C CA . THR A 1 627 ? 113.637 90.818 118.895 1.00 220.43 627 THR A CA 1
ATOM 4826 C C . THR A 1 627 ? 113.060 91.600 120.061 1.00 220.43 627 THR A C 1
ATOM 4827 O O . THR A 1 627 ? 111.907 91.397 120.461 1.00 220.43 627 THR A O 1
ATOM 4831 N N . PHE A 1 628 ? 113.870 92.478 120.642 1.00 228.39 628 PHE A N 1
ATOM 4832 C CA . PHE A 1 628 ? 113.401 93.251 121.781 1.00 228.39 628 PHE A CA 1
ATOM 4833 C C . PHE A 1 628 ? 112.182 94.063 121.390 1.00 228.39 628 PHE A C 1
ATOM 4834 O O . PHE A 1 628 ? 111.196 94.104 122.124 1.00 228.39 628 PHE A O 1
ATOM 4842 N N . CYS A 1 629 ? 112.257 94.731 120.248 1.00 209.90 629 CYS A N 1
ATOM 4843 C CA . CYS A 1 629 ? 111.141 95.547 119.798 1.00 209.90 629 CYS A CA 1
ATOM 4844 C C . CYS A 1 629 ? 109.926 94.655 119.614 1.00 209.90 629 CYS A C 1
ATOM 4845 O O . CYS A 1 629 ? 108.811 95.020 119.998 1.00 209.90 629 CYS A O 1
ATOM 4848 N N . ASN A 1 630 ? 110.143 93.476 119.039 1.00 205.05 630 ASN A N 1
ATOM 4849 C CA . ASN A 1 630 ? 109.059 92.545 118.774 1.00 205.05 630 ASN A CA 1
ATOM 4850 C C . ASN A 1 630 ? 108.327 92.238 120.067 1.00 205.05 630 ASN A C 1
ATOM 4851 O O . ASN A 1 630 ? 107.099 92.332 120.140 1.00 205.05 630 ASN A O 1
ATOM 4856 N N . LEU A 1 631 ? 109.091 91.880 121.098 1.00 230.52 631 LEU A N 1
ATOM 4857 C CA . LEU A 1 631 ? 108.513 91.556 122.388 1.00 230.52 631 LEU A CA 1
ATOM 4858 C C . LEU A 1 631 ? 107.825 92.809 122.900 1.00 230.52 631 LEU A C 1
ATOM 4859 O O . LEU A 1 631 ? 106.681 92.734 123.383 1.00 230.52 631 LEU A O 1
ATOM 4864 N N . SER A 1 632 ? 108.457 93.974 122.825 1.00 229.67 632 SER A N 1
ATOM 4865 C CA . SER A 1 632 ? 107.911 95.200 123.382 1.00 229.67 632 SER A CA 1
ATOM 4866 C C . SER A 1 632 ? 106.893 95.826 122.442 1.00 229.67 632 SER A C 1
ATOM 4867 O O . SER A 1 632 ? 106.106 96.685 122.851 1.00 229.67 632 SER A O 1
ATOM 4870 N N . GLY A 1 633 ? 106.896 95.405 121.184 1.00 222.91 633 GLY A N 1
ATOM 4871 C CA . GLY A 1 633 ? 106.085 96.073 120.190 1.00 222.91 633 GLY A CA 1
ATOM 4872 C C . GLY A 1 633 ? 106.510 97.516 120.024 1.00 222.91 633 GLY A C 1
ATOM 4873 O O . GLY A 1 633 ? 105.672 98.404 119.845 1.00 222.91 633 GLY A O 1
ATOM 4874 N N . LEU A 1 634 ? 107.814 97.758 120.081 1.00 218.68 634 LEU A N 1
ATOM 4875 C CA . LEU A 1 634 ? 108.373 99.089 119.910 1.00 218.68 634 LEU A CA 1
ATOM 4876 C C . LEU A 1 634 ? 108.779 99.309 118.460 1.00 218.68 634 LEU A C 1
ATOM 4877 O O . LEU A 1 634 ? 108.994 98.368 117.693 1.00 218.68 634 LEU A O 1
ATOM 4882 N N . LYS A 1 635 ? 108.893 100.583 118.092 1.00 214.17 635 LYS A N 1
ATOM 4883 C CA . LYS A 1 635 ? 109.059 100.995 116.699 1.00 214.17 635 LYS A CA 1
ATOM 4884 C C . LYS A 1 635 ? 110.314 101.854 116.574 1.00 214.17 635 LYS A C 1
ATOM 4885 O O . LYS A 1 635 ? 110.341 103.002 117.023 1.00 214.17 635 LYS A O 1
ATOM 4891 N N . VAL A 1 636 ? 111.351 101.291 115.967 1.00 219.99 636 VAL A N 1
ATOM 4892 C CA . VAL A 1 636 ? 112.550 102.043 115.635 1.00 219.99 636 VAL A CA 1
ATOM 4893 C C . VAL A 1 636 ? 112.638 102.168 114.120 1.00 219.99 636 VAL A C 1
ATOM 4894 O O . VAL A 1 636 ? 112.093 101.353 113.373 1.00 219.99 636 VAL A O 1
ATOM 4898 N N . GLN A 1 637 ? 113.325 103.208 113.656 1.00 212.15 637 GLN A N 1
ATOM 4899 C CA . GLN A 1 637 ? 113.436 103.478 112.231 1.00 212.15 637 GLN A CA 1
ATOM 4900 C C . GLN A 1 637 ? 114.858 103.904 111.904 1.00 212.15 637 GLN A C 1
ATOM 4901 O O . GLN A 1 637 ? 115.559 104.483 112.738 1.00 212.15 637 GLN A O 1
ATOM 4907 N N . ALA A 1 638 ? 115.275 103.617 110.672 1.00 210.68 638 ALA A N 1
ATOM 4908 C CA . ALA A 1 638 ? 116.614 103.997 110.242 1.00 210.68 638 ALA A CA 1
ATOM 4909 C C . ALA A 1 638 ? 116.787 105.506 110.295 1.00 210.68 638 ALA A C 1
ATOM 4910 O O . ALA A 1 638 ? 117.811 106.012 110.762 1.00 210.68 638 ALA A O 1
ATOM 4912 N N . LYS A 1 639 ? 115.789 106.243 109.820 1.00 204.36 639 LYS A N 1
ATOM 4913 C CA . LYS A 1 639 ? 115.859 107.696 109.820 1.00 204.36 639 LYS A CA 1
ATOM 4914 C C . LYS A 1 639 ? 116.004 108.197 111.246 1.00 204.36 639 LYS A C 1
ATOM 4915 O O . LYS A 1 639 ? 116.790 109.109 111.520 1.00 204.36 639 LYS A O 1
ATOM 4921 N N . LYS A 1 640 ? 115.257 107.589 112.166 1.00 226.35 640 LYS A N 1
ATOM 4922 C CA . LYS A 1 640 ? 115.379 107.942 113.571 1.00 226.35 640 LYS A CA 1
ATOM 4923 C C . LYS A 1 640 ? 116.727 107.556 114.155 1.00 226.35 640 LYS A C 1
ATOM 4924 O O . LYS A 1 640 ? 116.984 107.847 115.326 1.00 226.35 640 LYS A O 1
ATOM 4930 N N . CYS A 1 641 ? 117.589 106.902 113.384 1.00 214.22 641 CYS A N 1
ATOM 4931 C CA . CYS A 1 641 ? 118.841 106.388 113.907 1.00 214.22 641 CYS A CA 1
ATOM 4932 C C . CYS A 1 641 ? 119.974 106.668 112.931 1.00 214.22 641 CYS A C 1
ATOM 4933 O O . CYS A 1 641 ? 119.763 106.894 111.739 1.00 214.22 641 CYS A O 1
ATOM 4936 N N . TYR A 1 642 ? 121.195 106.652 113.459 1.00 216.86 642 TYR A N 1
ATOM 4937 C CA . TYR A 1 642 ? 122.392 106.854 112.661 1.00 216.86 642 TYR A CA 1
ATOM 4938 C C . TYR A 1 642 ? 123.431 105.816 113.057 1.00 216.86 642 TYR A C 1
ATOM 4939 O O . TYR A 1 642 ? 123.300 105.128 114.074 1.00 216.86 642 TYR A O 1
ATOM 4948 N N . GLY A 1 643 ? 124.478 105.716 112.245 1.00 225.37 643 GLY A N 1
ATOM 4949 C CA . GLY A 1 643 ? 125.555 104.787 112.532 1.00 225.37 643 GLY A CA 1
ATOM 4950 C C . GLY A 1 643 ? 126.705 104.986 111.570 1.00 225.37 643 GLY A C 1
ATOM 4951 O O . GLY A 1 643 ? 126.612 105.743 110.600 1.00 225.37 643 GLY A O 1
ATOM 4952 N N . PHE A 1 644 ? 127.805 104.290 111.859 1.00 224.27 644 PHE A N 1
ATOM 4953 C CA . PHE A 1 644 ? 128.997 104.356 111.022 1.00 224.27 644 PHE A CA 1
ATOM 4954 C C . PHE A 1 644 ? 130.011 103.317 111.474 1.00 224.27 644 PHE A C 1
ATOM 4955 O O . PHE A 1 644 ? 129.971 102.863 112.621 1.00 224.27 644 PHE A O 1
ATOM 4963 N N . PHE A 1 645 ? 130.928 102.942 110.588 1.00 208.80 645 PHE A N 1
ATOM 4964 C CA . PHE A 1 645 ? 131.877 101.871 110.847 1.00 208.80 645 PHE A CA 1
ATOM 4965 C C . PHE A 1 645 ? 133.306 102.348 110.642 1.00 208.80 645 PHE A C 1
ATOM 4966 O O . PHE A 1 645 ? 133.562 103.245 109.832 1.00 208.80 645 PHE A O 1
ATOM 4974 N N . LEU A 1 646 ? 134.234 101.723 111.359 1.00 208.14 646 LEU A N 1
ATOM 4975 C CA . LEU A 1 646 ? 135.653 102.032 111.269 1.00 208.14 646 LEU A CA 1
ATOM 4976 C C . LEU A 1 646 ? 136.435 100.795 110.857 1.00 208.14 646 LEU A C 1
ATOM 4977 O O . LEU A 1 646 ? 136.108 99.676 111.263 1.00 208.14 646 LEU A O 1
ATOM 4982 N N . SER A 1 647 ? 137.476 101.009 110.060 1.00 205.96 647 SER A N 1
ATOM 4983 C CA . SER A 1 647 ? 138.289 99.924 109.535 1.00 205.96 647 SER A CA 1
ATOM 4984 C C . SER A 1 647 ? 139.742 100.369 109.438 1.00 205.96 647 SER A C 1
ATOM 4985 O O . SER A 1 647 ? 140.034 101.386 108.799 1.00 205.96 647 SER A O 1
ATOM 4988 N N . PRO A 1 648 ? 140.679 99.646 110.046 1.00 180.41 648 PRO A N 1
ATOM 4989 C CA . PRO A 1 648 ? 142.070 100.096 110.039 1.00 180.41 648 PRO A CA 1
ATOM 4990 C C . PRO A 1 648 ? 142.752 99.813 108.714 1.00 180.41 648 PRO A C 1
ATOM 4991 O O . PRO A 1 648 ? 142.352 98.933 107.951 1.00 180.41 648 PRO A O 1
ATOM 4995 N N . THR A 1 649 ? 143.805 100.584 108.453 1.00 210.86 649 THR A N 1
ATOM 4996 C CA . THR A 1 649 ? 144.649 100.445 107.282 1.00 210.86 649 THR A CA 1
ATOM 4997 C C . THR A 1 649 ? 146.087 100.204 107.741 1.00 210.86 649 THR A C 1
ATOM 4998 O O . THR A 1 649 ? 146.345 100.122 108.954 1.00 210.86 649 THR A O 1
ATOM 5002 N N . HIS A 1 650 ? 147.014 100.102 106.790 1.00 202.39 650 HIS A N 1
ATOM 5003 C CA . HIS A 1 650 ? 148.421 100.031 107.156 1.00 202.39 650 HIS A CA 1
ATOM 5004 C C . HIS A 1 650 ? 148.840 101.258 107.943 1.00 202.39 650 HIS A C 1
ATOM 5005 O O . HIS A 1 650 ? 149.629 101.154 108.888 1.00 202.39 650 HIS A O 1
ATOM 5012 N N . ASP A 1 651 ? 148.322 102.423 107.569 1.00 227.15 651 ASP A N 1
ATOM 5013 C CA . ASP A 1 651 ? 148.726 103.679 108.181 1.00 227.15 651 ASP A CA 1
ATOM 5014 C C . ASP A 1 651 ? 147.592 104.348 108.935 1.00 227.15 651 ASP A C 1
ATOM 5015 O O . ASP A 1 651 ? 147.735 104.645 110.125 1.00 227.15 651 ASP A O 1
ATOM 5020 N N . SER A 1 652 ? 146.463 104.585 108.275 1.00 217.39 652 SER A N 1
ATOM 5021 C CA . SER A 1 652 ? 145.360 105.315 108.881 1.00 217.39 652 SER A CA 1
ATOM 5022 C C . SER A 1 652 ? 144.110 104.456 108.957 1.00 217.39 652 SER A C 1
ATOM 5023 O O . SER A 1 652 ? 144.165 103.244 108.732 1.00 217.39 652 SER A O 1
ATOM 5026 N N . TYR A 1 653 ? 142.990 105.079 109.302 1.00 208.74 653 TYR A N 1
ATOM 5027 C CA . TYR A 1 653 ? 141.716 104.399 109.466 1.00 208.74 653 TYR A CA 1
ATOM 5028 C C . TYR A 1 653 ? 140.765 104.812 108.356 1.00 208.74 653 TYR A C 1
ATOM 5029 O O . TYR A 1 653 ? 140.770 105.967 107.921 1.00 208.74 653 TYR A O 1
ATOM 5038 N N . THR A 1 654 ? 139.957 103.863 107.897 1.00 213.16 654 THR A N 1
ATOM 5039 C CA . THR A 1 654 ? 138.908 104.144 106.931 1.00 213.16 654 THR A CA 1
ATOM 5040 C C . THR A 1 654 ? 137.539 104.081 107.590 1.00 213.16 654 THR A C 1
ATOM 5041 O O . THR A 1 654 ? 137.287 103.261 108.476 1.00 213.16 654 THR A O 1
ATOM 5045 N N . ILE A 1 655 ? 136.649 104.951 107.127 1.00 218.88 655 ILE A N 1
ATOM 5046 C CA . ILE A 1 655 ? 135.344 105.160 107.734 1.00 218.88 655 ILE A CA 1
ATOM 5047 C C . ILE A 1 655 ? 134.279 104.702 106.751 1.00 218.88 655 ILE A C 1
ATOM 5048 O O . ILE A 1 655 ? 134.358 105.009 105.557 1.00 218.88 655 ILE A O 1
ATOM 5053 N N . ASN A 1 656 ? 133.294 103.960 107.251 1.00 214.69 656 ASN A N 1
ATOM 5054 C CA . ASN A 1 656 ? 132.131 103.576 106.454 1.00 214.69 656 ASN A CA 1
ATOM 5055 C C . ASN A 1 656 ? 132.537 102.755 105.238 1.00 214.69 656 ASN A C 1
ATOM 5056 O O . ASN A 1 656 ? 131.789 102.646 104.266 1.00 214.69 656 ASN A O 1
ATOM 5061 N N . LYS A 1 657 ? 133.731 102.168 105.284 1.00 211.81 657 LYS A N 1
ATOM 5062 C CA . LYS A 1 657 ? 134.201 101.416 104.130 1.00 211.81 657 LYS A CA 1
ATOM 5063 C C . LYS A 1 657 ? 133.287 100.247 103.796 1.00 211.81 657 LYS A C 1
ATOM 5064 O O . LYS A 1 657 ? 133.236 99.828 102.636 1.00 211.81 657 LYS A O 1
ATOM 5070 N N . CYS A 1 658 ? 132.568 99.718 104.777 1.00 228.83 658 CYS A N 1
ATOM 5071 C CA . CYS A 1 658 ? 131.719 98.556 104.574 1.00 228.83 658 CYS A CA 1
ATOM 5072 C C . CYS A 1 658 ? 130.311 99.012 104.196 1.00 228.83 658 CYS A C 1
ATOM 5073 O O . CYS A 1 658 ? 130.074 100.185 103.898 1.00 228.83 658 CYS A O 1
ATOM 5076 N N . ASP A 1 659 ? 129.362 98.080 104.192 1.00 257.33 659 ASP A N 1
ATOM 5077 C CA . ASP A 1 659 ? 127.986 98.385 103.835 1.00 257.33 659 ASP A CA 1
ATOM 5078 C C . ASP A 1 659 ? 127.258 99.074 104.983 1.00 257.33 659 ASP A C 1
ATOM 5079 O O . ASP A 1 659 ? 127.559 98.868 106.161 1.00 257.33 659 ASP A O 1
ATOM 5084 N N . ALA A 1 660 ? 126.277 99.896 104.620 1.00 245.44 660 ALA A N 1
ATOM 5085 C CA . ALA A 1 660 ? 125.369 100.454 105.606 1.00 245.44 660 ALA A CA 1
ATOM 5086 C C . ALA A 1 660 ? 124.466 99.353 106.153 1.00 245.44 660 ALA A C 1
ATOM 5087 O O . ALA A 1 660 ? 124.109 98.399 105.457 1.00 245.44 660 ALA A O 1
ATOM 5089 N N . TRP A 1 661 ? 124.092 99.494 107.419 1.00 222.25 661 TRP A N 1
ATOM 5090 C CA . TRP A 1 661 ? 123.368 98.421 108.074 1.00 222.25 661 TRP A CA 1
ATOM 5091 C C . TRP A 1 661 ? 121.914 98.410 107.611 1.00 222.25 661 TRP A C 1
ATOM 5092 O O . TRP A 1 661 ? 121.529 99.104 106.669 1.00 222.25 661 TRP A O 1
ATOM 5103 N N . LYS A 1 662 ? 121.103 97.589 108.273 1.00 205.63 662 LYS A N 1
ATOM 5104 C CA . LYS A 1 662 ? 119.699 97.417 107.918 1.00 205.63 662 LYS A CA 1
ATOM 5105 C C . LYS A 1 662 ? 118.828 97.432 109.163 1.00 205.63 662 LYS A C 1
ATOM 5106 O O . LYS A 1 662 ? 117.993 96.554 109.385 1.00 205.63 662 LYS A O 1
ATOM 5112 N N . ILE A 1 663 ? 119.033 98.449 110.003 1.00 240.46 663 ILE A N 1
ATOM 5113 C CA . ILE A 1 663 ? 118.187 98.641 111.174 1.00 240.46 663 ILE A CA 1
ATOM 5114 C C . ILE A 1 663 ? 116.730 98.541 110.764 1.00 240.46 663 ILE A C 1
ATOM 5115 O O . ILE A 1 663 ? 116.307 99.136 109.765 1.00 240.46 663 ILE A O 1
ATOM 5120 N N . ASP A 1 664 ? 115.955 97.791 111.540 1.00 248.82 664 ASP A N 1
ATOM 5121 C CA . ASP A 1 664 ? 114.537 97.580 111.269 1.00 248.82 664 ASP A CA 1
ATOM 5122 C C . ASP A 1 664 ? 114.308 97.377 109.776 1.00 248.82 664 ASP A C 1
ATOM 5123 O O . ASP A 1 664 ? 113.355 97.887 109.184 1.00 248.82 664 ASP A O 1
ATOM 5128 N N . LYS A 1 665 ? 115.217 96.622 109.162 1.00 194.37 665 LYS A N 1
ATOM 5129 C CA . LYS A 1 665 ? 115.175 96.317 107.737 1.00 194.37 665 LYS A CA 1
ATOM 5130 C C . LYS A 1 665 ? 115.378 97.552 106.871 1.00 194.37 665 LYS A C 1
ATOM 5131 O O . LYS A 1 665 ? 115.065 97.531 105.677 1.00 194.37 665 LYS A O 1
ATOM 5137 N N . ASP A 1 666 ? 115.897 98.633 107.444 1.00 239.76 666 ASP A N 1
ATOM 5138 C CA . ASP A 1 666 ? 116.106 99.873 106.715 1.00 239.76 666 ASP A CA 1
ATOM 5139 C C . ASP A 1 666 ? 117.562 100.285 106.818 1.00 239.76 666 ASP A C 1
ATOM 5140 O O . ASP A 1 666 ? 118.221 100.063 107.836 1.00 239.76 666 ASP A O 1
ATOM 5145 N N . SER A 1 667 ? 118.052 100.901 105.750 1.00 217.54 667 SER A N 1
ATOM 5146 C CA . SER A 1 667 ? 119.432 101.359 105.711 1.00 217.54 667 SER A CA 1
ATOM 5147 C C . SER A 1 667 ? 119.630 102.433 106.771 1.00 217.54 667 SER A C 1
ATOM 5148 O O . SER A 1 667 ? 119.153 103.562 106.619 1.00 217.54 667 SER A O 1
ATOM 5151 N N . LEU A 1 668 ? 120.325 102.087 107.847 1.00 215.88 668 LEU A N 1
ATOM 5152 C CA . LEU A 1 668 ? 120.665 103.088 108.843 1.00 215.88 668 LEU A CA 1
ATOM 5153 C C . LEU A 1 668 ? 121.434 104.222 108.184 1.00 215.88 668 LEU A C 1
ATOM 5154 O O . LEU A 1 668 ? 122.408 104.000 107.461 1.00 215.88 668 LEU A O 1
ATOM 5159 N N . ASN A 1 669 ? 120.986 105.447 108.429 1.00 214.93 669 ASN A N 1
ATOM 5160 C CA . ASN A 1 669 ? 121.595 106.615 107.803 1.00 214.93 669 ASN A CA 1
ATOM 5161 C C . ASN A 1 669 ? 123.017 106.735 108.332 1.00 214.93 669 ASN A C 1
ATOM 5162 O O . ASN A 1 669 ? 123.253 106.898 109.530 1.00 214.93 669 ASN A O 1
ATOM 5167 N N . MET A 1 670 ? 123.978 106.639 107.418 1.00 224.93 670 MET A N 1
ATOM 5168 C CA . MET A 1 670 ? 125.384 106.655 107.791 1.00 224.93 670 MET A CA 1
ATOM 5169 C C . MET A 1 670 ? 125.942 108.070 107.811 1.00 224.93 670 MET A C 1
ATOM 5170 O O . MET A 1 670 ? 125.473 108.962 107.102 1.00 224.93 670 MET A O 1
ATOM 5175 N N . ILE A 1 671 ? 126.970 108.260 108.631 1.00 223.31 671 ILE A N 1
ATOM 5176 C CA . ILE A 1 671 ? 127.673 109.529 108.748 1.00 223.31 671 ILE A CA 1
ATOM 5177 C C . ILE A 1 671 ? 128.946 109.433 107.923 1.00 223.31 671 ILE A C 1
ATOM 5178 O O . ILE A 1 671 ? 129.666 108.431 107.994 1.00 223.31 671 ILE A O 1
ATOM 5183 N N . GLN A 1 672 ? 129.204 110.431 107.142 1.00 210.87 672 GLN A N 1
ATOM 5184 C CA . GLN A 1 672 ? 130.424 110.456 106.356 1.00 210.87 672 GLN A CA 1
ATOM 5185 C C . GLN A 1 672 ? 131.359 111.544 106.866 1.00 210.87 672 GLN A C 1
ATOM 5186 O O . GLN A 1 672 ? 130.934 112.441 107.601 1.00 210.87 672 GLN A O 1
ATOM 5192 N N . PRO A 1 673 ? 132.637 111.491 106.497 1.00 206.79 673 PRO A N 1
ATOM 5193 C CA . PRO A 1 673 ? 133.574 112.506 106.982 1.00 206.79 673 PRO A CA 1
ATOM 5194 C C . PRO A 1 673 ? 133.043 113.903 106.713 1.00 206.79 673 PRO A C 1
ATOM 5195 O O . PRO A 1 673 ? 132.539 114.200 105.629 1.00 206.79 673 PRO A O 1
ATOM 5199 N N . GLY A 1 674 ? 133.152 114.761 107.723 1.00 222.65 674 GLY A N 1
ATOM 5200 C CA . GLY A 1 674 ? 132.577 116.079 107.685 1.00 222.65 674 GLY A CA 1
ATOM 5201 C C . GLY A 1 674 ? 131.151 116.137 108.189 1.00 222.65 674 GLY A C 1
ATOM 5202 O O . GLY A 1 674 ? 130.735 117.166 108.728 1.00 222.65 674 GLY A O 1
ATOM 5203 N N . GLU A 1 675 ? 130.395 115.057 108.034 1.00 217.26 675 GLU A N 1
ATOM 5204 C CA . GLU A 1 675 ? 129.023 115.044 108.510 1.00 217.26 675 GLU A CA 1
ATOM 5205 C C . GLU A 1 675 ? 128.985 114.889 110.025 1.00 217.26 675 GLU A C 1
ATOM 5206 O O . GLU A 1 675 ? 129.757 114.130 110.617 1.00 217.26 675 GLU A O 1
ATOM 5212 N N . SER A 1 676 ? 128.076 115.631 110.653 1.00 218.23 676 SER A N 1
ATOM 5213 C CA . SER A 1 676 ? 127.910 115.605 112.101 1.00 218.23 676 SER A CA 1
ATOM 5214 C C . SER A 1 676 ? 126.442 115.390 112.417 1.00 218.23 676 SER A C 1
ATOM 5215 O O . SER A 1 676 ? 125.573 115.985 111.773 1.00 218.23 676 SER A O 1
ATOM 5218 N N . GLU A 1 677 ? 126.167 114.540 113.399 1.00 215.60 677 GLU A N 1
ATOM 5219 C CA . GLU A 1 677 ? 124.815 114.288 113.867 1.00 215.60 677 GLU A CA 1
ATOM 5220 C C . GLU A 1 677 ? 124.753 114.603 115.351 1.00 215.60 677 GLU A C 1
ATOM 5221 O O . GLU A 1 677 ? 125.649 114.216 116.107 1.00 215.60 677 GLU A O 1
ATOM 5227 N N . LYS A 1 678 ? 123.708 115.308 115.766 1.00 226.90 678 LYS A N 1
ATOM 5228 C CA . LYS A 1 678 ? 123.694 115.807 117.127 1.00 226.90 678 LYS A CA 1
ATOM 5229 C C . LYS A 1 678 ? 123.530 114.656 118.109 1.00 226.90 678 LYS A C 1
ATOM 5230 O O . LYS A 1 678 ? 122.843 113.669 117.841 1.00 226.90 678 LYS A O 1
ATOM 5236 N N . TYR A 1 679 ? 124.187 114.792 119.254 1.00 204.67 679 TYR A N 1
ATOM 5237 C CA . TYR A 1 679 ? 124.140 113.778 120.299 1.00 204.67 679 TYR A CA 1
ATOM 5238 C C . TYR A 1 679 ? 124.374 114.487 121.621 1.00 204.67 679 TYR A C 1
ATOM 5239 O O .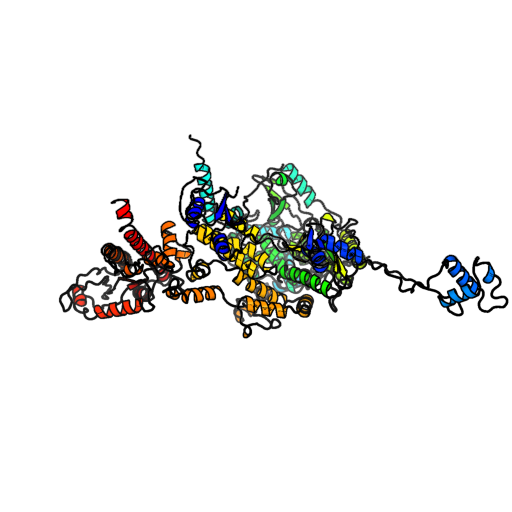 TYR A 1 679 ? 125.460 115.025 121.847 1.00 204.67 679 TYR A O 1
ATOM 5248 N N . LEU A 1 680 ? 123.366 114.496 122.485 1.00 205.60 680 LEU A N 1
ATOM 5249 C CA . LEU A 1 680 ? 123.477 115.184 123.764 1.00 205.60 680 LEU A CA 1
ATOM 5250 C C . LEU A 1 680 ? 123.888 116.635 123.549 1.00 205.60 680 LEU A C 1
ATOM 5251 O O . LEU A 1 680 ? 124.664 117.203 124.317 1.00 205.60 680 LEU A O 1
ATOM 5256 N N . GLY A 1 681 ? 123.389 117.230 122.472 1.00 223.46 681 GLY A N 1
ATOM 5257 C CA . GLY A 1 681 ? 123.741 118.585 122.127 1.00 223.46 681 GLY A CA 1
ATOM 5258 C C . GLY A 1 681 ? 125.067 118.736 121.420 1.00 223.46 681 GLY A C 1
ATOM 5259 O O . GLY A 1 681 ? 125.360 119.829 120.922 1.00 223.46 681 GLY A O 1
ATOM 5260 N N . LEU A 1 682 ? 125.875 117.686 121.348 1.00 214.44 682 LEU A N 1
ATOM 5261 C CA . LEU A 1 682 ? 127.159 117.758 120.669 1.00 214.44 682 LEU A CA 1
ATOM 5262 C C . LEU A 1 682 ? 126.957 117.485 119.182 1.00 214.44 682 LEU A C 1
ATOM 5263 O O . LEU A 1 682 ? 125.829 117.347 118.706 1.00 214.44 682 LEU A O 1
ATOM 5268 N N . LYS A 1 683 ? 128.049 117.413 118.429 1.00 212.03 683 LYS A N 1
ATOM 5269 C CA . LYS A 1 683 ? 127.993 117.312 116.976 1.00 212.03 683 LYS A CA 1
ATOM 5270 C C . LYS A 1 683 ? 128.947 116.229 116.497 1.00 212.03 683 LYS A C 1
ATOM 5271 O O . LYS A 1 683 ? 129.806 116.454 115.644 1.00 212.03 683 LYS A O 1
ATOM 5277 N N . VAL A 1 684 ? 128.818 115.041 117.079 1.00 199.97 684 VAL A N 1
ATOM 5278 C CA . VAL A 1 684 ? 129.746 113.943 116.840 1.00 199.97 684 VAL A CA 1
ATOM 5279 C C . VAL A 1 684 ? 130.064 113.811 115.359 1.00 199.97 684 VAL A C 1
ATOM 5280 O O . VAL A 1 684 ? 129.163 113.679 114.524 1.00 199.97 684 VAL A O 1
ATOM 5284 N N . ASP A 1 685 ? 131.353 113.845 115.032 1.00 217.52 685 ASP A N 1
ATOM 5285 C CA . ASP A 1 685 ? 131.842 113.630 113.675 1.00 217.52 685 ASP A CA 1
ATOM 5286 C C . ASP A 1 685 ? 132.840 112.481 113.691 1.00 217.52 685 ASP A C 1
ATOM 5287 O O . ASP A 1 685 ? 133.876 112.575 114.379 1.00 217.52 685 ASP A O 1
ATOM 5292 N N . PRO A 1 686 ? 132.605 111.405 112.940 1.00 207.39 686 PRO A N 1
ATOM 5293 C CA . PRO A 1 686 ? 133.570 110.298 112.953 1.00 207.39 686 PRO A CA 1
ATOM 5294 C C . PRO A 1 686 ? 134.965 110.725 112.562 1.00 207.39 686 PRO A C 1
ATOM 5295 O O . PRO A 1 686 ? 135.943 110.205 113.110 1.00 207.39 686 PRO A O 1
ATOM 5299 N N . TRP A 1 687 ? 135.090 111.663 111.629 1.00 207.53 687 TRP A N 1
ATOM 5300 C CA . TRP A 1 687 ? 136.416 112.088 111.202 1.00 207.53 687 TRP A CA 1
ATOM 5301 C C . TRP A 1 687 ? 137.213 112.662 112.363 1.00 207.53 687 TRP A C 1
ATOM 5302 O O . TRP A 1 687 ? 138.377 112.300 112.562 1.00 207.53 687 TRP A O 1
ATOM 5313 N N . ILE A 1 688 ? 136.602 113.549 113.145 1.00 220.61 688 ILE A N 1
ATOM 5314 C CA . ILE A 1 688 ? 137.315 114.266 114.195 1.00 220.61 688 ILE A CA 1
ATOM 5315 C C . ILE A 1 688 ? 136.615 114.080 115.530 1.00 220.61 688 ILE A C 1
ATOM 5316 O O . ILE A 1 688 ? 136.670 114.961 116.395 1.00 220.61 688 ILE A O 1
ATOM 5321 N N . GLY A 1 689 ? 135.939 112.954 115.711 1.00 215.64 689 GLY A N 1
ATOM 5322 C CA . GLY A 1 689 ? 135.219 112.778 116.951 1.00 215.64 689 GLY A CA 1
ATOM 5323 C C . GLY A 1 689 ? 134.148 113.836 117.070 1.00 215.64 689 GLY A C 1
ATOM 5324 O O . GLY A 1 689 ? 133.113 113.757 116.407 1.00 215.64 689 GLY A O 1
ATOM 5325 N N . PHE A 1 690 ? 134.378 114.826 117.923 1.00 207.21 690 PHE A N 1
ATOM 5326 C CA . PHE A 1 690 ? 133.443 115.926 118.093 1.00 207.21 690 PHE A CA 1
ATOM 5327 C C . PHE A 1 690 ? 133.768 117.040 117.108 1.00 207.21 690 PHE A C 1
ATOM 5328 O O . PHE A 1 690 ? 134.921 117.467 117.002 1.00 207.21 690 PHE A O 1
ATOM 5336 N N . SER A 1 691 ? 132.753 117.500 116.384 1.00 196.88 691 SER A N 1
ATOM 5337 C CA . SER A 1 691 ? 132.931 118.649 115.511 1.00 196.88 691 SER A CA 1
ATOM 5338 C C . SER A 1 691 ? 133.172 119.896 116.345 1.00 196.88 691 SER A C 1
ATOM 5339 O O . SER A 1 691 ? 132.549 120.085 117.392 1.00 196.88 691 SER A O 1
ATOM 5342 N N . LYS A 1 692 ? 134.074 120.748 115.884 1.00 191.69 692 LYS A N 1
ATOM 5343 C CA . LYS A 1 692 ? 134.371 121.954 116.634 1.00 191.69 692 LYS A CA 1
ATOM 5344 C C . LYS A 1 692 ? 133.109 122.806 116.722 1.00 191.69 692 LYS A C 1
ATOM 5345 O O . LYS A 1 692 ? 132.534 123.158 115.684 1.00 191.69 692 LYS A O 1
ATOM 5351 N N . PRO A 1 693 ? 132.647 123.156 117.916 1.00 183.59 693 PRO A N 1
ATOM 5352 C CA . PRO A 1 693 ? 131.406 123.924 118.015 1.00 183.59 693 PRO A CA 1
ATOM 5353 C C . PRO A 1 693 ? 131.577 125.327 117.467 1.00 183.59 693 PRO A C 1
ATOM 5354 O O . PRO A 1 693 ? 132.663 125.906 117.507 1.00 183.59 693 PRO A O 1
ATOM 5358 N N . VAL A 1 694 ? 130.478 125.881 116.968 1.00 183.43 694 VAL A N 1
ATOM 5359 C CA . VAL A 1 694 ? 130.489 127.244 116.415 1.00 183.43 694 VAL A CA 1
ATOM 5360 C C . VAL A 1 694 ? 130.213 128.174 117.589 1.00 183.43 694 VAL A C 1
ATOM 5361 O O . VAL A 1 694 ? 129.096 128.636 117.828 1.00 183.43 694 VAL A O 1
ATOM 5365 N N . LEU A 1 695 ? 131.272 128.477 118.329 1.00 177.52 695 LEU A N 1
ATOM 5366 C CA . LEU A 1 695 ? 131.142 129.302 119.519 1.00 177.52 695 LEU A CA 1
ATOM 5367 C C . LEU A 1 695 ? 131.117 130.782 119.181 1.00 177.52 695 LEU A C 1
ATOM 5368 O O . LEU A 1 695 ? 130.224 131.507 119.634 1.00 177.52 695 LEU A O 1
ATOM 5373 N N . ALA A 1 696 ? 132.078 131.237 118.378 1.00 175.16 696 ALA A N 1
ATOM 5374 C CA . ALA A 1 696 ? 132.157 132.653 118.052 1.00 175.16 696 ALA A CA 1
ATOM 5375 C C . ALA A 1 696 ? 130.861 133.141 117.432 1.00 175.16 696 ALA A C 1
ATOM 5376 O O . ALA A 1 696 ? 130.402 134.249 117.719 1.00 175.16 696 ALA A O 1
ATOM 5378 N N . GLU A 1 697 ? 130.258 132.325 116.578 1.00 179.86 697 GLU A N 1
ATOM 5379 C CA . GLU A 1 697 ? 129.093 132.771 115.831 1.00 179.86 697 GLU A CA 1
ATOM 5380 C C . GLU A 1 697 ? 127.917 133.009 116.765 1.00 179.86 697 GLU A C 1
ATOM 5381 O O . GLU A 1 697 ? 127.325 134.096 116.780 1.00 179.86 697 GLU A O 1
ATOM 5387 N N . LYS A 1 698 ? 127.584 132.003 117.571 1.00 183.47 698 LYS A N 1
ATOM 5388 C CA . LYS A 1 698 ? 126.490 132.146 118.521 1.00 183.47 698 LYS A CA 1
ATOM 5389 C C . LYS A 1 698 ? 126.781 133.279 119.485 1.00 183.47 698 LYS A C 1
ATOM 5390 O O . LYS A 1 698 ? 125.886 134.051 119.850 1.00 183.47 698 LYS A O 1
ATOM 5396 N N . LEU A 1 699 ? 128.036 133.385 119.913 1.00 186.29 699 LEU A N 1
ATOM 5397 C CA . LEU A 1 699 ? 128.406 134.418 120.863 1.00 186.29 699 LEU A CA 1
ATOM 5398 C C . LEU A 1 699 ? 128.146 135.795 120.280 1.00 186.29 699 LEU A C 1
ATOM 5399 O O . LEU A 1 699 ? 127.497 136.640 120.906 1.00 186.29 699 LEU A O 1
ATOM 5404 N N . THR A 1 700 ? 128.620 136.027 119.060 1.00 185.62 700 THR A N 1
ATOM 5405 C CA . THR A 1 700 ? 128.431 137.322 118.428 1.00 185.62 700 THR A CA 1
ATOM 5406 C C . THR A 1 700 ? 126.955 137.607 118.233 1.00 185.62 700 THR A C 1
ATOM 5407 O O . THR A 1 700 ? 126.499 138.737 118.426 1.00 185.62 700 THR A O 1
ATOM 5411 N N . ILE A 1 701 ? 126.196 136.593 117.832 1.00 181.75 701 ILE A N 1
ATOM 5412 C CA . ILE A 1 701 ? 124.768 136.778 117.619 1.00 181.75 701 ILE A CA 1
ATOM 5413 C C . ILE A 1 701 ? 124.102 137.225 118.908 1.00 181.75 701 ILE A C 1
ATOM 5414 O O . ILE A 1 701 ? 123.305 138.172 118.929 1.00 181.75 701 ILE A O 1
ATOM 5419 N N . TRP A 1 702 ? 124.420 136.546 120.005 1.00 189.02 702 TRP A N 1
ATOM 5420 C CA . TRP A 1 702 ? 123.820 136.900 121.280 1.00 189.02 702 TRP A CA 1
ATOM 5421 C C . TRP A 1 702 ? 124.202 138.314 121.679 1.00 189.02 702 TRP A C 1
ATOM 5422 O O . TRP A 1 702 ? 123.361 139.085 122.158 1.00 189.02 702 TRP A O 1
ATOM 5433 N N . LEU A 1 703 ? 125.472 138.669 121.500 1.00 189.57 703 LEU A N 1
ATOM 5434 C CA . LEU A 1 703 ? 125.901 140.008 121.877 1.00 189.57 703 LEU A CA 1
ATOM 5435 C C . LEU A 1 703 ? 125.173 141.053 121.052 1.00 189.57 703 LEU A C 1
ATOM 5436 O O . LEU A 1 703 ? 124.743 142.081 121.581 1.00 189.57 703 LEU A O 1
ATOM 5441 N N . LYS A 1 704 ? 125.015 140.801 119.755 1.00 177.87 704 LYS A N 1
ATOM 5442 C CA . LYS A 1 704 ? 124.236 141.710 118.926 1.00 177.87 704 LYS A CA 1
ATOM 5443 C C . LYS A 1 704 ? 122.830 141.867 119.471 1.00 177.87 704 LYS A C 1
ATOM 5444 O O . LYS A 1 704 ? 122.363 142.989 119.696 1.00 177.87 704 LYS A O 1
ATOM 5450 N N . ARG A 1 705 ? 122.148 140.750 119.715 1.00 192.54 705 ARG A N 1
ATOM 5451 C CA . ARG A 1 705 ? 120.774 140.833 120.192 1.00 192.54 705 ARG A CA 1
ATOM 5452 C C . ARG A 1 705 ? 120.698 141.662 121.461 1.00 192.54 705 ARG A C 1
ATOM 5453 O O . ARG A 1 705 ? 119.849 142.553 121.584 1.00 192.54 705 ARG A O 1
ATOM 5461 N N . LEU A 1 706 ? 121.592 141.399 122.412 1.00 198.92 706 LEU A N 1
ATOM 5462 C CA . LEU A 1 706 ? 121.590 142.178 123.643 1.00 198.92 706 LEU A CA 1
ATOM 5463 C C . LEU A 1 706 ? 121.821 143.651 123.357 1.00 198.92 706 LEU A C 1
ATOM 5464 O O . LEU A 1 706 ? 121.112 144.515 123.884 1.00 198.92 706 LEU A O 1
ATOM 5469 N N . THR A 1 707 ? 122.792 143.954 122.502 1.00 197.58 707 THR A N 1
ATOM 5470 C CA . THR A 1 707 ? 123.151 145.339 122.247 1.00 197.58 707 THR A CA 1
ATOM 5471 C C . THR A 1 707 ? 121.958 146.126 121.744 1.00 197.58 707 THR A C 1
ATOM 5472 O O . THR A 1 707 ? 121.765 147.290 122.109 1.00 197.58 707 THR A O 1
ATOM 5476 N N . GLU A 1 708 ? 121.153 145.504 120.899 1.00 199.62 708 GLU A N 1
ATOM 5477 C CA . GLU A 1 708 ? 120.083 146.177 120.176 1.00 199.62 708 GLU A CA 1
ATOM 5478 C C . GLU A 1 708 ? 118.743 146.054 120.893 1.00 199.62 708 GLU A C 1
ATOM 5479 O O . GLU A 1 708 ? 117.758 145.598 120.318 1.00 199.62 708 GLU A O 1
ATOM 5485 N N . ALA A 1 709 ? 118.684 146.462 122.157 1.00 214.94 709 ALA A N 1
ATOM 5486 C CA . ALA A 1 709 ? 117.465 146.328 122.939 1.00 214.94 709 ALA A CA 1
ATOM 5487 C C . ALA A 1 709 ? 117.389 147.409 124.007 1.00 214.94 709 ALA A C 1
ATOM 5488 O O . ALA A 1 709 ? 118.410 148.010 124.360 1.00 214.94 709 ALA A O 1
ATOM 5490 N N . PRO A 1 710 ? 116.189 147.674 124.544 1.00 237.93 710 PRO A N 1
ATOM 5491 C CA . PRO A 1 710 ? 116.062 148.664 125.623 1.00 237.93 710 PRO A CA 1
ATOM 5492 C C . PRO A 1 710 ? 116.442 148.081 126.975 1.00 237.93 710 PRO A C 1
ATOM 5493 O O . PRO A 1 710 ? 115.575 147.682 127.758 1.00 237.93 710 PRO A O 1
ATOM 5497 N N . LEU A 1 711 ? 117.742 148.022 127.259 1.00 226.57 711 LEU A N 1
ATOM 5498 C CA . LEU A 1 711 ? 118.270 147.230 128.362 1.00 226.57 711 LEU A CA 1
ATOM 5499 C C . LEU A 1 711 ? 119.318 148.020 129.146 1.00 226.57 711 LEU A C 1
ATOM 5500 O O . LEU A 1 711 ? 120.431 147.557 129.357 1.00 226.57 711 LEU A O 1
ATOM 5505 N N . LYS A 1 712 ? 118.944 149.204 129.629 1.00 203.89 712 LYS A N 1
ATOM 5506 C CA . LYS A 1 712 ? 119.894 150.248 130.004 1.00 203.89 712 LYS A CA 1
ATOM 5507 C C . LYS A 1 712 ? 121.198 149.663 130.530 1.00 203.89 712 LYS A C 1
ATOM 5508 O O . LYS A 1 712 ? 121.188 148.754 131.369 1.00 203.89 712 LYS A O 1
ATOM 5514 N N . PRO A 1 713 ? 122.336 150.198 130.076 1.00 201.93 713 PRO A N 1
ATOM 5515 C CA . PRO A 1 713 ? 123.597 149.441 130.072 1.00 201.93 713 PRO A CA 1
ATOM 5516 C C . PRO A 1 713 ? 123.802 148.502 131.247 1.00 201.93 713 PRO A C 1
ATOM 5517 O O . PRO A 1 713 ? 124.155 147.332 131.060 1.00 201.93 713 PRO A O 1
ATOM 5521 N N . SER A 1 714 ? 123.592 149.004 132.460 1.00 200.08 714 SER A N 1
ATOM 5522 C CA . SER A 1 714 ? 123.716 148.144 133.627 1.00 200.08 714 SER A CA 1
ATOM 5523 C C . SER A 1 714 ? 122.895 146.879 133.441 1.00 200.08 714 SER A C 1
ATOM 5524 O O . SER A 1 714 ? 123.341 145.773 133.773 1.00 200.08 714 SER A O 1
ATOM 5527 N N . GLN A 1 715 ? 121.696 147.028 132.887 1.00 212.88 715 GLN A N 1
ATOM 5528 C CA . GLN A 1 715 ? 120.841 145.879 132.642 1.00 212.88 715 GLN A CA 1
ATOM 5529 C C . GLN A 1 715 ? 121.468 144.945 131.619 1.00 212.88 715 GLN A C 1
ATOM 5530 O O . GLN A 1 715 ? 121.360 143.719 131.742 1.00 212.88 715 GLN A O 1
ATOM 5536 N N . LYS A 1 716 ? 122.117 145.502 130.595 1.00 203.71 716 LYS A N 1
ATOM 5537 C CA . LYS A 1 716 ? 122.827 144.659 129.641 1.00 203.71 716 LYS A CA 1
ATOM 5538 C C . LYS A 1 716 ? 123.879 143.819 130.346 1.00 203.71 716 LYS A C 1
ATOM 5539 O O . LYS A 1 716 ? 123.970 142.605 130.131 1.00 203.71 716 LYS A O 1
ATOM 5545 N N . LEU A 1 717 ? 124.680 144.448 131.200 1.00 198.66 717 LEU A N 1
ATOM 5546 C CA . LEU A 1 717 ? 125.708 143.694 131.902 1.00 198.66 717 LEU A CA 1
ATOM 5547 C C . LEU A 1 717 ? 125.085 142.611 132.763 1.00 198.66 717 LEU A C 1
ATOM 5548 O O . LEU A 1 717 ? 125.596 141.486 132.833 1.00 198.66 717 LEU A O 1
ATOM 5553 N N . THR A 1 718 ? 123.993 142.942 133.444 1.00 209.96 718 THR A N 1
ATOM 5554 C CA . THR A 1 718 ? 123.365 141.971 134.326 1.00 209.96 718 THR A CA 1
ATOM 5555 C C . THR A 1 718 ? 122.892 140.763 133.533 1.00 209.96 718 THR A C 1
ATOM 5556 O O . THR A 1 718 ? 123.235 139.615 133.851 1.00 209.96 718 THR A O 1
ATOM 5560 N N . MET A 1 719 ? 122.109 141.011 132.482 1.00 206.84 719 MET A N 1
ATOM 5561 C CA . MET A 1 719 ? 121.668 139.925 131.622 1.00 206.84 719 MET A CA 1
ATOM 5562 C C . MET A 1 719 ? 122.855 139.096 131.180 1.00 206.84 719 MET A C 1
ATOM 5563 O O . MET A 1 719 ? 122.854 137.867 131.307 1.00 206.84 719 MET A O 1
ATOM 5568 N N . LEU A 1 720 ? 123.897 139.760 130.693 1.00 193.70 720 LEU A N 1
ATOM 5569 C CA . LEU A 1 720 ? 125.047 139.052 130.167 1.00 193.70 720 LEU A CA 1
ATOM 5570 C C . LEU A 1 720 ? 125.564 138.093 131.216 1.00 193.70 720 LEU A C 1
ATOM 5571 O O . LEU A 1 720 ? 125.363 136.878 131.105 1.00 193.70 720 LEU A O 1
ATOM 5576 N N . ASN A 1 721 ? 126.113 138.653 132.292 1.00 195.83 721 ASN A N 1
ATOM 5577 C CA . ASN A 1 721 ? 126.835 137.841 133.260 1.00 195.83 721 ASN A CA 1
ATOM 5578 C C . ASN A 1 721 ? 125.958 136.753 133.848 1.00 195.83 721 ASN A C 1
ATOM 5579 O O . ASN A 1 721 ? 126.441 135.655 134.144 1.00 195.83 721 ASN A O 1
ATOM 5584 N N . ILE A 1 722 ? 124.667 137.026 134.030 1.00 209.19 722 ILE A N 1
ATOM 5585 C CA . ILE A 1 722 ? 123.858 136.096 134.802 1.00 209.19 722 ILE A CA 1
ATOM 5586 C C . ILE A 1 722 ? 123.129 135.074 133.947 1.00 209.19 722 ILE A C 1
ATOM 5587 O O . ILE A 1 722 ? 122.695 134.043 134.477 1.00 209.19 722 ILE A O 1
ATOM 5592 N N . TYR A 1 723 ? 122.987 135.311 132.647 1.00 201.13 723 TYR A N 1
ATOM 5593 C CA . TYR A 1 723 ? 122.192 134.396 131.846 1.00 201.13 723 TYR A CA 1
ATOM 5594 C C . TYR A 1 723 ? 122.916 133.893 130.608 1.00 201.13 723 TYR A C 1
ATOM 5595 O O . TYR A 1 723 ? 122.784 132.719 130.251 1.00 201.13 723 TYR A O 1
ATOM 5604 N N . THR A 1 724 ? 123.686 134.745 129.947 1.00 199.23 724 THR A N 1
ATOM 5605 C CA . THR A 1 724 ? 124.231 134.332 128.664 1.00 199.23 724 THR A CA 1
ATOM 5606 C C . THR A 1 724 ? 125.382 133.350 128.812 1.00 199.23 724 THR A C 1
ATOM 5607 O O . THR A 1 724 ? 125.406 132.306 128.151 1.00 199.23 724 THR A O 1
ATOM 5611 N N . ILE A 1 725 ? 126.328 133.660 129.691 1.00 194.33 725 ILE A N 1
ATOM 5612 C CA . ILE A 1 725 ? 127.588 132.926 129.709 1.00 194.33 725 ILE A CA 1
ATOM 5613 C C . ILE A 1 725 ? 127.365 131.437 129.928 1.00 194.33 725 ILE A C 1
ATOM 5614 O O . ILE A 1 725 ? 127.967 130.632 129.207 1.00 194.33 725 ILE A O 1
ATOM 5619 N N . PRO A 1 726 ? 126.523 130.998 130.860 1.00 194.57 726 PRO A N 1
ATOM 5620 C CA . PRO A 1 726 ? 126.403 129.549 131.095 1.00 194.57 726 PRO A CA 1
ATOM 5621 C C . PRO A 1 726 ? 126.089 128.764 129.839 1.00 194.57 726 PRO A C 1
ATOM 5622 O O . PRO A 1 726 ? 126.591 127.642 129.648 1.00 194.57 726 PRO A O 1
ATOM 5626 N N . ARG A 1 727 ? 125.243 129.325 128.980 1.00 188.33 727 ARG A N 1
ATOM 5627 C CA . ARG A 1 727 ? 124.889 128.634 127.751 1.00 188.33 727 ARG A CA 1
ATOM 5628 C C . ARG A 1 727 ? 126.138 128.243 126.981 1.00 188.33 727 ARG A C 1
ATOM 5629 O O . ARG A 1 727 ? 126.329 127.073 126.634 1.00 188.33 727 ARG A O 1
ATOM 5637 N N . ILE A 1 728 ? 127.022 129.206 126.737 1.00 191.78 728 ILE A N 1
ATOM 5638 C CA . ILE A 1 728 ? 128.259 128.885 126.045 1.00 191.78 728 ILE A CA 1
ATOM 5639 C C . ILE A 1 728 ? 129.173 128.028 126.902 1.00 191.78 728 ILE A C 1
ATOM 5640 O O . ILE A 1 728 ? 129.950 127.233 126.356 1.00 191.78 728 ILE A O 1
ATOM 5645 N N . ILE A 1 729 ? 129.113 128.181 128.224 1.00 190.30 729 ILE A N 1
ATOM 5646 C CA . ILE A 1 729 ? 129.967 127.385 129.095 1.00 190.30 729 ILE A CA 1
ATOM 5647 C C . ILE A 1 729 ? 129.753 125.911 128.819 1.00 190.30 729 ILE A C 1
ATOM 5648 O O . ILE A 1 729 ? 130.705 125.133 128.697 1.00 190.30 729 ILE A O 1
ATOM 5653 N N . TYR A 1 730 ? 128.492 125.502 128.733 1.00 180.73 730 TYR A N 1
ATOM 5654 C CA . TYR A 1 730 ? 128.209 124.075 128.630 1.00 180.73 730 TYR A CA 1
ATOM 5655 C C . TYR A 1 730 ? 128.979 123.452 127.472 1.00 180.73 730 TYR A C 1
ATOM 5656 O O . TYR A 1 730 ? 129.735 122.489 127.651 1.00 180.73 730 TYR A O 1
ATOM 5665 N N . LEU A 1 731 ? 128.837 124.020 126.280 1.00 183.63 731 LEU A N 1
ATOM 5666 C CA . LEU A 1 731 ? 129.488 123.426 125.123 1.00 183.63 731 LEU A CA 1
ATOM 5667 C C . LEU A 1 731 ? 130.989 123.632 125.173 1.00 183.63 731 LEU A C 1
ATOM 5668 O O . LEU A 1 731 ? 131.757 122.696 124.923 1.00 183.63 731 LEU A O 1
ATOM 5673 N N . ALA A 1 732 ? 131.432 124.844 125.504 1.00 184.92 732 ALA A N 1
ATOM 5674 C CA . ALA A 1 732 ? 132.860 125.111 125.490 1.00 184.92 732 ALA A CA 1
ATOM 5675 C C . ALA A 1 732 ? 133.594 124.137 126.392 1.00 184.92 732 ALA A C 1
ATOM 5676 O O . ALA A 1 732 ? 134.624 123.577 126.009 1.00 184.92 732 ALA A O 1
ATOM 5678 N N . ASP A 1 733 ? 133.071 123.909 127.592 1.00 190.60 733 ASP A N 1
ATOM 5679 C CA . ASP A 1 733 ? 133.714 122.979 128.504 1.00 190.60 733 ASP A CA 1
ATOM 5680 C C . ASP A 1 733 ? 133.597 121.555 127.995 1.00 190.60 733 ASP A C 1
ATOM 5681 O O . ASP A 1 733 ? 134.590 120.823 127.956 1.00 190.60 733 ASP A O 1
ATOM 5686 N N . HIS A 1 734 ? 132.395 121.146 127.590 1.00 184.60 734 HIS A N 1
ATOM 5687 C CA . HIS A 1 734 ? 132.223 119.769 127.170 1.00 184.60 734 HIS A CA 1
ATOM 5688 C C . HIS A 1 734 ? 133.001 119.462 125.906 1.00 184.60 734 HIS A C 1
ATOM 5689 O O . HIS A 1 734 ? 133.303 118.295 125.645 1.00 184.60 734 HIS A O 1
ATOM 5696 N N . THR A 1 735 ? 133.335 120.480 125.129 1.00 190.13 735 THR A N 1
ATOM 5697 C CA . THR A 1 735 ? 134.205 120.323 123.979 1.00 190.13 735 THR A CA 1
ATOM 5698 C C . THR A 1 735 ? 135.609 120.748 124.368 1.00 190.13 735 THR A C 1
ATOM 5699 O O . THR A 1 735 ? 135.818 121.881 124.806 1.00 190.13 735 THR A O 1
ATOM 5703 N N . ASP A 1 736 ? 136.571 119.846 124.206 1.00 217.42 736 ASP A N 1
ATOM 5704 C CA . ASP A 1 736 ? 137.948 120.223 124.478 1.00 217.42 736 ASP A CA 1
ATOM 5705 C C . ASP A 1 736 ? 138.273 121.473 123.679 1.00 217.42 736 ASP A C 1
ATOM 5706 O O . ASP A 1 736 ? 138.356 121.430 122.449 1.00 217.42 736 ASP A O 1
ATOM 5711 N N . THR A 1 737 ? 138.446 122.591 124.370 1.00 192.23 737 THR A N 1
ATOM 5712 C CA . THR A 1 737 ? 138.638 123.888 123.740 1.00 192.23 737 THR A CA 1
ATOM 5713 C C . THR A 1 737 ? 140.000 124.429 124.143 1.00 192.23 737 THR A C 1
ATOM 5714 O O . THR A 1 737 ? 140.371 124.374 125.319 1.00 192.23 737 THR A O 1
ATOM 5718 N N . LYS A 1 738 ? 140.743 124.940 123.170 1.00 177.07 738 LYS A N 1
ATOM 5719 C CA . LYS A 1 738 ? 142.079 125.431 123.449 1.00 177.07 738 LYS A CA 1
ATOM 5720 C C . LYS A 1 738 ? 142.035 126.886 123.902 1.00 177.07 738 LYS A C 1
ATOM 5721 O O . LYS A 1 738 ? 141.075 127.622 123.664 1.00 177.07 738 LYS A O 1
ATOM 5727 N N . LYS A 1 739 ? 143.117 127.300 124.556 1.00 172.98 739 LYS A N 1
ATOM 5728 C CA . LYS A 1 739 ? 143.120 128.595 125.219 1.00 172.98 739 LYS A CA 1
ATOM 5729 C C . LYS A 1 739 ? 142.966 129.744 124.235 1.00 172.98 739 LYS A C 1
ATOM 5730 O O . LYS A 1 739 ? 142.258 130.709 124.529 1.00 172.98 739 LYS A O 1
ATOM 5736 N N . THR A 1 740 ? 143.617 129.671 123.076 1.00 179.69 740 THR A N 1
ATOM 5737 C CA . THR A 1 740 ? 143.623 130.815 122.169 1.00 179.69 740 THR A CA 1
ATOM 5738 C C . THR A 1 740 ? 142.212 131.198 121.747 1.00 179.69 740 THR A C 1
ATOM 5739 O O . THR A 1 740 ? 141.856 132.383 121.732 1.00 179.69 740 THR A O 1
ATOM 5743 N N . LEU A 1 741 ? 141.399 130.214 121.376 1.00 184.81 741 LEU A N 1
ATOM 5744 C CA . LEU A 1 741 ? 140.045 130.532 120.947 1.00 184.81 741 LEU A CA 1
ATOM 5745 C C . LEU A 1 741 ? 139.270 131.191 122.077 1.00 184.81 741 LEU A C 1
ATOM 5746 O O . LEU A 1 741 ? 138.546 132.173 121.864 1.00 184.81 741 LEU A O 1
ATOM 5751 N N . LEU A 1 742 ? 139.422 130.669 123.292 1.00 187.99 742 LEU A N 1
ATOM 5752 C CA . LEU A 1 742 ? 138.766 131.286 124.434 1.00 187.99 742 LEU A CA 1
ATOM 5753 C C . LEU A 1 742 ? 139.232 132.721 124.607 1.00 187.99 742 LEU A C 1
ATOM 5754 O O . LEU A 1 742 ? 138.436 133.608 124.933 1.00 187.99 742 LEU A O 1
ATOM 5759 N N . SER A 1 743 ? 140.524 132.963 124.415 1.00 200.06 743 SER A N 1
ATOM 5760 C CA . SER A 1 743 ? 141.044 134.314 124.540 1.00 200.06 743 SER A CA 1
ATOM 5761 C C . SER A 1 743 ? 140.386 135.228 123.524 1.00 200.06 743 SER A C 1
ATOM 5762 O O . SER A 1 743 ? 140.007 136.360 123.840 1.00 200.06 743 SER A O 1
ATOM 5765 N N . SER A 1 744 ? 140.240 134.744 122.297 1.00 195.29 744 SER A N 1
ATOM 5766 C CA . SER A 1 744 ? 139.562 135.526 121.275 1.00 195.29 744 SER A CA 1
ATOM 5767 C C . SER A 1 744 ? 138.145 135.865 121.708 1.00 195.29 744 SER A C 1
ATOM 5768 O O . SER A 1 744 ? 137.696 137.011 121.575 1.00 195.29 744 SER A O 1
ATOM 5771 N N . LEU A 1 745 ? 137.426 134.874 122.226 1.00 186.44 745 LEU A N 1
ATOM 5772 C CA . LEU A 1 745 ? 136.057 135.120 122.658 1.00 186.44 745 LEU A CA 1
ATOM 5773 C C . LEU A 1 745 ? 136.017 136.161 123.767 1.00 186.44 745 LEU A C 1
ATOM 5774 O O . LEU A 1 745 ? 135.195 137.087 123.737 1.00 186.44 745 LEU A O 1
ATOM 5779 N N . ASP A 1 746 ? 136.900 136.025 124.755 1.00 200.71 746 ASP A N 1
ATOM 5780 C CA . ASP A 1 746 ? 136.943 136.993 125.842 1.00 200.71 746 ASP A CA 1
ATOM 5781 C C . ASP A 1 746 ? 137.234 138.383 125.305 1.00 200.71 746 ASP A C 1
ATOM 5782 O O . ASP A 1 746 ? 136.680 139.374 125.789 1.00 200.71 746 ASP A O 1
ATOM 5787 N N . ASP A 1 747 ? 138.108 138.477 124.309 1.00 206.71 747 ASP A N 1
ATOM 5788 C CA . ASP A 1 747 ? 138.402 139.772 123.714 1.00 206.71 747 ASP A CA 1
ATOM 5789 C C . ASP A 1 747 ? 137.153 140.375 123.100 1.00 206.71 747 ASP A C 1
ATOM 5790 O O . ASP A 1 747 ? 136.856 141.562 123.294 1.00 206.71 747 ASP A O 1
ATOM 5795 N N . ASN A 1 748 ? 136.419 139.567 122.341 1.00 175.96 748 ASN A N 1
ATOM 5796 C CA . ASN A 1 748 ? 135.183 140.046 121.742 1.00 175.96 748 ASN A CA 1
ATOM 5797 C C . ASN A 1 748 ? 134.252 140.581 122.814 1.00 175.96 748 ASN A C 1
ATOM 5798 O O . ASN A 1 748 ? 133.709 141.687 122.699 1.00 175.96 748 ASN A O 1
ATOM 5803 N N . ILE A 1 749 ? 134.068 139.803 123.875 1.00 186.74 749 ILE A N 1
ATOM 5804 C CA . ILE A 1 749 ? 133.151 140.204 124.931 1.00 186.74 749 ILE A CA 1
ATOM 5805 C C . ILE A 1 749 ? 133.616 141.500 125.571 1.00 186.74 749 ILE A C 1
ATOM 5806 O O . ILE A 1 749 ? 132.814 142.400 125.842 1.00 186.74 749 ILE A O 1
ATOM 5811 N N . ARG A 1 750 ? 134.914 141.604 125.846 1.00 187.95 750 ARG A N 1
ATOM 5812 C CA . ARG A 1 750 ? 135.439 142.798 126.489 1.00 187.95 750 ARG A CA 1
ATOM 5813 C C . ARG A 1 750 ? 135.156 144.025 125.647 1.00 187.95 750 ARG A C 1
ATOM 5814 O O . ARG A 1 750 ? 134.653 145.038 126.146 1.00 187.95 750 ARG A O 1
ATOM 5822 N N . THR A 1 751 ? 135.474 143.950 124.359 1.00 174.47 751 THR A N 1
ATOM 5823 C CA . THR A 1 751 ? 135.218 145.087 123.489 1.00 174.47 751 THR A CA 1
ATOM 5824 C C . THR A 1 751 ? 133.742 145.440 123.486 1.00 174.47 751 THR A C 1
ATOM 5825 O O . THR A 1 751 ? 133.372 146.617 123.589 1.00 174.47 751 THR A O 1
ATOM 5829 N N . VAL A 1 752 ? 132.879 144.431 123.389 1.00 179.07 752 VAL A N 1
ATOM 5830 C CA . VAL A 1 752 ? 131.454 144.708 123.292 1.00 179.07 752 VAL A CA 1
ATOM 5831 C C . VAL A 1 752 ? 130.962 145.411 124.544 1.00 179.07 752 VAL A C 1
ATOM 5832 O O . VAL A 1 752 ? 130.232 146.403 124.468 1.00 179.07 752 VAL A O 1
ATOM 5836 N N . VAL A 1 753 ? 131.335 144.903 125.715 1.00 189.55 753 VAL A N 1
ATOM 5837 C CA . VAL A 1 753 ? 130.838 145.497 126.950 1.00 189.55 753 VAL A CA 1
ATOM 5838 C C . VAL A 1 753 ? 131.404 146.895 127.125 1.00 189.55 753 VAL A C 1
ATOM 5839 O O . VAL A 1 753 ? 130.697 147.823 127.538 1.00 189.55 753 VAL A O 1
ATOM 5843 N N . LYS A 1 754 ? 132.691 147.067 126.837 1.00 188.55 754 LYS A N 1
ATOM 5844 C CA . LYS A 1 754 ? 133.295 148.383 126.956 1.00 188.55 754 LYS A CA 1
ATOM 5845 C C . LYS A 1 754 ? 132.532 149.382 126.105 1.00 188.55 754 LYS A C 1
ATOM 5846 O O . LYS A 1 754 ? 132.201 150.485 126.554 1.00 188.55 754 LYS A O 1
ATOM 5852 N N . GLY A 1 755 ? 132.216 148.994 124.872 1.00 196.80 755 GLY A N 1
ATOM 5853 C CA . GLY A 1 755 ? 131.374 149.838 124.048 1.00 196.80 755 GLY A CA 1
ATOM 5854 C C . GLY A 1 755 ? 130.025 150.084 124.685 1.00 196.80 755 GLY A C 1
ATOM 5855 O O . GLY A 1 755 ? 129.550 151.220 124.739 1.00 196.80 755 GLY A O 1
ATOM 5856 N N . TRP A 1 756 ? 129.394 149.023 125.187 1.00 199.81 756 TRP A N 1
ATOM 5857 C CA . TRP A 1 756 ? 128.118 149.166 125.872 1.00 199.81 756 TRP A CA 1
ATOM 5858 C C . TRP A 1 756 ? 128.167 150.319 126.854 1.00 199.81 756 TRP A C 1
ATOM 5859 O O . TRP A 1 756 ? 127.330 151.224 126.814 1.00 199.81 756 TRP A O 1
ATOM 5870 N N . LEU A 1 757 ? 129.151 150.301 127.741 1.00 201.63 757 LEU A N 1
ATOM 5871 C CA . LEU A 1 757 ? 129.229 151.281 128.808 1.00 201.63 757 LEU A CA 1
ATOM 5872 C C . LEU A 1 757 ? 130.095 152.473 128.438 1.00 201.63 757 LEU A C 1
ATOM 5873 O O . LEU A 1 757 ? 130.334 153.339 129.284 1.00 201.63 757 LEU A O 1
ATOM 5878 N N . HIS A 1 758 ? 130.570 152.542 127.198 1.00 191.58 758 HIS A N 1
ATOM 5879 C CA . HIS A 1 758 ? 131.312 153.707 126.727 1.00 191.58 758 HIS A CA 1
ATOM 5880 C C . HIS A 1 758 ? 132.498 154.006 127.633 1.00 191.58 758 HIS A C 1
ATOM 5881 O O . HIS A 1 758 ? 132.815 155.160 127.921 1.00 191.58 758 HIS A O 1
ATOM 5888 N N . LEU A 1 759 ? 133.153 152.957 128.094 1.00 201.73 759 LEU A N 1
ATOM 5889 C CA . LEU A 1 759 ? 134.389 153.147 128.823 1.00 201.73 759 LEU A CA 1
ATOM 5890 C C . LEU A 1 759 ? 135.492 153.558 127.855 1.00 201.73 759 LEU A C 1
ATOM 5891 O O . LEU A 1 759 ? 135.428 153.234 126.667 1.00 201.73 759 LEU A O 1
ATOM 5896 N N . PRO A 1 760 ? 136.516 154.265 128.325 1.00 201.66 760 PRO A N 1
ATOM 5897 C CA . PRO A 1 760 ? 137.644 154.555 127.454 1.00 201.66 760 PRO A CA 1
ATOM 5898 C C . PRO A 1 760 ? 138.327 153.271 127.032 1.00 201.66 760 PRO A C 1
ATOM 5899 O O . PRO A 1 760 ? 138.367 152.291 127.795 1.00 201.66 760 PRO A O 1
ATOM 5903 N N . PRO A 1 761 ? 138.881 153.225 125.833 1.00 200.04 761 PRO A N 1
ATOM 5904 C CA . PRO A 1 761 ? 139.466 151.974 125.339 1.00 200.04 761 PRO A CA 1
ATOM 5905 C C . PRO A 1 761 ? 140.480 151.362 126.291 1.00 200.04 761 PRO A C 1
ATOM 5906 O O . PRO A 1 761 ? 140.344 150.201 126.683 1.00 200.04 761 PRO A O 1
ATOM 5910 N N . ASP A 1 762 ? 141.479 152.128 126.684 1.00 195.08 762 ASP A N 1
ATOM 5911 C CA . ASP A 1 762 ? 142.625 151.566 127.395 1.00 195.08 762 ASP A CA 1
ATOM 5912 C C . ASP A 1 762 ? 142.300 151.071 128.781 1.00 195.08 762 ASP A C 1
ATOM 5913 O O . ASP A 1 762 ? 143.243 150.607 129.435 1.00 195.08 762 ASP A O 1
ATOM 5918 N N . THR A 1 763 ? 141.060 151.147 129.254 1.00 206.32 763 THR A N 1
ATOM 5919 C CA . THR A 1 763 ? 140.701 150.671 130.583 1.00 206.32 763 THR A CA 1
ATOM 5920 C C . THR A 1 763 ? 141.369 149.341 130.893 1.00 206.32 763 THR A C 1
ATOM 5921 O O . THR A 1 763 ? 141.490 148.477 130.020 1.00 206.32 763 THR A O 1
ATOM 5925 N N . CYS A 1 764 ? 141.820 149.179 132.134 1.00 206.40 764 CYS A N 1
ATOM 5926 C CA . CYS A 1 764 ? 142.462 147.932 132.525 1.00 206.40 764 CYS A CA 1
ATOM 5927 C C . CYS A 1 764 ? 141.428 146.824 132.667 1.00 206.40 764 CYS A C 1
ATOM 5928 O O . CYS A 1 764 ? 140.325 147.027 133.182 1.00 206.40 764 CYS A O 1
ATOM 5931 N N . ASN A 1 765 ? 141.810 145.630 132.227 1.00 216.83 765 ASN A N 1
ATOM 5932 C CA . ASN A 1 765 ? 140.911 144.485 132.270 1.00 216.83 765 ASN A CA 1
ATOM 5933 C C . ASN A 1 765 ? 140.525 144.091 133.690 1.00 216.83 765 ASN A C 1
ATOM 5934 O O . ASN A 1 765 ? 139.384 143.670 133.925 1.00 216.83 765 ASN A O 1
ATOM 5939 N N . GLY A 1 766 ? 141.448 144.215 134.637 1.00 216.22 766 GLY A N 1
ATOM 5940 C CA . GLY A 1 766 ? 141.223 143.697 135.971 1.00 216.22 766 GLY A CA 1
ATOM 5941 C C . GLY A 1 766 ? 139.944 144.232 136.567 1.00 216.22 766 GLY A C 1
ATOM 5942 O O . GLY A 1 766 ? 139.157 143.481 137.152 1.00 216.22 766 GLY A O 1
ATOM 5943 N N . PHE A 1 767 ? 139.713 145.533 136.404 1.00 212.11 767 PHE A N 1
ATOM 5944 C CA . PHE A 1 767 ? 138.427 146.088 136.795 1.00 212.11 767 PHE A CA 1
ATOM 5945 C C . PHE A 1 767 ? 137.284 145.282 136.209 1.00 212.11 767 PHE A C 1
ATOM 5946 O O . PHE A 1 767 ? 136.317 144.956 136.906 1.00 212.11 767 PHE A O 1
ATOM 5954 N N . ILE A 1 768 ? 137.376 144.947 134.926 1.00 210.71 768 ILE A N 1
ATOM 5955 C CA . ILE A 1 768 ? 136.278 144.238 134.291 1.00 210.71 768 ILE A CA 1
ATOM 5956 C C . ILE A 1 768 ? 136.088 142.869 134.914 1.00 210.71 768 ILE A C 1
ATOM 5957 O O . ILE A 1 768 ? 134.974 142.501 135.305 1.00 210.71 768 ILE A O 1
ATOM 5962 N N . TYR A 1 769 ? 137.162 142.097 135.029 1.00 199.37 769 TYR A N 1
ATOM 5963 C CA . TYR A 1 769 ? 137.040 140.700 135.413 1.00 199.37 769 TYR A CA 1
ATOM 5964 C C . TYR A 1 769 ? 136.776 140.486 136.897 1.00 199.37 769 TYR A C 1
ATOM 5965 O O . TYR A 1 769 ? 136.083 139.525 137.249 1.00 199.37 769 TYR A O 1
ATOM 5974 N N . THR A 1 770 ? 137.280 141.351 137.770 1.00 228.90 770 THR A N 1
ATOM 5975 C CA . THR A 1 770 ? 137.098 141.140 139.200 1.00 228.90 770 THR A CA 1
ATOM 5976 C C . THR A 1 770 ? 135.621 141.191 139.572 1.00 228.90 770 THR A C 1
ATOM 5977 O O . THR A 1 770 ? 134.815 141.840 138.900 1.00 228.90 770 THR A O 1
ATOM 5981 N N . LYS A 1 771 ? 135.264 140.474 140.634 1.00 226.21 771 LYS A N 1
ATOM 5982 C CA . LYS A 1 771 ? 133.862 140.330 140.992 1.00 226.21 771 LYS A CA 1
ATOM 5983 C C . LYS A 1 771 ? 133.306 141.626 141.566 1.00 226.21 771 LYS A C 1
ATOM 5984 O O . LYS A 1 771 ? 134.028 142.471 142.100 1.00 226.21 771 LYS A O 1
ATOM 5990 N N . THR A 1 772 ? 131.985 141.766 141.453 1.00 223.85 772 THR A N 1
ATOM 5991 C CA . THR A 1 772 ? 131.325 142.954 141.975 1.00 223.85 772 THR A CA 1
ATOM 5992 C C . THR A 1 772 ? 131.547 143.083 143.470 1.00 223.85 772 THR A C 1
ATOM 5993 O O . THR A 1 772 ? 131.871 144.167 143.963 1.00 223.85 772 THR A O 1
ATOM 5997 N N . ARG A 1 773 ? 131.404 141.983 144.209 1.00 219.00 773 ARG A N 1
ATOM 5998 C CA . ARG A 1 773 ? 131.652 142.045 145.644 1.00 219.00 773 ARG A CA 1
ATOM 5999 C C . ARG A 1 773 ? 133.033 142.609 145.938 1.00 219.00 773 ARG A C 1
ATOM 6000 O O . ARG A 1 773 ? 133.222 143.289 146.952 1.00 219.00 773 ARG A O 1
ATOM 6008 N N . ASP A 1 774 ? 134.005 142.351 145.070 1.00 231.50 774 ASP A N 1
ATOM 6009 C CA . ASP A 1 774 ? 135.332 142.928 145.213 1.00 231.50 774 ASP A CA 1
ATOM 6010 C C . ASP A 1 774 ? 135.440 144.296 144.564 1.00 231.50 774 ASP A C 1
ATOM 6011 O O . ASP A 1 774 ? 136.459 144.971 144.740 1.00 231.50 774 ASP A O 1
ATOM 6016 N N . GLY A 1 775 ? 134.419 144.720 143.827 1.00 229.55 775 GLY A N 1
ATOM 6017 C CA . GLY A 1 775 ? 134.411 146.006 143.164 1.00 229.55 775 GLY A CA 1
ATOM 6018 C C . GLY A 1 775 ? 134.404 145.939 141.654 1.00 229.55 775 GLY A C 1
ATOM 6019 O O . GLY A 1 775 ? 134.046 146.936 141.014 1.00 229.55 775 GLY A O 1
ATOM 6020 N N . GLY A 1 776 ? 134.770 144.809 141.056 1.00 215.69 776 GLY A N 1
ATOM 6021 C CA . GLY A 1 776 ? 134.863 144.701 139.618 1.00 215.69 776 GLY A CA 1
ATOM 6022 C C . GLY A 1 776 ? 133.508 144.532 138.966 1.00 215.69 776 GLY A C 1
ATOM 6023 O O . GLY A 1 776 ? 132.462 144.526 139.615 1.00 215.69 776 GLY A O 1
ATOM 6024 N N . LEU A 1 777 ? 133.537 144.393 137.648 1.00 200.54 777 LEU A N 1
ATOM 6025 C CA . LEU A 1 777 ? 132.310 144.233 136.889 1.00 200.54 777 LEU A CA 1
ATOM 6026 C C . LEU A 1 777 ? 131.772 142.816 136.943 1.00 200.54 777 LEU A C 1
ATOM 6027 O O . LEU A 1 777 ? 130.674 142.566 136.437 1.00 200.54 777 LEU A O 1
ATOM 6032 N N . GLY A 1 778 ? 132.513 141.888 137.538 1.00 211.48 778 GLY A N 1
ATOM 6033 C CA . GLY A 1 778 ? 132.035 140.522 137.624 1.00 211.48 778 GLY A CA 1
ATOM 6034 C C . GLY A 1 778 ? 131.783 139.904 136.269 1.00 211.48 778 GLY A C 1
ATOM 6035 O O . GLY A 1 778 ? 130.740 139.274 136.057 1.00 211.48 778 GLY A O 1
ATOM 6036 N N . VAL A 1 779 ? 132.705 140.086 135.339 1.00 202.86 779 VAL A N 1
ATOM 6037 C CA . VAL A 1 779 ? 132.588 139.494 134.017 1.00 202.86 779 VAL A CA 1
ATOM 6038 C C . VAL A 1 779 ? 133.488 138.274 133.956 1.00 202.86 779 VAL A C 1
ATOM 6039 O O . VAL A 1 779 ? 134.653 138.326 134.362 1.00 202.86 779 VAL A O 1
ATOM 6043 N N . THR A 1 780 ? 132.948 137.176 133.449 1.00 201.15 780 THR A N 1
ATOM 6044 C CA . THR A 1 780 ? 133.699 135.933 133.390 1.00 201.15 780 THR A CA 1
ATOM 6045 C C . THR A 1 780 ? 134.908 136.094 132.481 1.00 201.15 780 THR A C 1
ATOM 6046 O O . THR A 1 780 ? 134.933 136.971 131.614 1.00 201.15 780 THR A O 1
ATOM 6050 N N . ARG A 1 781 ? 135.918 135.256 132.687 1.00 197.72 781 ARG A N 1
ATOM 6051 C CA . ARG A 1 781 ? 137.066 135.180 131.790 1.00 197.72 781 ARG A CA 1
ATOM 6052 C C . ARG A 1 781 ? 137.144 133.748 131.280 1.00 197.72 781 ARG A C 1
ATOM 6053 O O . ARG A 1 781 ? 137.764 132.885 131.907 1.00 197.72 781 ARG A O 1
ATOM 6061 N N . LEU A 1 782 ? 136.523 133.504 130.126 1.00 195.50 782 LEU A N 1
ATOM 6062 C CA . LEU A 1 782 ? 136.398 132.139 129.630 1.00 195.50 782 LEU A CA 1
ATOM 6063 C C . LEU A 1 782 ? 137.747 131.444 129.580 1.00 195.50 782 LEU A C 1
ATOM 6064 O O . LEU A 1 782 ? 137.889 130.313 130.058 1.00 195.50 782 LEU A O 1
ATOM 6069 N N . ALA A 1 783 ? 138.756 132.108 129.022 1.00 189.95 783 ALA A N 1
ATOM 6070 C CA . ALA A 1 783 ? 140.071 131.492 128.941 1.00 189.95 783 ALA A CA 1
ATOM 6071 C C . ALA A 1 783 ? 140.587 131.093 130.311 1.00 189.95 783 ALA A C 1
ATOM 6072 O O . ALA A 1 783 ? 141.405 130.172 130.413 1.00 189.95 783 ALA A O 1
ATOM 6074 N N . SER A 1 784 ? 140.118 131.751 131.366 1.00 180.26 784 SER A N 1
ATOM 6075 C CA . SER A 1 784 ? 140.518 131.414 132.718 1.00 180.26 784 SER A CA 1
ATOM 6076 C C . SER A 1 784 ? 139.554 130.466 133.407 1.00 180.26 784 SER A C 1
ATOM 6077 O O . SER A 1 784 ? 139.975 129.726 134.300 1.00 180.26 784 SER A O 1
ATOM 6080 N N . LEU A 1 785 ? 138.285 130.455 133.014 1.00 186.05 785 LEU A N 1
ATOM 6081 C CA . LEU A 1 785 ? 137.279 129.658 133.699 1.00 186.05 785 LEU A CA 1
ATOM 6082 C C . LEU A 1 785 ? 137.120 128.270 133.098 1.00 186.05 785 LEU A C 1
ATOM 6083 O O . LEU A 1 785 ? 137.134 127.271 133.822 1.00 186.05 785 LEU A O 1
ATOM 6088 N N . ILE A 1 786 ? 136.969 128.190 131.781 1.00 179.56 786 ILE A N 1
ATOM 6089 C CA . ILE A 1 786 ? 136.720 126.901 131.143 1.00 179.56 786 ILE A CA 1
ATOM 6090 C C . ILE A 1 786 ? 137.763 125.874 131.552 1.00 179.56 786 ILE A C 1
ATOM 6091 O O . ILE A 1 786 ? 137.392 124.726 131.829 1.00 179.56 786 ILE A O 1
ATOM 6096 N N . PRO A 1 787 ? 139.058 126.188 131.597 1.00 179.84 787 PRO A N 1
ATOM 6097 C CA . PRO A 1 787 ? 140.028 125.153 131.983 1.00 179.84 787 PRO A CA 1
ATOM 6098 C C . PRO A 1 787 ? 139.725 124.539 133.332 1.00 179.84 787 PRO A C 1
ATOM 6099 O O . PRO A 1 787 ? 139.853 123.320 133.503 1.00 179.84 787 PRO A O 1
ATOM 6103 N N . SER A 1 788 ? 139.313 125.354 134.299 1.00 197.72 788 SER A N 1
ATOM 6104 C CA . SER A 1 788 ? 138.994 124.822 135.616 1.00 197.72 788 SER A CA 1
ATOM 6105 C C . SER A 1 788 ? 137.815 123.863 135.543 1.00 197.72 788 SER A C 1
ATOM 6106 O O . SER A 1 788 ? 137.843 122.777 136.135 1.00 197.72 788 SER A O 1
ATOM 6109 N N . ILE A 1 789 ? 136.770 124.244 134.814 1.00 191.49 789 ILE A N 1
ATOM 6110 C CA . ILE A 1 789 ? 135.605 123.376 134.699 1.00 191.49 789 ILE A CA 1
ATOM 6111 C C . ILE A 1 789 ? 136.004 122.065 134.043 1.00 191.49 789 ILE A C 1
ATOM 6112 O O . ILE A 1 789 ? 135.577 120.981 134.456 1.00 191.49 789 ILE A O 1
ATOM 6117 N N . GLN A 1 790 ? 136.827 122.150 133.003 1.00 200.28 790 GLN A N 1
ATOM 6118 C CA . GLN A 1 790 ? 137.253 120.956 132.291 1.00 200.28 790 GLN A CA 1
ATOM 6119 C C . GLN A 1 790 ? 138.026 120.025 133.213 1.00 200.28 790 GLN A C 1
ATOM 6120 O O . GLN A 1 790 ? 137.784 118.814 133.246 1.00 200.28 790 GLN A O 1
ATOM 6126 N N . ALA A 1 791 ? 138.964 120.581 133.978 1.00 198.16 791 ALA A N 1
ATOM 6127 C CA . ALA A 1 791 ? 139.744 119.759 134.895 1.00 198.16 791 ALA A CA 1
ATOM 6128 C C . ALA A 1 791 ? 138.843 119.118 135.939 1.00 198.16 791 ALA A C 1
ATOM 6129 O O . ALA A 1 791 ? 139.027 117.952 136.313 1.00 198.16 791 ALA A O 1
ATOM 6131 N N . ARG A 1 792 ? 137.865 119.875 136.433 1.00 196.36 792 ARG A N 1
ATOM 6132 C CA . ARG A 1 792 ? 136.937 119.313 137.403 1.00 196.36 792 ARG A CA 1
ATOM 6133 C C . ARG A 1 792 ? 136.180 118.142 136.799 1.00 196.36 792 ARG A C 1
ATOM 6134 O O . ARG A 1 792 ? 136.024 117.096 137.435 1.00 196.36 792 ARG A O 1
ATOM 6142 N N . ARG A 1 793 ? 135.714 118.293 135.559 1.00 190.50 793 ARG A N 1
ATOM 6143 C CA . ARG A 1 793 ? 135.030 117.186 134.904 1.00 190.50 793 ARG A CA 1
ATOM 6144 C C . ARG A 1 793 ? 135.954 115.988 134.810 1.00 190.50 793 ARG A C 1
ATOM 6145 O O . ARG A 1 793 ? 135.549 114.845 135.046 1.00 190.50 793 ARG A O 1
ATOM 6153 N N . LEU A 1 794 ? 137.200 116.238 134.425 1.00 206.07 794 LEU A N 1
ATOM 6154 C CA . LEU A 1 794 ? 138.152 115.162 134.213 1.00 206.07 794 LEU A CA 1
ATOM 6155 C C . LEU A 1 794 ? 138.295 114.365 135.496 1.00 206.07 794 LEU A C 1
ATOM 6156 O O . LEU A 1 794 ? 138.131 113.142 135.504 1.00 206.07 794 LEU A O 1
ATOM 6161 N N . HIS A 1 795 ? 138.583 115.060 136.593 1.00 200.66 795 HIS A N 1
ATOM 6162 C CA . HIS A 1 795 ? 138.758 114.367 137.861 1.00 200.66 795 HIS A CA 1
ATOM 6163 C C . HIS A 1 795 ? 137.485 113.635 138.245 1.00 200.66 795 HIS A C 1
ATOM 6164 O O . HIS A 1 795 ? 137.517 112.470 138.657 1.00 200.66 795 HIS A O 1
ATOM 6171 N N . ARG A 1 796 ? 136.348 114.308 138.097 1.00 189.61 796 ARG A N 1
ATOM 6172 C CA . ARG A 1 796 ? 135.068 113.737 138.481 1.00 189.61 796 ARG A CA 1
ATOM 6173 C C . ARG A 1 796 ? 134.846 112.406 137.784 1.00 189.61 796 ARG A C 1
ATOM 6174 O O . ARG A 1 796 ? 134.481 111.406 138.410 1.00 189.61 796 ARG A O 1
ATOM 6182 N N . ILE A 1 797 ? 135.082 112.378 136.477 1.00 201.25 797 ILE A N 1
ATOM 6183 C CA . ILE A 1 797 ? 134.919 111.140 135.726 1.00 201.25 797 ILE A CA 1
ATOM 6184 C C . ILE A 1 797 ? 135.936 110.109 136.191 1.00 201.25 797 ILE A C 1
ATOM 6185 O O . ILE A 1 797 ? 135.612 108.933 136.386 1.00 201.25 797 ILE A O 1
ATOM 6190 N N . ALA A 1 798 ? 137.184 110.537 136.380 1.00 198.27 798 ALA A N 1
ATOM 6191 C CA . ALA A 1 798 ? 138.246 109.609 136.739 1.00 198.27 798 ALA A CA 1
ATOM 6192 C C . ALA A 1 798 ? 137.858 108.780 137.952 1.00 198.27 798 ALA A C 1
ATOM 6193 O O . ALA A 1 798 ? 137.980 107.550 137.953 1.00 198.27 798 ALA A O 1
ATOM 6195 N N . THR A 1 799 ? 137.376 109.448 138.995 1.00 207.63 799 THR A N 1
ATOM 6196 C CA . THR A 1 799 ? 137.011 108.780 140.239 1.00 207.63 799 THR A CA 1
ATOM 6197 C C . THR A 1 799 ? 135.520 108.452 140.212 1.00 207.63 799 THR A C 1
ATOM 6198 O O . THR A 1 799 ? 134.726 108.898 141.042 1.00 207.63 799 THR A O 1
ATOM 6202 N N . SER A 1 800 ? 135.146 107.646 139.230 1.00 212.36 800 SER A N 1
ATOM 6203 C CA . SER A 1 800 ? 133.766 107.233 139.060 1.00 212.36 800 SER A CA 1
ATOM 6204 C C . SER A 1 800 ? 133.505 105.965 139.860 1.00 212.36 800 SER A C 1
ATOM 6205 O O . SER A 1 800 ? 134.403 105.378 140.464 1.00 212.36 800 SER A O 1
ATOM 6208 N N . GLU A 1 801 ? 132.246 105.540 139.863 1.00 219.19 801 GLU A N 1
ATOM 6209 C CA . GLU A 1 801 ? 131.863 104.280 140.479 1.00 219.19 801 GLU A CA 1
ATOM 6210 C C . GLU A 1 801 ? 131.945 103.108 139.518 1.00 219.19 801 GLU A C 1
ATOM 6211 O O . GLU A 1 801 ? 132.310 102.005 139.933 1.00 219.19 801 GLU A O 1
ATOM 6217 N N . ASP A 1 802 ? 131.627 103.323 138.247 1.00 213.75 802 ASP A N 1
ATOM 6218 C CA . ASP A 1 802 ? 131.738 102.270 137.244 1.00 213.75 802 ASP A CA 1
ATOM 6219 C C . ASP A 1 802 ? 133.207 101.973 137.010 1.00 213.75 802 ASP A C 1
ATOM 6220 O O . ASP A 1 802 ? 133.916 102.741 136.357 1.00 213.75 802 ASP A O 1
ATOM 6225 N N . GLU A 1 803 ? 133.666 100.840 137.536 1.00 224.58 803 GLU A N 1
ATOM 6226 C CA . GLU A 1 803 ? 135.061 100.469 137.360 1.00 224.58 803 GLU A CA 1
ATOM 6227 C C . GLU A 1 803 ? 135.445 100.434 135.891 1.00 224.58 803 GLU A C 1
ATOM 6228 O O . GLU A 1 803 ? 136.586 100.736 135.534 1.00 224.58 803 GLU A O 1
ATOM 6234 N N . THR A 1 804 ? 134.508 100.065 135.022 1.00 209.51 804 THR A N 1
ATOM 6235 C CA . THR A 1 804 ? 134.807 100.035 133.597 1.00 209.51 804 THR A CA 1
ATOM 6236 C C . THR A 1 804 ? 135.218 101.416 133.115 1.00 209.51 804 THR A C 1
ATOM 6237 O O . THR A 1 804 ? 136.230 101.580 132.425 1.00 209.51 804 THR A O 1
ATOM 6241 N N . ILE A 1 805 ? 134.429 102.425 133.477 1.00 212.46 805 ILE A N 1
ATOM 6242 C CA . ILE A 1 805 ? 134.730 103.792 133.071 1.00 212.46 805 ILE A CA 1
ATOM 6243 C C . ILE A 1 805 ? 136.114 104.177 133.560 1.00 212.46 805 ILE A C 1
ATOM 6244 O O . ILE A 1 805 ? 136.922 104.766 132.827 1.00 212.46 805 ILE A O 1
ATOM 6249 N N . ARG A 1 806 ? 136.396 103.863 134.822 1.00 223.78 806 ARG A N 1
ATOM 6250 C CA . ARG A 1 806 ? 137.704 104.156 135.380 1.00 223.78 806 ARG A CA 1
ATOM 6251 C C . ARG A 1 806 ? 138.784 103.527 134.520 1.00 223.78 806 ARG A C 1
ATOM 6252 O O . ARG A 1 806 ? 139.554 104.229 133.864 1.00 223.78 806 ARG A O 1
ATOM 6260 N N . ASN A 1 807 ? 138.783 102.198 134.445 1.00 216.03 807 ASN A N 1
ATOM 6261 C CA . ASN A 1 807 ? 139.733 101.467 133.620 1.00 216.03 807 ASN A CA 1
ATOM 6262 C C . ASN A 1 807 ? 139.940 102.161 132.286 1.00 216.03 807 ASN A C 1
ATOM 6263 O O . ASN A 1 807 ? 141.070 102.329 131.815 1.00 216.03 807 ASN A O 1
ATOM 6268 N N . ILE A 1 808 ? 138.837 102.558 131.656 1.00 209.37 808 ILE A N 1
ATOM 6269 C CA . ILE A 1 808 ? 138.917 103.141 130.323 1.00 209.37 808 ILE A CA 1
ATOM 6270 C C . ILE A 1 808 ? 139.741 104.414 130.367 1.00 209.37 808 ILE A C 1
ATOM 6271 O O . ILE A 1 808 ? 140.718 104.575 129.630 1.00 209.37 808 ILE A O 1
ATOM 6276 N N . ALA A 1 809 ? 139.379 105.321 131.268 1.00 222.10 809 ALA A N 1
ATOM 6277 C CA . ALA A 1 809 ? 140.112 106.577 131.359 1.00 222.10 809 ALA A CA 1
ATOM 6278 C C . ALA A 1 809 ? 141.570 106.318 131.704 1.00 222.10 809 ALA A C 1
ATOM 6279 O O . ALA A 1 809 ? 142.483 106.913 131.120 1.00 222.10 809 ALA A O 1
ATOM 6281 N N . MET A 1 810 ? 141.801 105.407 132.645 1.00 229.33 810 MET A N 1
ATOM 6282 C CA . MET A 1 810 ? 143.148 105.141 133.126 1.00 229.33 810 MET A CA 1
ATOM 6283 C C . MET A 1 810 ? 144.040 104.663 131.994 1.00 229.33 810 MET A C 1
ATOM 6284 O O . MET A 1 810 ? 145.088 105.258 131.717 1.00 229.33 810 MET A O 1
ATOM 6289 N N . ALA A 1 811 ? 143.626 103.600 131.307 1.00 218.64 811 ALA A N 1
ATOM 6290 C CA . ALA A 1 811 ? 144.394 103.136 130.161 1.00 218.64 811 ALA A CA 1
ATOM 6291 C C . ALA A 1 811 ? 144.469 104.211 129.092 1.00 218.64 811 ALA A C 1
ATOM 6292 O O . ALA A 1 811 ? 145.416 104.238 128.300 1.00 218.64 811 ALA A O 1
ATOM 6294 N N . ASN A 1 812 ? 143.493 105.111 129.065 1.00 226.02 812 ASN A N 1
ATOM 6295 C CA . ASN A 1 812 ? 143.577 106.300 128.236 1.00 226.02 812 ASN A CA 1
ATOM 6296 C C . ASN A 1 812 ? 144.371 107.410 128.904 1.00 226.02 812 ASN A C 1
ATOM 6297 O O . ASN A 1 812 ? 144.240 108.568 128.498 1.00 226.02 812 ASN A O 1
ATOM 6302 N N . ASN A 1 813 ? 145.140 107.081 129.943 1.00 235.29 813 ASN A N 1
ATOM 6303 C CA . ASN A 1 813 ? 146.114 107.985 130.557 1.00 235.29 813 ASN A CA 1
ATOM 6304 C C . ASN A 1 813 ? 145.601 109.422 130.632 1.00 235.29 813 ASN A C 1
ATOM 6305 O O . ASN A 1 813 ? 146.265 110.368 130.207 1.00 235.29 813 ASN A O 1
ATOM 6310 N N . ILE A 1 814 ? 144.405 109.588 131.199 1.00 224.20 814 ILE A N 1
ATOM 6311 C CA . ILE A 1 814 ? 143.826 110.921 131.334 1.00 224.20 814 ILE A CA 1
ATOM 6312 C C . ILE A 1 814 ? 144.654 111.793 132.270 1.00 224.20 814 ILE A C 1
ATOM 6313 O O . ILE A 1 814 ? 144.548 113.026 132.240 1.00 224.20 814 ILE A O 1
ATOM 6318 N N . GLU A 1 815 ? 145.486 111.178 133.111 1.00 236.30 815 GLU A N 1
ATOM 6319 C CA . GLU A 1 815 ? 146.200 111.924 134.142 1.00 236.30 815 GLU A CA 1
ATOM 6320 C C . GLU A 1 815 ? 147.075 113.024 133.556 1.00 236.30 815 GLU A C 1
ATOM 6321 O O . GLU A 1 815 ? 147.191 114.110 134.129 1.00 236.30 815 GLU A O 1
ATOM 6327 N N . GLU A 1 816 ? 147.718 112.758 132.421 1.00 224.80 816 GLU A N 1
ATOM 6328 C CA . GLU A 1 816 ? 148.560 113.781 131.815 1.00 224.80 816 GLU A CA 1
ATOM 6329 C C . GLU A 1 816 ? 147.725 114.995 131.447 1.00 224.80 816 GLU A C 1
ATOM 6330 O O . GLU A 1 816 ? 148.120 116.141 131.692 1.00 224.80 816 GLU A O 1
ATOM 6336 N N . GLU A 1 817 ? 146.550 114.753 130.867 1.00 216.98 817 GLU A N 1
ATOM 6337 C CA . GLU A 1 817 ? 145.647 115.841 130.521 1.00 216.98 817 GLU A CA 1
ATOM 6338 C C . GLU A 1 817 ? 145.219 116.590 131.768 1.00 216.98 817 GLU A C 1
ATOM 6339 O O . GLU A 1 817 ? 145.131 117.821 131.773 1.00 216.98 817 GLU A O 1
ATOM 6345 N N . PHE A 1 818 ? 144.935 115.854 132.837 1.00 213.66 818 PHE A N 1
ATOM 6346 C CA . PHE A 1 818 ? 144.522 116.491 134.078 1.00 213.66 818 PHE A CA 1
ATOM 6347 C C . PHE A 1 818 ? 145.611 117.422 134.592 1.00 213.66 818 PHE A C 1
ATOM 6348 O O . PHE A 1 818 ? 145.349 118.571 134.962 1.00 213.66 818 PHE A O 1
ATOM 6356 N N . GLN A 1 819 ? 146.850 116.934 134.609 1.00 208.53 819 GLN A N 1
ATOM 6357 C CA . GLN A 1 819 ? 147.978 117.740 135.055 1.00 208.53 819 GLN A CA 1
ATOM 6358 C C . GLN A 1 819 ? 148.112 118.981 134.191 1.00 208.53 819 GLN A C 1
ATOM 6359 O O . GLN A 1 819 ? 148.283 120.102 134.686 1.00 208.53 819 GLN A O 1
ATOM 6365 N N . ASN A 1 820 ? 148.032 118.779 132.880 1.00 206.78 820 ASN A N 1
ATOM 6366 C CA . ASN A 1 820 ? 148.252 119.867 131.944 1.00 206.78 820 ASN A CA 1
ATOM 6367 C C . ASN A 1 820 ? 147.181 120.936 132.098 1.00 206.78 820 ASN A C 1
ATOM 6368 O O . ASN A 1 820 ? 147.469 122.134 132.061 1.00 206.78 820 ASN A O 1
ATOM 6373 N N . LEU A 1 821 ? 145.931 120.515 132.278 1.00 195.47 821 LEU A N 1
ATOM 6374 C CA . LEU A 1 821 ? 144.853 121.468 132.501 1.00 195.47 821 LEU A CA 1
ATOM 6375 C C . LEU A 1 821 ? 145.045 122.216 133.811 1.00 195.47 821 LEU A C 1
ATOM 6376 O O . LEU A 1 821 ? 145.027 123.452 133.841 1.00 195.47 821 LEU A O 1
ATOM 6381 N N . TRP A 1 822 ? 145.248 121.478 134.904 1.00 206.33 822 TRP A N 1
ATOM 6382 C CA . TRP A 1 822 ? 145.467 122.105 136.203 1.00 206.33 822 TRP A CA 1
ATOM 6383 C C . TRP A 1 822 ? 146.548 123.169 136.118 1.00 206.33 822 TRP A C 1
ATOM 6384 O O . TRP A 1 822 ? 146.402 124.262 136.678 1.00 206.33 822 TRP A O 1
ATOM 6395 N N . VAL A 1 823 ? 147.637 122.873 135.415 1.00 196.29 823 VAL A N 1
ATOM 6396 C CA . VAL A 1 823 ? 148.633 123.904 135.167 1.00 196.29 823 VAL A CA 1
ATOM 6397 C C . VAL A 1 823 ? 148.025 125.037 134.353 1.00 196.29 823 VAL A C 1
ATOM 6398 O O . VAL A 1 823 ? 148.157 126.214 134.704 1.00 196.29 823 VAL A O 1
ATOM 6402 N N . THR A 1 824 ? 147.329 124.698 133.268 1.00 196.29 824 THR A N 1
ATOM 6403 C CA . THR A 1 824 ? 146.806 125.719 132.370 1.00 196.29 824 THR A CA 1
ATOM 6404 C C . THR A 1 824 ? 145.823 126.623 133.089 1.00 196.29 824 THR A C 1
ATOM 6405 O O . THR A 1 824 ? 145.877 127.850 132.949 1.00 196.29 824 THR A O 1
ATOM 6409 N N . ALA A 1 825 ? 144.921 126.036 133.871 1.00 199.59 825 ALA A N 1
ATOM 6410 C CA . ALA A 1 825 ? 143.985 126.844 134.636 1.00 199.59 825 ALA A CA 1
ATOM 6411 C C . ALA A 1 825 ? 144.700 127.715 135.654 1.00 199.59 825 ALA A C 1
ATOM 6412 O O . ALA A 1 825 ? 144.100 128.660 136.175 1.00 199.59 825 ALA A O 1
ATOM 6414 N N . GLY A 1 826 ? 145.962 127.420 135.944 1.00 204.07 826 GLY A N 1
ATOM 6415 C CA . GLY A 1 826 ? 146.736 128.180 136.897 1.00 204.07 826 GLY A CA 1
ATOM 6416 C C . GLY A 1 826 ? 147.123 127.423 138.142 1.00 204.07 826 GLY A C 1
ATOM 6417 O O . GLY A 1 826 ? 147.883 127.959 138.956 1.00 204.07 826 GLY A O 1
ATOM 6418 N N . GLY A 1 827 ? 146.643 126.200 138.318 1.00 199.75 827 GLY A N 1
ATOM 6419 C CA . GLY A 1 827 ? 147.025 125.428 139.476 1.00 199.75 827 GLY A CA 1
ATOM 6420 C C . GLY A 1 827 ? 148.488 125.044 139.438 1.00 199.75 827 GLY A C 1
ATOM 6421 O O . GLY A 1 827 ? 149.081 124.823 138.384 1.00 199.75 827 GLY A O 1
ATOM 6422 N N . LYS A 1 828 ? 149.073 124.958 140.625 1.00 201.31 828 LYS A N 1
ATOM 6423 C CA . LYS A 1 828 ? 150.499 124.728 140.772 1.00 201.31 828 LYS A CA 1
ATOM 6424 C C . LYS A 1 828 ? 150.810 123.246 140.629 1.00 201.31 828 LYS A C 1
ATOM 6425 O O . LYS A 1 828 ? 150.016 122.385 141.016 1.00 201.31 828 LYS A O 1
ATOM 6431 N N . LYS A 1 829 ? 151.985 122.958 140.067 1.00 195.66 829 LYS A N 1
ATOM 6432 C CA . LYS A 1 829 ? 152.376 121.571 139.850 1.00 195.66 829 LYS A CA 1
ATOM 6433 C C . LYS A 1 829 ? 152.298 120.777 141.142 1.00 195.66 829 LYS A C 1
ATOM 6434 O O . LYS A 1 829 ? 151.788 119.652 141.163 1.00 195.66 829 LYS A O 1
ATOM 6440 N N . GLU A 1 830 ? 152.789 121.353 142.237 1.00 194.55 830 GLU A N 1
ATOM 6441 C CA . GLU A 1 830 ? 152.699 120.672 143.520 1.00 194.55 830 GLU A CA 1
ATOM 6442 C C . GLU A 1 830 ? 151.247 120.466 143.919 1.00 194.55 830 GLU A C 1
ATOM 6443 O O . GLU A 1 830 ? 150.880 119.406 144.438 1.00 194.55 830 GLU A O 1
ATOM 6449 N N . GLU A 1 831 ? 150.402 121.465 143.672 1.00 214.64 831 GLU A N 1
ATOM 6450 C CA . GLU A 1 831 ? 149.011 121.383 144.089 1.00 214.64 831 GLU A CA 1
ATOM 6451 C C . GLU A 1 831 ? 148.240 120.306 143.345 1.00 214.64 831 GLU A C 1
ATOM 6452 O O . GLU A 1 831 ? 147.186 119.877 143.826 1.00 214.64 831 GLU A O 1
ATOM 6458 N N . ILE A 1 832 ? 148.733 119.862 142.195 1.00 211.99 832 ILE A N 1
ATOM 6459 C CA . ILE A 1 832 ? 148.027 118.871 141.391 1.00 211.99 832 ILE A CA 1
ATOM 6460 C C . ILE A 1 832 ? 147.634 117.701 142.283 1.00 211.99 832 ILE A C 1
ATOM 6461 O O . ILE A 1 832 ? 148.506 116.925 142.699 1.00 211.99 832 ILE A O 1
ATOM 6466 N N . PRO A 1 833 ? 146.356 117.530 142.600 1.00 224.22 833 PRO A N 1
ATOM 6467 C CA . PRO A 1 833 ? 145.960 116.391 143.430 1.00 224.22 833 PRO A CA 1
ATOM 6468 C C . PRO A 1 833 ? 146.135 115.079 142.688 1.00 224.22 833 PRO A C 1
ATOM 6469 O O . PRO A 1 833 ? 146.089 115.021 141.458 1.00 224.22 833 PRO A O 1
ATOM 6473 N N . ARG A 1 834 ? 146.342 114.015 143.456 1.00 216.73 834 ARG A N 1
ATOM 6474 C CA . ARG A 1 834 ? 146.462 112.679 142.886 1.00 216.73 834 ARG A CA 1
ATOM 6475 C C . ARG A 1 834 ? 145.083 112.189 142.474 1.00 216.73 834 ARG A C 1
ATOM 6476 O O . ARG A 1 834 ? 144.260 111.833 143.324 1.00 216.73 834 ARG A O 1
ATOM 6484 N N . ILE A 1 835 ? 144.840 112.147 141.167 1.00 213.91 835 ILE A N 1
ATOM 6485 C CA . ILE A 1 835 ? 143.512 111.908 140.617 1.00 213.91 835 ILE A CA 1
ATOM 6486 C C . ILE A 1 835 ? 142.916 110.636 141.200 1.00 213.91 835 ILE A C 1
ATOM 6487 O O . ILE A 1 835 ? 141.693 110.492 141.286 1.00 213.91 835 ILE A O 1
ATOM 6492 N N . THR A 1 836 ? 143.774 109.705 141.599 1.00 221.13 836 THR A N 1
ATOM 6493 C CA . THR A 1 836 ? 143.313 108.443 142.156 1.00 221.13 836 THR A CA 1
ATOM 6494 C C . THR A 1 836 ? 142.662 108.600 143.519 1.00 221.13 836 THR A C 1
ATOM 6495 O O . THR A 1 836 ? 141.718 107.867 143.834 1.00 221.13 836 THR A O 1
ATOM 6499 N N . ASP A 1 837 ? 143.134 109.539 144.329 1.00 219.87 837 ASP A N 1
ATOM 6500 C CA . ASP A 1 837 ? 142.717 109.594 145.718 1.00 219.87 837 ASP A CA 1
ATOM 6501 C C . ASP A 1 837 ? 141.253 110.018 145.828 1.00 219.87 837 ASP A C 1
ATOM 6502 O O . ASP A 1 837 ? 140.709 110.648 144.917 1.00 219.87 837 ASP A O 1
ATOM 6507 N N . PRO A 1 838 ? 140.589 109.680 146.932 1.00 194.27 838 PRO A N 1
ATOM 6508 C CA . PRO A 1 838 ? 139.200 110.109 147.113 1.00 194.27 838 PRO A CA 1
ATOM 6509 C C . PRO A 1 838 ? 139.100 111.620 147.242 1.00 194.27 838 PRO A C 1
ATOM 6510 O O . PRO A 1 838 ? 140.100 112.334 147.332 1.00 194.27 838 PRO A O 1
ATOM 6514 N N . VAL A 1 839 ? 137.860 112.100 147.262 1.00 200.04 839 VAL A N 1
ATOM 6515 C CA . VAL A 1 839 ? 137.575 113.529 147.308 1.00 200.04 839 VAL A CA 1
ATOM 6516 C C . VAL A 1 839 ? 136.919 113.848 148.640 1.00 200.04 839 VAL A C 1
ATOM 6517 O O . VAL A 1 839 ? 136.706 112.956 149.466 1.00 200.04 839 VAL A O 1
ATOM 6521 N N . SER A 1 840 ? 136.618 115.119 148.871 1.00 204.20 840 SER A N 1
ATOM 6522 C CA . SER A 1 840 ? 135.936 115.541 150.086 1.00 204.20 840 SER A CA 1
ATOM 6523 C C . SER A 1 840 ? 134.463 115.167 149.988 1.00 204.20 840 SER A C 1
ATOM 6524 O O . SER A 1 840 ? 133.794 115.518 149.011 1.00 204.20 840 SER A O 1
ATOM 6527 N N . ILE A 1 841 ? 133.965 114.453 150.996 1.00 194.85 841 ILE A N 1
ATOM 6528 C CA . ILE A 1 841 ? 132.565 114.047 151.039 1.00 194.85 841 ILE A CA 1
ATOM 6529 C C . ILE A 1 841 ? 131.877 114.743 152.200 1.00 194.85 841 ILE A C 1
ATOM 6530 O O . ILE A 1 841 ? 131.940 114.278 153.342 1.00 194.85 841 ILE A O 1
ATOM 6535 N N . ASP A 1 842 ? 131.202 115.847 151.914 1.00 206.84 842 ASP A N 1
ATOM 6536 C CA . ASP A 1 842 ? 130.487 116.571 152.945 1.00 206.84 842 ASP A CA 1
ATOM 6537 C C . ASP A 1 842 ? 129.074 116.023 153.101 1.00 206.84 842 ASP A C 1
ATOM 6538 O O . ASP A 1 842 ? 128.590 115.228 152.294 1.00 206.84 842 ASP A O 1
ATOM 6543 N N . TYR A 1 843 ? 128.411 116.467 154.168 1.00 209.19 843 TYR A N 1
ATOM 6544 C CA . TYR A 1 843 ? 127.052 116.047 154.459 1.00 209.19 843 TYR A CA 1
ATOM 6545 C C . TYR A 1 843 ? 126.150 117.178 154.931 1.00 209.19 843 TYR A C 1
ATOM 6546 O O . TYR A 1 843 ? 124.956 116.938 155.137 1.00 209.19 843 TYR A O 1
ATOM 6555 N N . ARG A 1 844 ? 126.675 118.391 155.109 1.00 213.66 844 ARG A N 1
ATOM 6556 C CA . ARG A 1 844 ? 125.889 119.515 155.629 1.00 213.66 844 ARG A CA 1
ATOM 6557 C C . ARG A 1 844 ? 125.239 119.163 156.966 1.00 213.66 844 ARG A C 1
ATOM 6558 O O . ARG A 1 844 ? 124.167 119.668 157.310 1.00 213.66 844 ARG A O 1
ATOM 6566 N N . LEU A 1 845 ? 125.878 118.291 157.727 1.00 226.17 845 LEU A N 1
ATOM 6567 C CA . LEU A 1 845 ? 125.242 117.866 158.963 1.00 226.17 845 LEU A CA 1
ATOM 6568 C C . LEU A 1 845 ? 126.296 117.426 159.966 1.00 226.17 845 LEU A C 1
ATOM 6569 O O . LEU A 1 845 ? 127.174 116.626 159.619 1.00 226.17 845 LEU A O 1
ATOM 6574 N N . PRO A 1 846 ? 126.249 117.903 161.208 1.00 230.06 846 PRO A N 1
ATOM 6575 C CA . PRO A 1 846 ? 127.174 117.372 162.208 1.00 230.06 846 PRO A CA 1
ATOM 6576 C C . PRO A 1 846 ? 127.017 115.868 162.288 1.00 230.06 846 PRO A C 1
ATOM 6577 O O . PRO A 1 846 ? 125.902 115.343 162.275 1.00 230.06 846 PRO A O 1
ATOM 6581 N N . ARG A 1 847 ? 128.150 115.172 162.365 1.00 248.18 847 ARG A N 1
ATOM 6582 C CA . ARG A 1 847 ? 128.101 113.719 162.427 1.00 248.18 847 ARG A CA 1
ATOM 6583 C C . ARG A 1 847 ? 127.035 113.270 163.411 1.00 248.18 847 ARG A C 1
ATOM 6584 O O . ARG A 1 847 ? 126.255 112.353 163.128 1.00 248.18 847 ARG A O 1
ATOM 6592 N N . ARG A 1 848 ? 126.990 113.919 164.572 1.00 242.69 848 ARG A N 1
ATOM 6593 C CA . ARG A 1 848 ? 125.999 113.595 165.587 1.00 242.69 848 ARG A CA 1
ATOM 6594 C C . ARG A 1 848 ? 124.600 113.596 164.987 1.00 242.69 848 ARG A C 1
ATOM 6595 O O . ARG A 1 848 ? 123.889 112.581 165.001 1.00 242.69 848 ARG A O 1
ATOM 6603 N N . ILE A 1 849 ? 124.203 114.737 164.425 1.00 239.22 849 ILE A N 1
ATOM 6604 C CA . ILE A 1 849 ? 122.898 114.824 163.786 1.00 239.22 849 ILE A CA 1
ATOM 6605 C C . ILE A 1 849 ? 122.786 113.772 162.697 1.00 239.22 849 ILE A C 1
ATOM 6606 O O . ILE A 1 849 ? 121.701 113.247 162.425 1.00 239.22 849 ILE A O 1
ATOM 6611 N N . LEU A 1 850 ? 123.907 113.446 162.055 1.00 243.03 850 LEU A N 1
ATOM 6612 C CA . LEU A 1 850 ? 123.873 112.474 160.973 1.00 243.03 850 LEU A CA 1
ATOM 6613 C C . LEU A 1 850 ? 123.372 111.124 161.472 1.00 243.03 850 LEU A C 1
ATOM 6614 O O . LEU A 1 850 ? 122.448 110.542 160.895 1.00 243.03 850 LEU A O 1
ATOM 6619 N N . GLU A 1 851 ? 123.955 110.608 162.559 1.00 253.44 851 GLU A N 1
ATOM 6620 C CA . GLU A 1 851 ? 123.467 109.317 163.040 1.00 253.44 851 GLU A CA 1
ATOM 6621 C C . GLU A 1 851 ? 122.095 109.468 163.673 1.00 253.44 851 GLU A C 1
ATOM 6622 O O . GLU A 1 851 ? 121.315 108.510 163.697 1.00 253.44 851 GLU A O 1
ATOM 6628 N N . LEU A 1 852 ? 121.787 110.657 164.194 1.00 253.15 852 LEU A N 1
ATOM 6629 C CA . LEU A 1 852 ? 120.497 110.856 164.843 1.00 253.15 852 LEU A CA 1
ATOM 6630 C C . LEU A 1 852 ? 119.354 110.399 163.946 1.00 253.15 852 LEU A C 1
ATOM 6631 O O . LEU A 1 852 ? 118.411 109.747 164.410 1.00 253.15 852 LEU A O 1
ATOM 6636 N N . LEU A 1 853 ? 119.424 110.724 162.660 1.00 257.16 853 LEU A N 1
ATOM 6637 C CA . LEU A 1 853 ? 118.353 110.424 161.726 1.00 257.16 853 LEU A CA 1
ATOM 6638 C C . LEU A 1 853 ? 118.676 109.159 160.932 1.00 257.16 853 LEU A C 1
ATOM 6639 O O . LEU A 1 853 ? 119.731 108.543 161.096 1.00 257.16 853 LEU A O 1
ATOM 6644 N N . ASN A 1 854 ? 117.754 108.770 160.056 1.00 251.90 854 ASN A N 1
ATOM 6645 C CA . ASN A 1 854 ? 117.881 107.555 159.268 1.00 251.90 854 ASN A CA 1
ATOM 6646 C C . ASN A 1 854 ? 118.377 107.885 157.864 1.00 251.90 854 ASN A C 1
ATOM 6647 O O . ASN A 1 854 ? 118.386 109.038 157.430 1.00 251.90 854 ASN A O 1
ATOM 6652 N N . GLU A 1 855 ? 118.773 106.842 157.131 1.00 237.87 855 GLU A N 1
ATOM 6653 C CA . GLU A 1 855 ? 119.291 107.058 155.787 1.00 237.87 855 GLU A CA 1
ATOM 6654 C C . GLU A 1 855 ? 118.261 107.745 154.911 1.00 237.87 855 GLU A C 1
ATOM 6655 O O . GLU A 1 855 ? 118.608 108.618 154.109 1.00 237.87 855 GLU A O 1
ATOM 6661 N N . TRP A 1 856 ? 116.992 107.375 155.054 1.00 241.81 856 TRP A N 1
ATOM 6662 C CA . TRP A 1 856 ? 115.956 107.984 154.237 1.00 241.81 856 TRP A CA 1
ATOM 6663 C C . TRP A 1 856 ? 115.842 109.476 154.502 1.00 241.81 856 TRP A C 1
ATOM 6664 O O . TRP A 1 856 ? 115.401 110.225 153.625 1.00 241.81 856 TRP A O 1
ATOM 6675 N N . GLU A 1 857 ? 116.225 109.921 155.694 1.00 254.05 857 GLU A N 1
ATOM 6676 C CA . GLU A 1 857 ? 116.276 111.344 155.985 1.00 254.05 857 GLU A CA 1
ATOM 6677 C C . GLU A 1 857 ? 117.659 111.944 155.783 1.00 254.05 857 GLU A C 1
ATOM 6678 O O . GLU A 1 857 ? 117.820 113.158 155.943 1.00 254.05 857 GLU A O 1
ATOM 6684 N N . LYS A 1 858 ? 118.653 111.137 155.433 1.00 248.42 858 LYS A N 1
ATOM 6685 C CA . LYS A 1 858 ? 120.004 111.660 155.316 1.00 248.42 858 LYS A CA 1
ATOM 6686 C C . LYS A 1 858 ? 120.104 112.575 154.097 1.00 248.42 858 LYS A C 1
ATOM 6687 O O . LYS A 1 858 ? 119.434 112.337 153.087 1.00 248.42 858 LYS A O 1
ATOM 6693 N N . PRO A 1 859 ? 120.929 113.624 154.147 1.00 227.33 859 PRO A N 1
ATOM 6694 C CA . PRO A 1 859 ? 121.098 114.471 152.959 1.00 227.33 859 PRO A CA 1
ATOM 6695 C C . PRO A 1 859 ? 121.888 113.773 151.866 1.00 227.33 859 PRO A C 1
ATOM 6696 O O . PRO A 1 859 ? 122.303 112.622 152.029 1.00 227.33 859 PRO A O 1
ATOM 6700 N N . ALA A 1 860 ? 122.104 114.464 150.748 1.00 215.56 860 ALA A N 1
ATOM 6701 C CA . ALA A 1 860 ? 122.892 113.929 149.648 1.00 215.56 860 ALA A CA 1
ATOM 6702 C C . ALA A 1 860 ? 124.340 114.369 149.801 1.00 215.56 860 ALA A C 1
ATOM 6703 O O . ALA A 1 860 ? 124.622 115.575 149.738 1.00 215.56 860 ALA A O 1
ATOM 6705 N N . PRO A 1 861 ? 125.285 113.451 149.999 1.00 200.23 861 PRO A N 1
ATOM 6706 C CA . PRO A 1 861 ? 126.681 113.864 150.183 1.00 200.23 861 PRO A CA 1
ATOM 6707 C C . PRO A 1 861 ? 127.326 114.290 148.880 1.00 200.23 861 PRO A C 1
ATOM 6708 O O . PRO A 1 861 ? 128.001 113.485 148.230 1.00 200.23 861 PRO A O 1
ATOM 6712 N N . LYS A 1 862 ? 127.120 115.535 148.473 1.00 202.39 862 LYS A N 1
ATOM 6713 C CA . LYS A 1 862 ? 127.766 115.995 147.256 1.00 202.39 862 LYS A CA 1
ATOM 6714 C C . LYS A 1 862 ? 129.272 115.885 147.431 1.00 202.39 862 LYS A C 1
ATOM 6715 O O . LYS A 1 862 ? 129.801 116.088 148.529 1.00 202.39 862 LYS A O 1
ATOM 6721 N N . LYS A 1 863 ? 129.960 115.529 146.357 1.00 209.03 863 LYS A N 1
ATOM 6722 C CA . LYS A 1 863 ? 131.401 115.313 146.405 1.00 209.03 863 LYS A CA 1
ATOM 6723 C C . LYS A 1 863 ? 132.120 116.611 146.071 1.00 209.03 863 LYS A C 1
ATOM 6724 O O . LYS A 1 863 ? 132.244 116.979 144.904 1.00 209.03 863 LYS A O 1
ATOM 6730 N N . MET A 1 864 ? 132.608 117.313 147.089 1.00 209.10 864 MET A N 1
ATOM 6731 C CA . MET A 1 864 ? 133.408 118.500 146.826 1.00 209.10 864 MET A CA 1
ATOM 6732 C C . MET A 1 864 ? 134.672 118.108 146.080 1.00 209.10 864 MET A C 1
ATOM 6733 O O . MET A 1 864 ? 135.279 117.072 146.365 1.00 209.10 864 MET A O 1
ATOM 6738 N N . TYR A 1 865 ? 135.063 118.937 145.126 1.00 195.46 865 TYR A N 1
ATOM 6739 C CA . TYR A 1 865 ? 136.211 118.640 144.299 1.00 195.46 865 TYR A CA 1
ATOM 6740 C C . TYR A 1 865 ? 137.212 119.785 144.355 1.00 195.46 865 TYR A C 1
ATOM 6741 O O . TYR A 1 865 ? 136.840 120.931 144.624 1.00 195.46 865 TYR A O 1
ATOM 6750 N N . PRO A 1 866 ? 138.485 119.512 144.104 1.00 195.76 866 PRO A N 1
ATOM 6751 C CA . PRO A 1 866 ? 139.483 120.581 144.127 1.00 195.76 866 PRO A CA 1
ATOM 6752 C C . PRO A 1 866 ? 139.285 121.536 142.966 1.00 195.76 866 PRO A C 1
ATOM 6753 O O . PRO A 1 866 ? 138.546 121.267 142.018 1.00 195.76 866 PRO A O 1
ATOM 6757 N N . ILE A 1 867 ? 139.946 122.681 143.064 1.00 189.45 867 ILE A N 1
ATOM 6758 C CA . ILE A 1 867 ? 139.943 123.685 142.012 1.00 189.45 867 ILE A CA 1
ATOM 6759 C C . ILE A 1 867 ? 141.387 124.097 141.759 1.00 189.45 867 ILE A C 1
ATOM 6760 O O . ILE A 1 867 ? 142.143 124.302 142.711 1.00 189.45 867 ILE A O 1
ATOM 6765 N N . PRO A 1 868 ? 141.823 124.221 140.511 1.00 198.20 868 PRO A N 1
ATOM 6766 C CA . PRO A 1 868 ? 143.228 124.557 140.259 1.00 198.20 868 PRO A CA 1
ATOM 6767 C C . PRO A 1 868 ? 143.668 125.814 140.984 1.00 198.20 868 PRO A C 1
ATOM 6768 O O . PRO A 1 868 ? 144.790 125.881 141.491 1.00 198.20 868 PRO A O 1
ATOM 6772 N N . CYS A 1 869 ? 142.798 126.816 141.037 1.00 192.22 869 CYS A N 1
ATOM 6773 C CA . CYS A 1 869 ? 143.124 128.083 141.676 1.00 192.22 869 CYS A CA 1
ATOM 6774 C C . CYS A 1 869 ? 141.898 128.977 141.605 1.00 192.22 869 CYS A C 1
ATOM 6775 O O . CYS A 1 869 ? 140.894 128.635 140.978 1.00 192.22 869 CYS A O 1
ATOM 6778 N N . ASN A 1 870 ? 141.993 130.135 142.249 1.00 202.59 870 ASN A N 1
ATOM 6779 C CA . ASN A 1 870 ? 141.009 131.201 142.082 1.00 202.59 870 ASN A CA 1
ATOM 6780 C C . ASN A 1 870 ? 141.587 132.197 141.091 1.00 202.59 870 ASN A C 1
ATOM 6781 O O . ASN A 1 870 ? 142.753 132.582 141.186 1.00 202.59 870 ASN A O 1
ATOM 6786 N N . TRP A 1 871 ? 140.765 132.613 140.132 1.00 193.39 871 TRP A N 1
ATOM 6787 C CA . TRP A 1 871 ? 141.243 133.551 139.127 1.00 193.39 871 TRP A CA 1
ATOM 6788 C C . TRP A 1 871 ? 140.792 134.969 139.438 1.00 193.39 871 TRP A C 1
ATOM 6789 O O . TRP A 1 871 ? 141.608 135.900 139.400 1.00 193.39 871 TRP A O 1
ATOM 6800 N N . ARG A 1 872 ? 139.516 135.151 139.793 1.00 208.65 872 ARG A N 1
ATOM 6801 C CA . ARG A 1 872 ? 139.060 136.475 140.203 1.00 208.65 872 ARG A CA 1
ATOM 6802 C C . ARG A 1 872 ? 140.102 137.163 141.064 1.00 208.65 872 ARG A C 1
ATOM 6803 O O . ARG A 1 872 ? 140.449 138.327 140.832 1.00 208.65 872 ARG A O 1
ATOM 6811 N N . GLU A 1 873 ? 140.637 136.444 142.047 1.00 225.54 873 GLU A N 1
ATOM 6812 C CA . GLU A 1 873 ? 141.693 137.008 142.874 1.00 225.54 873 GLU A CA 1
ATOM 6813 C C . GLU A 1 873 ? 142.918 137.336 142.035 1.00 225.54 873 GLU A C 1
ATOM 6814 O O . GLU A 1 873 ? 143.652 138.280 142.334 1.00 225.54 873 GLU A O 1
ATOM 6820 N N . ALA A 1 874 ? 143.172 136.552 140.989 1.00 223.66 874 ALA A N 1
ATOM 6821 C CA . ALA A 1 874 ? 144.341 136.810 140.156 1.00 223.66 874 ALA A CA 1
ATOM 6822 C C . ALA A 1 874 ? 144.221 138.159 139.464 1.00 223.66 874 ALA A C 1
ATOM 6823 O O . ALA A 1 874 ? 145.148 138.982 139.501 1.00 223.66 874 ALA A O 1
ATOM 6825 N N . GLU A 1 875 ? 143.080 138.402 138.822 1.00 219.24 875 GLU A N 1
ATOM 6826 C CA . GLU A 1 875 ? 142.872 139.701 138.197 1.00 219.24 875 GLU A CA 1
ATOM 6827 C C . GLU A 1 875 ? 142.891 140.801 139.243 1.00 219.24 875 GLU A C 1
ATOM 6828 O O . GLU A 1 875 ? 143.404 141.896 139.002 1.00 219.24 875 GLU A O 1
ATOM 6834 N N . MET A 1 876 ? 142.330 140.528 140.419 1.00 238.33 876 MET A N 1
ATOM 6835 C CA . MET A 1 876 ? 142.371 141.514 141.490 1.00 238.33 876 MET A CA 1
ATOM 6836 C C . MET A 1 876 ? 143.805 141.894 141.823 1.00 238.33 876 MET A C 1
ATOM 6837 O O . MET A 1 876 ? 144.142 143.077 141.940 1.00 238.33 876 MET A O 1
ATOM 6842 N N . ALA A 1 877 ? 144.663 140.892 141.983 1.00 227.16 877 ALA A N 1
ATOM 6843 C CA . ALA A 1 877 ? 146.052 141.143 142.333 1.00 227.16 877 ALA A CA 1
ATOM 6844 C C . ALA A 1 877 ? 146.730 141.965 141.251 1.00 227.16 877 ALA A C 1
ATOM 6845 O O . ALA A 1 877 ? 147.390 142.972 141.529 1.00 227.16 877 ALA A O 1
ATOM 6847 N N . HIS A 1 878 ? 146.566 141.549 139.998 1.00 217.38 878 HIS A N 1
ATOM 6848 C CA . HIS A 1 878 ? 147.212 142.282 138.920 1.00 217.38 878 HIS A CA 1
ATOM 6849 C C . HIS A 1 878 ? 146.724 143.722 138.891 1.00 217.38 878 HIS A C 1
ATOM 6850 O O . HIS A 1 878 ? 147.521 144.660 138.772 1.00 217.38 878 HIS A O 1
ATOM 6857 N N . TRP A 1 879 ? 145.412 143.914 139.020 1.00 225.58 879 TRP A N 1
ATOM 6858 C CA . TRP A 1 879 ? 144.847 145.250 139.149 1.00 225.58 879 TRP A CA 1
ATOM 6859 C C . TRP A 1 879 ? 145.544 146.045 140.235 1.00 225.58 879 TRP A C 1
ATOM 6860 O O . TRP A 1 879 ? 145.927 147.201 140.030 1.00 225.58 879 TRP A O 1
ATOM 6871 N N . LYS A 1 880 ? 145.712 145.440 141.404 1.00 232.99 880 LYS A N 1
ATOM 6872 C CA . LYS A 1 880 ? 146.409 146.119 142.486 1.00 232.99 880 LYS A CA 1
ATOM 6873 C C . LYS A 1 880 ? 147.795 146.552 142.035 1.00 232.99 880 LYS A C 1
ATOM 6874 O O . LYS A 1 880 ? 148.217 147.690 142.268 1.00 232.99 880 LYS A O 1
ATOM 6880 N N . ASN A 1 881 ? 148.511 145.654 141.371 1.00 222.74 881 ASN A N 1
ATOM 6881 C CA . ASN A 1 881 ? 149.883 145.920 140.970 1.00 222.74 881 ASN A CA 1
ATOM 6882 C C . ASN A 1 881 ? 149.967 147.125 140.045 1.00 222.74 881 ASN A C 1
ATOM 6883 O O . ASN A 1 881 ? 151.013 147.776 139.959 1.00 222.74 881 ASN A O 1
ATOM 6888 N N . LEU A 1 882 ? 148.878 147.430 139.352 1.00 236.91 882 LEU A N 1
ATOM 6889 C CA . LEU A 1 882 ? 148.882 148.510 138.377 1.00 236.91 882 LEU A CA 1
ATOM 6890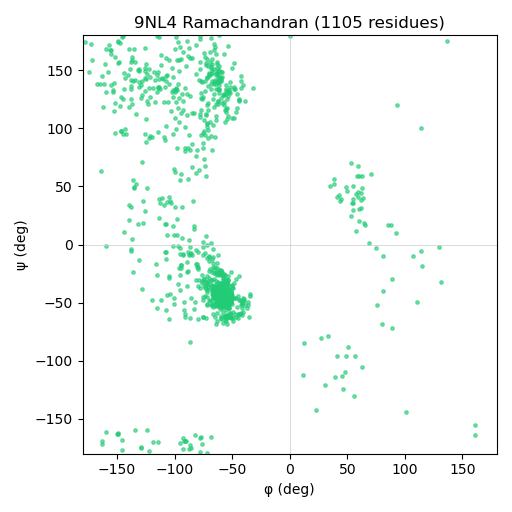 C C . LEU A 1 882 ? 149.202 149.838 139.052 1.00 236.91 882 LEU A C 1
ATOM 6891 O O . LEU A 1 882 ? 148.595 150.176 140.076 1.00 236.91 882 LEU A O 1
ATOM 6896 N N . PRO A 1 883 ? 150.144 150.616 138.516 1.00 221.83 883 PRO A N 1
ATOM 6897 C CA . PRO A 1 883 ? 150.473 151.894 139.166 1.00 221.83 883 PRO A CA 1
ATOM 6898 C C . PRO A 1 883 ? 149.350 152.910 139.105 1.00 221.83 883 PRO A C 1
ATOM 6899 O O . PRO A 1 883 ? 148.960 153.459 140.142 1.00 221.83 883 PRO A O 1
ATOM 6903 N N . CYS A 1 884 ? 148.808 153.175 137.918 1.00 216.51 884 CYS A N 1
ATOM 6904 C CA . CYS A 1 884 ? 147.852 154.260 137.730 1.00 216.51 884 CYS A CA 1
ATOM 6905 C C . CYS A 1 884 ? 146.414 153.797 137.928 1.00 216.51 884 CYS A C 1
ATOM 6906 O O . CYS A 1 884 ? 145.725 154.265 138.839 1.00 216.51 884 CYS A O 1
ATOM 6909 N N . GLN A 1 885 ? 145.949 152.873 137.095 1.00 223.52 885 GLN A N 1
ATOM 6910 C CA . GLN A 1 885 ? 144.567 152.429 137.177 1.00 223.52 885 GLN A CA 1
ATOM 6911 C C . GLN A 1 885 ? 144.329 151.679 138.480 1.00 223.52 885 GLN A C 1
ATOM 6912 O O . GLN A 1 885 ? 143.181 151.495 138.895 1.00 223.52 885 GLN A O 1
ATOM 6918 N N . GLY A 1 886 ? 145.407 151.274 139.147 1.00 242.77 886 GLY A N 1
ATOM 6919 C CA . GLY A 1 886 ? 145.301 150.443 140.329 1.00 242.77 886 GLY A CA 1
ATOM 6920 C C . GLY A 1 886 ? 145.752 151.145 141.592 1.00 242.77 886 GLY A C 1
ATOM 6921 O O . GLY A 1 886 ? 146.415 150.544 142.444 1.00 242.77 886 GLY A O 1
ATOM 6922 N N . SER A 1 887 ? 145.416 152.427 141.715 1.00 241.31 887 SER A N 1
ATOM 6923 C CA . SER A 1 887 ? 145.795 153.188 142.896 1.00 241.31 887 SER A CA 1
ATOM 6924 C C . SER A 1 887 ? 144.661 153.211 143.913 1.00 241.31 887 SER A C 1
ATOM 6925 O O . SER A 1 887 ? 143.526 153.573 143.592 1.00 241.31 887 SER A O 1
ATOM 6928 N N . GLY A 1 888 ? 144.972 152.810 145.142 1.00 254.30 888 GLY A N 1
ATOM 6929 C CA . GLY A 1 888 ? 144.017 152.911 146.229 1.00 254.30 888 GLY A CA 1
ATOM 6930 C C . GLY A 1 888 ? 142.911 151.889 146.186 1.00 254.30 888 GLY A C 1
ATOM 6931 O O . GLY A 1 888 ? 142.089 151.837 147.103 1.00 254.30 888 GLY A O 1
ATOM 6932 N N . ILE A 1 889 ? 142.874 151.050 145.150 1.00 248.32 889 ILE A N 1
ATOM 6933 C CA . ILE A 1 889 ? 141.797 150.072 145.036 1.00 248.32 889 ILE A CA 1
ATOM 6934 C C . ILE A 1 889 ? 141.814 149.061 146.168 1.00 248.32 889 ILE A C 1
ATOM 6935 O O . ILE A 1 889 ? 140.743 148.670 146.650 1.00 248.32 889 ILE A O 1
ATOM 6940 N N . GLU A 1 890 ? 143.000 148.654 146.625 1.00 263.02 890 GLU A N 1
ATOM 6941 C CA . GLU A 1 890 ? 143.117 147.686 147.709 1.00 263.02 890 GLU A CA 1
ATOM 6942 C C . GLU A 1 890 ? 142.152 147.969 148.845 1.00 263.02 890 GLU A C 1
ATOM 6943 O O . GLU A 1 890 ? 141.764 147.041 149.559 1.00 263.02 890 GLU A O 1
ATOM 6949 N N . HIS A 1 891 ? 141.759 149.224 149.035 1.00 253.47 891 HIS A N 1
ATOM 6950 C CA . HIS A 1 891 ? 140.788 149.519 150.076 1.00 253.47 891 HIS A CA 1
ATOM 6951 C C . HIS A 1 891 ? 139.501 148.751 149.837 1.00 253.47 891 HIS A C 1
ATOM 6952 O O . HIS A 1 891 ? 138.829 148.333 150.785 1.00 253.47 891 HIS A O 1
ATOM 6959 N N . PHE A 1 892 ? 139.154 148.536 148.574 1.00 258.80 892 PHE A N 1
ATOM 6960 C CA . PHE A 1 892 ? 137.879 147.929 148.232 1.00 258.80 892 PHE A CA 1
ATOM 6961 C C . PHE A 1 892 ? 137.904 146.412 148.258 1.00 258.80 892 PHE A C 1
ATOM 6962 O O . PHE A 1 892 ? 136.840 145.794 148.144 1.00 258.80 892 PHE A O 1
ATOM 6970 N N . ASP A 1 893 ? 139.069 145.793 148.403 1.00 258.38 893 ASP A N 1
ATOM 6971 C CA . ASP A 1 893 ? 139.110 144.341 148.409 1.00 258.38 893 ASP A CA 1
ATOM 6972 C C . ASP A 1 893 ? 138.257 143.802 149.547 1.00 258.38 893 ASP A C 1
ATOM 6973 O O . ASP A 1 893 ? 138.201 144.383 150.633 1.00 258.38 893 ASP A O 1
ATOM 6978 N N . ASN A 1 894 ? 137.558 142.704 149.271 1.00 259.36 894 ASN A N 1
ATOM 6979 C CA . ASN A 1 894 ? 136.813 141.971 150.286 1.00 259.36 894 ASN A CA 1
ATOM 6980 C C . ASN A 1 894 ? 136.041 142.891 151.222 1.00 259.36 894 ASN A C 1
ATOM 6981 O O . ASN A 1 894 ? 135.945 142.619 152.423 1.00 259.36 894 ASN A O 1
ATOM 6986 N N . ASP A 1 895 ? 135.490 143.978 150.694 1.00 249.83 895 ASP A N 1
ATOM 6987 C CA . ASP A 1 895 ? 134.555 144.819 151.430 1.00 249.83 895 ASP A CA 1
ATOM 6988 C C . ASP A 1 895 ? 133.161 144.564 150.888 1.00 249.83 895 ASP A C 1
ATOM 6989 O O . ASP A 1 895 ? 132.913 144.755 149.693 1.00 249.83 895 ASP A O 1
ATOM 6994 N N . THR A 1 896 ? 132.256 144.156 151.764 1.00 264.59 896 THR A N 1
ATOM 6995 C CA . THR A 1 896 ? 130.882 143.886 151.376 1.00 264.59 896 THR A CA 1
ATOM 6996 C C . THR A 1 896 ? 130.011 145.129 151.426 1.00 264.59 896 THR A C 1
ATOM 6997 O O . THR A 1 896 ? 128.804 145.034 151.183 1.00 264.59 896 THR A O 1
ATOM 7001 N N . ILE A 1 897 ? 130.589 146.287 151.729 1.00 240.24 897 ILE A N 1
ATOM 7002 C CA . ILE A 1 897 ? 129.805 147.497 151.929 1.00 240.24 897 ILE A CA 1
ATOM 7003 C C . ILE A 1 897 ? 130.000 148.434 150.750 1.00 240.24 897 ILE A C 1
ATOM 7004 O O . ILE A 1 897 ? 129.036 148.840 150.097 1.00 240.24 897 ILE A O 1
ATOM 7009 N N . SER A 1 898 ? 131.251 148.789 150.471 1.00 242.19 898 SER A N 1
ATOM 7010 C CA . SER A 1 898 ? 131.512 149.782 149.441 1.00 242.19 898 SER A CA 1
ATOM 7011 C C . SER A 1 898 ? 131.042 149.330 148.067 1.00 242.19 898 SER A C 1
ATOM 7012 O O . SER A 1 898 ? 130.405 150.112 147.354 1.00 242.19 898 SER A O 1
ATOM 7015 N N . ASN A 1 899 ? 131.304 148.083 147.695 1.00 247.78 899 ASN A N 1
ATOM 7016 C CA . ASN A 1 899 ? 130.975 147.585 146.370 1.00 247.78 899 ASN A CA 1
ATOM 7017 C C . ASN A 1 899 ? 129.477 147.439 146.159 1.00 247.78 899 ASN A C 1
ATOM 7018 O O . ASN A 1 899 ? 129.038 147.232 145.023 1.00 247.78 899 ASN A O 1
ATOM 7023 N N . ASP A 1 900 ? 128.685 147.566 147.222 1.00 244.12 900 ASP A N 1
ATOM 7024 C CA . ASP A 1 900 ? 127.274 147.201 147.153 1.00 244.12 900 ASP A CA 1
ATOM 7025 C C . ASP A 1 900 ? 126.565 147.890 145.995 1.00 244.12 900 ASP A C 1
ATOM 7026 O O . ASP A 1 900 ? 125.873 147.238 145.205 1.00 244.12 900 ASP A O 1
ATOM 7031 N N . TRP A 1 901 ? 126.735 149.203 145.870 1.00 216.85 901 TRP A N 1
ATOM 7032 C CA . TRP A 1 901 ? 125.973 149.948 144.878 1.00 216.85 901 TRP A CA 1
ATOM 7033 C C . TRP A 1 901 ? 126.179 149.386 143.482 1.00 216.85 901 TRP A C 1
ATOM 7034 O O . TRP A 1 901 ? 125.294 149.497 142.627 1.00 216.85 901 TRP A O 1
ATOM 7045 N N . LEU A 1 902 ? 127.321 148.752 143.240 1.00 231.27 902 LEU A N 1
ATOM 7046 C CA . LEU A 1 902 ? 127.570 148.160 141.935 1.00 231.27 902 LEU A CA 1
ATOM 7047 C C . LEU A 1 902 ? 126.418 147.250 141.542 1.00 231.27 902 LEU A C 1
ATOM 7048 O O . LEU A 1 902 ? 126.006 147.231 140.380 1.00 231.27 902 LEU A O 1
ATOM 7053 N N . GLN A 1 903 ? 125.882 146.509 142.502 1.00 241.16 903 GLN A N 1
ATOM 7054 C CA . GLN A 1 903 ? 124.769 145.609 142.243 1.00 241.16 903 GLN A CA 1
ATOM 7055 C C . GLN A 1 903 ? 123.416 146.231 142.521 1.00 241.16 903 GLN A C 1
ATOM 7056 O O . GLN A 1 903 ? 122.411 145.740 142.007 1.00 241.16 903 GLN A O 1
ATOM 7062 N N . PHE A 1 904 ? 123.363 147.290 143.321 1.00 228.89 904 PHE A N 1
ATOM 7063 C CA . PHE A 1 904 ? 122.096 147.891 143.707 1.00 228.89 904 PHE A CA 1
ATOM 7064 C C . PHE A 1 904 ? 122.165 149.404 143.594 1.00 228.89 904 PHE A C 1
ATOM 7065 O O . PHE A 1 904 ? 121.777 150.124 144.518 1.00 228.89 904 PHE A O 1
ATOM 7073 N N . HIS A 1 905 ? 122.648 149.892 142.455 1.00 238.58 905 HIS A N 1
ATOM 7074 C CA . HIS A 1 905 ? 122.789 151.324 142.222 1.00 238.58 905 HIS A CA 1
ATOM 7075 C C . HIS A 1 905 ? 121.415 151.968 142.011 1.00 238.58 905 HIS A C 1
ATOM 7076 O O . HIS A 1 905 ? 121.122 152.596 140.997 1.00 238.58 905 HIS A O 1
ATOM 7083 N N . ARG A 1 906 ? 120.570 151.821 143.022 1.00 215.02 906 ARG A N 1
ATOM 7084 C CA . ARG A 1 906 ? 119.261 152.445 142.984 1.00 215.02 906 ARG A CA 1
ATOM 7085 C C . ARG A 1 906 ? 119.393 153.953 143.150 1.00 215.02 906 ARG A C 1
ATOM 7086 O O . ARG A 1 906 ? 120.255 154.447 143.879 1.00 215.02 906 ARG A O 1
ATOM 7094 N N . GLY A 1 907 ? 118.537 154.685 142.457 1.00 204.48 907 GLY A N 1
ATOM 7095 C CA . GLY A 1 907 ? 118.559 156.142 142.564 1.00 204.48 907 GLY A CA 1
ATOM 7096 C C . GLY A 1 907 ? 119.613 156.802 141.715 1.00 204.48 907 GLY A C 1
ATOM 7097 O O . GLY A 1 907 ? 119.361 157.854 141.121 1.00 204.48 907 GLY A O 1
ATOM 7098 N N . PHE A 1 908 ? 120.801 156.209 141.644 1.00 234.93 908 PHE A N 1
ATOM 7099 C CA . PHE A 1 908 ? 121.843 156.689 140.751 1.00 234.93 908 PHE A CA 1
ATOM 7100 C C . PHE A 1 908 ? 121.278 156.914 139.362 1.00 234.93 908 PHE A C 1
ATOM 7101 O O . PHE A 1 908 ? 120.526 156.076 138.857 1.00 234.93 908 PHE A O 1
ATOM 7109 N N . SER A 1 909 ? 121.614 158.035 138.736 1.00 229.02 909 SER A N 1
ATOM 7110 C CA . SER A 1 909 ? 121.293 158.178 137.328 1.00 229.02 909 SER A CA 1
ATOM 7111 C C . SER A 1 909 ? 122.294 157.380 136.510 1.00 229.02 909 SER A C 1
ATOM 7112 O O . SER A 1 909 ? 123.508 157.488 136.700 1.00 229.02 909 SER A O 1
ATOM 7115 N N . GLU A 1 910 ? 121.761 156.575 135.597 1.00 237.97 910 GLU A N 1
ATOM 7116 C CA . GLU A 1 910 ? 122.570 155.870 134.613 1.00 237.97 910 GLU A CA 1
ATOM 7117 C C . GLU A 1 910 ? 123.774 156.700 134.189 1.00 237.97 910 GLU A C 1
ATOM 7118 O O . GLU A 1 910 ? 124.897 156.194 134.113 1.00 237.97 910 GLU A O 1
ATOM 7124 N N . ARG A 1 911 ? 123.563 157.989 133.938 1.00 219.15 911 ARG A N 1
ATOM 7125 C CA . ARG A 1 911 ? 124.680 158.884 133.682 1.00 219.15 911 ARG A CA 1
ATOM 7126 C C . ARG A 1 911 ? 125.569 158.980 134.916 1.00 219.15 911 ARG A C 1
ATOM 7127 O O . ARG A 1 911 ? 126.795 158.799 134.846 1.00 219.15 911 ARG A O 1
ATOM 7135 N N . GLN A 1 912 ? 124.952 159.248 136.065 1.00 224.05 912 GLN A N 1
ATOM 7136 C CA . GLN A 1 912 ? 125.676 159.289 137.324 1.00 224.05 912 GLN A CA 1
ATOM 7137 C C . GLN A 1 912 ? 126.378 157.967 137.554 1.00 224.05 912 GLN A C 1
ATOM 7138 O O . GLN A 1 912 ? 127.546 157.944 137.928 1.00 224.05 912 GLN A O 1
ATOM 7144 N N . PHE A 1 913 ? 125.674 156.859 137.340 1.00 231.89 913 PHE A N 1
ATOM 7145 C CA . PHE A 1 913 ? 126.241 155.552 137.633 1.00 231.89 913 PHE A CA 1
ATOM 7146 C C . PHE A 1 913 ? 127.447 155.252 136.752 1.00 231.89 913 PHE A C 1
ATOM 7147 O O . PHE A 1 913 ? 128.452 154.694 137.205 1.00 231.89 913 PHE A O 1
ATOM 7155 N N . LEU A 1 914 ? 127.361 155.616 135.476 1.00 225.24 914 LEU A N 1
ATOM 7156 C CA . LEU A 1 914 ? 128.458 155.348 134.559 1.00 225.24 914 LEU A CA 1
ATOM 7157 C C . LEU A 1 914 ? 129.677 156.186 134.924 1.00 225.24 914 LEU A C 1
ATOM 7158 O O . LEU A 1 914 ? 130.804 155.677 135.022 1.00 225.24 914 LEU A O 1
ATOM 7163 N N . MET A 1 915 ? 129.474 157.488 135.142 1.00 219.21 915 MET A N 1
ATOM 7164 C CA . MET A 1 915 ? 130.600 158.294 135.600 1.00 219.21 915 MET A CA 1
ATOM 7165 C C . MET A 1 915 ? 131.080 157.808 136.956 1.00 219.21 915 MET A C 1
ATOM 7166 O O . MET A 1 915 ? 132.240 158.009 137.321 1.00 219.21 915 MET A O 1
ATOM 7171 N N . GLY A 1 916 ? 130.203 157.149 137.710 1.00 233.82 916 GLY A N 1
ATOM 7172 C CA . GLY A 1 916 ? 130.627 156.559 138.965 1.00 233.82 916 GLY A CA 1
ATOM 7173 C C . GLY A 1 916 ? 131.581 155.414 138.733 1.00 233.82 916 GLY A C 1
ATOM 7174 O O . GLY A 1 916 ? 132.572 155.245 139.443 1.00 233.82 916 GLY A O 1
ATOM 7175 N N . LEU A 1 917 ? 131.298 154.616 137.716 1.00 228.59 917 LEU A N 1
ATOM 7176 C CA . LEU A 1 917 ? 132.248 153.590 137.332 1.00 228.59 917 LEU A CA 1
ATOM 7177 C C . LEU A 1 917 ? 133.585 154.229 136.991 1.00 228.59 917 LEU A C 1
ATOM 7178 O O . LEU A 1 917 ? 134.638 153.820 137.495 1.00 228.59 917 LEU A O 1
ATOM 7183 N N . LYS A 1 918 ? 133.550 155.276 136.168 1.00 215.04 918 LYS A N 1
ATOM 7184 C CA . LYS A 1 918 ? 134.797 155.917 135.750 1.00 215.04 918 LYS A CA 1
ATOM 7185 C C . LYS A 1 918 ? 135.585 156.444 136.944 1.00 215.04 918 LYS A C 1
ATOM 7186 O O . LYS A 1 918 ? 136.778 156.159 137.089 1.00 215.04 918 LYS A O 1
ATOM 7192 N N . ILE A 1 919 ? 134.932 157.208 137.817 1.00 243.15 919 ILE A N 1
ATOM 7193 C CA . ILE A 1 919 ? 135.605 157.714 139.010 1.00 243.15 919 ILE A CA 1
ATOM 7194 C C . ILE A 1 919 ? 136.189 156.563 139.812 1.00 243.15 919 ILE A C 1
ATOM 7195 O O . ILE A 1 919 ? 137.335 156.625 140.272 1.00 243.15 919 ILE A O 1
ATOM 7200 N N . ARG A 1 920 ? 135.416 155.491 139.994 1.00 243.79 920 ARG A N 1
ATOM 7201 C CA . ARG A 1 920 ? 135.941 154.354 140.733 1.00 243.79 920 ARG A CA 1
ATOM 7202 C C . ARG A 1 920 ? 137.203 153.837 140.075 1.00 243.79 920 ARG A C 1
ATOM 7203 O O . ARG A 1 920 ? 138.113 153.360 140.759 1.00 243.79 920 ARG A O 1
ATOM 7211 N N . ALA A 1 921 ? 137.283 153.936 138.752 1.00 214.79 921 ALA A N 1
ATOM 7212 C CA . ALA A 1 921 ? 138.431 153.440 138.011 1.00 214.79 921 ALA A CA 1
ATOM 7213 C C . ALA A 1 921 ? 139.547 154.466 137.889 1.00 214.79 921 ALA A C 1
ATOM 7214 O O . ALA A 1 921 ? 140.645 154.119 137.445 1.00 214.79 921 ALA A O 1
ATOM 7216 N N . ASN A 1 922 ? 139.305 155.713 138.280 1.00 221.64 922 ASN A N 1
ATOM 7217 C CA . ASN A 1 922 ? 140.335 156.741 138.213 1.00 221.64 922 ASN A CA 1
ATOM 7218 C C . ASN A 1 922 ? 140.860 156.901 136.790 1.00 221.64 922 ASN A C 1
ATOM 7219 O O . ASN A 1 922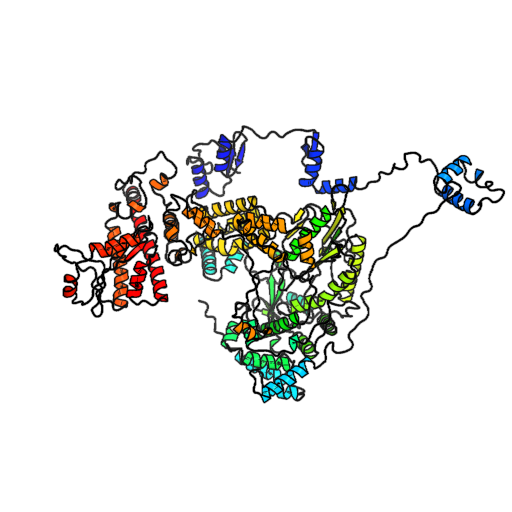 ? 142.064 157.010 136.552 1.00 221.64 922 ASN A O 1
ATOM 7224 N N . VAL A 1 923 ? 139.939 156.900 135.833 1.00 214.08 923 VAL A N 1
ATOM 7225 C CA . VAL A 1 923 ? 140.293 157.093 134.433 1.00 214.08 923 VAL A CA 1
ATOM 7226 C C . VAL A 1 923 ? 139.367 158.132 133.819 1.00 214.08 923 VAL A C 1
ATOM 7227 O O . VAL A 1 923 ? 139.252 158.234 132.594 1.00 214.08 923 VAL A O 1
ATOM 7231 N N . TYR A 1 924 ? 138.705 158.906 134.665 1.00 216.15 924 TYR A N 1
ATOM 7232 C CA . TYR A 1 924 ? 137.762 159.895 134.178 1.00 216.15 924 TYR A CA 1
ATOM 7233 C C . TYR A 1 924 ? 138.482 160.919 133.302 1.00 216.15 924 TYR A C 1
ATOM 7234 O O . TYR A 1 924 ? 139.675 161.171 133.497 1.00 216.15 924 TYR A O 1
ATOM 7243 N N . PRO A 1 925 ? 137.801 161.512 132.322 1.00 210.89 925 PRO A N 1
ATOM 7244 C CA . PRO A 1 925 ? 138.442 162.563 131.523 1.00 210.89 925 PRO A CA 1
ATOM 7245 C C . PRO A 1 925 ? 139.004 163.697 132.361 1.00 210.89 925 PRO A C 1
ATOM 7246 O O . PRO A 1 925 ? 138.271 164.401 133.061 1.00 210.89 925 PRO A O 1
ATOM 7250 N N . THR A 1 926 ? 140.321 163.868 132.280 1.00 224.70 926 THR A N 1
ATOM 7251 C CA . THR A 1 926 ? 141.055 164.933 132.947 1.00 224.70 926 THR A CA 1
ATOM 7252 C C . THR A 1 926 ? 142.361 165.124 132.199 1.00 224.70 926 THR A C 1
ATOM 7253 O O . THR A 1 926 ? 142.911 164.171 131.642 1.00 224.70 926 THR A O 1
ATOM 7257 N N . ARG A 1 927 ? 142.860 166.360 132.183 1.00 235.81 927 ARG A N 1
ATOM 7258 C CA . ARG A 1 927 ? 144.048 166.640 131.386 1.00 235.81 927 ARG A CA 1
ATOM 7259 C C . ARG A 1 927 ? 145.138 165.636 131.712 1.00 235.81 927 ARG A C 1
ATOM 7260 O O . ARG A 1 927 ? 145.785 165.087 130.816 1.00 235.81 927 ARG A O 1
ATOM 7268 N N . GLU A 1 928 ? 145.340 165.370 133.002 1.00 236.40 928 GLU A N 1
ATOM 7269 C CA . GLU A 1 928 ? 146.235 164.291 133.392 1.00 236.40 928 GLU A CA 1
ATOM 7270 C C . GLU A 1 928 ? 145.841 163.007 132.679 1.00 236.40 928 GLU A C 1
ATOM 7271 O O . GLU A 1 928 ? 146.675 162.336 132.062 1.00 236.40 928 GLU A O 1
ATOM 7277 N N . TYR A 1 929 ? 144.557 162.658 132.742 1.00 229.87 929 TYR A N 1
ATOM 7278 C CA . TYR A 1 929 ? 144.098 161.478 132.026 1.00 229.87 929 TYR A CA 1
ATOM 7279 C C . TYR A 1 929 ? 144.377 161.603 130.539 1.00 229.87 929 TYR A C 1
ATOM 7280 O O . TYR A 1 929 ? 144.971 160.707 129.931 1.00 229.87 929 TYR A O 1
ATOM 7289 N N . GLN A 1 930 ? 143.967 162.717 129.930 1.00 205.78 930 GLN A N 1
ATOM 7290 C CA . GLN A 1 930 ? 144.348 162.937 128.543 1.00 205.78 930 GLN A CA 1
ATOM 7291 C C . GLN A 1 930 ? 145.859 162.916 128.411 1.00 205.78 930 GLN A C 1
ATOM 7292 O O . GLN A 1 930 ? 146.402 162.459 127.400 1.00 205.78 930 GLN A O 1
ATOM 7298 N N . GLY A 1 931 ? 146.556 163.391 129.434 1.00 222.23 931 GLY A N 1
ATOM 7299 C CA . GLY A 1 931 ? 147.999 163.347 129.441 1.00 222.23 931 GLY A CA 1
ATOM 7300 C C . GLY A 1 931 ? 148.519 161.941 129.629 1.00 222.23 931 GLY A C 1
ATOM 7301 O O . GLY A 1 931 ? 149.557 161.571 129.072 1.00 222.23 931 GLY A O 1
ATOM 7302 N N . ARG A 1 932 ? 147.788 161.141 130.403 1.00 227.32 932 ARG A N 1
ATOM 7303 C CA . ARG A 1 932 ? 148.264 159.827 130.811 1.00 227.32 932 ARG A CA 1
ATOM 7304 C C . ARG A 1 932 ? 148.719 159.027 129.597 1.00 227.32 932 ARG A C 1
ATOM 7305 O O . ARG A 1 932 ? 148.097 159.096 128.532 1.00 227.32 932 ARG A O 1
ATOM 7313 N N . GLY A 1 933 ? 149.819 158.294 129.738 1.00 190.02 933 GLY A N 1
ATOM 7314 C CA . GLY A 1 933 ? 150.352 157.533 128.628 1.00 190.02 933 GLY A CA 1
ATOM 7315 C C . GLY A 1 933 ? 151.154 158.407 127.690 1.00 190.02 933 GLY A C 1
ATOM 7316 O O . GLY A 1 933 ? 152.378 158.279 127.606 1.00 190.02 933 GLY A O 1
ATOM 7317 N N . ARG A 1 934 ? 150.475 159.309 126.985 1.00 193.92 934 ARG A N 1
ATOM 7318 C CA . ARG A 1 934 ? 151.146 160.182 126.031 1.00 193.92 934 ARG A CA 1
ATOM 7319 C C . ARG A 1 934 ? 151.965 161.244 126.747 1.00 193.92 934 ARG A C 1
ATOM 7320 O O . ARG A 1 934 ? 151.412 162.139 127.392 1.00 193.92 934 ARG A O 1
ATOM 7328 N N . THR A 1 935 ? 153.286 161.150 126.628 1.00 218.66 935 THR A N 1
ATOM 7329 C CA . THR A 1 935 ? 154.191 162.020 127.365 1.00 218.66 935 THR A CA 1
ATOM 7330 C C . THR A 1 935 ? 154.057 163.480 126.952 1.00 218.66 935 THR A C 1
ATOM 7331 O O . THR A 1 935 ? 153.682 164.328 127.767 1.00 218.66 935 THR A O 1
ATOM 7335 N N . ASN A 1 936 ? 154.356 163.788 125.692 1.00 207.25 936 ASN A N 1
ATOM 7336 C CA . ASN A 1 936 ? 154.434 165.178 125.265 1.00 207.25 936 ASN A CA 1
ATOM 7337 C C . ASN A 1 936 ? 153.062 165.833 125.215 1.00 207.25 936 ASN A C 1
ATOM 7338 O O . ASN A 1 936 ? 152.336 165.695 124.226 1.00 207.25 936 ASN A O 1
ATOM 7343 N N . LYS A 1 937 ? 152.721 166.581 126.262 1.00 209.08 937 LYS A N 1
ATOM 7344 C CA . LYS A 1 937 ? 151.410 167.205 126.380 1.00 209.08 937 LYS A CA 1
ATOM 7345 C C . LYS A 1 937 ? 151.471 168.303 127.434 1.00 209.08 937 LYS A C 1
ATOM 7346 O O . LYS A 1 937 ? 152.557 168.647 127.910 1.00 209.08 937 LYS A O 1
ATOM 7352 N N . ASN A 1 938 ? 150.320 168.862 127.799 1.00 227.00 938 ASN A N 1
ATOM 7353 C CA . ASN A 1 938 ? 150.218 169.762 128.938 1.00 227.00 938 ASN A CA 1
ATOM 7354 C C . ASN A 1 938 ? 149.302 169.121 129.969 1.00 227.00 938 ASN A C 1
ATOM 7355 O O . ASN A 1 938 ? 148.306 168.485 129.618 1.00 227.00 938 ASN A O 1
ATOM 7360 N N . VAL A 1 939 ? 149.649 169.284 131.243 1.00 228.42 939 VAL A N 1
ATOM 7361 C CA . VAL A 1 939 ? 148.926 168.617 132.321 1.00 228.42 939 VAL A CA 1
ATOM 7362 C C . VAL A 1 939 ? 148.553 169.601 133.422 1.00 228.42 939 VAL A C 1
ATOM 7363 O O . VAL A 1 939 ? 147.740 169.286 134.298 1.00 228.42 939 VAL A O 1
ATOM 7367 N N . ASN A 1 940 ? 149.149 170.790 133.392 1.00 241.84 940 ASN A N 1
ATOM 7368 C CA . ASN A 1 940 ? 148.843 171.822 134.372 1.00 241.84 940 ASN A CA 1
ATOM 7369 C C . ASN A 1 940 ? 147.342 171.962 134.568 1.00 241.84 940 ASN A C 1
ATOM 7370 O O . ASN A 1 940 ? 146.594 172.074 133.593 1.00 241.84 940 ASN A O 1
ATOM 7375 N N . CYS A 1 941 ? 146.886 171.941 135.818 1.00 250.33 941 CYS A N 1
ATOM 7376 C CA . CYS A 1 941 ? 145.479 172.199 136.079 1.00 250.33 941 CYS A CA 1
ATOM 7377 C C . CYS A 1 941 ? 145.090 173.546 135.501 1.00 250.33 941 CYS A C 1
ATOM 7378 O O . CYS A 1 941 ? 145.595 174.586 135.935 1.00 250.33 941 CYS A O 1
ATOM 7381 N N . ARG A 1 942 ? 144.196 173.527 134.519 1.00 253.89 942 ARG A N 1
ATOM 7382 C CA . ARG A 1 942 ? 143.672 174.752 133.944 1.00 253.89 942 ARG A CA 1
ATOM 7383 C C . ARG A 1 942 ? 143.311 175.728 135.046 1.00 253.89 942 ARG A C 1
ATOM 7384 O O . ARG A 1 942 ? 143.854 176.835 135.117 1.00 253.89 942 ARG A O 1
ATOM 7392 N N . ASN A 1 943 ? 142.401 175.313 135.924 1.00 246.28 943 ASN A N 1
ATOM 7393 C CA . ASN A 1 943 ? 141.835 176.242 136.885 1.00 246.28 943 ASN A CA 1
ATOM 7394 C C . ASN A 1 943 ? 142.875 176.785 137.860 1.00 246.28 943 ASN A C 1
ATOM 7395 O O . ASN A 1 943 ? 143.219 177.969 137.802 1.00 246.28 943 ASN A O 1
ATOM 7400 N N . CYS A 1 944 ? 143.414 175.950 138.753 1.00 232.07 944 CYS A N 1
ATOM 7401 C CA . CYS A 1 944 ? 144.215 176.567 139.801 1.00 232.07 944 CYS A CA 1
ATOM 7402 C C . CYS A 1 944 ? 145.665 176.778 139.386 1.00 232.07 944 CYS A C 1
ATOM 7403 O O . CYS A 1 944 ? 146.021 177.866 138.925 1.00 232.07 944 CYS A O 1
ATOM 7406 N N . THR A 1 945 ? 146.512 175.760 139.525 1.00 209.63 945 THR A N 1
ATOM 7407 C CA . THR A 1 945 ? 147.755 175.702 138.767 1.00 209.63 945 THR A CA 1
ATOM 7408 C C . THR A 1 945 ? 148.305 174.283 138.683 1.00 209.63 945 THR A C 1
ATOM 7409 O O . THR A 1 945 ? 149.344 174.058 138.055 1.00 209.63 945 THR A O 1
ATOM 7413 N N . ALA A 1 946 ? 147.622 173.325 139.308 1.00 237.23 946 ALA A N 1
ATOM 7414 C CA . ALA A 1 946 ? 148.228 172.055 139.693 1.00 237.23 946 ALA A CA 1
ATOM 7415 C C . ALA A 1 946 ? 149.028 171.440 138.556 1.00 237.23 946 ALA A C 1
ATOM 7416 O O . ALA A 1 946 ? 148.566 171.387 137.413 1.00 237.23 946 ALA A O 1
ATOM 7418 N N . SER A 1 947 ? 150.237 170.979 138.880 1.00 241.23 947 SER A N 1
ATOM 7419 C CA . SER A 1 947 ? 151.148 170.393 137.904 1.00 241.23 947 SER A CA 1
ATOM 7420 C C . SER A 1 947 ? 150.404 169.466 136.958 1.00 241.23 947 SER A C 1
ATOM 7421 O O . SER A 1 947 ? 150.414 169.667 135.740 1.00 241.23 947 SER A O 1
ATOM 7424 N N . TYR A 1 948 ? 149.759 168.447 137.511 1.00 232.18 948 TYR A N 1
ATOM 7425 C CA . TYR A 1 948 ? 148.846 167.596 136.767 1.00 232.18 948 TYR A CA 1
ATOM 7426 C C . TYR A 1 948 ? 147.433 168.079 137.034 1.00 232.18 948 TYR A C 1
ATOM 7427 O O . TYR A 1 948 ? 147.064 168.313 138.189 1.00 232.18 948 TYR A O 1
ATOM 7436 N N . GLU A 1 949 ? 146.645 168.229 135.974 1.00 245.46 949 GLU A N 1
ATOM 7437 C CA . GLU A 1 949 ? 145.229 168.491 136.170 1.00 245.46 949 GLU A CA 1
ATOM 7438 C C . GLU A 1 949 ? 144.618 167.182 136.634 1.00 245.46 949 GLU A C 1
ATOM 7439 O O . GLU A 1 949 ? 143.830 166.559 135.916 1.00 245.46 949 GLU A O 1
ATOM 7445 N N . SER A 1 950 ? 144.988 166.760 137.837 1.00 258.33 950 SER A N 1
ATOM 7446 C CA . SER A 1 950 ? 144.645 165.435 138.322 1.00 258.33 950 SER A CA 1
ATOM 7447 C C . SER A 1 950 ? 143.191 165.413 138.757 1.00 258.33 950 SER A C 1
ATOM 7448 O O . SER A 1 950 ? 142.414 166.308 138.409 1.00 258.33 950 SER A O 1
ATOM 7451 N N . LEU A 1 951 ? 142.812 164.376 139.489 1.00 251.59 951 LEU A N 1
ATOM 7452 C CA . LEU A 1 951 ? 141.469 164.254 140.013 1.00 251.59 951 LEU A CA 1
ATOM 7453 C C . LEU A 1 951 ? 141.420 164.559 141.500 1.00 251.59 951 LEU A C 1
ATOM 7454 O O . LEU A 1 951 ? 140.400 165.069 141.974 1.00 251.59 951 LEU A O 1
ATOM 7459 N N . SER A 1 952 ? 142.504 164.313 142.236 1.00 254.29 952 SER A N 1
ATOM 7460 C CA . SER A 1 952 ? 142.555 164.594 143.663 1.00 254.29 952 SER A CA 1
ATOM 7461 C C . SER A 1 952 ? 142.688 166.075 143.974 1.00 254.29 952 SER A C 1
ATOM 7462 O O . SER A 1 952 ? 142.107 166.540 144.959 1.00 254.29 952 SER A O 1
ATOM 7465 N N . HIS A 1 953 ? 143.424 166.834 143.160 1.00 270.75 953 HIS A N 1
ATOM 7466 C CA . HIS A 1 953 ? 143.569 168.259 143.437 1.00 270.75 953 HIS A CA 1
ATOM 7467 C C . HIS A 1 953 ? 142.198 168.905 143.522 1.00 270.75 953 HIS A C 1
ATOM 7468 O O . HIS A 1 953 ? 141.969 169.818 144.322 1.00 270.75 953 HIS A O 1
ATOM 7475 N N . ILE A 1 954 ? 141.274 168.437 142.687 1.00 265.54 954 ILE A N 1
ATOM 7476 C CA . ILE A 1 954 ? 139.877 168.826 142.771 1.00 265.54 954 ILE A CA 1
ATOM 7477 C C . ILE A 1 954 ? 139.479 168.730 144.229 1.00 265.54 954 ILE A C 1
ATOM 7478 O O . ILE A 1 954 ? 138.854 169.639 144.785 1.00 265.54 954 ILE A O 1
ATOM 7483 N N . LEU A 1 955 ? 139.866 167.629 144.854 1.00 281.95 955 LEU A N 1
ATOM 7484 C CA . LEU A 1 955 ? 139.489 167.336 146.229 1.00 281.95 955 LEU A CA 1
ATOM 7485 C C . LEU A 1 955 ? 140.354 168.172 147.162 1.00 281.95 955 LEU A C 1
ATOM 7486 O O . LEU A 1 955 ? 141.473 167.789 147.509 1.00 281.95 955 LEU A O 1
ATOM 7491 N N . GLY A 1 956 ? 139.838 169.330 147.559 1.00 273.33 956 GLY A N 1
ATOM 7492 C CA . GLY A 1 956 ? 140.535 170.198 148.484 1.00 273.33 956 GLY A CA 1
ATOM 7493 C C . GLY A 1 956 ? 141.468 171.180 147.808 1.00 273.33 956 GLY A C 1
ATOM 7494 O O . GLY A 1 956 ? 141.179 172.379 147.749 1.00 273.33 956 GLY A O 1
ATOM 7495 N N . GLN A 1 957 ? 142.581 170.678 147.279 1.00 259.89 957 GLN A N 1
ATOM 7496 C CA . GLN A 1 957 ? 143.644 171.535 146.770 1.00 259.89 957 GLN A CA 1
ATOM 7497 C C . GLN A 1 957 ? 143.098 172.562 145.788 1.00 259.89 957 GLN A C 1
ATOM 7498 O O . GLN A 1 957 ? 143.372 173.759 145.917 1.00 259.89 957 GLN A O 1
ATOM 7504 N N . CYS A 1 958 ? 142.322 172.112 144.813 1.00 268.84 958 CYS A N 1
ATOM 7505 C CA . CYS A 1 958 ? 141.838 173.009 143.781 1.00 268.84 958 CYS A CA 1
ATOM 7506 C C . CYS A 1 958 ? 140.768 173.928 144.373 1.00 268.84 958 CYS A C 1
ATOM 7507 O O . CYS A 1 958 ? 139.740 173.437 144.862 1.00 268.84 958 CYS A O 1
ATOM 7510 N N . PRO A 1 959 ? 140.966 175.248 144.348 1.00 250.44 959 PRO A N 1
ATOM 7511 C CA . PRO A 1 959 ? 140.153 176.135 145.190 1.00 250.44 959 PRO A CA 1
ATOM 7512 C C . PRO A 1 959 ? 138.717 176.283 144.727 1.00 250.44 959 PRO A C 1
ATOM 7513 O O . PRO A 1 959 ? 137.783 176.088 145.508 1.00 250.44 959 PRO A O 1
ATOM 7517 N N . ALA A 1 960 ? 138.542 176.598 143.445 1.00 239.48 960 ALA A N 1
ATOM 7518 C CA . ALA A 1 960 ? 137.273 177.083 142.915 1.00 239.48 960 ALA A CA 1
ATOM 7519 C C . ALA A 1 960 ? 136.072 176.443 143.598 1.00 239.48 960 ALA A C 1
ATOM 7520 O O . ALA A 1 960 ? 135.100 177.131 143.924 1.00 239.48 960 ALA A O 1
ATOM 7522 N N . VAL A 1 961 ? 136.129 175.134 143.825 1.00 247.75 961 VAL A N 1
ATOM 7523 C CA . VAL A 1 961 ? 135.023 174.410 144.440 1.00 247.75 961 VAL A CA 1
ATOM 7524 C C . VAL A 1 961 ? 134.679 175.049 145.776 1.00 247.75 961 VAL A C 1
ATOM 7525 O O . VAL A 1 961 ? 133.569 175.559 145.966 1.00 247.75 961 VAL A O 1
ATOM 7529 N N . GLN A 1 962 ? 135.638 175.025 146.702 1.00 252.68 962 GLN A N 1
ATOM 7530 C CA . GLN A 1 962 ? 135.502 175.656 148.009 1.00 252.68 962 GLN A CA 1
ATOM 7531 C C . GLN A 1 962 ? 134.078 175.633 148.545 1.00 252.68 962 GLN A C 1
ATOM 7532 O O . GLN A 1 962 ? 133.755 174.839 149.435 1.00 252.68 962 GLN A O 1
ATOM 7538 N N . GLY A 1 963 ? 133.239 176.533 148.044 1.00 259.17 963 GLY A N 1
ATOM 7539 C CA . GLY A 1 963 ? 131.879 176.644 148.525 1.00 259.17 963 GLY A CA 1
ATOM 7540 C C . GLY A 1 963 ? 131.123 175.344 148.385 1.00 259.17 963 GLY A C 1
ATOM 7541 O O . GLY A 1 963 ? 130.402 174.938 149.298 1.00 259.17 963 GLY A O 1
ATOM 7542 N N . ALA A 1 964 ? 131.277 174.682 147.241 1.00 249.35 964 ALA A N 1
ATOM 7543 C CA . ALA A 1 964 ? 130.606 173.406 147.034 1.00 249.35 964 ALA A CA 1
ATOM 7544 C C . ALA A 1 964 ? 131.152 172.346 147.980 1.00 249.35 964 ALA A C 1
ATOM 7545 O O . ALA A 1 964 ? 130.403 171.524 148.518 1.00 249.35 964 ALA A O 1
ATOM 7547 N N . ARG A 1 965 ? 132.465 172.340 148.193 1.00 251.69 965 ARG A N 1
ATOM 7548 C CA . ARG A 1 965 ? 133.032 171.391 149.139 1.00 251.69 965 ARG A CA 1
ATOM 7549 C C . ARG A 1 965 ? 132.392 171.578 150.507 1.00 251.69 965 ARG A C 1
ATOM 7550 O O . ARG A 1 965 ? 131.960 170.618 151.156 1.00 251.69 965 ARG A O 1
ATOM 7558 N N . ILE A 1 966 ? 132.295 172.835 150.938 1.00 249.56 966 ILE A N 1
ATOM 7559 C CA . ILE A 1 966 ? 131.743 173.133 152.257 1.00 249.56 966 ILE A CA 1
ATOM 7560 C C . ILE A 1 966 ? 130.278 172.737 152.314 1.00 249.56 966 ILE A C 1
ATOM 7561 O O . ILE A 1 966 ? 129.807 172.158 153.300 1.00 249.56 966 ILE A O 1
ATOM 7566 N N . ARG A 1 967 ? 129.526 173.082 151.271 1.00 258.42 967 ARG A N 1
ATOM 7567 C CA . ARG A 1 967 ? 128.098 172.803 151.267 1.00 258.42 967 ARG A CA 1
ATOM 7568 C C . ARG A 1 967 ? 127.861 171.306 151.347 1.00 258.42 967 ARG A C 1
ATOM 7569 O O . ARG A 1 967 ? 127.008 170.841 152.104 1.00 258.42 967 ARG A O 1
ATOM 7577 N N . ARG A 1 968 ? 128.641 170.529 150.599 1.00 259.85 968 ARG A N 1
ATO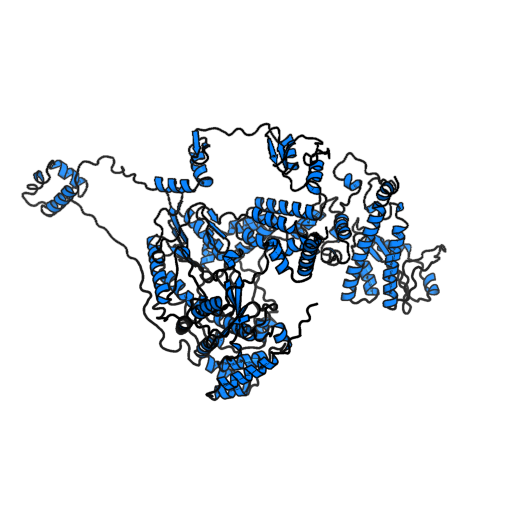M 7578 C CA . ARG A 1 968 ? 128.507 169.082 150.671 1.00 259.85 968 ARG A CA 1
ATOM 7579 C C . ARG A 1 968 ? 128.846 168.578 152.066 1.00 259.85 968 ARG A C 1
ATOM 7580 O O . ARG A 1 968 ? 128.123 167.755 152.640 1.00 259.85 968 ARG A O 1
ATOM 7588 N N . HIS A 1 969 ? 129.963 169.047 152.619 1.00 258.75 969 HIS A N 1
ATOM 7589 C CA . HIS A 1 969 ? 130.380 168.577 153.933 1.00 258.75 969 HIS A CA 1
ATOM 7590 C C . HIS A 1 969 ? 129.285 168.818 154.962 1.00 258.75 969 HIS A C 1
ATOM 7591 O O . HIS A 1 969 ? 128.841 167.899 155.663 1.00 258.75 969 HIS A O 1
ATOM 7598 N N . ASN A 1 970 ? 128.819 170.059 155.044 1.00 262.77 970 ASN A N 1
ATOM 7599 C CA . ASN A 1 970 ? 127.791 170.379 156.024 1.00 262.77 970 ASN A CA 1
ATOM 7600 C C . ASN A 1 970 ? 126.467 169.723 155.665 1.00 262.77 970 ASN A C 1
ATOM 7601 O O . ASN A 1 970 ? 125.624 169.513 156.536 1.00 262.77 970 ASN A O 1
ATOM 7606 N N . LYS A 1 971 ? 126.272 169.360 154.398 1.00 248.30 971 LYS A N 1
ATOM 7607 C CA . LYS A 1 971 ? 125.082 168.608 154.025 1.00 248.30 971 LYS A CA 1
ATOM 7608 C C . LYS A 1 971 ? 125.109 167.225 154.654 1.00 248.30 971 LYS A C 1
ATOM 7609 O O . LYS A 1 971 ? 124.109 166.756 155.212 1.00 248.30 971 LYS A O 1
ATOM 7615 N N . LEU A 1 972 ? 126.254 166.553 154.566 1.00 266.77 972 LEU A N 1
ATOM 7616 C CA . LEU A 1 972 ? 126.370 165.248 155.207 1.00 266.77 972 LEU A CA 1
ATOM 7617 C C . LEU A 1 972 ? 126.204 165.394 156.712 1.00 266.77 972 LEU A C 1
ATOM 7618 O O . LEU A 1 972 ? 125.547 164.574 157.371 1.00 266.77 972 LEU A O 1
ATOM 7623 N N . CYS A 1 973 ? 126.819 166.437 157.272 1.00 280.96 973 CYS A N 1
ATOM 7624 C CA . CYS A 1 973 ? 126.647 166.716 158.692 1.00 280.96 973 CYS A CA 1
ATOM 7625 C C . CYS A 1 973 ? 125.172 166.881 159.028 1.00 280.96 973 CYS A C 1
ATOM 7626 O O . CYS A 1 973 ? 124.697 166.388 160.054 1.00 280.96 973 CYS A O 1
ATOM 7629 N N . SER A 1 974 ? 124.433 167.574 158.164 1.00 262.66 974 SER A N 1
ATOM 7630 C CA . SER A 1 974 ? 123.013 167.799 158.393 1.00 262.66 974 SER A CA 1
ATOM 7631 C C . SER A 1 974 ? 122.240 166.494 158.349 1.00 262.66 974 SER A C 1
ATOM 7632 O O . SER A 1 974 ? 121.297 166.297 159.119 1.00 262.66 974 SER A O 1
ATOM 7635 N N . MET A 1 975 ? 122.608 165.599 157.437 1.00 262.11 975 MET A N 1
ATOM 7636 C CA . MET A 1 975 ? 121.942 164.303 157.377 1.00 262.11 975 MET A CA 1
ATOM 7637 C C . MET A 1 975 ? 122.150 163.535 158.676 1.00 262.11 975 MET A C 1
ATOM 7638 O O . MET A 1 975 ? 121.194 163.041 159.295 1.00 262.11 975 MET A O 1
ATOM 7643 N N . LEU A 1 976 ? 123.406 163.431 159.109 1.00 272.61 976 LEU A N 1
ATOM 7644 C CA . LEU A 1 976 ? 123.687 162.718 160.349 1.00 272.61 976 LEU A CA 1
ATOM 7645 C C . LEU A 1 976 ? 123.013 163.387 161.536 1.00 272.61 976 LEU A C 1
ATOM 7646 O O . LEU A 1 976 ? 122.527 162.703 162.441 1.00 272.61 976 LEU A O 1
ATOM 7651 N N . LYS A 1 977 ? 122.959 164.715 161.543 1.00 275.00 977 LYS A N 1
ATOM 7652 C CA . LYS A 1 977 ? 122.229 165.423 162.583 1.00 275.00 977 LYS A CA 1
ATOM 7653 C C . LYS A 1 977 ? 120.757 165.046 162.566 1.00 275.00 977 LYS A C 1
ATOM 7654 O O . LYS A 1 977 ? 120.183 164.703 163.606 1.00 275.00 977 LYS A O 1
ATOM 7660 N N . ARG A 1 978 ? 120.132 165.100 161.391 1.00 263.20 978 ARG A N 1
ATOM 7661 C CA . ARG A 1 978 ? 118.735 164.714 161.273 1.00 263.20 978 ARG A CA 1
ATOM 7662 C C . ARG A 1 978 ? 118.509 163.350 161.893 1.00 263.20 978 ARG A C 1
ATOM 7663 O O . ARG A 1 978 ? 117.528 163.136 162.614 1.00 263.20 978 ARG A O 1
ATOM 7671 N N . GLU A 1 979 ? 119.413 162.416 161.631 1.00 264.16 979 GLU A N 1
ATOM 7672 C CA . GLU A 1 979 ? 119.306 161.118 162.278 1.00 264.16 979 GLU A CA 1
ATOM 7673 C C . GLU A 1 979 ? 119.541 161.195 163.781 1.00 264.16 979 GLU A C 1
ATOM 7674 O O . GLU A 1 979 ? 118.977 160.388 164.527 1.00 264.16 979 GLU A O 1
ATOM 7680 N N . ALA A 1 980 ? 120.362 162.137 164.236 1.00 272.40 980 ALA A N 1
ATOM 7681 C CA . ALA A 1 980 ? 120.724 162.227 165.644 1.00 272.40 980 ALA A CA 1
ATOM 7682 C C . ALA A 1 980 ? 119.497 162.347 166.539 1.00 272.40 980 ALA A C 1
ATOM 7683 O O . ALA A 1 980 ? 119.255 161.479 167.384 1.00 272.40 980 ALA A O 1
ATOM 7685 N N . LYS A 1 981 ? 118.719 163.419 166.368 1.00 273.90 981 LYS A N 1
ATOM 7686 C CA . LYS A 1 981 ? 117.532 163.597 167.198 1.00 273.90 981 LYS A CA 1
ATOM 7687 C C . LYS A 1 981 ? 116.633 162.375 167.133 1.00 273.90 981 LYS A C 1
ATOM 7688 O O . LYS A 1 981 ? 116.035 161.978 168.139 1.00 273.90 981 LYS A O 1
ATOM 7694 N N . GLU A 1 982 ? 116.526 161.763 165.955 1.00 268.52 982 GLU A N 1
ATOM 7695 C CA . GLU A 1 982 ? 115.739 160.546 165.831 1.00 268.52 982 GLU A CA 1
ATOM 7696 C C . GLU A 1 982 ? 116.196 159.504 166.845 1.00 268.52 982 GLU A C 1
ATOM 7697 O O . GLU A 1 982 ? 115.388 158.724 167.360 1.00 268.52 982 GLU A O 1
ATOM 7703 N N . LEU A 1 983 ? 117.495 159.482 167.152 1.00 265.65 983 LEU A N 1
ATOM 7704 C CA . LEU A 1 983 ? 118.035 158.595 168.175 1.00 265.65 983 LEU A CA 1
ATOM 7705 C C . LEU A 1 983 ? 118.224 159.295 169.516 1.00 265.65 983 LEU A C 1
ATOM 7706 O O . LEU A 1 983 ? 119.027 158.843 170.343 1.00 265.65 983 LEU A O 1
ATOM 7711 N N . LYS A 1 984 ? 117.506 160.389 169.755 1.00 262.84 984 LYS A N 1
ATOM 7712 C CA . LYS A 1 984 ? 117.503 161.043 171.062 1.00 262.84 984 LYS A CA 1
ATOM 7713 C C . LYS A 1 984 ? 118.901 161.506 171.454 1.00 262.84 984 LYS A C 1
ATOM 7714 O O . LYS A 1 984 ? 119.255 161.555 172.633 1.00 262.84 984 LYS A O 1
ATOM 7720 N N . TRP A 1 985 ? 119.706 161.848 170.458 1.00 264.71 985 TRP A N 1
ATOM 7721 C CA . TRP A 1 985 ? 121.027 162.422 170.684 1.00 264.71 985 TRP A CA 1
ATOM 7722 C C . TRP A 1 985 ? 120.864 163.932 170.581 1.00 264.71 985 TRP A C 1
ATOM 7723 O O . TRP A 1 985 ? 120.703 164.478 169.487 1.00 264.71 985 TRP A O 1
ATOM 7734 N N . VAL A 1 986 ? 120.895 164.604 171.728 1.00 277.29 986 VAL A N 1
ATOM 7735 C CA . VAL A 1 986 ? 120.582 166.026 171.796 1.00 277.29 986 VAL A CA 1
ATOM 7736 C C . VAL A 1 986 ? 121.528 166.807 170.900 1.00 277.29 986 VAL A C 1
ATOM 7737 O O . VAL A 1 986 ? 122.750 166.763 171.076 1.00 277.29 986 VAL A O 1
ATOM 7741 N N . VAL A 1 987 ? 120.965 167.540 169.942 1.00 280.06 987 VAL A N 1
ATOM 7742 C CA . VAL A 1 987 ? 121.753 168.314 168.991 1.00 280.06 987 VAL A CA 1
ATOM 7743 C C . VAL A 1 987 ? 122.558 169.383 169.712 1.00 280.06 987 VAL A C 1
ATOM 7744 O O . VAL A 1 987 ? 122.003 170.239 170.408 1.00 280.06 987 VAL A O 1
ATOM 7748 N N . TYR A 1 988 ? 123.879 169.326 169.555 1.00 276.08 988 TYR A N 1
ATOM 7749 C CA . TYR A 1 988 ? 124.779 170.389 169.982 1.00 276.08 988 TYR A CA 1
ATOM 7750 C C . TYR A 1 988 ? 125.874 170.592 168.950 1.00 276.08 988 TYR A C 1
ATOM 7751 O O . TYR A 1 988 ? 127.017 170.912 169.285 1.00 276.08 988 TYR A O 1
ATOM 7760 N N . GLU A 1 989 ? 125.525 170.397 167.688 1.00 291.73 989 GLU A N 1
ATOM 7761 C CA . GLU A 1 989 ? 126.437 170.544 166.570 1.00 291.73 989 GLU A CA 1
ATOM 7762 C C . GLU A 1 989 ? 126.633 172.020 166.229 1.00 291.73 989 GLU A C 1
ATOM 7763 O O . GLU A 1 989 ? 126.023 172.915 166.821 1.00 291.73 989 GLU A O 1
ATOM 7769 N N . GLU A 1 990 ? 127.502 172.267 165.252 1.00 285.34 990 GLU A N 1
ATOM 7770 C CA . GLU A 1 990 ? 127.863 173.600 164.778 1.00 285.34 990 GLU A CA 1
ATOM 7771 C C . GLU A 1 990 ? 128.062 174.537 165.976 1.00 285.34 990 GLU A C 1
ATOM 7772 O O . GLU A 1 990 ? 127.605 175.685 165.952 1.00 285.34 990 GLU A O 1
ATOM 7778 N N . PRO A 1 991 ? 128.733 174.078 167.030 1.00 292.10 991 PRO A N 1
ATOM 7779 C CA . PRO A 1 991 ? 128.789 174.868 168.260 1.00 292.10 991 PRO A CA 1
ATOM 7780 C C . PRO A 1 991 ? 129.984 175.803 168.311 1.00 292.10 991 PRO A C 1
ATOM 7781 O O . PRO A 1 991 ? 131.014 175.433 168.881 1.00 292.10 991 PRO A O 1
ATOM 7785 N N . HIS A 1 992 ? 129.889 176.979 167.699 1.00 309.78 992 HIS A N 1
ATOM 7786 C CA . HIS A 1 992 ? 130.981 177.944 167.720 1.00 309.78 992 HIS A CA 1
ATOM 7787 C C . HIS A 1 992 ? 131.656 177.969 169.083 1.00 309.78 992 HIS A C 1
ATOM 7788 O O . HIS A 1 992 ? 131.002 178.181 170.109 1.00 309.78 992 HIS A O 1
ATOM 7795 N N . LEU A 1 993 ? 132.965 177.740 169.098 1.00 310.57 993 LEU A N 1
ATOM 7796 C CA . LEU A 1 993 ? 133.716 177.610 170.334 1.00 310.57 993 LEU A CA 1
ATOM 7797 C C . LEU A 1 993 ? 134.731 178.739 170.457 1.00 310.57 993 LEU A C 1
ATOM 7798 O O . LEU A 1 993 ? 134.836 179.615 169.593 1.00 310.57 993 LEU A O 1
ATOM 7803 N N . HIS A 1 994 ? 135.475 178.723 171.563 1.00 319.43 994 HIS A N 1
ATOM 7804 C CA . HIS A 1 994 ? 136.580 179.660 171.761 1.00 319.43 994 HIS A CA 1
ATOM 7805 C C . HIS A 1 994 ? 137.581 178.955 172.682 1.00 319.43 994 HIS A C 1
ATOM 7806 O O . HIS A 1 994 ? 137.440 178.993 173.904 1.00 319.43 994 HIS A O 1
ATOM 7813 N N . THR A 1 995 ? 138.595 178.341 172.077 1.00 335.18 995 THR A N 1
ATOM 7814 C CA . THR A 1 995 ? 139.528 177.493 172.809 1.00 335.18 995 THR A CA 1
ATOM 7815 C C . THR A 1 995 ? 140.530 178.344 173.574 1.00 335.18 995 THR A C 1
ATOM 7816 O O . THR A 1 995 ? 140.312 179.546 173.739 1.00 335.18 995 THR A O 1
ATOM 7820 N N . THR A 1 996 ? 141.613 177.734 174.063 1.00 336.98 996 THR A N 1
ATOM 7821 C CA . THR A 1 996 ? 142.579 178.477 174.869 1.00 336.98 996 THR A CA 1
ATOM 7822 C C . THR A 1 996 ? 142.998 179.763 174.171 1.00 336.98 996 THR A C 1
ATOM 7823 O O . THR A 1 996 ? 143.204 180.795 174.820 1.00 336.98 996 THR A O 1
ATOM 7827 N N . GLU A 1 997 ? 143.129 179.720 172.850 1.00 331.33 997 GLU A N 1
ATOM 7828 C CA . GLU A 1 997 ? 143.351 180.906 172.036 1.00 331.33 997 GLU A CA 1
ATOM 7829 C C . GLU A 1 997 ? 142.083 181.739 171.865 1.00 331.33 997 GLU A C 1
ATOM 7830 O O . GLU A 1 997 ? 142.114 182.769 171.184 1.00 331.33 997 GLU A O 1
ATOM 7836 N N . LYS A 1 998 ? 140.984 181.334 172.493 1.00 331.03 998 LYS A N 1
ATOM 7837 C CA . LYS A 1 998 ? 139.686 181.970 172.303 1.00 331.03 998 LYS A CA 1
ATOM 7838 C C . LYS A 1 998 ? 139.382 182.135 170.820 1.00 331.03 998 LYS A C 1
ATOM 7839 O O . LYS A 1 998 ? 138.998 183.204 170.345 1.00 331.03 998 LYS A O 1
ATOM 7845 N N . GLU A 1 999 ? 139.559 181.046 170.084 1.00 330.64 999 GLU A N 1
ATOM 7846 C CA . GLU A 1 999 ? 139.330 181.010 168.649 1.00 330.64 999 GLU A CA 1
ATOM 7847 C C . GLU A 1 999 ? 138.366 179.887 168.298 1.00 330.64 999 GLU A C 1
ATOM 7848 O O . GLU A 1 999 ? 138.304 178.864 168.989 1.00 330.64 999 GLU A O 1
ATOM 7854 N N . LEU A 1 1000 ? 137.601 180.098 167.228 1.00 299.68 1000 LEU A N 1
ATOM 7855 C CA . LEU A 1 1000 ? 136.488 179.220 166.898 1.00 299.68 1000 LEU A CA 1
ATOM 7856 C C . LEU A 1 1000 ? 136.980 177.871 166.394 1.00 299.68 1000 LEU A C 1
ATOM 7857 O O . LEU A 1 1000 ? 137.400 177.736 165.241 1.00 299.68 1000 LEU A O 1
ATOM 7862 N N . ARG A 1 1001 ? 136.940 176.874 167.273 1.00 311.06 1001 ARG A N 1
ATOM 7863 C CA . ARG A 1 1001 ? 137.213 175.485 166.936 1.00 311.06 1001 ARG A CA 1
ATOM 7864 C C . ARG A 1 1001 ? 135.941 174.669 166.823 1.00 311.06 1001 ARG A C 1
ATOM 7865 O O . ARG A 1 1001 ? 135.930 173.490 167.194 1.00 311.06 1001 ARG A O 1
ATOM 7873 N N . LYS A 1 1002 ? 134.878 175.278 166.317 1.00 289.05 1002 LYS A N 1
ATOM 7874 C CA . LYS A 1 1002 ? 133.561 174.678 166.215 1.00 289.05 1002 LYS A CA 1
ATOM 7875 C C . LYS A 1 1002 ? 133.673 173.290 165.602 1.00 289.05 1002 LYS A C 1
ATOM 7876 O O . LYS A 1 1002 ? 133.932 173.162 164.400 1.00 289.05 1002 LYS A O 1
ATOM 7882 N N . PRO A 1 1003 ? 133.473 172.234 166.381 1.00 298.86 1003 PRO A N 1
ATOM 7883 C CA . PRO A 1 1003 ? 133.486 170.889 165.801 1.00 298.86 1003 PRO A CA 1
ATOM 7884 C C . PRO A 1 1003 ? 132.217 170.618 165.022 1.00 298.86 1003 PRO A C 1
ATOM 7885 O O . PRO A 1 1003 ? 131.224 171.340 165.162 1.00 298.86 1003 PRO A O 1
ATOM 7889 N N . ASP A 1 1004 ? 132.238 169.578 164.197 1.00 294.12 1004 ASP A N 1
ATOM 7890 C CA . ASP A 1 1004 ? 131.066 169.240 163.409 1.00 294.12 1004 ASP A CA 1
ATOM 7891 C C . ASP A 1 1004 ? 129.882 168.988 164.331 1.00 294.12 1004 ASP A C 1
ATOM 7892 O O . ASP A 1 1004 ? 128.866 169.683 164.240 1.00 294.12 1004 ASP A O 1
ATOM 7897 N N . LEU A 1 1005 ? 130.014 168.032 165.246 1.00 299.82 1005 LEU A N 1
ATOM 7898 C CA . LEU A 1 1005 ? 128.906 167.598 166.082 1.00 299.82 1005 LEU A CA 1
ATOM 7899 C C . LEU A 1 1005 ? 129.364 167.384 167.518 1.00 299.82 1005 LEU A C 1
ATOM 7900 O O . LEU A 1 1005 ? 130.400 166.764 167.770 1.00 299.82 1005 LEU A O 1
ATOM 7905 N N . ILE A 1 1006 ? 128.578 167.904 168.459 1.00 303.65 1006 ILE A N 1
ATOM 7906 C CA . ILE A 1 1006 ? 128.797 167.643 169.878 1.00 303.65 1006 ILE A CA 1
ATOM 7907 C C . ILE A 1 1006 ? 127.501 167.142 170.503 1.00 303.65 1006 ILE A C 1
ATOM 7908 O O . ILE A 1 1006 ? 127.159 167.510 171.632 1.00 303.65 1006 ILE A O 1
ATOM 7913 N N . PHE A 1 1007 ? 126.746 166.340 169.757 1.00 295.49 1007 PHE A N 1
ATOM 7914 C CA . PHE A 1 1007 ? 125.495 165.805 170.273 1.00 295.49 1007 PHE A CA 1
ATOM 7915 C C . PHE A 1 1007 ? 125.668 165.324 171.705 1.00 295.49 1007 PHE A C 1
ATOM 7916 O O . PHE A 1 1007 ? 126.543 164.498 171.984 1.00 295.49 1007 PHE A O 1
ATOM 7924 N N . VAL A 1 1008 ? 124.848 165.834 172.617 1.00 282.00 1008 VAL A N 1
ATOM 7925 C CA . VAL A 1 1008 ? 124.930 165.393 174.000 1.00 282.00 1008 VAL A CA 1
ATOM 7926 C C . VAL A 1 1008 ? 123.767 164.461 174.312 1.00 282.00 1008 VAL A C 1
ATOM 7927 O O . VAL A 1 1008 ? 122.739 164.444 173.632 1.00 282.00 1008 VAL A O 1
ATOM 7931 N N . LYS A 1 1009 ? 123.950 163.656 175.352 1.00 272.09 1009 LYS A N 1
ATOM 7932 C CA . LYS A 1 1009 ? 122.930 162.716 175.779 1.00 272.09 1009 LYS A CA 1
ATOM 7933 C C . LYS A 1 1009 ? 123.171 162.426 177.250 1.00 272.09 1009 LYS A C 1
ATOM 7934 O O . LYS A 1 1009 ? 124.317 162.240 177.666 1.00 272.09 1009 LYS A O 1
ATOM 7940 N N . GLU A 1 1010 ? 122.092 162.388 178.031 1.00 293.83 1010 GLU A N 1
ATOM 7941 C CA . GLU A 1 1010 ? 122.226 162.251 179.474 1.00 293.83 1010 GLU A CA 1
ATOM 7942 C C . GLU A 1 1010 ? 123.214 163.298 179.968 1.00 293.83 1010 GLU A C 1
ATOM 7943 O O . GLU A 1 1010 ? 122.820 164.404 180.348 1.00 293.83 1010 GLU A O 1
ATOM 7949 N N . GLU A 1 1011 ? 124.501 162.951 179.967 1.00 303.83 1011 GLU A N 1
ATOM 7950 C CA . GLU A 1 1011 ? 125.560 163.912 180.216 1.00 303.83 1011 GLU A CA 1
ATOM 7951 C C . GLU A 1 1011 ? 126.738 163.734 179.272 1.00 303.83 1011 GLU A C 1
ATOM 7952 O O . GLU A 1 1011 ? 127.743 164.437 179.423 1.00 303.83 1011 GLU A O 1
ATOM 7958 N N . MET A 1 1012 ? 126.646 162.827 178.306 1.00 311.57 1012 MET A N 1
ATOM 7959 C CA . MET A 1 1012 ? 127.744 162.520 177.403 1.00 311.57 1012 MET A CA 1
ATOM 7960 C C . MET A 1 1012 ? 127.613 163.390 176.163 1.00 311.57 1012 MET A C 1
ATOM 7961 O O . MET A 1 1012 ? 126.580 163.356 175.487 1.00 311.57 1012 MET A O 1
ATOM 7966 N N . ALA A 1 1013 ? 128.655 164.161 175.868 1.00 311.87 1013 ALA A N 1
ATOM 7967 C CA . ALA A 1 1013 ? 128.685 165.039 174.709 1.00 311.87 1013 ALA A CA 1
ATOM 7968 C C . ALA A 1 1013 ? 129.656 164.498 173.667 1.00 311.87 1013 ALA A C 1
ATOM 7969 O O . ALA A 1 1013 ? 130.849 164.328 173.929 1.00 311.87 1013 ALA A O 1
ATOM 7971 N N . LEU A 1 1014 ? 129.135 164.256 172.468 1.00 304.75 1014 LEU A N 1
ATOM 7972 C CA . LEU A 1 1014 ? 129.813 163.452 171.454 1.00 304.75 1014 LEU A CA 1
ATOM 7973 C C . LEU A 1 1014 ? 130.456 164.374 170.427 1.00 304.75 1014 LEU A C 1
ATOM 7974 O O . LEU A 1 1014 ? 129.814 164.794 169.463 1.00 304.75 1014 LEU A O 1
ATOM 7979 N N . VAL A 1 1015 ? 131.737 164.675 170.629 1.00 313.55 1015 VAL A N 1
ATOM 7980 C CA . VAL A 1 1015 ? 132.479 165.486 169.670 1.00 313.55 1015 VAL A CA 1
ATOM 7981 C C . VAL A 1 1015 ? 132.773 164.643 168.437 1.00 313.55 1015 VAL A C 1
ATOM 7982 O O . VAL A 1 1015 ? 133.242 163.504 168.545 1.00 313.55 1015 VAL A O 1
ATOM 7986 N N . VAL A 1 1016 ? 132.506 165.201 167.259 1.00 317.53 1016 VAL A N 1
ATOM 7987 C CA . VAL A 1 1016 ? 132.639 164.476 166.007 1.00 317.53 1016 VAL A CA 1
ATOM 7988 C C . VAL A 1 1016 ? 133.307 165.384 164.985 1.00 317.53 1016 VAL A C 1
ATOM 7989 O O . VAL A 1 1016 ? 133.326 166.607 165.126 1.00 317.53 1016 VAL A O 1
ATOM 7993 N N . ASP A 1 1017 ? 133.848 164.764 163.928 1.00 327.15 1017 ASP A N 1
ATOM 7994 C CA . ASP A 1 1017 ? 134.482 165.512 162.842 1.00 327.15 1017 ASP A CA 1
ATOM 7995 C C . ASP A 1 1017 ? 134.159 164.788 161.532 1.00 327.15 1017 ASP A C 1
ATOM 7996 O O . ASP A 1 1017 ? 134.801 163.796 161.178 1.00 327.15 1017 ASP A O 1
ATOM 8001 N N . VAL A 1 1018 ? 133.160 165.304 160.818 1.00 300.47 1018 VAL A N 1
ATOM 8002 C CA . VAL A 1 1018 ? 132.805 164.738 159.525 1.00 300.47 1018 VAL A CA 1
ATOM 8003 C C . VAL A 1 1018 ? 133.821 165.174 158.482 1.00 300.47 1018 VAL A C 1
ATOM 8004 O O . VAL A 1 1018 ? 134.072 166.371 158.293 1.00 300.47 1018 VAL A O 1
ATOM 8008 N N . THR A 1 1019 ? 134.416 164.198 157.800 1.00 307.71 1019 THR A N 1
ATOM 8009 C CA . THR A 1 1019 ? 135.352 164.470 156.721 1.00 307.71 1019 THR A CA 1
ATOM 8010 C C . THR A 1 1019 ? 135.271 163.346 155.702 1.00 307.71 1019 THR A C 1
ATOM 8011 O O . THR A 1 1019 ? 134.863 162.227 156.023 1.00 307.71 1019 THR A O 1
ATOM 8015 N N . VAL A 1 1020 ? 135.667 163.652 154.468 1.00 290.12 1020 VAL A N 1
ATOM 8016 C CA . VAL A 1 1020 ? 135.658 162.681 153.375 1.00 290.12 1020 VAL A CA 1
ATOM 8017 C C . VAL A 1 1020 ? 136.942 162.905 152.583 1.00 290.12 1020 VAL A C 1
ATOM 8018 O O . VAL A 1 1020 ? 137.177 163.987 152.038 1.00 290.12 1020 VAL A O 1
ATOM 8022 N N . ARG A 1 1021 ? 137.791 161.886 152.537 1.00 282.73 1021 ARG A N 1
ATOM 8023 C CA . ARG A 1 1021 ? 139.081 161.965 151.870 1.00 282.73 1021 ARG A CA 1
ATOM 8024 C C . ARG A 1 1021 ? 139.184 160.838 150.855 1.00 282.73 1021 ARG A C 1
ATOM 8025 O O . ARG A 1 1021 ? 138.695 159.733 151.101 1.00 282.73 1021 ARG A O 1
ATOM 8033 N N . PHE A 1 1022 ? 139.803 161.122 149.714 1.00 277.76 1022 PHE A N 1
ATOM 8034 C CA . PHE A 1 1022 ? 140.089 160.066 148.756 1.00 277.76 1022 PHE A CA 1
ATOM 8035 C C . PHE A 1 1022 ? 141.183 159.158 149.295 1.00 277.76 1022 PHE A C 1
ATOM 8036 O O . PHE A 1 1022 ? 142.197 159.621 149.824 1.00 277.76 1022 PHE A O 1
ATOM 8044 N N . GLU A 1 1023 ? 140.981 157.852 149.138 1.00 272.61 1023 GLU A N 1
ATOM 8045 C CA . GLU A 1 1023 ? 141.889 156.853 149.697 1.00 272.61 1023 GLU A CA 1
ATOM 8046 C C . GLU A 1 1023 ? 143.119 156.756 148.800 1.00 272.61 1023 GLU A C 1
ATOM 8047 O O . GLU A 1 1023 ? 143.418 155.728 148.189 1.00 272.61 1023 GLU A O 1
ATOM 8053 N N . TYR A 1 1024 ? 143.853 157.866 148.740 1.00 240.34 1024 TYR A N 1
ATOM 8054 C CA . TYR A 1 1024 ? 145.102 157.929 147.998 1.00 240.34 1024 TYR A CA 1
ATOM 8055 C C . TYR A 1 1024 ? 146.072 156.900 148.556 1.00 240.34 1024 TYR A C 1
ATOM 8056 O O . TYR A 1 1024 ? 146.469 155.959 147.863 1.00 240.34 1024 TYR A O 1
ATOM 8065 N N . LYS A 1 1025 ? 146.454 157.087 149.817 1.00 243.55 1025 LYS A N 1
ATOM 8066 C CA . LYS A 1 1025 ? 147.311 156.150 150.529 1.00 243.55 1025 LYS A CA 1
ATOM 8067 C C . LYS A 1 1025 ? 146.458 155.145 151.289 1.00 243.55 1025 LYS A C 1
ATOM 8068 O O . LYS A 1 1025 ? 145.251 155.039 151.051 1.00 243.55 1025 LYS A O 1
ATOM 8074 N N . GLU A 1 1026 ? 147.081 154.403 152.201 1.00 259.59 1026 GLU A N 1
ATOM 8075 C CA . GLU A 1 1026 ? 146.378 153.422 153.014 1.00 259.59 1026 GLU A CA 1
ATOM 8076 C C . GLU A 1 1026 ? 146.033 154.019 154.369 1.00 259.59 1026 GLU A C 1
ATOM 8077 O O . GLU A 1 1026 ? 144.987 153.712 154.949 1.00 259.59 1026 GLU A O 1
ATOM 8083 N N . LYS A 1 1027 ? 146.908 154.879 154.876 1.00 252.80 1027 LYS A N 1
ATOM 8084 C CA . LYS A 1 1027 ? 146.719 155.494 156.180 1.00 252.80 1027 LYS A CA 1
ATOM 8085 C C . LYS A 1 1027 ? 145.805 156.706 156.136 1.00 252.80 1027 LYS A C 1
ATOM 8086 O O . LYS A 1 1027 ? 145.769 157.459 157.107 1.00 252.80 1027 LYS A O 1
ATOM 8092 N N . VAL A 1 1028 ? 145.078 156.923 155.046 1.00 262.13 1028 VAL A N 1
ATOM 8093 C CA . VAL A 1 1028 ? 144.268 158.126 154.904 1.00 262.13 1028 VAL A CA 1
ATOM 8094 C C . VAL A 1 1028 ? 143.416 158.336 156.147 1.00 262.13 1028 VAL A C 1
ATOM 8095 O O . VAL A 1 1028 ? 143.524 159.364 156.824 1.00 262.13 1028 VAL A O 1
ATOM 8099 N N . PHE A 1 1029 ? 142.585 157.350 156.474 1.00 265.07 1029 PHE A N 1
ATOM 8100 C CA . PHE A 1 1029 ? 141.580 157.559 157.511 1.00 265.07 1029 PHE A CA 1
ATOM 8101 C C . PHE A 1 1029 ? 142.197 157.553 158.902 1.00 265.07 1029 PHE A C 1
ATOM 8102 O O . PHE A 1 1029 ? 141.700 158.228 159.809 1.00 265.07 1029 PHE A O 1
ATOM 8110 N N . GLU A 1 1030 ? 143.286 156.814 159.097 1.00 274.85 1030 GLU A N 1
ATOM 8111 C CA . GLU A 1 1030 ? 143.918 156.813 160.410 1.00 274.85 1030 GLU A CA 1
ATOM 8112 C C . GLU A 1 1030 ? 144.651 158.125 160.660 1.00 274.85 1030 GLU A C 1
ATOM 8113 O O . GLU A 1 1030 ? 144.637 158.654 161.776 1.00 274.85 1030 GLU A O 1
ATOM 8119 N N . ASP A 1 1031 ? 145.281 158.678 159.623 1.00 281.06 1031 ASP A N 1
ATOM 8120 C CA . ASP A 1 1031 ? 145.799 160.038 159.717 1.00 281.06 1031 ASP A CA 1
ATOM 8121 C C . ASP A 1 1031 ? 144.672 161.002 160.033 1.00 281.06 1031 ASP A C 1
ATOM 8122 O O . ASP A 1 1031 ? 144.815 161.901 160.871 1.00 281.06 1031 ASP A O 1
ATOM 8127 N N . ALA A 1 1032 ? 143.542 160.836 159.346 1.00 295.11 1032 ALA A N 1
ATOM 8128 C CA . ALA A 1 1032 ? 142.387 161.673 159.623 1.00 295.11 1032 ALA A CA 1
ATOM 8129 C C . ALA A 1 1032 ? 142.063 161.639 161.106 1.00 295.11 1032 ALA A C 1
ATOM 8130 O O . ALA A 1 1032 ? 142.031 162.676 161.767 1.00 295.11 1032 ALA A O 1
ATOM 8132 N N . ALA A 1 1033 ? 141.886 160.439 161.655 1.00 301.69 1033 ALA A N 1
ATOM 8133 C CA . ALA A 1 1033 ? 141.488 160.310 163.052 1.00 301.69 1033 ALA A CA 1
ATOM 8134 C C . ALA A 1 1033 ? 142.537 160.907 163.984 1.00 301.69 1033 ALA A C 1
ATOM 8135 O O . ALA A 1 1033 ? 142.206 161.603 164.954 1.00 301.69 1033 ALA A O 1
ATOM 8137 N N . ALA A 1 1034 ? 143.814 160.631 163.714 1.00 311.47 1034 ALA A N 1
ATOM 8138 C CA . ALA A 1 1034 ? 144.880 161.170 164.549 1.00 311.47 1034 ALA A CA 1
ATOM 8139 C C . ALA A 1 1034 ? 144.803 162.688 164.588 1.00 311.47 1034 ALA A C 1
ATOM 8140 O O . ALA A 1 1034 ? 144.911 163.308 165.651 1.00 311.47 1034 ALA A O 1
ATOM 8142 N N . GLU A 1 1035 ? 144.601 163.302 163.425 1.00 325.35 1035 GLU A N 1
ATOM 8143 C CA . GLU A 1 1035 ? 144.406 164.743 163.369 1.00 325.35 1035 GLU A CA 1
ATOM 8144 C C . GLU A 1 1035 ? 143.163 165.152 164.149 1.00 325.35 1035 GLU A C 1
ATOM 8145 O O . GLU A 1 1035 ? 143.163 166.156 164.870 1.00 325.35 1035 GLU A O 1
ATOM 8151 N N . LYS A 1 1036 ? 142.088 164.380 164.006 1.00 317.57 1036 LYS A N 1
ATOM 8152 C CA . LYS A 1 1036 ? 140.837 164.667 164.688 1.00 317.57 1036 LYS A CA 1
ATOM 8153 C C . LYS A 1 1036 ? 141.108 164.870 166.164 1.00 317.57 1036 LYS A C 1
ATOM 8154 O O . LYS A 1 1036 ? 140.859 165.945 166.718 1.00 317.57 1036 LYS A O 1
ATOM 8160 N N . VAL A 1 1037 ? 141.632 163.830 166.799 1.00 334.59 1037 VAL A N 1
ATOM 8161 C CA . VAL A 1 1037 ? 141.890 163.870 168.231 1.00 334.59 1037 VAL A CA 1
ATOM 8162 C C . VAL A 1 1037 ? 142.941 164.932 168.518 1.00 334.59 1037 VAL A C 1
ATOM 8163 O O . VAL A 1 1037 ? 142.767 165.766 169.414 1.00 334.59 1037 VAL A O 1
ATOM 8167 N N . ARG A 1 1038 ? 144.023 164.927 167.740 1.00 321.53 1038 ARG A N 1
ATOM 8168 C CA . ARG A 1 1038 ? 145.169 165.779 168.022 1.00 321.53 1038 ARG A CA 1
ATOM 8169 C C . ARG A 1 1038 ? 144.778 167.247 168.087 1.00 321.53 1038 ARG A C 1
ATOM 8170 O O . ARG A 1 1038 ? 144.945 167.889 169.126 1.00 321.53 1038 ARG A O 1
ATOM 8178 N N . HIS A 1 1039 ? 144.261 167.799 166.999 1.00 317.68 1039 HIS A N 1
ATOM 8179 C CA . HIS A 1 1039 ? 143.930 169.213 167.042 1.00 317.68 1039 HIS A CA 1
ATOM 8180 C C . HIS A 1 1039 ? 142.825 169.462 168.060 1.00 317.68 1039 HIS A C 1
ATOM 8181 O O . HIS A 1 1039 ? 142.873 170.462 168.783 1.00 317.68 1039 HIS A O 1
ATOM 8188 N N . TYR A 1 1040 ? 141.825 168.583 168.130 1.00 322.03 1040 TYR A N 1
ATOM 8189 C CA . TYR A 1 1040 ? 140.766 168.790 169.107 1.00 322.03 1040 TYR A CA 1
ATOM 8190 C C . TYR A 1 1040 ? 141.357 168.852 170.504 1.00 322.03 1040 TYR A C 1
ATOM 8191 O O . TYR A 1 1040 ? 141.394 169.927 171.102 1.00 322.03 1040 TYR A O 1
ATOM 8200 N N . LYS A 1 1041 ? 141.882 167.723 170.990 1.00 327.92 1041 LYS A N 1
ATOM 8201 C CA . LYS A 1 1041 ? 142.414 167.577 172.346 1.00 327.92 1041 LYS A CA 1
ATOM 8202 C C . LYS A 1 1041 ? 141.836 168.621 173.305 1.00 327.92 1041 LYS A C 1
ATOM 8203 O O . LYS A 1 1041 ? 140.643 168.926 173.217 1.00 327.92 1041 LYS A O 1
ATOM 8209 N N . ASP A 1 1042 ? 142.655 169.139 174.236 1.00 329.63 1042 ASP A N 1
ATOM 8210 C CA . ASP A 1 1042 ? 142.277 170.156 175.221 1.00 329.63 1042 ASP A CA 1
ATOM 8211 C C . ASP A 1 1042 ? 140.770 170.387 175.285 1.00 329.63 1042 ASP A C 1
ATOM 8212 O O . ASP A 1 1042 ? 140.033 169.487 175.695 1.00 329.63 1042 ASP A O 1
ATOM 8217 N N . LEU A 1 1043 ? 140.288 171.562 174.871 1.00 333.18 1043 LEU A N 1
ATOM 8218 C CA . LEU A 1 1043 ? 138.854 171.816 174.852 1.00 333.18 1043 LEU A CA 1
ATOM 8219 C C . LEU A 1 1043 ? 138.227 171.427 176.186 1.00 333.18 1043 LEU A C 1
ATOM 8220 O O . LEU A 1 1043 ? 138.254 172.213 177.139 1.00 333.18 1043 LEU A O 1
ATOM 8225 N N . THR A 1 1044 ? 137.678 170.213 176.264 1.00 316.00 1044 THR A N 1
ATOM 8226 C CA . THR A 1 1044 ? 137.098 169.691 177.496 1.00 316.00 1044 THR A CA 1
ATOM 8227 C C . THR A 1 1044 ? 136.305 170.749 178.250 1.00 316.00 1044 THR A C 1
ATOM 8228 O O . THR A 1 1044 ? 135.128 170.967 177.955 1.00 316.00 1044 THR A O 1
ATOM 8232 N N . SER A 1 1045 ? 136.934 171.404 179.225 1.00 308.00 1045 SER A N 1
ATOM 8233 C CA . SER A 1 1045 ? 136.217 172.264 180.157 1.00 308.00 1045 SER A CA 1
ATOM 8234 C C . SER A 1 1045 ? 135.165 173.095 179.437 1.00 308.00 1045 SER A C 1
ATOM 8235 O O . SER A 1 1045 ? 133.961 172.907 179.650 1.00 308.00 1045 SER A O 1
ATOM 8238 N N . GLN A 1 1046 ? 135.607 173.926 178.496 1.00 312.85 1046 GLN A N 1
ATOM 8239 C CA . GLN A 1 1046 ? 134.713 174.858 177.826 1.00 312.85 1046 GLN A CA 1
ATOM 8240 C C . GLN A 1 1046 ? 133.382 174.204 177.491 1.00 312.85 1046 GLN A C 1
ATOM 8241 O O . GLN A 1 1046 ? 132.331 174.697 177.906 1.00 312.85 1046 GLN A O 1
ATOM 8247 N N . ILE A 1 1047 ? 133.414 173.081 176.777 1.00 308.44 1047 ILE A N 1
ATOM 8248 C CA . ILE A 1 1047 ? 132.174 172.387 176.446 1.00 308.44 1047 ILE A CA 1
ATOM 8249 C C . ILE A 1 1047 ? 131.532 171.806 177.698 1.00 308.44 1047 ILE A C 1
ATOM 8250 O O . ILE A 1 1047 ? 130.303 171.763 177.822 1.00 308.44 1047 ILE A O 1
ATOM 8255 N N . LYS A 1 1048 ? 132.352 171.346 178.644 1.00 303.79 1048 LYS A N 1
ATOM 8256 C CA . LYS A 1 1048 ? 131.796 170.762 179.859 1.00 303.79 1048 LYS A CA 1
ATOM 8257 C C . LYS A 1 1048 ? 130.774 171.699 180.475 1.00 303.79 1048 LYS A C 1
ATOM 8258 O O . LYS A 1 1048 ? 129.652 171.292 180.795 1.00 303.79 1048 LYS A O 1
ATOM 8264 N N . GLU A 1 1049 ? 131.139 172.967 180.629 1.00 289.64 1049 GLU A N 1
ATOM 8265 C CA . GLU A 1 1049 ? 130.181 173.946 181.135 1.00 289.64 1049 GLU A CA 1
ATOM 8266 C C . GLU A 1 1049 ? 129.207 174.455 180.078 1.00 289.64 1049 GLU A C 1
ATOM 8267 O O . GLU A 1 1049 ? 128.036 174.686 180.395 1.00 289.64 1049 GLU A O 1
ATOM 8273 N N . LEU A 1 1050 ? 129.636 174.627 178.828 1.00 298.02 1050 LEU A N 1
ATOM 8274 C CA . LEU A 1 1050 ? 128.745 175.169 177.809 1.00 298.02 1050 LEU A CA 1
ATOM 8275 C C . LEU A 1 1050 ? 127.511 174.295 177.650 1.00 298.02 1050 LEU A C 1
ATOM 8276 O O . LEU A 1 1050 ? 126.374 174.775 177.703 1.00 298.02 1050 LEU A O 1
ATOM 8281 N N . THR A 1 1051 ? 127.725 173.003 177.448 1.00 296.70 1051 THR A N 1
ATOM 8282 C CA . THR A 1 1051 ? 126.646 172.035 177.371 1.00 296.70 1051 THR A CA 1
ATOM 8283 C C . THR A 1 1051 ? 126.268 171.480 178.734 1.00 296.70 1051 THR A C 1
ATOM 8284 O O . THR A 1 1051 ? 125.280 170.745 178.838 1.00 296.70 1051 THR A O 1
ATOM 8288 N N . GLY A 1 1052 ? 127.020 171.815 179.777 1.00 298.54 1052 GLY A N 1
ATOM 8289 C CA . GLY A 1 1052 ? 126.775 171.246 181.083 1.00 298.54 1052 GLY A CA 1
ATOM 8290 C C . GLY A 1 1052 ? 126.891 169.737 181.045 1.00 298.54 1052 GLY A C 1
ATOM 8291 O O . GLY A 1 1052 ? 126.091 169.029 181.663 1.00 298.54 1052 GLY A O 1
ATOM 8292 N N . ALA A 1 1053 ? 127.880 169.236 180.313 1.00 307.42 1053 ALA A N 1
ATOM 8293 C CA . ALA A 1 1053 ? 128.087 167.806 180.152 1.00 307.42 1053 ALA A CA 1
ATOM 8294 C C . ALA A 1 1053 ? 129.212 167.327 181.058 1.00 307.42 1053 ALA A C 1
ATOM 8295 O O . ALA A 1 1053 ? 130.201 168.030 181.278 1.00 307.42 1053 ALA A O 1
ATOM 8297 N N . LYS A 1 1054 ? 129.050 166.112 181.582 1.00 310.09 1054 LYS A N 1
ATOM 8298 C CA . LYS A 1 1054 ? 130.057 165.503 182.438 1.00 310.09 1054 LYS A CA 1
ATOM 8299 C C . LYS A 1 1054 ? 131.005 164.587 181.681 1.00 310.09 1054 LYS A C 1
ATOM 8300 O O . LYS A 1 1054 ? 131.990 164.123 182.265 1.00 310.09 1054 LYS A O 1
ATOM 8306 N N . GLU A 1 1055 ? 130.729 164.310 180.409 1.00 318.12 1055 GLU A N 1
ATOM 8307 C CA . GLU A 1 1055 ? 131.595 163.493 179.576 1.00 318.12 1055 GLU A CA 1
ATOM 8308 C C . GLU A 1 1055 ? 131.657 164.071 178.172 1.00 318.12 1055 GLU A C 1
ATOM 8309 O O . GLU A 1 1055 ? 130.676 164.617 177.661 1.00 318.12 1055 GLU A O 1
ATOM 8315 N N . ILE A 1 1056 ? 132.824 163.930 177.549 1.00 312.69 1056 ILE A N 1
ATOM 8316 C CA . ILE A 1 1056 ? 133.076 164.463 176.217 1.00 312.69 1056 ILE A CA 1
ATOM 8317 C C . ILE A 1 1056 ? 133.855 163.434 175.413 1.00 312.69 1056 ILE A C 1
ATOM 8318 O O . ILE A 1 1056 ? 134.801 162.821 175.918 1.00 312.69 1056 ILE A O 1
ATOM 8323 N N . GLU A 1 1057 ? 133.457 163.248 174.162 1.00 310.27 1057 GLU A N 1
ATOM 8324 C CA . GLU A 1 1057 ? 134.199 162.429 173.224 1.00 310.27 1057 GLU A CA 1
ATOM 8325 C C . GLU A 1 1057 ? 135.075 163.335 172.370 1.00 310.27 1057 GLU A C 1
ATOM 8326 O O . GLU A 1 1057 ? 135.039 164.562 172.494 1.00 310.27 1057 GLU A O 1
ATOM 8332 N N . TYR A 1 1058 ? 135.909 162.735 171.525 1.00 309.58 1058 TYR A N 1
ATOM 8333 C CA . TYR A 1 1058 ? 136.711 163.523 170.600 1.00 309.58 1058 TYR A CA 1
ATOM 8334 C C . TYR A 1 1058 ? 136.869 162.825 169.258 1.00 309.58 1058 TYR A C 1
ATOM 8335 O O . TYR A 1 1058 ? 137.664 163.259 168.419 1.00 309.58 1058 TYR A O 1
ATOM 8344 N N . PHE A 1 1059 ? 136.116 161.755 169.037 1.00 300.80 1059 PHE A N 1
ATOM 8345 C CA . PHE A 1 1059 ? 136.320 160.927 167.858 1.00 300.80 1059 PHE A CA 1
ATOM 8346 C C . PHE A 1 1059 ? 135.922 161.705 166.607 1.00 300.80 1059 PHE A C 1
ATOM 8347 O O . PHE A 1 1059 ? 135.443 162.840 166.670 1.00 300.80 1059 PHE A O 1
ATOM 8355 N N . GLY A 1 1060 ? 136.110 161.080 165.448 1.00 303.56 1060 GLY A N 1
ATOM 8356 C CA . GLY A 1 1060 ? 135.870 161.725 164.175 1.00 303.56 1060 GLY A CA 1
ATOM 8357 C C . GLY A 1 1060 ? 134.890 160.969 163.311 1.00 303.56 1060 GLY A C 1
ATOM 8358 O O . GLY A 1 1060 ? 134.103 160.161 163.813 1.00 303.56 1060 GLY A O 1
ATOM 8359 N N . PHE A 1 1061 ? 134.919 161.227 162.007 1.00 293.95 1061 PHE A N 1
ATOM 8360 C CA . PHE A 1 1061 ? 134.018 160.571 161.063 1.00 293.95 1061 PHE A CA 1
ATOM 8361 C C . PHE A 1 1061 ? 134.559 160.760 159.652 1.00 293.95 1061 PHE A C 1
ATOM 8362 O O . PHE A 1 1061 ? 133.928 161.402 158.803 1.00 293.95 1061 PHE A O 1
ATOM 8370 N N . PRO A 1 1062 ? 135.743 160.218 159.369 1.00 293.23 1062 PRO A N 1
ATOM 8371 C CA . PRO A 1 1062 ? 136.289 160.307 158.010 1.00 293.23 1062 PRO A CA 1
ATOM 8372 C C . PRO A 1 1062 ? 135.539 159.408 157.040 1.00 293.23 1062 PRO A C 1
ATOM 8373 O O . PRO A 1 1062 ? 134.867 158.453 157.434 1.00 293.23 1062 PRO A O 1
ATOM 8377 N N . LEU A 1 1063 ? 135.663 159.728 155.751 1.00 293.66 1063 LEU A N 1
ATOM 8378 C CA . LEU A 1 1063 ? 134.940 159.013 154.703 1.00 293.66 1063 LEU A CA 1
ATOM 8379 C C . LEU A 1 1063 ? 135.800 158.906 153.455 1.00 293.66 1063 LEU A C 1
ATOM 8380 O O . LEU A 1 1063 ? 136.599 159.802 153.167 1.00 293.66 1063 LEU A O 1
ATOM 8385 N N . GLY A 1 1064 ? 135.634 157.810 152.719 1.00 288.57 1064 GLY A N 1
ATOM 8386 C CA . GLY A 1 1064 ? 136.268 157.663 151.426 1.00 288.57 1064 GLY A CA 1
ATOM 8387 C C . GLY A 1 1064 ? 135.549 158.454 150.356 1.00 288.57 1064 GLY A C 1
ATOM 8388 O O . GLY A 1 1064 ? 134.337 158.299 150.176 1.00 288.57 1064 GLY A O 1
ATOM 8389 N N . ALA A 1 1065 ? 136.280 159.304 149.634 1.00 282.33 1065 ALA A N 1
ATOM 8390 C CA . ALA A 1 1065 ? 135.655 160.108 148.591 1.00 282.33 1065 ALA A CA 1
ATOM 8391 C C . ALA A 1 1065 ? 134.882 159.226 147.622 1.00 282.33 1065 ALA A C 1
ATOM 8392 O O . ALA A 1 1065 ? 133.720 159.498 147.301 1.00 282.33 1065 ALA A O 1
ATOM 8394 N N . ARG A 1 1066 ? 135.511 158.148 147.161 1.00 265.72 1066 ARG A N 1
ATOM 8395 C CA . ARG A 1 1066 ? 134.831 157.220 146.273 1.00 265.72 1066 ARG A CA 1
ATOM 8396 C C . ARG A 1 1066 ? 133.616 156.589 146.935 1.00 265.72 1066 ARG A C 1
ATOM 8397 O O . ARG A 1 1066 ? 132.688 156.172 146.235 1.00 265.72 1066 ARG A O 1
ATOM 8405 N N . GLY A 1 1067 ? 133.597 156.521 148.262 1.00 258.83 1067 GLY A N 1
ATOM 8406 C CA . GLY A 1 1067 ? 132.504 155.898 148.980 1.00 258.83 1067 GLY A CA 1
ATOM 8407 C C . GLY A 1 1067 ? 132.994 154.893 150.001 1.00 258.83 1067 GLY A C 1
ATOM 8408 O O . GLY A 1 1067 ? 132.194 154.297 150.728 1.00 258.83 1067 GLY A O 1
ATOM 8409 N N . LYS A 1 1068 ? 134.310 154.692 150.062 1.00 263.92 1068 LYS A N 1
ATOM 8410 C CA . LYS A 1 1068 ? 134.883 153.762 151.023 1.00 263.92 1068 LYS A CA 1
ATOM 8411 C C . LYS A 1 1068 ? 134.443 154.126 152.431 1.00 263.92 1068 LYS A C 1
ATOM 8412 O O . LYS A 1 1068 ? 134.520 155.286 152.839 1.00 263.92 1068 LYS A O 1
ATOM 8418 N N . TRP A 1 1069 ? 133.982 153.123 153.173 1.00 245.64 1069 TRP A N 1
ATOM 8419 C CA . TRP A 1 1069 ? 133.458 153.333 154.512 1.00 245.64 1069 TRP A CA 1
ATOM 8420 C C . TRP A 1 1069 ? 134.463 152.789 155.515 1.00 245.64 1069 TRP A C 1
ATOM 8421 O O . TRP A 1 1069 ? 134.528 151.568 155.717 1.00 245.64 1069 TRP A O 1
ATOM 8432 N N . PRO A 1 1070 ? 135.257 153.630 156.170 1.00 262.86 1070 PRO A N 1
ATOM 8433 C CA . PRO A 1 1070 ? 136.202 153.117 157.164 1.00 262.86 1070 PRO A CA 1
ATOM 8434 C C . PRO A 1 1070 ? 135.475 152.423 158.303 1.00 262.86 1070 PRO A C 1
ATOM 8435 O O . PRO A 1 1070 ? 134.250 152.301 158.315 1.00 262.86 1070 PRO A O 1
ATOM 8439 N N . GLU A 1 1071 ? 136.258 151.923 159.252 1.00 268.10 1071 GLU A N 1
ATOM 8440 C CA . GLU A 1 1071 ? 135.709 151.356 160.474 1.00 268.10 1071 GLU A CA 1
ATOM 8441 C C . GLU A 1 1071 ? 135.619 152.368 161.604 1.00 268.10 1071 GLU A C 1
ATOM 8442 O O . GLU A 1 1071 ? 135.035 152.061 162.646 1.00 268.10 1071 GLU A O 1
ATOM 8448 N N . ILE A 1 1072 ? 136.186 153.560 161.430 1.00 268.18 1072 ILE A N 1
ATOM 8449 C CA . ILE A 1 1072 ? 136.130 154.569 162.484 1.00 268.18 1072 ILE A CA 1
ATOM 8450 C C . ILE A 1 1072 ? 134.707 155.088 162.627 1.00 268.18 1072 ILE A C 1
ATOM 8451 O O . ILE A 1 1072 ? 134.156 155.175 163.732 1.00 268.18 1072 ILE A O 1
ATOM 8456 N N . ASN A 1 1073 ? 134.091 155.444 161.502 1.00 271.41 1073 ASN A N 1
ATOM 8457 C CA . ASN A 1 1073 ? 132.679 155.795 161.518 1.00 271.41 1073 ASN A CA 1
ATOM 8458 C C . ASN A 1 1073 ? 131.848 154.648 162.070 1.00 271.41 1073 ASN A C 1
ATOM 8459 O O . ASN A 1 1073 ? 130.829 154.868 162.729 1.00 271.41 1073 ASN A O 1
ATOM 8464 N N . GLU A 1 1074 ? 132.274 153.410 161.820 1.00 286.92 1074 GLU A N 1
ATOM 8465 C CA . GLU A 1 1074 ? 131.571 152.268 162.392 1.00 286.92 1074 GLU A CA 1
ATOM 8466 C C . GLU A 1 1074 ? 131.672 152.269 163.911 1.00 286.92 1074 GLU A C 1
ATOM 8467 O O . GLU A 1 1074 ? 130.702 151.951 164.612 1.00 286.92 1074 GLU A O 1
ATOM 8473 N N . LYS A 1 1075 ? 132.854 152.584 164.437 1.00 272.60 1075 LYS A N 1
ATOM 8474 C CA . LYS A 1 1075 ? 133.013 152.704 165.880 1.00 272.60 1075 LYS A CA 1
ATOM 8475 C C . LYS A 1 1075 ? 132.097 153.791 166.418 1.00 272.60 1075 LYS A C 1
ATOM 8476 O O . LYS A 1 1075 ? 131.513 153.663 167.500 1.00 272.60 1075 LYS A O 1
ATOM 8482 N N . VAL A 1 1076 ? 131.961 154.876 165.662 1.00 257.12 1076 VAL A N 1
ATOM 8483 C CA . VAL A 1 1076 ? 130.997 155.906 166.034 1.00 257.12 1076 VAL A CA 1
ATOM 8484 C C . VAL A 1 1076 ? 129.599 155.313 166.091 1.00 257.12 1076 VAL A C 1
ATOM 8485 O O . VAL A 1 1076 ? 128.835 155.566 167.026 1.00 257.12 1076 VAL A O 1
ATOM 8489 N N . LEU A 1 1077 ? 129.245 154.513 165.087 1.00 247.24 1077 LEU A N 1
ATOM 8490 C CA . LEU A 1 1077 ? 127.914 153.918 165.038 1.00 247.24 1077 LEU A CA 1
ATOM 8491 C C . LEU A 1 1077 ? 127.651 153.088 166.285 1.00 247.24 1077 LEU A C 1
ATOM 8492 O O . LEU A 1 1077 ? 126.598 153.202 166.922 1.00 247.24 1077 LEU A O 1
ATOM 8497 N N . THR A 1 1078 ? 128.602 152.226 166.638 1.00 257.58 1078 THR A N 1
ATOM 8498 C CA . THR A 1 1078 ? 128.399 151.366 167.799 1.00 257.58 1078 THR A CA 1
ATOM 8499 C C . THR A 1 1078 ? 128.350 152.185 169.081 1.00 257.58 1078 THR A C 1
ATOM 8500 O O . THR A 1 1078 ? 127.538 151.907 169.971 1.00 257.58 1078 THR A O 1
ATOM 8504 N N . ALA A 1 1079 ? 129.196 153.211 169.191 1.00 239.33 1079 ALA A N 1
ATOM 8505 C CA . ALA A 1 1079 ? 129.062 154.136 170.307 1.00 239.33 1079 ALA A CA 1
ATOM 8506 C C . ALA A 1 1079 ? 127.690 154.787 170.303 1.00 239.33 1079 ALA A C 1
ATOM 8507 O O . ALA A 1 1079 ? 127.208 155.242 171.346 1.00 239.33 1079 ALA A O 1
ATOM 8509 N N . LEU A 1 1080 ? 127.053 154.841 169.138 1.00 239.71 1080 LEU A N 1
ATOM 8510 C CA . LEU A 1 1080 ? 125.726 155.418 169.033 1.00 239.71 1080 LEU A CA 1
ATOM 8511 C C . LEU A 1 1080 ? 124.649 154.447 169.482 1.00 239.71 1080 LEU A C 1
ATOM 8512 O O . LEU A 1 1080 ? 123.544 154.880 169.824 1.00 239.71 1080 LEU A O 1
ATOM 8517 N N . GLY A 1 1081 ? 124.947 153.152 169.491 1.00 229.03 1081 GLY A N 1
ATOM 8518 C CA . GLY A 1 1081 ? 123.995 152.148 169.908 1.00 229.03 1081 GLY A CA 1
ATOM 8519 C C . GLY A 1 1081 ? 123.164 151.545 168.800 1.00 229.03 1081 GLY A C 1
ATOM 8520 O O . GLY A 1 1081 ? 122.214 150.811 169.094 1.00 229.03 1081 GLY A O 1
ATOM 8521 N N . MET A 1 1082 ? 123.488 151.817 167.543 1.00 238.18 1082 MET A N 1
ATOM 8522 C CA . MET A 1 1082 ? 122.712 151.259 166.447 1.00 238.18 1082 MET A CA 1
ATOM 8523 C C . MET A 1 1082 ? 122.858 149.738 166.408 1.00 238.18 1082 MET A C 1
ATOM 8524 O O . MET A 1 1082 ? 123.958 149.214 166.608 1.00 238.18 1082 MET A O 1
ATOM 8529 N N . PRO A 1 1083 ? 121.778 149.004 166.146 1.00 246.30 1083 PRO A N 1
ATOM 8530 C CA . PRO A 1 1083 ? 121.902 147.551 165.998 1.00 246.30 1083 PRO A CA 1
ATOM 8531 C C . PRO A 1 1083 ? 122.691 147.186 164.752 1.00 246.30 1083 PRO A C 1
ATOM 8532 O O . PRO A 1 1083 ? 122.762 147.935 163.775 1.00 246.30 1083 PRO A O 1
ATOM 8536 N N . ASP A 1 1084 ? 123.282 145.991 164.801 1.00 254.54 1084 ASP A N 1
ATOM 8537 C CA . ASP A 1 1084 ? 124.223 145.584 163.765 1.00 254.54 1084 ASP A CA 1
ATOM 8538 C C . ASP A 1 1084 ? 123.585 145.624 162.384 1.00 254.54 1084 ASP A C 1
ATOM 8539 O O . ASP A 1 1084 ? 124.173 146.152 161.437 1.00 254.54 1084 ASP A O 1
ATOM 8544 N N . TYR A 1 1085 ? 122.388 145.056 162.240 1.00 254.07 1085 TYR A N 1
ATOM 8545 C CA . TYR A 1 1085 ? 121.742 145.081 160.931 1.00 254.07 1085 TYR A CA 1
ATOM 8546 C C . TYR A 1 1085 ? 121.490 146.513 160.481 1.00 254.07 1085 TYR A C 1
ATOM 8547 O O . TYR A 1 1085 ? 121.770 146.874 159.328 1.00 254.07 1085 TYR A O 1
ATOM 8556 N N . GLN A 1 1086 ? 120.975 147.348 161.381 1.00 243.50 1086 GLN A N 1
ATOM 8557 C CA . GLN A 1 1086 ? 120.781 148.744 161.034 1.00 243.50 1086 GLN A CA 1
ATOM 8558 C C . GLN A 1 1086 ? 122.120 149.420 160.801 1.00 243.50 1086 GLN A C 1
ATOM 8559 O O . GLN A 1 1086 ? 122.211 150.351 159.999 1.00 243.50 1086 GLN A O 1
ATOM 8565 N N . GLN A 1 1087 ? 123.170 148.948 161.473 1.00 246.40 1087 GLN A N 1
ATOM 8566 C CA . GLN A 1 1087 ? 124.501 149.496 161.244 1.00 246.40 1087 GLN A CA 1
ATOM 8567 C C . GLN A 1 1087 ? 124.967 149.229 159.821 1.00 246.40 1087 GLN A C 1
ATOM 8568 O O . GLN A 1 1087 ? 125.519 150.117 159.165 1.00 246.40 1087 GLN A O 1
ATOM 8574 N N . LYS A 1 1088 ? 124.770 148.004 159.331 1.00 264.23 1088 LYS A N 1
ATOM 8575 C CA . LYS A 1 1088 ? 125.135 147.699 157.952 1.00 264.23 1088 LYS A CA 1
ATOM 8576 C C . LYS A 1 1088 ? 124.297 148.514 156.981 1.00 264.23 1088 LYS A C 1
ATOM 8577 O O . LYS A 1 1088 ? 124.819 149.071 156.006 1.00 264.23 1088 LYS A O 1
ATOM 8583 N N . ARG A 1 1089 ? 122.989 148.585 157.228 1.00 245.57 1089 ARG A N 1
ATOM 8584 C CA . ARG A 1 1089 ? 122.125 149.375 156.362 1.00 245.57 1089 ARG A CA 1
ATOM 8585 C C . ARG A 1 1089 ? 122.622 150.814 156.297 1.00 245.57 1089 ARG A C 1
ATOM 8586 O O . ARG A 1 1089 ? 122.719 151.414 155.217 1.00 245.57 1089 ARG A O 1
ATOM 8594 N N . THR A 1 1090 ? 122.976 151.367 157.457 1.00 238.56 1090 THR A N 1
ATOM 8595 C CA . THR A 1 1090 ? 123.428 152.746 157.539 1.00 238.56 1090 THR A CA 1
ATOM 8596 C C . THR A 1 1090 ? 124.760 152.942 156.832 1.00 238.56 1090 THR A C 1
ATOM 8597 O O . THR A 1 1090 ? 124.945 153.924 156.111 1.00 238.56 1090 THR A O 1
ATOM 8601 N N . ALA A 1 1091 ? 125.712 152.040 157.054 1.00 238.55 1091 ALA A N 1
ATOM 8602 C CA . ALA A 1 1091 ? 127.000 152.173 156.389 1.00 238.55 1091 ALA A CA 1
ATOM 8603 C C . ALA A 1 1091 ? 126.822 152.152 154.881 1.00 238.55 1091 ALA A C 1
ATOM 8604 O O . ALA A 1 1091 ? 127.370 153.004 154.170 1.00 238.55 1091 ALA A O 1
ATOM 8606 N N . LYS A 1 1092 ? 126.032 151.201 154.377 1.00 254.85 1092 LYS A N 1
ATOM 8607 C CA . LYS A 1 1092 ? 125.794 151.117 152.941 1.00 254.85 1092 LYS A CA 1
ATOM 8608 C C . LYS A 1 1092 ? 125.183 152.406 152.401 1.00 254.85 1092 LYS A C 1
ATOM 8609 O O . LYS A 1 1092 ? 125.737 153.030 151.482 1.00 254.85 1092 LYS A O 1
ATOM 8615 N N . ARG A 1 1093 ? 124.060 152.839 152.977 1.00 251.87 1093 ARG A N 1
ATOM 8616 C CA . ARG A 1 1093 ? 123.391 154.025 152.471 1.00 251.87 1093 ARG A CA 1
ATOM 8617 C C . ARG A 1 1093 ? 124.320 155.229 152.550 1.00 251.87 1093 ARG A C 1
ATOM 8618 O O . ARG A 1 1093 ? 124.400 156.018 151.609 1.00 251.87 1093 ARG A O 1
ATOM 8626 N N . PHE A 1 1094 ? 125.046 155.372 153.657 1.00 258.83 1094 PHE A N 1
ATOM 8627 C CA . PHE A 1 1094 ? 125.865 156.556 153.850 1.00 258.83 1094 PHE A CA 1
ATOM 8628 C C . PHE A 1 1094 ? 126.957 156.575 152.785 1.00 258.83 1094 PHE A C 1
ATOM 8629 O O . PHE A 1 1094 ? 127.281 157.625 152.220 1.00 258.83 1094 PHE A O 1
ATOM 8637 N N . SER A 1 1095 ? 127.541 155.407 152.504 1.00 251.59 1095 SER A N 1
ATOM 8638 C CA . SER A 1 1095 ? 128.556 155.318 151.463 1.00 251.59 1095 SER A CA 1
ATOM 8639 C C . SER A 1 1095 ? 127.992 155.734 150.115 1.00 251.59 1095 SER A C 1
ATOM 8640 O O . SER A 1 1095 ? 128.651 156.446 149.341 1.00 251.59 1095 SER A O 1
ATOM 8643 N N . LYS A 1 1096 ? 126.778 155.280 149.797 1.00 268.08 1096 LYS A N 1
ATOM 8644 C CA . LYS A 1 1096 ? 126.234 155.687 148.508 1.00 268.08 1096 LYS A CA 1
ATOM 8645 C C . LYS A 1 1096 ? 126.032 157.196 148.481 1.00 268.08 1096 LYS A C 1
ATOM 8646 O O . LYS A 1 1096 ? 126.292 157.849 147.466 1.00 268.08 1096 LYS A O 1
ATOM 8652 N N . ARG A 1 1097 ? 125.587 157.775 149.597 1.00 265.92 1097 ARG A N 1
ATOM 8653 C CA . ARG A 1 1097 ? 125.415 159.223 149.620 1.00 265.92 1097 ARG A CA 1
ATOM 8654 C C . ARG A 1 1097 ? 126.755 159.924 149.398 1.00 265.92 1097 ARG A C 1
ATOM 8655 O O . ARG A 1 1097 ? 126.840 160.930 148.681 1.00 265.92 1097 ARG A O 1
ATOM 8663 N N . THR A 1 1098 ? 127.813 159.410 150.028 1.00 259.53 1098 THR A N 1
ATOM 8664 C CA . THR A 1 1098 ? 129.144 159.988 149.867 1.00 259.53 1098 THR A CA 1
ATOM 8665 C C . THR A 1 1098 ? 129.550 159.980 148.405 1.00 259.53 1098 THR A C 1
ATOM 8666 O O . THR A 1 1098 ? 130.010 160.988 147.855 1.00 259.53 1098 THR A O 1
ATOM 8670 N N . LEU A 1 1099 ? 129.381 158.830 147.760 1.00 254.37 1099 LEU A N 1
ATOM 8671 C CA . LEU A 1 1099 ? 129.764 158.714 146.360 1.00 254.37 1099 LEU A CA 1
ATOM 8672 C C . LEU A 1 1099 ? 128.948 159.664 145.494 1.00 254.37 1099 LEU A C 1
ATOM 8673 O O . LEU A 1 1099 ? 129.486 160.333 144.607 1.00 254.37 1099 LEU A O 1
ATOM 8678 N N . LEU A 1 1100 ? 127.642 159.745 145.747 1.00 258.36 1100 LEU A N 1
ATOM 8679 C CA . LEU A 1 1100 ? 126.794 160.633 144.960 1.00 258.36 1100 LEU A CA 1
ATOM 8680 C C . LEU A 1 1100 ? 127.245 162.079 145.087 1.00 258.36 1100 LEU A C 1
ATOM 8681 O O . LEU A 1 1100 ? 127.323 162.807 144.091 1.00 258.36 1100 LEU A O 1
ATOM 8686 N N . TYR A 1 1101 ? 127.531 162.524 146.304 1.00 246.19 1101 TYR A N 1
ATOM 8687 C CA . TYR A 1 1101 ? 127.941 163.911 146.459 1.00 246.19 1101 TYR A CA 1
ATOM 8688 C C . TYR A 1 1101 ? 129.322 164.143 145.874 1.00 246.19 1101 TYR A C 1
ATOM 8689 O O . TYR A 1 1101 ? 129.613 165.240 145.384 1.00 246.19 1101 TYR A O 1
ATOM 8698 N N . SER A 1 1102 ? 130.166 163.118 145.864 1.00 240.05 1102 SER A N 1
ATOM 8699 C CA . SER A 1 1102 ? 131.407 163.220 145.111 1.00 240.05 1102 SER A CA 1
ATOM 8700 C C . SER A 1 1102 ? 131.119 163.437 143.632 1.00 240.05 1102 SER A C 1
ATOM 8701 O O . SER A 1 1102 ? 131.766 164.263 142.973 1.00 240.05 1102 SER A O 1
ATOM 8704 N N . ILE A 1 1103 ? 130.146 162.700 143.097 1.00 257.62 1103 ILE A N 1
ATOM 8705 C CA . ILE A 1 1103 ? 129.754 162.883 141.701 1.00 257.62 1103 ILE A CA 1
ATOM 8706 C C . ILE A 1 1103 ? 129.296 164.312 141.480 1.00 257.62 1103 ILE A C 1
ATOM 8707 O O . ILE A 1 1103 ? 129.543 164.913 140.431 1.00 257.62 1103 ILE A O 1
ATOM 8712 N N . ASP A 1 1104 ? 128.575 164.858 142.454 1.00 254.53 1104 ASP A N 1
ATOM 8713 C CA . ASP A 1 1104 ? 128.138 166.243 142.349 1.00 254.53 1104 ASP A CA 1
ATOM 8714 C C . ASP A 1 1104 ? 129.332 167.180 142.273 1.00 254.53 1104 ASP A C 1
ATOM 8715 O O . ASP A 1 1104 ? 129.346 168.130 141.485 1.00 254.53 1104 ASP A O 1
ATOM 8720 N N . VAL A 1 1105 ? 130.336 166.939 143.115 1.00 253.44 1105 VAL A N 1
ATOM 8721 C CA . VAL A 1 1105 ? 131.556 167.743 143.067 1.00 253.44 1105 VAL A CA 1
ATOM 8722 C C . VAL A 1 1105 ? 132.143 167.701 141.666 1.00 253.44 1105 VAL A C 1
ATOM 8723 O O . VAL A 1 1105 ? 132.507 168.729 141.079 1.00 253.44 1105 VAL A O 1
ATOM 8727 N N . ILE A 1 1106 ? 132.256 166.494 141.120 1.00 263.67 1106 ILE A N 1
ATOM 8728 C CA . ILE A 1 1106 ? 132.764 166.350 139.761 1.00 263.67 1106 ILE A CA 1
ATOM 8729 C C . ILE A 1 1106 ? 131.943 167.215 138.822 1.00 263.67 1106 ILE A C 1
ATOM 8730 O O . ILE A 1 1106 ? 132.436 168.193 138.258 1.00 263.67 1106 ILE A O 1
ATOM 8735 N N . ASN A 1 1107 ? 130.651 166.909 138.721 1.00 258.70 1107 ASN A N 1
ATOM 8736 C CA . ASN A 1 1107 ? 129.744 167.638 137.849 1.00 258.70 1107 ASN A CA 1
ATOM 8737 C C . ASN A 1 1107 ? 129.987 169.134 137.927 1.00 258.70 1107 ASN A C 1
ATOM 8738 O O . ASN A 1 1107 ? 130.146 169.811 136.908 1.00 258.70 1107 ASN A O 1
ATOM 8743 N N . THR A 1 1108 ? 129.998 169.663 139.147 1.00 258.72 1108 THR A N 1
ATOM 8744 C CA . THR A 1 1108 ? 130.282 171.076 139.351 1.00 258.72 1108 THR A CA 1
ATOM 8745 C C . THR A 1 1108 ? 131.568 171.479 138.648 1.00 258.72 1108 THR A C 1
ATOM 8746 O O . THR A 1 1108 ? 131.570 172.363 137.786 1.00 258.72 1108 THR A O 1
ATOM 8750 N N . PHE A 1 1109 ? 132.677 170.832 139.003 1.00 257.61 1109 PHE A N 1
ATOM 8751 C CA . PHE A 1 1109 ? 133.957 171.211 138.415 1.00 257.61 1109 PHE A CA 1
ATOM 8752 C C . PHE A 1 1109 ? 133.902 171.168 136.898 1.00 257.61 1109 PHE A C 1
ATOM 8753 O O . PHE A 1 1109 ? 134.293 172.120 136.215 1.00 257.61 1109 PHE A O 1
ATOM 8761 N N . GLU A 1 1110 ? 133.425 170.047 136.362 1.00 281.72 1110 GLU A N 1
ATOM 8762 C CA . GLU A 1 1110 ? 133.289 169.898 134.922 1.00 281.72 1110 GLU A CA 1
ATOM 8763 C C . GLU A 1 1110 ? 132.560 171.096 134.340 1.00 281.72 1110 GLU A C 1
ATOM 8764 O O . GLU A 1 1110 ? 132.990 171.680 133.340 1.00 281.72 1110 GLU A O 1
ATOM 8770 N N . ASN A 1 1111 ? 131.460 171.492 134.976 1.00 308.86 1111 ASN A N 1
ATOM 8771 C CA . ASN A 1 1111 ? 130.787 172.711 134.559 1.00 308.86 1111 ASN A CA 1
ATOM 8772 C C . ASN A 1 1111 ? 131.790 173.845 134.533 1.00 308.86 1111 ASN A C 1
ATOM 8773 O O . ASN A 1 1111 ? 131.901 174.560 133.533 1.00 308.86 1111 ASN A O 1
ATOM 8778 N N . ILE A 1 1112 ? 132.601 173.938 135.584 1.00 288.93 1112 ILE A N 1
ATOM 8779 C CA . ILE A 1 1112 ? 133.485 175.078 135.771 1.00 288.93 1112 ILE A CA 1
ATOM 8780 C C . ILE A 1 1112 ? 134.525 175.066 134.666 1.00 288.93 1112 ILE A C 1
ATOM 8781 O O . ILE A 1 1112 ? 135.487 174.289 134.697 1.00 288.93 1112 ILE A O 1
ATOM 8786 N N . GLY A 1 1113 ? 134.322 175.928 133.680 1.00 346.71 1113 GLY A N 1
ATOM 8787 C CA . GLY A 1 1113 ? 135.246 176.123 132.588 1.00 346.71 1113 GLY A CA 1
ATOM 8788 C C . GLY A 1 1113 ? 134.641 175.597 131.309 1.00 346.71 1113 GLY A C 1
ATOM 8789 O O . GLY A 1 1113 ? 134.493 176.350 130.347 1.00 346.71 1113 GLY A O 1
ATOM 8790 N N . LYS A 1 1114 ? 134.120 174.370 131.340 1.00 394.91 1114 LYS A N 1
ATOM 8791 C CA . LYS A 1 1114 ? 133.558 173.789 130.126 1.00 394.91 1114 LYS A CA 1
ATOM 8792 C C . LYS A 1 1114 ? 132.207 174.414 129.814 1.00 394.91 1114 LYS A C 1
ATOM 8793 O O . LYS A 1 1114 ? 132.022 175.050 128.770 1.00 394.91 1114 LYS A O 1
ATOM 8799 N N . ASN A 1 1115 ? 131.242 174.237 130.718 1.00 412.68 1115 ASN A N 1
ATOM 8800 C CA . ASN A 1 1115 ? 129.937 174.836 130.495 1.00 412.68 1115 ASN A CA 1
ATOM 8801 C C . ASN A 1 1115 ? 130.016 176.344 130.643 1.00 412.68 1115 ASN A C 1
ATOM 8802 O O . ASN A 1 1115 ? 129.182 177.067 130.092 1.00 412.68 1115 ASN A O 1
ATOM 8807 N N . ASN A 1 1116 ? 131.026 176.830 131.365 1.00 378.24 1116 ASN A N 1
ATOM 8808 C CA . ASN A 1 1116 ? 131.271 178.263 131.414 1.00 378.24 1116 ASN A CA 1
ATOM 8809 C C . ASN A 1 1116 ? 131.603 178.799 130.030 1.00 378.24 1116 ASN A C 1
ATOM 8810 O O . ASN A 1 1116 ? 131.089 179.846 129.622 1.00 378.24 1116 ASN A O 1
ATOM 8815 N N . LYS A 1 1117 ? 132.452 178.088 129.285 1.00 419.48 1117 LYS A N 1
ATOM 8816 C CA . LYS A 1 1117 ? 132.780 178.511 127.931 1.00 419.48 1117 LYS A CA 1
ATOM 8817 C C . LYS A 1 1117 ? 131.605 178.288 126.986 1.00 419.48 1117 LYS A C 1
ATOM 8818 O O . LYS A 1 1117 ? 131.332 179.125 126.118 1.00 419.48 1117 LYS A O 1
ATOM 8824 N N . ASN A 1 1118 ? 130.892 177.170 127.144 1.00 450.08 1118 ASN A N 1
ATOM 8825 C CA . ASN A 1 1118 ? 129.767 176.879 126.258 1.00 450.08 1118 ASN A CA 1
ATOM 8826 C C . ASN A 1 1118 ? 128.683 177.941 126.385 1.00 450.08 1118 ASN A C 1
ATOM 8827 O O . ASN A 1 1118 ? 128.244 178.525 125.387 1.00 450.08 1118 ASN A O 1
ATOM 8832 N N . ASN A 1 1119 ? 128.237 178.205 127.614 1.00 458.48 1119 ASN A N 1
ATOM 8833 C CA . ASN A 1 1119 ? 127.197 179.203 127.829 1.00 458.48 1119 ASN A CA 1
ATOM 8834 C C . ASN A 1 1119 ? 127.763 180.615 127.753 1.00 458.48 1119 ASN A C 1
ATOM 8835 O O . ASN A 1 1119 ? 127.107 181.526 127.236 1.00 458.48 1119 ASN A O 1
ATOM 8840 N N . VAL A 1 1120 ? 128.977 180.814 128.259 1.00 471.47 1120 VAL A N 1
ATOM 8841 C CA . VAL A 1 1120 ? 129.620 182.126 128.257 1.00 471.47 1120 VAL A CA 1
ATOM 8842 C C . VAL A 1 1120 ? 130.917 182.029 127.463 1.00 471.47 1120 VAL A C 1
ATOM 8843 O O . VAL A 1 1120 ? 131.966 181.691 128.032 1.00 471.47 1120 VAL A O 1
ATOM 8847 N N . PRO A 1 1121 ? 130.903 182.316 126.151 1.00 500.62 1121 PRO A N 1
ATOM 8848 C CA . PRO A 1 1121 ? 132.125 182.258 125.341 1.00 500.62 1121 PRO A CA 1
ATOM 8849 C C . PRO A 1 1121 ? 133.014 183.488 125.517 1.00 500.62 1121 PRO A C 1
ATOM 8850 O O . PRO A 1 1121 ? 132.553 184.547 125.944 1.00 500.62 1121 PRO A O 1
#

Sequence (1107 aa):
QKTIIQLPNDNPACPFCGDHVGKPSALNVHLKRNHGGREVEFQCSMCNKADPKAHSILCHIPKCKGKVTEEPTGDWACETCNKQFNTKSGLSQHKRIAHPAIRNQERIAASQPKPNSQRGKHNSCWTVEEEQLLAAFNNMFWGKKNINILISDHIHMKTAKQISEKRRLLGLNKNATVTTTNPLPVSSTCHLKIRTDSPNTTTGLKDTYMCKINENIVNQGQIKFDSEVISAWMAGDSNIRSLVESTSLDILSTFLMETPKPRKKKWMEKRAVKKGFYKRYQHLFETDRCKLASIILDGTERLQCQIPLTEILETYKSKWETLTPFEGLGQFKSHAVADNTAFEILLSAKEIMKNIKEMNKNSAPGPDKVSLRDLLLADPECNALEKLFNTWLITGIIPNSIKECRSLLIPKTADPEALKELGNWRPLTIGSIVLRLFSRIITNRLAKACPINARQRGFIATPGCSENLKILHTIVKQAKTSKKSLGVVFVDIAKAFDSVSHDHIMWVLQERGLDQHIVNIIEDSYKKIHTRMEVGTERTPPIEIKVGVKQGDPMSPLLFNLAIDPLITALEKANTGFSYGKNKITSLAFADDLVMLSDTWEGMNKNIQILETFCNLSGLKVQAKKCYGFFLSPTHDSYTINKCDAWKIDKDSLNMIQPGESEKYLGLKVDPWIGFSKPVLAEKLTIWLKRLTEAPLKPSQKLTMLNIYTIPRIIYLADHTDTKKTLLSSLDDNIRTVVKGWLHLPPDTCNGFIYTKTRDGGLGVTRLASLIPSIQARRLHRIATSEDETIRNIAMANNIEEEFQNLWVTAGGKKEEIPRITDPVSIDYRLPRRILELLNEWEKPAPKKMYPIPCNWREAEMAHWKNLPCQGSGIEHFDNDTISNDWLQFHRGFSERQFLMGLKIRANVYPTREYQGRGRTNKNVNCRNCTASYESLSHILGQCPAVQGARIRRHNKLCSMLKREAKELKWVVYEEPHLHTTEKELRKPDLIFVKEEMALVVDVTVRFEYKEKVFEDAAAEKVRHYKDLTSQIKELTGAKEIEYFGFPLGARGKWPEINEKVLTALGMPDYQQKRTAKRFSKRTLLYSIDVINTFENIGKNNKNNVP

Secondary structure (DSSP, 8-state):
--EEEEE--SS-EETTTTEE--SHHHHHHHHHHTS-SS-EEEEETTTTEEES-HHHHHHHHHH--S-TTPPP--S--BTTTTB--SSHHHHHHHHHTTSHHHHHHHHHHHHS-----TTTT------HHHHHHHHHHHHHTSS-SS-STHHHHHSSS--HHHHHHHHHHTTTTS----------------------S-SS-TTHHHHHHHHHHHHHHHHT-S----HHHHHHHHTT-SSHHHHHHHHHHHHHHHHS-------------THHHHHHHHHHHHHHHHS--HHHHIIIII----------HHHHHHHHHHHHS--------TT---S----SHHHHSPP-HHHHHHHHHTS-SS----TT---HHHHHHH-TT-HHHHHHHHHHHHHT---SGGG-EEEEEEE--SSHHHHTSSTTEEEEEE--HHHHHHHHHHHHHHHHHSPPPTTB-SSSSS-HHHHHHHHHHHHHHHHHHHT--EEEEEE-BSSTTTT-BHHHHHHHHHHH---HHHHHHHHHHTSS-EEEEEETTEEPSPEE--BS--TT-THHHHHHHHHHHHHHHHHHHH--BB--TT--B---EETTEEEEEESSHHHHHHHHHHHHHHHHHHT--B-STT-EEEEEEE-SSSEEES-S----GGGS-PEEP-TT--EEETTEEEETTTEEPPP-HHHHHHHHHHHHHTSS-THHHHHHHIIIIIHHHHHHHHHHS---HHHHHHHHHHHHHHHHHHHT--TT--HHHHHS-TTTTS-----HHHHHHHHHHHHHHHHHT-S-HHHHHHHHHTTHHHHHHHHHHHHT--TTT---TTS--EE--SS-HHHHHHS-GGG-----EE---S--SHHHHHHHHHH-SSTTSSGGGGTT-TTTTHHHHH--S--HHHHHHHHHHHHT--S-HHHHHSS--SS--S-SSS--SS--STTTTTTSTGGGHHHHHHHHHHHHHHHHHHHHTT-B---S-----TT------SEEEEETTEEEEE-B--B--SSSSHHHHHHHHHHHHHSS-THHHIIIII-SEE----B--BTTS---SHHHHHHHHHT--HHHHHHHHHHHHHHHHHHHHHHHHHHHIIIIIHHHH--

Organism: Chrysemys picta bellii (NCBI:txid8478)

Solvent-accessible surface area: 57565 Å² total; per-residue (Å²): 142,71,29,80,15,86,0,106,26,110,58,26,34,1,72,39,47,40,68,127,60,12,147,18,66,23,2,40,65,6,21,122,174,74,43,30,81,110,87,18,34,2,30,2,24,124,12,61,92,24,16,78,130,9,137,26,0,80,41,45,79,103,132,22,160,27,106,84,80,134,91,98,122,36,106,92,40,0,119,61,68,97,67,47,38,101,59,143,61,13,35,32,98,30,10,123,106,59,46,25,45,60,52,5,91,73,42,31,65,88,32,91,103,167,99,87,52,163,178,24,149,154,113,75,84,32,66,99,91,13,39,110,68,8,22,54,44,19,100,139,25,162,67,154,189,118,78,79,108,55,12,48,106,113,2,131,140,28,77,59,124,53,10,19,40,29,72,106,107,97,22,111,117,76,17,39,122,125,129,130,137,118,113,140,84,66,59,69,30,40,92,128,110,86,52,126,104,18,39,29,91,75,49,15,0,47,65,28,2,68,74,53,10,69,113,11,102,108,107,138,37,161,53,56,33,29,82,108,4,5,46,19,29,112,72,64,50,110,78,16,56,57,80,0,25,51,22,0,96,82,23,11,63,81,8,81,61,163,35,98,140,109,176,191,226,224,250,134,92,124,143,73,96,147,128,16,79,85,134,122,19,36,88,28,33,144,54,92,60,82,106,0,0,36,31,8,1,70,53,53,114,151,47,116,22,154,25,79,94,94,63,10,64,92,39,20,106,45,61,3,30,79,132,60,120,32,101,2,5,6,56,6,80,19,87,56,108,2,71,19,82,3,8,42,54,10,3,20,12,106,3,0,48,39,8,17,124,83,45,103,87,132,27,59,41,0,34,38,132,3,7,4,94,17,9,70,126,40,21,72,107,0,64,35,8,5,58,1,0,0,0,4,9,0,5,7,29,7,0,48,56,6,6,47,3,42,2,43,19,49,23,110,32,76,71,76,126,40,7,94,88,40,52,20,19,113,13,60,7,42,10,1,9,4,15,44,1,14,9,83,0,9,15,55,7,8,52,120,3,4,58,35,24,39,14,3,13,0,106,75,112,24,48,5,34,7,1,1,3,63,4,6,55,12,4,15,61,51,4,31,94,26,128,121,40,6,0,5,3,25,6,28,28,30,116,20,37,20,29,16,9,29,81,22,24,36,60,7,19,39,37,8,5,2,0,38,9,4,6,76,7,11,59,19,21,19,65,96,0,60,3,61,7,52,52,84,145,82,120,7,82,66,14,17,3,92,8,0,9,11,29,55,16,32,8,4,40,16,14,9,7,12,10,21,0,2,6,10,10,8,6,56,126,20,79,37,0,11,52,12,59,197,40,76,15,0,9,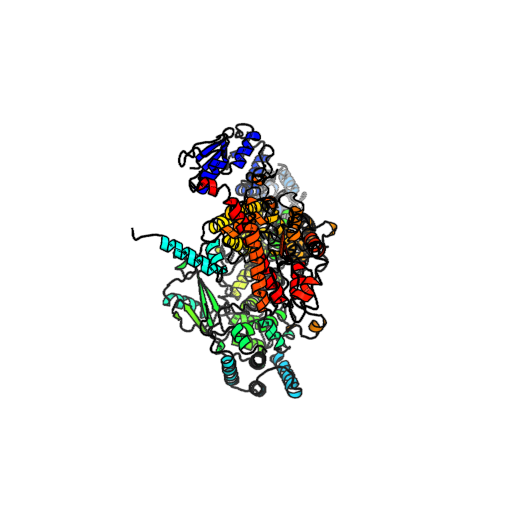6,6,40,11,40,48,14,3,6,3,0,40,56,92,77,5,0,32,30,1,15,57,8,9,50,22,8,10,98,12,26,41,32,122,11,62,1,149,102,3,65,0,4,11,9,7,51,39,182,134,32,45,0,0,26,81,57,103,33,1,122,2,36,177,50,66,0,72,27,4,69,6,52,87,35,39,148,23,35,33,4,85,8,6,2,27,88,3,32,22,109,23,88,1,36,84,92,8,68,56,25,7,97,80,0,66,123,21,38,1,87,45,27,26,21,32,39,0,1,26,107,47,4,5,67,84,6,34,82,55,0,7,25,4,118,17,144,86,110,48,2,41,48,4,4,63,71,6,44,87,45,6,42,40,24,12,142,20,23,104,84,13,16,46,0,1,6,3,0,61,33,160,29,4,0,20,11,3,18,63,7,8,21,30,0,6,8,28,9,1,63,28,14,5,79,5,13,27,11,115,12,80,44,2,60,62,4,2,120,72,23,73,10,56,73,78,4,68,88,38,8,81,62,11,41,5,115,159,103,105,39,36,170,22,99,62,119,19,74,73,41,93,138,49,68,162,144,56,24,102,123,24,45,78,22,14,72,29,69,64,101,87,94,40,45,95,9,49,81,32,48,87,47,14,19,36,98,6,94,103,40,112,64,26,7,37,5,3,58,29,5,48,123,19,104,27,0,1,23,6,21,68,153,44,206,70,15,33,97,181,67,14,36,33,2,5,25,11,6,2,32,1,26,60,14,42,42,30,82,8,43,70,143,132,142,94,81,46,75,4,104,47,47,109,22,79,133,10,27,18,43,10,4,47,40,138,0,55,59,12,102,43,11,32,108,117,28,47,68,66,7,14,49,62,24,70,147,64,7,99,101,49,148,23,59,45,82,42,112,14,117,5,92,4,112,135,125,47,101,67,62,3,16,2,2,12,15,35,137,51,63,0,7,3,4,20,2,18,41,90,25,0,140,117,107,113,20,19,82,68,2,23,38,62,1,64,122,56,6,125,72,14,56,67,34,3,54,118,95,19,42,3,149,54,22,39,41,20,2,2,0,4,0,10,3,1,22,19,7,128,25,0,64,97,2,2,74,58,30,58,19,65,102,157,58,6,89,141,21,5,81,107,17,4,69,69,6,2,37,24,16,8,51,7,9,78,24,13,46,52,69,14,112,55,70,127,90,104,108,166

B-factor: mean 290.68, std 167.69, range [21.26, 1066.2]

Radius of gyration: 40.47 Å; Cα contacts (8 Å, |Δi|>4): 1623; chains: 1; bounding box: 71×133×107 Å

InterPro domains:
  IPR000477 Reverse transcriptase domain [PF00078] (617-873)
  IPR000477 Reverse transcriptase domain [PS50878] (596-875)
  IPR013087 Zinc finger C2H2-type [PS00028] (196-217)
  IPR013087 Zinc finger C2H2-type [PS00028] (260-281)
  IPR013087 Zinc finger C2H2-type [PS50157] (258-286)
  IPR013087 Zinc finger C2H2-type [SM00355] (194-216)
  IPR013087 Zinc finger C2H2-type [SM00355] (258-281)
  IPR043128 Reverse transcriptase/Diguanylate cyclase domain [G3DSA:3.30.70.270] (659-838)
  IPR043502 DNA/RNA polymerase superfamily [SSF56672] (559-833)

Nearest PDB structures (foldseek):
  8gh6-assembly1_A  TM=8.159E-01  e=1.011E-44  Bombyx mori
  8ibx-assembly1_C  TM=7.469E-01  e=2.070E-44  Bombyx mori
  8ibz-assembly1_C  TM=7.430E-01  e=6.393E-42  Bombyx mori
  8c8j-assembly1_A  TM=7.052E-01  e=2.928E-20  Homo sapiens
  8sxu-assembly1_A  TM=5.946E-01  e=2.661E-20  Homo sapiens

Foldseek 3Di:
DAAEAAPPPAQFQQVLGGHRQGGVVSSVVVCVPPVDPDHHWYAPNFLRRTHNDVVVSVVCVVVPDGNPDDADADPAQAPPRGRHDNDVVVRLVCCLPVNPQVSLVVVLVVQPPPPPPVVVPPDDDDDVVLLVVQQVLCVVQVVDPPRCVCVAPVSPPDHVVRVCVVCCVAVNVHHHDDDDDDDDFDAPLAADQDFDDFQAAQCPLLVLLVVVVVVCVVVVDLQAADDVLLVVLVVVHDVSLVVLLVLVVVVVVLLLPPPDDDPDDVVDDCVVVQVVQLVVLVVCLVPPCVQVLCCQLVVAHADADDAPPVVVCVVVLCQQVPADDFPAQHNLAFDAAFAAVLSSDADDLLLLLLLLVVDDQPDQAWPSRGGSVSNCVSPVSCRVVSHSLRSCLSSLRDHLVQQETEKEWGQQDGDVVVSNDSVRTDIAIGTHVSQQSSLVLVQVSVPNGFDHDPLAQAPDDAPPPLLVLVLQLLVLVVCFVVQAKKKKKKWFFPLLQRQAFPVHLLSLNRNNHYHSSVSSSVVNSLPQRWYWYDHDPDTHPIRRRGTGDNRPRPCSQVSSSSSCRSLVVVQVVLLQFCCPPPGRDFKHHYRRIIMGMGRDPVRVVSNLNHVVSSCVSRVTDIDLVNIEIKIWHGGPPGIRIRSDAADQRVHHRRHYAGAVAFDADPNFTQGSSNGTDDDPLLVSLVSSLVSLLPRSQQLLSSLVSCLPPPVVVSLVVCLSDPHDLVVLQVSQVVVVVSSCVSLVPDDVFQCLLACACLQLPHSVHHRCSLPSLQVNLQSLLSQCADPPVVSNVSVVVVVCVVVSLVSLVSNPADNVRSDDSHDAFDFDFPDDVVVQVVDDPSSGGDRDGDDDTSDDCSVVSVVVLCVDDQQNFLSVLSGNHNFLSVCSVVVPPQDSVNVSVLSVVSRQLPDALLNVCPPPPPHAAACPQDGRRGSGLQCLVPVRPPCVVLNVVLQLVLLVVVVVVCVVLVQAWPAQPQAQAPVGHGPGAGTQRHDPQETEGEHEEEHASRDPCVVVVVFCCQCVVVPPPPPRCCVVVVHPHYHRGYAYAHQSLRHDCSVVVVVVVSVDDPVVSSVVSNVSSSSSNSSSSVSVVVVCCVPPVCVVVPD